Protein 9JJB (pdb70)

Organism: Streptomyces halstedii (NCBI:txid1944)

Secondary structure (DSSP, 8-state):
--EEEEEEEEEBTTBSSHHHHHHHHHHT----B----B---S-SSEE-TTTTT--HHHHHSS-HHHHHHHHHHHHHHHHTT--GGGGTTS-EEEEEE----HHHHHHH---HHHHHT-STHHHHHHHHHHT--S-EEEEE-STTHHHHHHHHHHHHHHHTS-SEEEEEEEE----HHHHHHHHHHT-B-TT----TTBTT---B-B--EEEEEEEEEHHHHHHHTPPPSEEEEEEEEEE--S-SSSSS--HHHHHHHHHHHHHHHT--TTS--EEE------TTHHHHHHHHHIIIIISS-SSPEEEE-GGGTS-B-GGGHHHHHHHHHHHHTTS-EE---SS-SSB-TTS-HHHHTEEE--S-EE-----EEEEEEE-SSSEEEEEEEE-----EEEEESSHHHHHHHHHHHHHHHHSHHHHTS-HHHHHHHHHHSS---SEEEEE--SSHHHHHHHHHHHT----TTT--------------EE----/--EEEEEEEEEBTTBSSHHHHHHHHHTT----B----B---S-SSEE-TTTTT--HHHHHSS-HHHHHHHHHHHHHHHHTT--GGGGTTS-EEEEEE----HHHHHHT---HHHHHS-STHHHHHHHHHHT--S-EEEEE-STTHHHHHHHHHHHHHHHTS-SEEEEEEEE----HHHHHHHHHHT-B-TTS---TTBTT---B-B--EEEEEEEEEHHHHHHHTPPPSEEEEEEEEEE--S-SSSSS--HHHHHHHHHHHHHHHT--TTS--EEE------TTHHHHHHHHHIIIIISS-SSPEEEE-GGGTS-B-GGGHHHHHHHHHHHHTTS-EE---SS-SSB-TTS-HHHHTEEE--S-EE-----EEEEEEE-SSSEEEEEEEE-----EEEEESSHHHHHHHHHHHHHHHHSHHHHTS-HHHHHHHHHHSS---SEEEEE--SSHHHHHHHHHHHT----TTT--------------EE----/-TTTTTTHHHHT-S-GGG--TTS-TGGGT--HHHHHHHHHHHHT--HHHHS-SHHHHHTT-/-TTTTTTHHHHT-S-GGG--TTS-TGGGT--HHHHHHHHHHHHT--HHHHS-SHHHHHTT-

B-factor: mean 67.84, std 32.46, range [21.91, 170.5]

Foldseek 3Di:
DKKFFQFKAWQFAQARGLVSVVVLQQVPAFRQDDDCNAGARVDLQWAQCVVQVHDLVLLQLADSLLRQLLVRVQQRLLQSLHDLQVQAAFAEEEEEEDDDQQSLVVVVCDDSNVVRRDPQVSFVVNCVSSNHPHYGGYAYPKLARQQVSVQVQVVCQVVPSGAKYKTAYFFHDDHCVVVVVVVVVQAAAPVSAQQFQAQSQRHWHETGIMMMTMIHHPVVCVVVVGDGLWMWQFKDKDFQPPDPDQQQHHLVRLLVRLQVRCVSSVHDAPQAQEEEDQRRSHPHVRQSSLVSCLVRRVPPYPAAHEYAYPCRRRIRNMNRRQVVSVSVVSVCLRQQKDGAHPNHDDGHPSHPSVSSSHDYHHHIDGHDHLHKYKGWHARSSTMIMMIIMGHDPAKAKDADDDLLQLLVQLLQQLVVCVDVLVVVDANQQNRLSRLRSPDHYDDMDMDDDDGSVVSSVVSNVSSCPDCNVVGHHHDGGRGGDRDIDRRYDD/DCLLPLLCVLLPHDGSVVDDQPDFQVVSPDDPVSVVVSVVSVVVCVVCVVPRTSVVVVVVD/DKKFFQFKAWQFAQARGLVSVVVLQQVPAFRQDDDCNAGARVDLQWAQQVVQVHDLVLLQLADSLLRQLLVRVQQRLLQSLHDLQVQAAFAEEEEEEDDDQQSLVVVVCPPSNVVRRDPQVSFVVNCVSSNHPHYGGYAYQKLARQQVSVQVQVVCQVVPSGAKYKTAYFFHDDHCVVVVVVVVVQAAAPVSAQQFQAQSQRHWHETGIMMMTMIHHPVVCVVVVGDGLWMWQFKDKDFQPPDPDLQAHHLVRLLVRLQVRCVSSVHDAPQAQEEADQRRSHPRVRLSSLVSCLVRRVPPYPAAHEYAYPCRRRIRNMNRRQVVSVSVVSVCLRQQKDGAHPNHDDGHPSRPSVSSSHDYHHHIDGHDHLHKYKGWHAHSSTMIMMIIMGHDPAKAKDADDDLLQRLVQLLQQLVVCVDVLVVVDANQQNRLSRLRSPDHYDDMDMDDDDGSVVSSVVSNVSSCPDCNVVGHHHDGGRGGDRDIDRRYDD/DCLLPLLCVLLPHDGSVVDDQPDFQVVSPDDPVSVVVSVVSVVVCVVCVVPRTSVVVVVVD

Nearest PDB structures (foldseek):
  8tjo-assembly1_B  TM=9.334E-01  e=4.427E-57  Saccharopolyspora erythraea
  7m7j-assembly1_B  TM=9.308E-01  e=4.427E-57  Saccharopolyspora erythraea
  7m7h-assembly1_B  TM=9.299E-01  e=8.880E-57  Saccharopolyspora erythraea
  8tjn-assembly1_B  TM=8.998E-01  e=1.298E-56  Saccharopolyspora erythraea
  7m7g-assembly1_B  TM=9.126E-01  e=7.266E-54  Saccharopolyspora erythraea

Solvent-accessible surface area: 41679 Å² total; per-residue (Å²): 90,50,0,0,2,0,0,19,4,1,28,4,2,119,2,66,16,50,99,64,0,19,92,10,1,51,112,25,41,50,2,11,53,164,95,141,130,0,2,59,11,133,153,36,14,32,1,15,9,43,19,40,20,16,1,26,137,29,0,26,9,1,6,5,1,1,6,16,0,6,7,0,3,38,17,0,0,7,13,1,15,33,34,10,77,98,14,136,81,46,30,2,0,0,6,0,0,0,42,40,38,9,1,2,9,58,78,88,114,92,38,20,6,25,22,2,14,66,20,6,7,2,0,1,12,0,0,71,53,10,0,0,41,2,3,0,6,0,3,6,0,16,14,0,0,0,0,0,0,0,4,6,0,0,17,1,5,49,82,55,53,4,70,9,0,0,0,0,0,2,5,1,24,43,7,68,48,14,35,174,41,23,59,63,54,62,16,60,11,113,66,3,41,1,13,6,1,1,46,120,3,61,8,30,3,30,0,7,0,3,1,0,0,0,0,2,12,27,160,80,0,112,86,82,66,22,54,22,9,0,6,0,42,0,4,6,5,3,3,10,2,45,8,112,41,22,54,43,34,21,115,142,1,3,13,26,1,6,69,86,0,14,168,126,17,58,14,78,55,74,91,2,12,1,0,4,2,16,0,21,0,42,138,86,17,1,25,34,5,0,35,1,4,7,55,26,4,2,83,61,42,126,72,63,0,10,0,1,1,1,9,1,3,1,0,7,0,27,4,0,3,4,0,3,3,2,0,4,0,4,10,0,9,106,93,114,80,9,2,17,8,42,28,36,85,62,73,14,114,90,4,74,22,141,87,22,36,6,94,9,1,98,85,48,28,102,21,86,135,104,4,3,0,0,1,7,1,23,9,67,10,1,0,1,0,0,0,0,0,8,9,45,134,64,22,2,8,12,11,0,75,44,75,79,1,24,86,51,28,0,24,107,5,0,58,50,1,64,34,104,55,0,142,155,13,52,33,64,31,0,2,60,0,14,9,45,7,25,27,86,34,86,117,85,18,87,10,88,28,92,94,34,106,106,1,15,60,35,0,112,76,62,25,123,139,111,39,81,94,134,64,87,61,49,32,57,11,36,34,7,6,20,60,108,64,123,20,55,36,195,168,50,15,135,96,29,17,5,108,17,11,27,53,142,47,41,79,79,21,70,56,118,34,38,20,109,79,27,10,27,34,67,96,20,13,89,76,4,124,88,90,41,108,95,87,97,64,12,142,97,62,66,25,5,42,79,13,37,157,121,108,88,50,0,0,1,1,1,20,4,1,30,5,2,117,2,66,15,49,100,64,0,19,92,11,0,50,112,26,41,52,2,12,53,162,97,142,131,0,2,60,10,132,152,37,15,32,1,15,9,43,20,40,21,16,1,26,135,28,0,26,12,1,7,4,1,1,6,14,0,6,6,0,3,39,17,0,0,6,13,1,15,34,33,10,78,98,14,138,82,48,28,2,0,0,5,0,0,0,40,39,36,8,1,4,10,59,77,87,115,97,34,15,6,15,12,3,15,63,20,6,6,1,0,1,11,0,0,64,54,11,0,0,41,2,2,0,6,0,2,5,0,18,20,0,0,0,0,0,0,0,4,7,0,0,19,1,5,51,83,55,53,3,71,9,0,0,0,0,0,2,4,1,26,40,7,70,52,13,36,172,43,24,60,61,50,63,15,62,10,111,64,3,39,1,12,6,1,0,47,117,4,61,7,30,4,29,0,7,0,2,0,1,0,0,0,1,12,26,157,79,0,111,85,83,67,20,53,23,9,0,6,0,42,0,4,6,4,4,3,11,3,45,13,108,38,24,57,45,35,20,117,138,0,4,17,25,0,4,70,84,0,14,166,124,17,56,14,80,54,76,91,1,14,1,0,4,2,16,0,22,0,43,139,85,18,1,25,34,6,0,36,1,4,6,55,25,4,2,85,60,42,127,70,62,0,10,0,1,1,2,9,2,2,1,1,6,0,28,4,0,3,5,1,3,3,2,0,3,0,5,9,1,9,107,92,113,82,9,2,20,10,40,28,36,86,62,73,13,114,90,4,75,22,142,87,22,35,6,94,8,2,98,84,49,30,100,21,86,136,104,4,4,0,0,1,7,1,21,6,85,11,1,0,1,0,0,0,0,0,8,9,46,135,67,20,1,7,11,10,0,75,41,74,80,1,24,86,50,29,0,23,105,5,0,59,51,2,66,34,103,55,0,142,156,13,52,34,65,32,0,2,59,0,12,10,43,8,26,27,88,35,87,114,88,18,85,11,88,29,94,95,35,107,107,1,15,59,35,0,113,77,65,24,121,139,112,39,81,95,134,65,87,62,48,32,60,11,35,35,7,6,20,59,108,64,134,21,60,43,207,168,51,13,133,96,28,18,6,104,15,10,29,55,144,46,39,78,78,21,71,57,120,36,41,20,102,81,29,9,23,33,65,92,22,12,89,77,4,121,88,91,42,108,95,85,97,66,12,142,97,62,67,25,6,42,80,14,39,157,122,109

InterPro domains:
  IPR001227 Acyl transferase domain superfamily [G3DSA:3.40.366.10] (563-873)
  IPR001227 Acyl transferase domain superfamily [G3DSA:3.40.366.10] (1563-1871)
  IPR001227 Acyl transferase domain superfamily [G3DSA:3.40.366.10] (3069-3371)
  IPR001227 Acyl transferase domain superfamily [G3DSA:3.40.366.10] (4628-4938)
  IPR001227 Acyl transferase domain superfamily [G3DSA:3.40.366.10] (6189-6496)
  IPR006162 Phosphopantetheine attachment site [PS00012] (975-990)
  IPR006162 Phosphopantetheine attachment site [PS00012] (2472-2487)
  IPR006162 Phosphopantetheine attachment site [PS00012] (5591-5606)
  IPR006162 Phosphopantetheine attachment site [PS00012] (7355-7370)
  IPR009081 Phosphopantetheine binding ACP domain [PF00550] (949-1016)
  IPR009081 Phosphopantetheine binding ACP domain [PF00550] (2447-2513)
  IPR009081 Phosphopantetheine binding ACP domain [PF00550] (3993-4059)
  IPR009081 Phosphopantetheine binding ACP domain [PF00550] (5566-5632)
  IPR009081 Phosphopantetheine binding ACP domain [PF00550] (7330-7396)
  IPR009081 Phosphopantetheine binding ACP domain [PS50075] (945-1020)
  IPR009081 Phosphopantetheine binding ACP domain [PS50075] (2442-2517)
  IPR009081 Phosphopantetheine binding ACP domain [PS50075] (3988-4063)
  IPR009081 Phosphopantetheine binding ACP domain [PS50075] (5561-5636)
  IPR009081 Phosphopantetheine binding ACP domain [PS50075] (7325-7400)
  IPR013968 Polyketide synthase-like, ketoreductase domain [PF08659] (2160-2337)

Radius of gyration: 30.52 Å; Cα contacts (8 Å, |Δi|>4): 2572; chains: 4; bounding box: 77×91×51 Å

Structure (mmCIF, N/CA/C/O backbone):
data_9JJB
#
_entry.id   9JJB
#
_cell.length_a   1.00
_cell.length_b   1.00
_cell.length_c   1.00
_cell.angle_alpha   90.00
_cell.angle_beta   90.00
_cell.angle_gamma   90.00
#
_symmetry.space_group_name_H-M   'P 1'
#
loop_
_entity.id
_entity.type
_entity.pdbx_description
1 polymer 'Polyketide synthase GfsA'
2 polymer 'Polyketide synthase'
3 non-polymer N-[2-(acetylamino)ethyl]-N~3~-[(2R)-2-hydroxy-3,3-dimethyl-4-(phosphonooxy)butanoyl]-beta-alaninamide
#
loop_
_atom_site.group_PDB
_atom_site.id
_atom_site.type_symbol
_atom_site.label_atom_id
_atom_site.label_alt_id
_atom_site.label_comp_id
_atom_site.label_asym_id
_atom_site.label_entity_id
_atom_site.label_seq_id
_atom_site.pdbx_PDB_ins_code
_atom_site.Cartn_x
_atom_site.Cartn_y
_atom_site.Cartn_z
_atom_site.occupancy
_atom_site.B_iso_or_equiv
_atom_site.auth_seq_id
_atom_site.auth_comp_id
_atom_site.auth_asym_id
_atom_site.auth_atom_id
_atom_site.pdbx_PDB_model_num
ATOM 1 N N . GLU A 1 16 ? 157.231 151.431 132.844 1.00 51.35 27 GLU A N 1
ATOM 2 C CA . GLU A 1 16 ? 157.418 152.867 132.683 1.00 51.89 27 GLU A CA 1
ATOM 3 C C . GLU A 1 16 ? 158.275 153.435 133.811 1.00 54.34 27 GLU A C 1
ATOM 4 O O . GLU A 1 16 ? 157.988 153.210 134.986 1.00 53.25 27 GLU A O 1
ATOM 10 N N . PRO A 1 17 ? 159.328 154.165 133.451 1.00 54.72 28 PRO A N 1
ATOM 11 C CA . PRO A 1 17 ? 160.212 154.736 134.473 1.00 49.69 28 PRO A CA 1
ATOM 12 C C . PRO A 1 17 ? 159.502 155.786 135.313 1.00 48.35 28 PRO A C 1
ATOM 13 O O . PRO A 1 17 ? 158.583 156.470 134.854 1.00 48.33 28 PRO A O 1
ATOM 17 N N . ILE A 1 18 ? 159.944 155.908 136.563 1.00 44.88 29 ILE A N 1
ATOM 18 C CA . ILE A 1 18 ? 159.385 156.861 137.515 1.00 40.31 29 ILE A CA 1
ATOM 19 C C . ILE A 1 18 ? 160.488 157.816 137.947 1.00 42.25 29 ILE A C 1
ATOM 20 O O . ILE A 1 18 ? 161.600 157.387 138.267 1.00 50.19 29 ILE A O 1
ATOM 25 N N . ALA A 1 19 ? 160.183 159.110 137.958 1.00 37.04 30 ALA A N 1
ATOM 26 C CA . ALA A 1 19 ? 161.160 160.144 138.274 1.00 32.89 30 ALA A CA 1
ATOM 27 C C . ALA A 1 19 ? 160.974 160.612 139.711 1.00 38.09 30 ALA A C 1
ATOM 28 O O . ALA A 1 19 ? 159.846 160.875 140.141 1.00 40.38 30 ALA A O 1
ATOM 30 N N . VAL A 1 20 ? 162.078 160.712 140.447 1.00 36.78 31 VAL A N 1
ATOM 31 C CA . VAL A 1 20 ? 162.062 161.226 141.812 1.00 36.30 31 VAL A CA 1
ATOM 32 C C . VAL A 1 20 ? 162.504 162.683 141.774 1.00 34.36 31 VAL A C 1
ATOM 33 O O . VAL A 1 20 ? 163.575 163.001 141.246 1.00 37.40 31 VAL A O 1
ATOM 37 N N . ILE A 1 21 ? 161.682 163.569 142.335 1.00 32.75 32 ILE A N 1
ATOM 38 C CA . ILE A 1 21 ? 161.915 165.007 142.264 1.00 37.48 32 ILE A CA 1
ATOM 39 C C . ILE A 1 21 ? 162.239 165.618 143.615 1.00 37.21 32 ILE A C 1
ATOM 40 O O . ILE A 1 21 ? 162.530 166.821 143.681 1.00 49.92 32 ILE A O 1
ATOM 45 N N . GLY A 1 22 ? 162.201 164.843 144.690 1.00 32.36 33 GLY A N 1
ATOM 46 C CA . GLY A 1 22 ? 162.525 165.381 145.998 1.00 33.60 33 GLY A CA 1
ATOM 47 C C . GLY A 1 22 ? 162.405 164.314 147.064 1.00 33.77 33 GLY A C 1
ATOM 48 O O . GLY A 1 22 ? 161.729 163.294 146.886 1.00 42.98 33 GLY A O 1
ATOM 49 N N . LEU A 1 23 ? 163.067 164.578 148.188 1.00 35.07 34 LEU A N 1
ATOM 50 C CA . LEU A 1 23 ? 163.069 163.644 149.303 1.00 33.82 34 LEU A CA 1
ATOM 51 C C . LEU A 1 23 ? 163.331 164.407 150.592 1.00 33.22 34 LEU A C 1
ATOM 52 O O . LEU A 1 23 ? 163.872 165.516 150.583 1.00 34.77 34 LEU A O 1
ATOM 57 N N . SER A 1 24 ? 162.937 163.790 151.703 1.00 34.99 35 SER A N 1
ATOM 58 C CA . SER A 1 24 ? 163.189 164.326 153.031 1.00 34.47 35 SER A CA 1
ATOM 59 C C . SER A 1 24 ? 163.372 163.158 153.989 1.00 34.55 35 SER A C 1
ATOM 60 O O . SER A 1 24 ? 162.821 162.074 153.779 1.00 39.09 35 SER A O 1
ATOM 63 N N . CYS A 1 25 ? 164.154 163.386 155.040 1.00 39.86 36 CYS A N 1
ATOM 64 C CA . CYS A 1 25 ? 164.456 162.322 155.985 1.00 33.84 36 CYS A CA 1
ATOM 65 C C . CYS A 1 25 ? 164.703 162.916 157.362 1.00 35.10 36 CYS A C 1
ATOM 66 O O . CYS A 1 25 ? 165.028 164.097 157.507 1.00 38.17 36 CYS A O 1
ATOM 69 N N . ARG A 1 26 ? 164.541 162.068 158.378 1.00 33.74 37 ARG A N 1
ATOM 70 C CA . ARG A 1 26 ? 164.843 162.433 159.760 1.00 31.05 37 ARG A CA 1
ATOM 71 C C . ARG A 1 26 ? 165.456 161.194 160.403 1.00 31.96 37 ARG A C 1
ATOM 72 O O . ARG A 1 26 ? 164.751 160.215 160.665 1.00 33.17 37 ARG A O 1
ATOM 80 N N . LEU A 1 27 ? 166.760 161.238 160.631 1.00 31.82 38 LEU A N 1
ATOM 81 C CA . LEU A 1 27 ? 167.544 160.118 161.125 1.00 34.34 38 LEU A CA 1
ATOM 82 C C . LEU A 1 27 ? 168.405 160.584 162.287 1.00 36.93 38 LEU A C 1
ATOM 83 O O . LEU A 1 27 ? 168.655 161.785 162.439 1.00 43.06 38 LEU A O 1
ATOM 88 N N . PRO A 1 28 ? 168.850 159.664 163.145 1.00 38.17 39 PRO A N 1
ATOM 89 C CA . PRO A 1 28 ? 169.732 160.057 164.255 1.00 43.64 39 PRO A CA 1
ATOM 90 C C . PRO A 1 28 ? 170.985 160.751 163.745 1.00 43.04 39 PRO A C 1
ATOM 91 O O . PRO A 1 28 ? 171.672 160.255 162.848 1.00 45.13 39 PRO A O 1
ATOM 95 N N . LYS A 1 29 ? 171.273 161.918 164.324 1.00 46.95 40 LYS A N 1
ATOM 96 C CA . LYS A 1 29 ? 172.409 162.760 163.950 1.00 52.94 40 LYS A CA 1
ATOM 97 C C . LYS A 1 29 ? 172.365 163.179 162.482 1.00 54.01 40 LYS A C 1
ATOM 98 O O . LYS A 1 29 ? 173.399 163.531 161.904 1.00 60.96 40 LYS A O 1
ATOM 104 N N . ALA A 1 30 ? 171.183 163.149 161.864 1.00 47.63 41 ALA A N 1
ATOM 105 C CA . ALA A 1 30 ? 171.037 163.545 160.463 1.00 47.49 41 ALA A CA 1
ATOM 106 C C . ALA A 1 30 ? 169.617 164.074 160.276 1.00 50.48 41 ALA A C 1
ATOM 107 O O . ALA A 1 30 ? 168.681 163.292 160.087 1.00 44.82 41 ALA A O 1
ATOM 109 N N . SER A 1 31 ? 169.469 165.396 160.318 1.00 52.39 42 SER A N 1
ATOM 110 C CA . SER A 1 31 ? 168.170 166.036 160.167 1.00 47.26 42 SER A CA 1
ATOM 111 C C . SER A 1 31 ? 167.858 166.416 158.725 1.00 49.74 42 SER A C 1
ATOM 112 O O . SER A 1 31 ? 166.800 167.002 158.470 1.00 56.01 42 SER A O 1
ATOM 115 N N . GLY A 1 32 ? 168.743 166.101 157.783 1.00 49.49 43 GLY A N 1
ATOM 116 C CA . GLY A 1 32 ? 168.523 166.416 156.393 1.00 47.67 43 GLY A CA 1
ATOM 117 C C . GLY A 1 32 ? 169.414 165.602 155.477 1.00 55.99 43 GLY A C 1
ATOM 118 O O . GLY A 1 32 ? 170.336 164.913 155.924 1.00 58.66 43 GLY A O 1
ATOM 119 N N . PRO A 1 33 ? 169.139 165.653 154.169 1.00 58.44 44 PRO A N 1
ATOM 120 C CA . PRO A 1 33 ? 169.993 164.917 153.220 1.00 48.21 44 PRO A CA 1
ATOM 121 C C . PRO A 1 33 ? 171.453 165.330 153.278 1.00 49.84 44 PRO A C 1
ATOM 122 O O . PRO A 1 33 ? 172.340 164.474 153.167 1.00 51.22 44 PRO A O 1
ATOM 126 N N . GLN A 1 34 ? 171.729 166.625 153.453 1.00 51.08 45 GLN A N 1
ATOM 127 C CA . GLN A 1 34 ? 173.112 16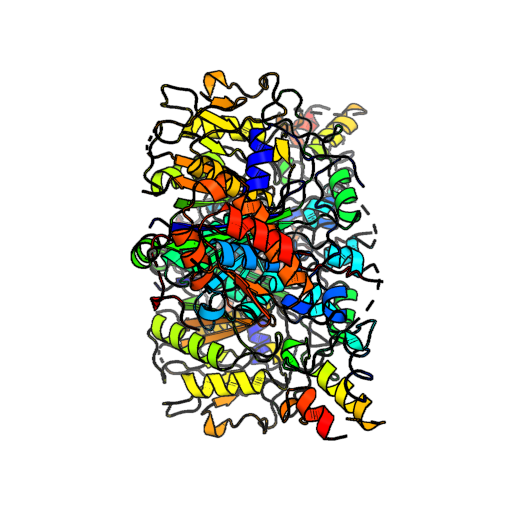7.075 153.574 1.00 50.17 45 GLN A CA 1
ATOM 128 C C . GLN A 1 34 ? 173.763 166.525 154.837 1.00 50.29 45 GLN A C 1
ATOM 129 O O . GLN A 1 34 ? 174.915 166.074 154.803 1.00 54.41 45 GLN A O 1
ATOM 135 N N . GLU A 1 35 ? 173.039 166.549 155.959 1.00 47.61 46 GLU A N 1
ATOM 136 C CA . GLU A 1 35 ? 173.576 165.997 157.198 1.00 51.90 46 GLU A CA 1
ATOM 137 C C . GLU A 1 35 ? 173.797 164.495 157.080 1.00 47.06 46 GLU A C 1
ATOM 138 O O . GLU A 1 35 ? 174.800 163.966 157.575 1.00 43.47 46 GLU A O 1
ATOM 144 N N . LEU A 1 36 ? 172.869 163.789 156.429 1.00 47.15 47 LEU A N 1
ATOM 145 C CA . LEU A 1 36 ? 173.037 162.354 156.228 1.00 44.72 47 LEU A CA 1
ATOM 146 C C . LEU A 1 36 ? 174.255 162.055 155.364 1.00 47.89 47 LEU A C 1
ATOM 147 O O . LEU A 1 36 ? 175.022 161.130 155.659 1.00 52.79 47 LEU A O 1
ATOM 152 N N . TRP A 1 37 ? 174.449 162.824 154.289 1.00 46.02 48 TRP A N 1
ATOM 153 C CA . TRP A 1 37 ? 175.620 162.621 153.443 1.00 44.04 48 TRP A CA 1
ATOM 154 C C . TRP A 1 37 ? 176.908 162.920 154.200 1.00 50.48 48 TRP A C 1
ATOM 155 O O . TRP A 1 37 ? 177.906 162.208 154.040 1.00 56.55 48 TRP A O 1
ATOM 166 N N . GLN A 1 38 ? 176.907 163.971 155.023 1.00 46.78 49 GLN A N 1
ATOM 167 C CA . GLN A 1 38 ? 178.086 164.280 155.827 1.00 42.94 49 GLN A CA 1
ATOM 168 C C . GLN A 1 38 ? 178.392 163.156 156.809 1.00 49.40 49 GLN A C 1
ATOM 169 O O . GLN A 1 38 ? 179.556 162.778 156.990 1.00 58.50 49 GLN A O 1
ATOM 175 N N . LEU A 1 39 ? 177.358 162.607 157.451 1.00 51.84 50 LEU A N 1
ATOM 176 C CA . LEU A 1 39 ? 177.564 161.513 158.395 1.00 49.35 50 LEU A CA 1
ATOM 177 C C . LEU A 1 39 ? 178.082 160.261 157.697 1.00 52.11 50 LEU A C 1
ATOM 178 O O . LEU A 1 39 ? 178.985 159.589 158.209 1.00 59.32 50 LEU A O 1
ATOM 183 N N . LEU A 1 40 ? 177.524 159.929 156.531 1.00 53.34 51 LEU A N 1
ATOM 184 C CA . LEU A 1 40 ? 177.935 158.714 155.833 1.00 50.93 51 LEU A CA 1
ATOM 185 C C . LEU A 1 40 ? 179.345 158.846 155.268 1.00 56.93 51 LEU A C 1
ATOM 186 O O . LEU A 1 40 ? 180.146 157.908 155.347 1.00 63.84 51 LEU A O 1
ATOM 191 N N . ASP A 1 41 ? 179.664 160.004 154.684 1.00 53.01 52 ASP A N 1
ATOM 192 C CA . ASP A 1 41 ? 180.985 160.199 154.095 1.00 53.60 52 ASP A CA 1
ATOM 193 C C . ASP A 1 41 ? 182.077 160.172 155.157 1.00 57.93 52 ASP A C 1
ATOM 194 O O . ASP A 1 41 ? 183.158 159.615 154.931 1.00 61.05 52 ASP A O 1
ATOM 199 N N . ASP A 1 42 ? 181.816 160.769 156.321 1.00 57.09 53 ASP A N 1
ATOM 200 C CA . ASP A 1 42 ? 182.798 160.793 157.398 1.00 59.21 53 ASP A CA 1
ATOM 201 C C . ASP A 1 42 ? 182.994 159.431 158.052 1.00 58.71 53 ASP A C 1
ATOM 202 O O . ASP A 1 42 ? 183.939 159.271 158.832 1.00 61.61 53 ASP A O 1
ATOM 207 N N . GLY A 1 43 ? 182.139 158.458 157.756 1.00 56.49 54 GLY A N 1
ATOM 208 C CA . GLY A 1 43 ? 182.258 157.141 158.358 1.00 56.68 54 GLY A CA 1
ATOM 209 C C . GLY A 1 43 ? 181.998 157.117 159.848 1.00 58.70 54 GLY A C 1
ATOM 210 O O . GLY A 1 43 ? 182.686 156.396 160.582 1.00 57.78 54 GLY A O 1
ATOM 211 N N . ALA A 1 44 ? 181.021 157.887 160.315 1.00 51.08 55 ALA A N 1
ATOM 212 C CA . ALA A 1 44 ? 180.667 157.943 161.724 1.00 54.05 55 ALA A CA 1
ATOM 213 C C . ALA A 1 44 ? 179.421 157.108 161.996 1.00 55.20 55 ALA A C 1
ATOM 214 O O . ALA A 1 44 ? 178.623 156.824 161.099 1.00 57.16 55 ALA A O 1
ATOM 216 N N . SER A 1 45 ? 179.265 156.716 163.258 1.00 55.04 56 SER A N 1
ATOM 217 C CA . SER A 1 45 ? 178.136 155.911 163.703 1.00 54.70 56 SER A CA 1
ATOM 218 C C . SER A 1 45 ? 177.290 156.726 164.670 1.00 54.84 56 SER A C 1
ATOM 219 O O . SER A 1 45 ? 177.819 157.320 165.615 1.00 57.42 56 SER A O 1
ATOM 222 N N . ALA A 1 46 ? 175.982 156.751 164.430 1.00 53.39 57 ALA A N 1
ATOM 223 C CA . ALA A 1 46 ? 175.049 157.490 165.270 1.00 48.74 57 ALA A CA 1
ATOM 224 C C . ALA A 1 46 ? 174.469 156.649 166.399 1.00 60.16 57 ALA A C 1
ATOM 225 O O . ALA A 1 46 ? 173.631 157.149 167.155 1.00 66.67 57 ALA A O 1
ATOM 227 N N . VAL A 1 47 ? 174.890 155.394 166.531 1.00 57.83 58 VAL A N 1
ATOM 228 C CA . VAL A 1 47 ? 174.379 154.514 167.577 1.00 54.48 58 VAL A CA 1
ATOM 229 C C . VAL A 1 47 ? 175.065 154.885 168.888 1.00 59.06 58 VAL A C 1
ATOM 230 O O . VAL A 1 47 ? 176.264 154.654 169.060 1.00 59.74 58 VAL A O 1
ATOM 234 N N . THR A 1 48 ? 174.303 155.467 169.814 1.00 62.24 59 THR A N 1
ATOM 235 C CA . THR A 1 48 ? 174.836 155.852 171.115 1.00 64.55 59 THR A CA 1
ATOM 236 C C . THR A 1 48 ? 174.078 155.148 172.233 1.00 68.02 59 THR A C 1
ATOM 237 O O . THR A 1 48 ? 173.218 154.300 171.971 1.00 65.25 59 THR A O 1
ATOM 241 N N . ARG A 1 49 ? 174.389 155.491 173.480 1.00 72.54 60 ARG A N 1
ATOM 242 C CA . ARG A 1 49 ? 173.707 154.901 174.619 1.00 73.07 60 ARG A CA 1
ATOM 243 C C . ARG A 1 49 ? 172.307 155.490 174.771 1.00 72.19 60 ARG A C 1
ATOM 244 O O . ARG A 1 49 ? 171.968 156.523 174.187 1.00 71.68 60 ARG A O 1
ATOM 252 N N . VAL A 1 50 ? 171.489 154.811 175.570 1.00 67.63 61 VAL A N 1
ATOM 253 C CA . VAL A 1 50 ? 170.115 155.239 175.821 1.00 66.31 61 VAL A CA 1
ATOM 254 C C . VAL A 1 50 ? 170.139 156.495 176.685 1.00 73.07 61 VAL A C 1
ATOM 255 O O . VAL A 1 50 ? 170.739 156.487 177.771 1.00 79.42 61 VAL A O 1
ATOM 259 N N . PRO A 1 51 ? 169.506 157.595 176.251 1.00 69.57 62 PRO A N 1
ATOM 260 C CA . PRO A 1 51 ? 169.476 158.842 177.020 1.00 73.56 62 PRO A CA 1
ATOM 261 C C . PRO A 1 51 ? 168.429 158.822 178.130 1.00 76.90 62 PRO A C 1
ATOM 262 O O . PRO A 1 51 ? 168.364 159.775 178.907 1.00 77.03 62 PRO A O 1
ATOM 266 N N . TRP A 1 74 ? 171.687 151.021 173.916 1.00 64.19 85 TRP A N 1
ATOM 267 C CA . TRP A 1 74 ? 172.397 151.011 172.643 1.00 65.22 85 TRP A CA 1
ATOM 268 C C . TRP A 1 74 ? 171.423 151.110 171.474 1.00 67.45 85 TRP A C 1
ATOM 269 O O . TRP A 1 74 ? 170.604 150.217 171.262 1.00 69.23 85 TRP A O 1
ATOM 280 N N . GLY A 1 75 ? 171.512 152.201 170.725 1.00 64.58 86 GLY A N 1
ATOM 281 C CA . GLY A 1 75 ? 170.659 152.381 169.567 1.00 53.53 86 GLY A CA 1
ATOM 282 C C . GLY A 1 75 ? 170.683 153.816 169.102 1.00 52.95 86 GLY A C 1
ATOM 283 O O . GLY A 1 75 ? 171.267 154.699 169.736 1.00 54.07 86 GLY A O 1
ATOM 284 N N . GLY A 1 76 ? 170.026 154.037 167.963 1.00 51.87 87 GLY A N 1
ATOM 285 C CA . GLY A 1 76 ? 169.899 155.370 167.404 1.00 44.93 87 GLY A CA 1
ATOM 286 C C . GLY A 1 76 ? 168.640 156.045 167.910 1.00 51.14 87 GLY A C 1
ATOM 287 O O . GLY A 1 76 ? 167.573 155.428 167.966 1.00 53.19 87 GLY A O 1
ATOM 288 N N . PHE A 1 77 ? 168.769 157.315 168.277 1.00 54.66 88 PHE A N 1
ATOM 289 C CA . PHE A 1 77 ? 167.671 158.084 168.840 1.00 47.39 88 PHE A CA 1
ATOM 290 C C . PHE A 1 77 ? 167.516 159.404 168.095 1.00 46.96 88 PHE A C 1
ATOM 291 O O . PHE A 1 77 ? 168.461 159.929 167.501 1.00 46.37 88 PHE A O 1
ATOM 299 N N . LEU A 1 78 ? 166.296 159.939 168.139 1.00 51.59 89 LEU A N 1
ATOM 300 C CA . LEU A 1 78 ? 165.927 161.121 167.374 1.00 51.09 89 LEU A CA 1
ATOM 301 C C . LEU A 1 78 ? 165.922 162.405 168.193 1.00 63.00 89 LEU A C 1
ATOM 302 O O . LEU A 1 78 ? 165.024 163.230 167.994 1.00 69.32 89 LEU A O 1
ATOM 307 N N . ASP A 1 79 ? 166.861 162.557 169.135 1.00 60.51 90 ASP A N 1
ATOM 308 C CA . ASP A 1 79 ? 167.123 163.776 169.908 1.00 57.75 90 ASP A CA 1
ATOM 309 C C . ASP A 1 79 ? 165.860 164.575 170.238 1.00 65.64 90 ASP A C 1
ATOM 310 O O . ASP A 1 79 ? 165.688 165.713 169.789 1.00 72.12 90 ASP A O 1
ATOM 315 N N . ARG A 1 80 ? 164.969 163.952 171.019 1.00 66.55 91 ARG A N 1
ATOM 316 C CA . ARG A 1 80 ? 163.704 164.513 171.495 1.00 63.11 91 ARG A CA 1
ATOM 317 C C . ARG A 1 80 ? 162.640 164.452 170.406 1.00 64.41 91 ARG A C 1
ATOM 318 O O . ARG A 1 80 ? 162.805 165.033 169.329 1.00 66.03 91 ARG A O 1
ATOM 326 N N . VAL A 1 81 ? 161.542 163.751 170.686 1.00 67.50 92 VAL A N 1
ATOM 327 C CA . VAL A 1 81 ? 160.458 163.573 169.726 1.00 70.09 92 VAL A CA 1
ATOM 328 C C . VAL A 1 81 ? 159.164 164.105 170.325 1.00 65.59 92 VAL A C 1
ATOM 329 O O . VAL A 1 81 ? 158.076 163.881 169.785 1.00 57.91 92 VAL A O 1
ATOM 333 N N . ASP A 1 82 ? 159.277 164.820 171.443 1.00 60.95 93 ASP A N 1
ATOM 334 C CA . ASP A 1 82 ? 158.130 165.389 172.137 1.00 52.65 93 ASP A CA 1
ATOM 335 C C . ASP A 1 82 ? 157.876 166.840 171.749 1.00 55.00 93 ASP A C 1
ATOM 336 O O . ASP A 1 82 ? 157.064 167.512 172.395 1.00 58.54 93 ASP A O 1
ATOM 341 N N . THR A 1 83 ? 158.546 167.337 170.714 1.00 54.19 94 THR A N 1
ATOM 342 C CA . THR A 1 83 ? 158.416 168.718 170.273 1.00 51.82 94 THR A CA 1
ATOM 343 C C . THR A 1 83 ? 157.720 168.770 168.920 1.00 45.91 94 THR A C 1
ATOM 344 O O . THR A 1 83 ? 157.988 167.946 168.040 1.00 52.63 94 THR A O 1
ATOM 348 N N . PHE A 1 84 ? 156.828 169.746 168.758 1.00 45.57 95 PHE A N 1
ATOM 349 C CA . PHE A 1 84 ? 156.053 169.878 167.534 1.00 45.16 95 PHE A CA 1
ATOM 350 C C . PHE A 1 84 ? 155.657 171.335 167.341 1.00 51.04 95 PHE A C 1
ATOM 351 O O . PHE A 1 84 ? 155.463 172.075 168.309 1.00 56.74 95 PHE A O 1
ATOM 359 N N . ASP A 1 85 ? 155.541 171.737 166.076 1.00 47.11 96 ASP A N 1
ATOM 360 C CA . ASP A 1 85 ? 155.062 173.066 165.703 1.00 46.66 96 ASP A CA 1
ATOM 361 C C . ASP A 1 85 ? 153.570 172.935 165.414 1.00 49.77 96 ASP A C 1
ATOM 362 O O . ASP A 1 85 ? 153.152 172.735 164.273 1.00 50.08 96 ASP A O 1
ATOM 367 N N . ALA A 1 86 ? 152.760 173.045 166.470 1.00 52.91 97 ALA A N 1
ATOM 368 C CA . ALA A 1 86 ? 151.319 172.865 166.323 1.00 48.96 97 ALA A CA 1
ATOM 369 C C . ALA A 1 86 ? 150.681 173.994 165.524 1.00 54.76 97 ALA A C 1
ATOM 370 O O . ALA A 1 86 ? 149.736 173.753 164.763 1.00 55.20 97 ALA A O 1
ATOM 372 N N . GLY A 1 87 ? 151.173 175.224 165.680 1.00 58.90 98 GLY A N 1
ATOM 373 C CA . GLY A 1 87 ? 150.578 176.357 164.994 1.00 56.22 98 GLY A CA 1
ATOM 374 C C . GLY A 1 87 ? 150.796 176.366 163.496 1.00 56.84 98 GLY A C 1
ATOM 375 O O . GLY A 1 87 ? 149.997 176.967 162.770 1.00 57.87 98 GLY A O 1
ATOM 376 N N . PHE A 1 88 ? 151.861 175.719 163.016 1.00 58.25 99 PHE A N 1
ATOM 377 C CA . PHE A 1 88 ? 152.131 175.704 161.582 1.00 54.59 99 PHE A CA 1
ATOM 378 C C . PHE A 1 88 ? 151.061 174.932 160.819 1.00 56.76 99 PHE A C 1
ATOM 379 O O . PHE A 1 88 ? 150.635 175.355 159.738 1.00 55.97 99 PHE A O 1
ATOM 387 N N . PHE A 1 89 ? 150.614 173.802 161.363 1.00 54.07 100 PHE A N 1
ATOM 388 C CA . PHE A 1 89 ? 149.630 172.952 160.709 1.00 53.48 100 PHE A CA 1
ATOM 389 C C . PHE A 1 89 ? 148.209 173.219 161.187 1.00 59.20 100 PHE A C 1
ATOM 390 O O . PHE A 1 89 ? 147.295 172.470 160.828 1.00 57.01 100 PHE A O 1
ATOM 398 N N . GLY A 1 90 ? 148.001 174.267 161.980 1.00 61.41 101 GLY A N 1
ATOM 399 C CA . GLY A 1 90 ? 146.678 174.593 162.473 1.00 61.34 101 GLY A CA 1
ATOM 400 C C . GLY A 1 90 ? 146.099 173.538 163.392 1.00 58.76 101 GLY A C 1
ATOM 401 O O . GLY A 1 90 ? 144.936 173.149 163.249 1.00 65.05 101 GLY A O 1
ATOM 402 N N . ILE A 1 91 ? 146.904 173.068 164.341 1.00 57.29 102 ILE A N 1
ATOM 403 C CA . ILE A 1 91 ? 146.505 172.029 165.281 1.00 55.07 102 ILE A CA 1
ATOM 404 C C . ILE A 1 91 ? 146.517 172.620 166.683 1.00 62.97 102 ILE A C 1
ATOM 405 O O . ILE A 1 91 ? 147.499 173.255 167.086 1.00 68.96 102 ILE A O 1
ATOM 410 N N . SER A 1 92 ? 145.426 172.419 167.417 1.00 65.61 103 SER A N 1
ATOM 411 C CA . SER A 1 92 ? 145.344 172.912 168.781 1.00 65.21 103 SER A CA 1
ATOM 412 C C . SER A 1 92 ? 146.349 172.181 169.671 1.00 65.76 103 SER A C 1
ATOM 413 O O . SER A 1 92 ? 146.630 170.998 169.462 1.00 68.61 103 SER A O 1
ATOM 416 N N . PRO A 1 93 ? 146.919 172.874 170.663 1.00 60.86 104 PRO A N 1
ATOM 417 C CA . PRO A 1 93 ? 147.878 172.205 171.560 1.00 59.52 104 PRO A CA 1
ATOM 418 C C . PRO A 1 93 ? 147.298 170.995 172.273 1.00 59.56 104 PRO A C 1
ATOM 419 O O . PRO A 1 93 ? 148.008 170.002 172.472 1.00 58.97 104 PRO A O 1
ATOM 423 N N . ARG A 1 94 ? 146.023 171.051 172.665 1.00 63.56 105 ARG A N 1
ATOM 424 C CA . ARG A 1 94 ? 145.396 169.896 173.303 1.00 63.26 105 ARG A CA 1
ATOM 425 C C . ARG A 1 94 ? 145.331 168.709 172.350 1.00 58.86 105 ARG A C 1
ATOM 426 O O . ARG A 1 94 ? 145.594 167.568 172.749 1.00 62.10 105 ARG A O 1
ATOM 434 N N . GLU A 1 95 ? 144.975 168.958 171.088 1.00 57.21 106 GLU A N 1
ATOM 435 C CA . GLU A 1 95 ? 144.935 167.882 170.102 1.00 56.55 106 GLU A CA 1
ATOM 436 C C . GLU A 1 95 ? 146.327 167.319 169.841 1.00 56.34 106 GLU A C 1
ATOM 437 O O . GLU A 1 95 ? 146.498 166.099 169.724 1.00 54.90 106 GLU A O 1
ATOM 443 N N . ALA A 1 96 ? 147.335 168.190 169.750 1.00 58.57 107 ALA A N 1
ATOM 444 C CA . ALA A 1 96 ? 148.692 167.727 169.479 1.00 48.04 107 ALA A CA 1
ATOM 445 C C . ALA A 1 96 ? 149.289 166.989 170.671 1.00 48.06 107 ALA A C 1
ATOM 446 O O . ALA A 1 96 ? 150.188 166.159 170.495 1.00 49.89 107 ALA A O 1
ATOM 448 N N . ALA A 1 97 ? 148.813 167.279 171.885 1.00 53.47 108 ALA A N 1
ATOM 449 C CA . ALA A 1 97 ? 149.331 166.598 173.066 1.00 50.54 108 ALA A CA 1
ATOM 450 C C . ALA A 1 97 ? 149.026 165.106 173.040 1.00 47.80 108 ALA A C 1
ATOM 451 O O . ALA A 1 97 ? 149.883 164.293 173.403 1.00 52.09 108 ALA A O 1
ATOM 453 N N . ALA A 1 98 ? 147.821 164.728 172.618 1.00 46.29 109 ALA A N 1
ATOM 454 C CA . ALA A 1 98 ? 147.419 163.330 172.550 1.00 51.47 109 ALA A CA 1
ATOM 455 C C . ALA A 1 98 ? 147.686 162.705 171.186 1.00 52.28 109 ALA A C 1
ATOM 456 O O . ALA A 1 98 ? 147.368 161.528 170.985 1.00 57.76 109 ALA A O 1
ATOM 458 N N . MET A 1 99 ? 148.259 163.457 170.253 1.00 50.02 110 MET A N 1
ATOM 459 C CA . MET A 1 99 ? 148.536 162.952 168.917 1.00 48.11 110 MET A CA 1
ATOM 460 C C . MET A 1 99 ? 149.833 162.152 168.898 1.00 46.78 110 MET A C 1
ATOM 461 O O . MET A 1 99 ? 150.779 162.444 169.634 1.00 48.99 110 MET A O 1
ATOM 466 N N . ASP A 1 100 ? 149.862 161.138 168.044 1.00 43.55 111 ASP A N 1
ATOM 467 C CA . ASP A 1 100 ? 151.063 160.331 167.873 1.00 41.89 111 ASP A CA 1
ATOM 468 C C . ASP A 1 100 ? 152.177 161.187 167.281 1.00 43.05 111 ASP A C 1
ATOM 469 O O . ASP A 1 100 ? 151.970 161.836 166.248 1.00 42.12 111 ASP A O 1
ATOM 474 N N . PRO A 1 101 ? 153.360 161.229 167.901 1.00 41.06 112 PRO A N 1
ATOM 475 C CA . PRO A 1 101 ? 154.478 161.971 167.296 1.00 38.48 112 PRO A CA 1
ATOM 476 C C . PRO A 1 101 ? 154.871 161.459 165.923 1.00 36.92 112 PRO A C 1
ATOM 477 O O . PRO A 1 101 ? 155.480 162.210 165.150 1.00 41.87 112 PRO A O 1
ATOM 481 N N . GLN A 1 102 ? 154.548 160.205 165.595 1.00 38.27 113 GLN A N 1
ATOM 482 C CA . GLN A 1 102 ? 154.820 159.698 164.255 1.00 36.20 113 GLN A CA 1
ATOM 483 C C . GLN A 1 102 ? 154.046 160.481 163.203 1.00 36.20 113 GLN A C 1
ATOM 484 O O . GLN A 1 102 ? 154.579 160.785 162.130 1.00 39.59 113 GLN A O 1
ATOM 490 N N . GLN A 1 103 ? 152.784 160.815 163.490 1.00 35.38 114 GLN A N 1
ATOM 491 C CA . GLN A 1 103 ? 151.995 161.606 162.550 1.00 34.82 114 GLN A CA 1
ATOM 492 C C . GLN A 1 103 ? 152.627 162.971 162.315 1.00 37.74 114 GLN A C 1
ATOM 493 O O . GLN A 1 103 ? 152.721 163.435 161.172 1.00 42.62 114 GLN A O 1
ATOM 499 N N . ARG A 1 104 ? 153.067 163.629 163.390 1.00 37.94 115 ARG A N 1
ATOM 500 C CA . ARG A 1 104 ? 153.709 164.933 163.261 1.00 35.98 115 ARG A CA 1
ATOM 501 C C . ARG A 1 104 ? 155.003 164.829 162.463 1.00 37.14 115 ARG A C 1
ATOM 502 O O . ARG A 1 104 ? 155.292 165.678 161.609 1.00 44.11 115 ARG A O 1
ATOM 510 N N . LEU A 1 105 ? 155.798 163.791 162.734 1.00 37.07 116 LEU A N 1
ATOM 511 C CA . LEU A 1 105 ? 157.049 163.606 162.008 1.00 37.08 116 LEU A CA 1
ATOM 512 C C . LEU A 1 105 ? 156.797 163.379 160.523 1.00 40.86 116 LEU A C 1
ATOM 513 O O . LEU A 1 105 ? 157.498 163.942 159.675 1.00 44.94 116 LEU A O 1
ATOM 518 N N . VAL A 1 106 ? 155.793 162.565 160.188 1.00 37.09 117 VAL A N 1
ATOM 519 C CA . VAL A 1 106 ? 155.482 162.319 158.783 1.00 39.91 117 VAL A CA 1
ATOM 520 C C . VAL A 1 106 ? 154.957 163.582 158.113 1.00 35.64 117 VAL A C 1
ATOM 521 O O . VAL A 1 106 ? 155.277 163.851 156.950 1.00 36.48 117 VAL A O 1
ATOM 525 N N . LEU A 1 107 ? 154.152 164.378 158.822 1.00 32.17 118 LEU A N 1
ATOM 526 C CA . LEU A 1 107 ? 153.667 165.632 158.251 1.00 40.04 118 LEU A CA 1
ATOM 527 C C . LEU A 1 107 ? 154.822 166.583 157.958 1.00 43.14 118 LEU A C 1
ATOM 528 O O . LEU A 1 107 ? 154.887 167.192 156.881 1.00 43.94 118 LEU A O 1
ATOM 533 N N . GLU A 1 108 ? 155.753 166.715 158.908 1.00 46.46 119 GLU A N 1
ATOM 534 C CA . GLU A 1 108 ? 156.913 167.574 158.690 1.00 43.84 119 GLU A CA 1
ATOM 535 C C . GLU A 1 108 ? 157.774 167.059 157.542 1.00 43.77 119 GLU A C 1
ATOM 536 O O . GLU A 1 108 ? 158.273 167.847 156.730 1.00 46.45 119 GLU A O 1
ATOM 542 N N . LEU A 1 109 ? 157.961 165.739 157.462 1.00 40.57 120 LEU A N 1
ATOM 543 C CA . LEU A 1 109 ? 158.753 165.166 156.379 1.00 41.08 120 LEU A CA 1
ATOM 544 C C . LEU A 1 109 ? 158.101 165.414 155.025 1.00 38.06 120 LEU A C 1
ATOM 545 O O . LEU A 1 109 ? 158.787 165.733 154.048 1.00 41.31 120 LEU A O 1
ATOM 550 N N . SER A 1 110 ? 156.776 165.267 154.946 1.00 39.95 121 SER A N 1
ATOM 551 C CA . SER A 1 110 ? 156.075 165.525 153.692 1.00 39.08 121 SER A CA 1
ATOM 552 C C . SER A 1 110 ? 156.182 166.991 153.294 1.00 40.31 121 SER A C 1
ATOM 553 O O . SER A 1 110 ? 156.392 167.308 152.117 1.00 44.81 121 SER A O 1
ATOM 556 N N . TRP A 1 111 ? 156.039 167.901 154.262 1.00 47.97 122 TRP A N 1
ATOM 557 C CA . TRP A 1 111 ? 156.180 169.321 153.954 1.00 44.32 122 TRP A CA 1
ATOM 558 C C . TRP A 1 111 ? 157.589 169.642 153.469 1.00 44.43 122 TRP A C 1
ATOM 559 O O . TRP A 1 111 ? 157.765 170.400 152.507 1.00 41.86 122 TRP A O 1
ATOM 570 N N . GLU A 1 112 ? 158.606 169.068 154.118 1.00 49.05 123 GLU A N 1
ATOM 571 C CA . GLU A 1 112 ? 159.983 169.304 153.697 1.00 43.17 123 GLU A CA 1
ATOM 572 C C . GLU A 1 112 ? 160.241 168.742 152.304 1.00 40.06 123 GLU A C 1
ATOM 573 O O . GLU A 1 112 ? 160.926 169.373 151.490 1.00 46.38 123 GLU A O 1
ATOM 579 N N . ALA A 1 113 ? 159.707 167.553 152.013 1.00 38.40 124 ALA A N 1
ATOM 580 C CA . ALA A 1 113 ? 159.882 166.963 150.690 1.00 35.01 124 ALA A CA 1
ATOM 581 C C . ALA A 1 113 ? 159.199 167.800 149.617 1.00 39.02 124 ALA A C 1
ATOM 582 O O . ALA A 1 113 ? 159.750 167.988 148.526 1.00 44.64 124 ALA A O 1
ATOM 584 N N . LEU A 1 114 ? 157.997 168.306 149.904 1.00 44.18 125 LEU A N 1
ATOM 585 C CA . LEU A 1 114 ? 157.317 169.175 148.950 1.00 38.50 125 LEU A CA 1
ATOM 586 C C . LEU A 1 114 ? 158.077 170.478 148.737 1.00 45.43 125 LEU A C 1
ATOM 587 O O . LEU A 1 114 ? 158.159 170.967 147.605 1.00 47.98 125 LEU A O 1
ATOM 592 N N . GLU A 1 115 ? 158.631 171.055 149.807 1.00 43.20 126 GLU A N 1
ATOM 593 C CA . GLU A 1 115 ? 159.415 172.278 149.665 1.00 38.72 126 GLU A CA 1
ATOM 594 C C . GLU A 1 115 ? 160.676 172.037 148.845 1.00 45.75 126 GLU A C 1
ATOM 595 O O . GLU A 1 115 ? 161.043 172.864 148.002 1.00 55.53 126 GLU A O 1
ATOM 601 N N . GLY A 1 116 ? 161.351 170.910 149.073 1.00 42.15 127 GLY A N 1
ATOM 602 C CA . GLY A 1 116 ? 162.576 170.605 148.355 1.00 41.43 127 GLY A CA 1
ATOM 603 C C . GLY A 1 116 ? 162.374 170.141 146.928 1.00 49.02 127 GLY A C 1
ATOM 604 O O . GLY A 1 116 ? 163.354 170.061 146.179 1.00 58.63 127 GLY A O 1
ATOM 605 N N . ALA A 1 117 ? 161.140 169.835 146.535 1.00 47.34 128 ALA A N 1
ATOM 606 C CA . ALA A 1 117 ? 160.840 169.400 145.178 1.00 44.82 128 ALA A CA 1
ATOM 607 C C . ALA A 1 117 ? 160.477 170.553 144.253 1.00 52.05 128 ALA A C 1
ATOM 608 O O . ALA A 1 117 ? 160.195 170.316 143.073 1.00 55.25 128 ALA A O 1
ATOM 610 N N . GLY A 1 118 ? 160.477 171.787 144.752 1.00 47.62 129 GLY A N 1
ATOM 611 C CA . GLY A 1 118 ? 160.141 172.935 143.937 1.00 48.42 129 GLY A CA 1
ATOM 612 C C . GLY A 1 118 ? 158.666 173.126 143.671 1.00 56.70 129 GLY A C 1
ATOM 613 O O . GLY A 1 118 ? 158.309 173.961 142.832 1.00 64.32 129 GLY A O 1
ATOM 614 N N . LEU A 1 119 ? 157.798 172.386 144.354 1.00 53.11 130 LEU A N 1
ATOM 615 C CA . LEU A 1 119 ? 156.358 172.483 144.160 1.00 51.27 130 LEU A CA 1
ATOM 616 C C . LEU A 1 119 ? 155.724 173.176 145.358 1.00 52.24 130 LEU A C 1
ATOM 617 O O . LEU A 1 119 ? 155.971 172.793 146.507 1.00 44.94 130 LEU A O 1
ATOM 622 N N . VAL A 1 120 ? 154.911 174.193 145.087 1.00 61.40 131 VAL A N 1
ATOM 623 C CA . VAL A 1 120 ? 154.196 174.918 146.134 1.00 55.00 131 VAL A CA 1
ATOM 624 C C . VAL A 1 120 ? 153.044 174.051 146.627 1.00 57.67 131 VAL A C 1
ATOM 625 O O . VAL A 1 120 ? 152.222 173.597 145.817 1.00 58.17 131 VAL A O 1
ATOM 629 N N . PRO A 1 121 ? 152.951 173.783 147.933 1.00 57.15 132 PRO A N 1
ATOM 630 C CA . PRO A 1 121 ? 151.837 172.960 148.433 1.00 55.60 132 PRO A CA 1
ATOM 631 C C . PRO A 1 121 ? 150.468 173.547 148.140 1.00 57.28 132 PRO A C 1
ATOM 632 O O . PRO A 1 121 ? 149.516 172.789 147.909 1.00 58.49 132 PRO A O 1
ATOM 636 N N . ALA A 1 122 ? 150.339 174.877 148.135 1.00 63.72 133 ALA A N 1
ATOM 637 C CA . ALA A 1 122 ? 149.048 175.504 147.876 1.00 58.04 133 ALA A CA 1
ATOM 638 C C . ALA A 1 122 ? 148.526 175.198 146.479 1.00 57.20 133 ALA A C 1
ATOM 639 O O . ALA A 1 122 ? 147.311 175.255 146.257 1.00 58.72 133 ALA A O 1
ATOM 641 N N . THR A 1 123 ? 149.410 174.875 145.535 1.00 60.86 134 THR A N 1
ATOM 642 C CA . THR A 1 123 ? 148.987 174.500 144.193 1.00 59.11 134 THR A CA 1
ATOM 643 C C . THR A 1 123 ? 148.588 173.034 144.087 1.00 59.03 134 THR A C 1
ATOM 644 O O . THR A 1 123 ? 148.108 172.615 143.028 1.00 56.11 134 THR A O 1
ATOM 648 N N . LEU A 1 124 ? 148.773 172.250 145.147 1.00 56.28 135 LEU A N 1
ATOM 649 C CA . LEU A 1 124 ? 148.422 170.837 145.143 1.00 48.72 135 LEU A CA 1
ATOM 650 C C . LEU A 1 124 ? 147.032 170.567 145.703 1.00 48.83 135 LEU A C 1
ATOM 651 O O . LEU A 1 124 ? 146.639 169.401 145.810 1.00 47.87 135 LEU A O 1
ATOM 656 N N . ARG A 1 125 ? 146.285 171.607 146.066 1.00 55.71 136 ARG A N 1
ATOM 657 C CA . ARG A 1 125 ? 144.944 171.415 146.601 1.00 51.47 136 ARG A CA 1
ATOM 658 C C . ARG A 1 125 ? 143.997 170.920 145.515 1.00 51.04 136 ARG A C 1
ATOM 659 O O . ARG A 1 125 ? 144.087 171.333 144.355 1.00 58.54 136 ARG A O 1
ATOM 667 N N . ASP A 1 126 ? 143.082 170.029 145.905 1.00 45.41 137 ASP A N 1
ATOM 668 C CA . ASP A 1 126 ? 142.080 169.464 144.998 1.00 45.14 137 ASP A CA 1
ATOM 669 C C . ASP A 1 126 ? 142.731 168.799 143.786 1.00 47.36 137 ASP A C 1
ATOM 670 O O . ASP A 1 126 ? 142.259 168.928 142.655 1.00 49.99 137 ASP A O 1
ATOM 675 N N . THR A 1 127 ? 143.825 168.083 144.023 1.00 47.54 138 THR A N 1
ATOM 676 C CA . THR A 1 127 ? 144.547 167.373 142.979 1.00 45.19 138 THR A CA 1
ATOM 677 C C . THR A 1 127 ? 144.621 165.890 143.321 1.00 41.89 138 THR A C 1
ATOM 678 O O . THR A 1 127 ? 144.386 165.474 144.458 1.00 42.30 138 THR A O 1
ATOM 682 N N . GLY A 1 128 ? 144.955 165.090 142.312 1.00 43.89 139 GLY A N 1
ATOM 683 C CA . GLY A 1 128 ? 145.066 163.656 142.491 1.00 44.60 139 GLY A CA 1
ATOM 684 C C . GLY A 1 128 ? 146.414 163.229 143.033 1.00 45.20 139 GLY A C 1
ATOM 685 O O . GLY A 1 128 ? 147.166 162.520 142.358 1.00 47.79 139 GLY A O 1
ATOM 686 N N . LEU A 1 129 ? 146.730 163.654 144.253 1.00 43.21 140 LEU A N 1
ATOM 687 C CA . LEU A 1 129 ? 147.993 163.323 144.898 1.00 37.95 140 LEU A CA 1
ATOM 688 C C . LEU A 1 129 ? 147.772 162.201 145.904 1.00 38.02 140 LEU A C 1
ATOM 689 O O . LEU A 1 129 ? 146.928 162.320 146.799 1.00 45.17 140 LEU A O 1
ATOM 694 N N . GLY A 1 130 ? 148.532 161.122 145.758 1.00 32.76 141 GLY A N 1
ATOM 695 C CA . GLY A 1 130 ? 148.411 159.965 146.622 1.00 27.37 141 GLY A CA 1
ATOM 696 C C . GLY A 1 130 ? 149.476 159.940 147.702 1.00 30.70 141 GLY A C 1
ATOM 697 O O . GLY A 1 130 ? 150.592 160.417 147.508 1.00 35.41 141 GLY A O 1
ATOM 698 N N . VAL A 1 131 ? 149.114 159.374 148.851 1.00 28.94 142 VAL A N 1
ATOM 699 C CA . VAL A 1 131 ? 150.010 159.258 149.996 1.00 31.20 142 VAL A CA 1
ATOM 700 C C . VAL A 1 131 ? 150.091 157.789 150.385 1.00 25.91 142 VAL A C 1
ATOM 701 O O . VAL A 1 131 ? 149.057 157.143 150.597 1.00 33.37 142 VAL A O 1
ATOM 705 N N . PHE A 1 132 ? 151.311 157.265 150.480 1.00 24.05 143 PHE A N 1
ATOM 706 C CA . PHE A 1 132 ? 151.550 155.881 150.879 1.00 27.61 143 PHE A CA 1
ATOM 707 C C . PHE A 1 132 ? 152.632 155.875 151.950 1.00 29.39 143 PHE A C 1
ATOM 708 O O . PHE A 1 132 ? 153.806 156.120 151.652 1.00 30.85 143 PHE A O 1
ATOM 716 N N . VAL A 1 133 ? 152.240 155.596 153.190 1.00 28.23 144 VAL A N 1
ATOM 717 C CA . VAL A 1 133 ? 153.150 155.579 154.329 1.00 30.09 144 VAL A CA 1
ATOM 718 C C . VAL A 1 133 ? 153.078 154.206 154.979 1.00 36.18 144 VAL A C 1
ATOM 719 O O . VAL A 1 133 ? 151.984 153.704 155.263 1.00 42.42 144 VAL A O 1
ATOM 723 N N . GLY A 1 134 ? 154.240 153.601 155.212 1.00 30.76 145 GLY A N 1
ATOM 724 C CA . GLY A 1 134 ? 154.300 152.300 155.847 1.00 29.08 145 GLY A CA 1
ATOM 725 C C . GLY A 1 134 ? 154.641 152.376 157.321 1.00 37.18 145 GLY A C 1
ATOM 726 O O . GLY A 1 134 ? 155.789 152.643 157.687 1.00 36.35 145 GLY A O 1
ATOM 727 N N . ALA A 1 135 ? 153.649 152.141 158.177 1.00 45.00 146 ALA A N 1
ATOM 728 C CA . ALA A 1 135 ? 153.829 152.180 159.620 1.00 41.37 146 ALA A CA 1
ATOM 729 C C . ALA A 1 135 ? 153.428 150.840 160.218 1.00 45.34 146 ALA A C 1
ATOM 730 O O . ALA A 1 135 ? 152.405 150.262 159.839 1.00 48.89 146 ALA A O 1
ATOM 732 N N . ALA A 1 136 ? 154.243 150.349 161.155 1.00 42.58 147 ALA A N 1
ATOM 733 C CA . ALA A 1 136 ? 153.991 149.061 161.790 1.00 47.19 147 ALA A CA 1
ATOM 734 C C . ALA A 1 136 ? 154.272 149.107 163.287 1.00 49.41 147 ALA A C 1
ATOM 735 O O . ALA A 1 136 ? 154.685 148.101 163.874 1.00 46.99 147 ALA A O 1
ATOM 737 N N . ARG A 1 137 ? 154.057 150.258 163.921 1.00 55.69 148 ARG A N 1
ATOM 738 C CA . ARG A 1 137 ? 154.363 150.401 165.337 1.00 53.14 148 ARG A CA 1
ATOM 739 C C . ARG A 1 137 ? 153.422 151.428 165.950 1.00 57.50 148 ARG A C 1
ATOM 740 O O . ARG A 1 137 ? 153.146 152.466 165.343 1.00 60.21 148 ARG A O 1
ATOM 748 N N . ASP A 1 138 ? 152.935 151.129 167.153 1.00 53.63 149 ASP A N 1
ATOM 749 C CA . ASP A 1 138 ? 151.980 151.969 167.873 1.00 53.44 149 ASP A CA 1
ATOM 750 C C . ASP A 1 138 ? 152.400 152.125 169.330 1.00 52.41 149 ASP A C 1
ATOM 751 O O . ASP A 1 138 ? 151.609 151.933 170.257 1.00 54.94 149 ASP A O 1
ATOM 756 N N . ASP A 1 139 ? 153.671 152.473 169.550 1.00 56.42 150 ASP A N 1
ATOM 757 C CA . ASP A 1 139 ? 154.179 152.609 170.913 1.00 58.01 150 ASP A CA 1
ATOM 758 C C . ASP A 1 139 ? 153.504 153.755 171.658 1.00 58.30 150 ASP A C 1
ATOM 759 O O . ASP A 1 139 ? 153.340 153.693 172.882 1.00 62.72 150 ASP A O 1
ATOM 764 N N . TYR A 1 140 ? 153.122 154.819 170.946 1.00 57.40 151 TYR A N 1
ATOM 765 C CA . TYR A 1 140 ? 152.429 155.921 171.608 1.00 51.35 151 TYR A CA 1
ATOM 766 C C . TYR A 1 140 ? 151.073 155.480 172.144 1.00 53.25 151 TYR A C 1
ATOM 767 O O . TYR A 1 140 ? 150.683 155.860 173.253 1.00 54.76 151 TYR A O 1
ATOM 776 N N . ALA A 1 141 ? 150.336 154.682 171.367 1.00 54.75 152 ALA A N 1
ATOM 777 C CA . ALA A 1 141 ? 149.080 154.130 171.863 1.00 54.59 152 ALA A CA 1
ATOM 778 C C . ALA A 1 141 ? 149.322 153.212 173.053 1.00 63.65 152 ALA A C 1
ATOM 779 O O . ALA A 1 141 ? 148.534 153.194 174.006 1.00 63.02 152 ALA A O 1
ATOM 781 N N . THR A 1 142 ? 150.414 152.444 173.014 1.00 67.38 153 THR A N 1
ATOM 782 C CA . THR A 1 142 ? 150.772 151.593 174.143 1.00 58.20 153 THR A CA 1
ATOM 783 C C . THR A 1 142 ? 150.998 152.417 175.406 1.00 62.87 153 THR A C 1
ATOM 784 O O . THR A 1 142 ? 150.497 152.069 176.482 1.00 64.94 153 THR A O 1
ATOM 788 N N . LEU A 1 143 ? 151.742 153.519 175.290 1.00 72.21 154 LEU A N 1
ATOM 789 C CA . LEU A 1 143 ? 151.984 154.376 176.447 1.00 69.98 154 LEU A CA 1
ATOM 790 C C . LEU A 1 143 ? 150.691 155.023 176.931 1.00 68.34 154 LEU A C 1
ATOM 791 O O . LEU A 1 143 ? 150.440 155.101 178.139 1.00 67.26 154 LEU A O 1
ATOM 796 N N . TYR A 1 144 ? 149.855 155.487 175.999 1.00 72.66 155 TYR A N 1
ATOM 797 C CA . TYR A 1 144 ? 148.634 156.192 176.377 1.00 75.35 155 TYR A CA 1
ATOM 798 C C . TYR A 1 144 ? 147.645 155.265 177.074 1.00 70.06 155 TYR A C 1
ATOM 799 O O . TYR A 1 144 ? 146.975 155.672 178.031 1.00 67.42 155 TYR A O 1
ATOM 808 N N . ARG A 1 145 ? 147.536 154.020 176.613 1.00 74.62 156 ARG A N 1
ATOM 809 C CA . ARG A 1 145 ? 146.546 153.095 177.151 1.00 77.07 156 ARG A CA 1
ATOM 810 C C . ARG A 1 145 ? 146.873 152.609 178.558 1.00 78.61 156 ARG A C 1
ATOM 811 O O . ARG A 1 145 ? 146.021 151.970 179.185 1.00 76.92 156 ARG A O 1
ATOM 819 N N . ARG A 1 146 ? 148.069 152.886 179.070 1.00 78.75 157 ARG A N 1
ATOM 820 C CA . ARG A 1 146 ? 148.396 152.549 180.452 1.00 76.96 157 ARG A CA 1
ATOM 821 C C . ARG A 1 146 ? 147.817 153.581 181.413 1.00 81.55 157 ARG A C 1
ATOM 822 O O . ARG A 1 146 ? 146.613 153.598 181.668 1.00 87.70 157 ARG A O 1
ATOM 830 N N . ASP A 1 153 ? 139.167 161.579 176.338 1.00 103.52 164 ASP A N 1
ATOM 831 C CA . ASP A 1 153 ? 139.264 162.676 175.336 1.00 104.84 164 ASP A CA 1
ATOM 832 C C . ASP A 1 153 ? 138.507 162.267 174.069 1.00 102.34 164 ASP A C 1
ATOM 833 O O . ASP A 1 153 ? 138.032 161.117 174.004 1.00 101.53 164 ASP A O 1
ATOM 838 N N . HIS A 1 154 ? 138.407 163.175 173.099 1.00 100.43 165 HIS A N 1
ATOM 839 C CA . HIS A 1 154 ? 137.707 162.864 171.826 1.00 99.44 165 HIS A CA 1
ATOM 840 C C . HIS A 1 154 ? 138.735 162.812 170.692 1.00 94.15 165 HIS A C 1
ATOM 841 O O . HIS A 1 154 ? 138.506 162.075 169.713 1.00 93.70 165 HIS A O 1
ATOM 848 N N . HIS A 1 155 ? 139.832 163.562 170.821 1.00 88.19 166 HIS A N 1
ATOM 849 C CA . HIS A 1 155 ? 140.909 163.485 169.799 1.00 80.90 166 HIS A CA 1
ATOM 850 C C . HIS A 1 155 ? 141.876 162.366 170.181 1.00 81.09 166 HIS A C 1
ATOM 851 O O . HIS A 1 155 ? 142.843 162.145 169.436 1.00 78.82 166 HIS A O 1
ATOM 858 N N . ALA A 1 156 ? 141.635 161.698 171.310 1.00 79.31 167 ALA A N 1
ATOM 859 C CA . ALA A 1 156 ? 142.477 160.541 171.694 1.00 73.34 167 ALA A CA 1
ATOM 860 C C . ALA A 1 156 ? 142.323 159.468 170.623 1.00 71.76 167 ALA A C 1
ATOM 861 O O . ALA A 1 156 ? 143.289 159.164 169.904 1.00 73.73 167 ALA A O 1
ATOM 863 N N . MET A 1 157 ? 141.131 158.897 170.535 1.00 75.65 168 MET A N 1
ATOM 864 C CA . MET A 1 157 ? 140.868 157.924 169.480 1.00 78.55 168 MET A CA 1
ATOM 865 C C . MET A 1 157 ? 141.416 158.400 168.140 1.00 68.39 168 MET A C 1
ATOM 866 O O . MET A 1 157 ? 141.997 157.611 167.385 1.00 72.86 168 MET A O 1
ATOM 871 N N . THR A 1 158 ? 141.249 159.687 167.830 1.00 68.50 169 THR A N 1
ATOM 872 C CA . THR A 1 158 ? 141.746 160.221 166.567 1.00 67.63 169 THR A CA 1
ATOM 873 C C . THR A 1 158 ? 143.268 160.246 166.509 1.00 63.89 169 THR A C 1
ATOM 874 O O . THR A 1 158 ? 143.846 159.989 165.447 1.00 60.17 169 THR A O 1
ATOM 878 N N . GLY A 1 159 ? 143.931 160.548 167.625 1.00 61.56 170 GLY A N 1
ATOM 879 C CA . GLY A 1 159 ? 145.378 160.659 167.629 1.00 54.30 170 GLY A CA 1
ATOM 880 C C . GLY A 1 159 ? 146.135 159.355 167.753 1.00 61.93 170 GLY A C 1
ATOM 881 O O . GLY A 1 159 ? 147.367 159.366 167.682 1.00 57.88 170 GLY A O 1
ATOM 882 N N . LEU A 1 160 ? 145.436 158.235 167.934 1.00 61.05 171 LEU A N 1
ATOM 883 C CA . LEU A 1 160 ? 146.076 156.936 168.098 1.00 53.58 171 LEU A CA 1
ATOM 884 C C . LEU A 1 160 ? 145.714 155.953 166.990 1.00 55.63 171 LEU A C 1
ATOM 885 O O . LEU A 1 160 ? 145.842 154.740 167.186 1.00 67.47 171 LEU A O 1
ATOM 890 N N . HIS A 1 161 ? 145.266 156.441 165.837 1.00 52.12 172 HIS A N 1
ATOM 891 C CA . HIS A 1 161 ? 144.907 155.587 164.712 1.00 49.61 172 HIS A CA 1
ATOM 892 C C . HIS A 1 161 ? 146.044 155.573 163.699 1.00 47.37 172 HIS A C 1
ATOM 893 O O . HIS A 1 161 ? 146.574 156.628 163.335 1.00 56.34 172 HIS A O 1
ATOM 900 N N . ARG A 1 162 ? 146.414 154.372 163.247 1.00 44.45 173 ARG A N 1
ATOM 901 C CA . ARG A 1 162 ? 147.548 154.233 162.338 1.00 43.47 173 ARG A CA 1
ATOM 902 C C . ARG A 1 162 ? 147.233 154.758 160.942 1.00 45.27 173 ARG A C 1
ATOM 903 O O . ARG A 1 162 ? 148.129 155.270 160.261 1.00 47.25 173 ARG A O 1
ATOM 911 N N . SER A 1 163 ? 145.982 154.629 160.494 1.00 43.09 174 SER A N 1
ATOM 912 C CA . SER A 1 163 ? 145.633 155.053 159.141 1.00 38.84 174 SER A CA 1
ATOM 913 C C . SER A 1 163 ? 145.793 156.559 158.966 1.00 39.65 174 SER A C 1
ATOM 914 O O . SER A 1 163 ? 146.344 157.020 157.957 1.00 42.24 174 SER A O 1
ATOM 917 N N . LEU A 1 164 ? 145.340 157.341 159.950 1.00 41.69 175 LEU A N 1
ATOM 918 C CA . LEU A 1 164 ? 145.364 158.795 159.825 1.00 38.64 175 LEU A CA 1
ATOM 919 C C . LEU A 1 164 ? 146.771 159.338 159.619 1.00 37.10 175 LEU A C 1
ATOM 920 O O . LEU A 1 164 ? 146.916 160.454 159.107 1.00 38.29 175 LEU A O 1
ATOM 925 N N . ILE A 1 165 ? 147.801 158.570 159.996 1.00 39.38 176 ILE A N 1
ATOM 926 C CA . ILE A 1 165 ? 149.186 158.956 159.728 1.00 38.40 176 ILE A CA 1
ATOM 927 C C . ILE A 1 165 ? 149.339 159.413 158.284 1.00 37.10 176 ILE A C 1
ATOM 928 O O . ILE A 1 165 ? 150.041 160.390 157.992 1.00 33.76 176 ILE A O 1
ATOM 933 N N . ALA A 1 166 ? 148.665 158.730 157.359 1.00 40.27 177 ALA A N 1
ATOM 934 C CA . ALA A 1 166 ? 148.620 159.198 155.980 1.00 32.17 177 ALA A CA 1
ATOM 935 C C . ALA A 1 166 ? 147.431 160.117 155.730 1.00 30.74 177 ALA A C 1
ATOM 936 O O . ALA A 1 166 ? 147.567 161.130 155.033 1.00 30.48 177 ALA A O 1
ATOM 938 N N . ASN A 1 167 ? 146.274 159.797 156.319 1.00 35.62 178 ASN A N 1
ATOM 939 C CA . ASN A 1 167 ? 145.049 160.525 156.000 1.00 30.52 178 ASN A CA 1
ATOM 940 C C . ASN A 1 167 ? 145.160 161.993 156.388 1.00 33.20 178 ASN A C 1
ATOM 941 O O . ASN A 1 167 ? 144.683 162.872 155.660 1.00 35.54 178 ASN A O 1
ATOM 946 N N . ARG A 1 168 ? 145.792 162.276 157.531 1.00 30.07 179 ARG A N 1
ATOM 947 C CA . ARG A 1 168 ? 145.993 163.660 157.947 1.00 29.80 179 ARG A CA 1
ATOM 948 C C . ARG A 1 168 ? 146.709 164.460 156.867 1.00 32.21 179 ARG A C 1
ATOM 949 O O . ARG A 1 168 ? 146.389 165.632 156.638 1.00 33.66 179 ARG A O 1
ATOM 957 N N . ILE A 1 169 ? 147.666 163.834 156.177 1.00 33.70 180 ILE A N 1
ATOM 958 C CA . ILE A 1 169 ? 148.353 164.516 155.083 1.00 27.31 180 ILE A CA 1
ATOM 959 C C . ILE A 1 169 ? 147.354 164.907 154.003 1.00 30.21 180 ILE A C 1
ATOM 960 O O . ILE A 1 169 ? 147.347 166.046 153.520 1.00 32.70 180 ILE A O 1
ATOM 965 N N . SER A 1 170 ? 146.474 163.973 153.630 1.00 29.85 181 SER A N 1
ATOM 966 C CA . SER A 1 170 ? 145.427 164.291 152.667 1.00 24.93 181 SER A CA 1
ATOM 967 C C . SER A 1 170 ? 144.510 165.386 153.190 1.00 34.68 181 SER A C 1
ATOM 968 O O . SER A 1 170 ? 143.916 166.129 152.401 1.00 43.62 181 SER A O 1
ATOM 971 N N . TYR A 1 171 ? 144.380 165.500 154.514 1.00 30.76 182 TYR A N 1
ATOM 972 C CA . TYR A 1 171 ? 143.622 166.608 155.081 1.00 27.52 182 TYR A CA 1
ATOM 973 C C . TYR A 1 171 ? 144.426 167.900 155.037 1.00 28.71 182 TYR A C 1
ATOM 974 O O . TYR A 1 171 ? 143.863 168.983 154.838 1.00 35.38 182 TYR A O 1
ATOM 983 N N . ALA A 1 172 ? 145.746 167.807 155.223 1.00 31.44 183 ALA A N 1
ATOM 984 C CA . ALA A 1 172 ? 146.574 169.008 155.220 1.00 26.92 183 ALA A CA 1
ATOM 985 C C . ALA A 1 172 ? 146.769 169.546 153.808 1.00 33.17 183 ALA A C 1
ATOM 986 O O . ALA A 1 172 ? 146.686 170.759 153.582 1.00 36.95 183 ALA A O 1
ATOM 988 N N . LEU A 1 173 ? 147.028 168.661 152.845 1.00 36.79 184 LEU A N 1
ATOM 989 C CA . LEU A 1 173 ? 147.276 169.077 151.472 1.00 32.76 184 LEU A CA 1
ATOM 990 C C . LEU A 1 173 ? 146.005 169.193 150.641 1.00 39.31 184 LEU A C 1
ATOM 991 O O . LEU A 1 173 ? 146.056 169.756 149.542 1.00 44.92 184 LEU A O 1
ATOM 996 N N . GLY A 1 174 ? 144.879 168.686 151.132 1.00 38.12 185 GLY A N 1
ATOM 997 C CA . GLY A 1 174 ? 143.651 168.701 150.356 1.00 36.45 185 GLY A CA 1
ATOM 998 C C . GLY A 1 174 ? 143.730 167.891 149.080 1.00 43.31 185 GLY A C 1
ATOM 999 O O . GLY A 1 174 ? 143.198 168.316 148.046 1.00 48.56 185 GLY A O 1
ATOM 1000 N N . ALA A 1 175 ? 144.382 166.734 149.126 1.00 32.57 186 ALA A N 1
ATOM 1001 C CA . ALA A 1 175 ? 144.571 165.902 147.949 1.00 35.83 186 ALA A CA 1
ATOM 1002 C C . ALA A 1 175 ? 143.432 164.900 147.805 1.00 37.96 186 ALA A C 1
ATOM 1003 O O . ALA A 1 175 ? 142.884 164.404 148.793 1.00 41.22 186 ALA A O 1
ATOM 1005 N N . HIS A 1 176 ? 143.083 164.604 146.554 1.00 39.93 187 HIS A N 1
ATOM 1006 C CA . HIS A 1 176 ? 142.009 163.674 146.240 1.00 39.48 187 HIS A CA 1
ATOM 1007 C C . HIS A 1 176 ? 142.508 162.277 145.900 1.00 43.13 187 HIS A C 1
ATOM 1008 O O . HIS A 1 176 ? 141.692 161.403 145.587 1.00 44.49 187 HIS A O 1
ATOM 1015 N N . GLY A 1 177 ? 143.814 162.041 145.950 1.00 36.76 188 GLY A N 1
ATOM 1016 C CA . GLY A 1 177 ? 144.362 160.743 145.631 1.00 35.62 188 GLY A CA 1
ATOM 1017 C C . GLY A 1 177 ? 144.197 159.760 146.767 1.00 37.59 188 GLY A C 1
ATOM 1018 O O . GLY A 1 177 ? 143.877 160.115 147.912 1.00 38.17 188 GLY A O 1
ATOM 1019 N N . PRO A 1 178 ? 144.414 158.483 146.456 1.00 35.27 189 PRO A N 1
ATOM 1020 C CA . PRO A 1 178 ? 144.282 157.442 147.484 1.00 33.63 189 PRO A CA 1
ATOM 1021 C C . PRO A 1 178 ? 145.307 157.620 148.595 1.00 38.40 189 PRO A C 1
ATOM 1022 O O . PRO A 1 178 ? 146.439 158.048 148.363 1.00 38.98 189 PRO A O 1
ATOM 1026 N N . SER A 1 179 ? 144.895 157.281 149.816 1.00 34.95 190 SER A N 1
ATOM 1027 C CA . SER A 1 179 ? 145.762 157.363 150.988 1.00 33.50 190 SER A CA 1
ATOM 1028 C C . SER A 1 179 ? 145.546 156.108 151.821 1.00 41.00 190 SER A C 1
ATOM 1029 O O . SER A 1 179 ? 144.448 155.889 152.342 1.00 51.35 190 SER A O 1
ATOM 1032 N N . MET A 1 180 ? 146.588 155.288 151.947 1.00 38.89 191 MET A N 1
ATOM 1033 C CA . MET A 1 180 ? 146.500 154.037 152.684 1.00 40.66 191 MET A CA 1
ATOM 1034 C C . MET A 1 180 ? 147.794 153.806 153.451 1.00 35.66 191 MET A C 1
ATOM 1035 O O . MET A 1 180 ? 148.839 154.381 153.139 1.00 30.74 191 MET A O 1
ATOM 1040 N N . VAL A 1 181 ? 147.706 152.953 154.468 1.00 36.61 192 VAL A N 1
ATOM 1041 C CA . VAL A 1 181 ? 148.847 152.569 155.291 1.00 34.05 192 VAL A CA 1
ATOM 1042 C C . VAL A 1 181 ? 149.069 151.074 155.121 1.00 37.55 192 VAL A C 1
ATOM 1043 O O . VAL A 1 181 ? 148.141 150.279 155.310 1.00 41.04 192 VAL A O 1
ATOM 1047 N N . VAL A 1 182 ? 150.293 150.694 154.767 1.00 33.22 193 VAL A N 1
ATOM 1048 C CA . VAL A 1 182 ? 150.638 149.303 154.504 1.00 37.77 193 VAL A CA 1
ATOM 1049 C C . VAL A 1 182 ? 151.476 148.776 155.661 1.00 40.01 193 VAL A C 1
ATOM 1050 O O . VAL A 1 182 ? 152.219 149.521 156.311 1.00 45.40 193 VAL A O 1
ATOM 1054 N N . ASP A 1 183 ? 151.338 147.475 155.929 1.00 39.33 194 ASP A N 1
ATOM 1055 C CA . ASP A 1 183 ? 152.029 146.814 157.041 1.00 37.33 194 ASP A CA 1
ATOM 1056 C C . ASP A 1 183 ? 152.530 145.459 156.543 1.00 41.18 194 ASP A C 1
ATOM 1057 O O . ASP A 1 183 ? 151.786 144.475 156.532 1.00 42.44 194 ASP A O 1
ATOM 1062 N N . THR A 1 184 ? 153.798 145.418 156.126 1.00 41.91 195 THR A N 1
ATOM 1063 C CA . THR A 1 184 ? 154.445 144.183 155.699 1.00 40.19 195 THR A CA 1
ATOM 1064 C C . THR A 1 184 ? 155.648 143.837 156.571 1.00 40.50 195 THR A C 1
ATOM 1065 O O . THR A 1 184 ? 156.440 142.961 156.210 1.00 45.19 195 THR A O 1
ATOM 1069 N N . GLY A 1 185 ? 155.801 144.506 157.711 1.00 36.54 196 GLY A N 1
ATOM 1070 C CA . GLY A 1 185 ? 156.931 144.262 158.584 1.00 40.45 196 GLY A CA 1
ATOM 1071 C C . GLY A 1 185 ? 158.016 145.311 158.453 1.00 42.64 196 GLY A C 1
ATOM 1072 O O . GLY A 1 185 ? 157.750 146.508 158.595 1.00 50.30 196 GLY A O 1
ATOM 1073 N N . CYS A 1 186 ? 159.244 144.874 158.183 1.00 40.49 197 CYS A N 1
ATOM 1074 C CA . CYS A 1 186 ? 160.372 145.781 158.017 1.00 46.68 197 CYS A CA 1
ATOM 1075 C C . CYS A 1 186 ? 160.505 146.307 156.594 1.00 52.70 197 CYS A C 1
ATOM 1076 O O . CYS A 1 186 ? 161.325 147.199 156.353 1.00 54.26 197 CYS A O 1
ATOM 1079 N N . SER A 1 187 ? 159.723 145.781 155.651 1.00 45.79 198 SER A N 1
ATOM 1080 C CA . SER A 1 187 ? 159.745 146.227 154.265 1.00 40.56 198 SER A CA 1
ATOM 1081 C C . SER A 1 187 ? 158.497 147.020 153.892 1.00 43.10 198 SER A C 1
ATOM 1082 O O . SER A 1 187 ? 158.148 147.094 152.709 1.00 49.13 198 SER A O 1
ATOM 1085 N N . SER A 1 188 ? 157.817 147.608 154.879 1.00 36.30 199 SER A N 1
ATOM 1086 C CA . SER A 1 188 ? 156.585 148.341 154.604 1.00 34.83 199 SER A CA 1
ATOM 1087 C C . SER A 1 188 ? 156.842 149.551 153.715 1.00 38.40 199 SER A C 1
ATOM 1088 O O . SER A 1 188 ? 156.043 149.853 152.821 1.00 40.59 199 SER A O 1
ATOM 1091 N N . SER A 1 189 ? 157.945 150.265 153.953 1.00 35.26 200 SER A N 1
ATOM 1092 C CA . SER A 1 189 ? 158.235 151.462 153.169 1.00 30.24 200 SER A CA 1
ATOM 1093 C C . SER A 1 189 ? 158.479 151.128 151.702 1.00 36.00 200 SER A C 1
ATOM 1094 O O . SER A 1 189 ? 157.982 151.828 150.811 1.00 42.49 200 SER A O 1
ATOM 1097 N N . LEU A 1 190 ? 159.240 150.067 151.427 1.00 28.97 201 LEU A N 1
ATOM 1098 C CA . LEU A 1 190 ? 159.498 149.693 150.040 1.00 26.64 201 LEU A CA 1
ATOM 1099 C C . LEU A 1 190 ? 158.225 149.213 149.353 1.00 33.79 201 LEU A C 1
ATOM 1100 O O . LEU A 1 190 ? 158.009 149.490 148.167 1.00 36.35 201 LEU A O 1
ATOM 1105 N N . VAL A 1 191 ? 157.369 148.495 150.084 1.00 31.19 202 VAL A N 1
ATOM 1106 C CA . VAL A 1 191 ? 156.086 148.077 149.528 1.00 28.99 202 VAL A CA 1
ATOM 1107 C C . VAL A 1 191 ? 155.224 149.292 149.204 1.00 32.48 202 VAL A C 1
ATOM 1108 O O . VAL A 1 191 ? 154.553 149.335 148.166 1.00 37.15 202 VAL A O 1
ATOM 1112 N N . ALA A 1 192 ? 155.228 150.297 150.083 1.00 31.07 203 ALA A N 1
ATOM 1113 C CA . ALA A 1 192 ? 154.478 151.520 149.814 1.00 29.46 203 ALA A CA 1
ATOM 1114 C C . ALA A 1 192 ? 155.030 152.251 148.596 1.00 30.99 203 ALA A C 1
ATOM 1115 O O . ALA A 1 192 ? 154.265 152.795 147.791 1.00 36.94 203 ALA A O 1
ATOM 1117 N N . VAL A 1 193 ? 156.356 152.278 148.448 1.00 34.01 204 VAL A N 1
ATOM 1118 C CA . VAL A 1 193 ? 156.964 152.899 147.272 1.00 29.36 204 VAL A CA 1
ATOM 1119 C C . VAL A 1 193 ? 156.539 152.166 146.005 1.00 31.67 204 VAL A C 1
ATOM 1120 O O . VAL A 1 193 ? 156.205 152.789 144.988 1.00 35.33 204 VAL A O 1
ATOM 1124 N N . HIS A 1 194 ? 156.546 150.831 146.045 1.00 32.16 205 HIS A N 1
ATOM 1125 C CA . HIS A 1 194 ? 156.120 150.048 144.889 1.00 30.57 205 HIS A CA 1
ATOM 1126 C C . HIS A 1 194 ? 154.653 150.298 144.559 1.00 30.60 205 HIS A C 1
ATOM 1127 O O . HIS A 1 194 ? 154.284 150.412 143.384 1.00 33.75 205 HIS A O 1
ATOM 1134 N N . LEU A 1 195 ? 153.801 150.381 145.584 1.00 29.15 206 LEU A N 1
ATOM 1135 C CA . LEU A 1 195 ? 152.386 150.655 145.353 1.00 29.19 206 LEU A CA 1
ATOM 1136 C C . LEU A 1 195 ? 152.184 152.040 144.750 1.00 31.11 206 LEU A C 1
ATOM 1137 O O . LEU A 1 195 ? 151.352 152.218 143.852 1.00 35.18 206 LEU A O 1
ATOM 1142 N N . ALA A 1 196 ? 152.930 153.034 145.236 1.00 27.75 207 ALA A N 1
ATOM 1143 C CA . ALA A 1 196 ? 152.841 154.374 144.665 1.00 27.23 207 ALA A CA 1
ATOM 1144 C C . ALA A 1 196 ? 153.293 154.383 143.210 1.00 26.26 207 ALA A C 1
ATOM 1145 O O . ALA A 1 196 ? 152.675 155.039 142.363 1.00 27.18 207 ALA A O 1
ATOM 1147 N N . CYS A 1 197 ? 154.372 153.660 142.902 1.00 31.32 208 CYS A N 1
ATOM 1148 C CA . CYS A 1 197 ? 154.839 153.578 141.521 1.00 29.74 208 CYS A CA 1
ATOM 1149 C C . CYS A 1 197 ? 153.801 152.911 140.627 1.00 32.43 208 CYS A C 1
ATOM 1150 O O . CYS A 1 197 ? 153.562 153.360 139.499 1.00 36.48 208 CYS A O 1
ATOM 1153 N N . GLU A 1 198 ? 153.174 151.837 141.112 1.00 34.35 209 GLU A N 1
ATOM 1154 C CA . GLU A 1 198 ? 152.139 151.166 140.330 1.00 32.62 209 GLU A CA 1
ATOM 1155 C C . GLU A 1 198 ? 150.933 152.073 140.112 1.00 32.33 209 GLU A C 1
ATOM 1156 O O . GLU A 1 198 ? 150.358 152.098 139.017 1.00 33.44 209 GLU A O 1
ATOM 1162 N N . SER A 1 199 ? 150.531 152.818 141.145 1.00 37.03 210 SER A N 1
ATOM 1163 C CA . SER A 1 199 ? 149.415 153.748 141.000 1.00 33.53 210 SER A CA 1
ATOM 1164 C C . SER A 1 199 ? 149.742 154.847 139.997 1.00 36.51 210 SER A C 1
ATOM 1165 O O . SER A 1 199 ? 148.883 155.251 139.204 1.00 39.35 210 SER A O 1
ATOM 1168 N N . LEU A 1 200 ? 150.977 155.353 140.027 1.00 38.39 211 LEU A N 1
ATOM 1169 C CA . LEU A 1 200 ? 151.390 156.355 139.049 1.00 29.01 211 LEU A CA 1
ATOM 1170 C C . LEU A 1 200 ? 151.385 155.781 137.638 1.00 32.39 211 LEU A C 1
ATOM 1171 O O . LEU A 1 200 ? 150.970 156.454 136.686 1.00 41.01 211 LEU A O 1
ATOM 1176 N N . ARG A 1 201 ? 151.850 154.539 137.483 1.00 36.32 212 ARG A N 1
ATOM 1177 C CA . ARG A 1 201 ? 151.862 153.907 136.168 1.00 36.03 212 ARG A CA 1
ATOM 1178 C C . ARG A 1 201 ? 150.448 153.705 135.639 1.00 39.68 212 ARG A C 1
ATOM 1179 O O . ARG A 1 201 ? 150.185 153.916 134.449 1.00 44.25 212 ARG A O 1
ATOM 1187 N N . ARG A 1 202 ? 149.522 153.298 136.508 1.00 42.43 213 ARG A N 1
ATOM 1188 C CA . ARG A 1 202 ? 148.137 153.092 136.104 1.00 43.15 213 ARG A CA 1
ATOM 1189 C C . ARG A 1 202 ? 147.375 154.395 135.901 1.00 42.67 213 ARG A C 1
ATOM 1190 O O . ARG A 1 202 ? 146.252 154.362 135.385 1.00 48.62 213 ARG A O 1
ATOM 1198 N N . GLY A 1 203 ? 147.951 155.532 136.283 1.00 44.04 214 GLY A N 1
ATOM 1199 C CA . GLY A 1 203 ? 147.310 156.816 136.095 1.00 45.13 214 GLY A CA 1
ATOM 1200 C C . GLY A 1 203 ? 146.363 157.241 137.194 1.00 44.80 214 GLY A C 1
ATOM 1201 O O . GLY A 1 203 ? 145.700 158.275 137.048 1.00 47.73 214 GLY A O 1
ATOM 1202 N N . GLU A 1 204 ? 146.270 156.478 138.285 1.00 43.47 215 GLU A N 1
ATOM 1203 C CA . GLU A 1 204 ? 145.371 156.849 139.373 1.00 40.91 215 GLU A CA 1
ATOM 1204 C C . GLU A 1 204 ? 145.820 158.138 140.053 1.00 42.96 215 GLU A C 1
ATOM 1205 O O . GLU A 1 204 ? 144.987 158.981 140.408 1.00 46.72 215 GLU A O 1
ATOM 1211 N N . SER A 1 205 ? 147.126 158.310 140.242 1.00 41.80 216 SER A N 1
ATOM 1212 C CA . SER A 1 205 ? 147.674 159.470 140.926 1.00 35.91 216 SER A CA 1
ATOM 1213 C C . SER A 1 205 ? 148.645 160.210 140.016 1.00 39.05 216 SER A C 1
ATOM 1214 O O . SER A 1 205 ? 149.339 159.603 139.194 1.00 47.11 216 SER A O 1
ATOM 1217 N N . ASP A 1 206 ? 148.684 161.533 140.169 1.00 41.35 217 ASP A N 1
ATOM 1218 C CA . ASP A 1 206 ? 149.597 162.377 139.407 1.00 42.56 217 ASP A CA 1
ATOM 1219 C C . ASP A 1 206 ? 150.940 162.536 140.113 1.00 43.29 217 ASP A C 1
ATOM 1220 O O . ASP A 1 206 ? 151.995 162.454 139.476 1.00 46.74 217 ASP A O 1
ATOM 1225 N N . ILE A 1 207 ? 150.913 162.782 141.421 1.00 37.52 218 ILE A N 1
ATOM 1226 C CA . ILE A 1 207 ? 152.108 162.879 142.248 1.00 34.45 218 ILE A CA 1
ATOM 1227 C C . ILE A 1 207 ? 151.884 162.031 143.491 1.00 35.03 218 ILE A C 1
ATOM 1228 O O . ILE A 1 207 ? 150.792 162.027 144.068 1.00 42.95 218 ILE A O 1
ATOM 1233 N N . ALA A 1 208 ? 152.920 161.304 143.908 1.00 33.63 219 ALA A N 1
ATOM 1234 C CA . ALA A 1 208 ? 152.804 160.404 145.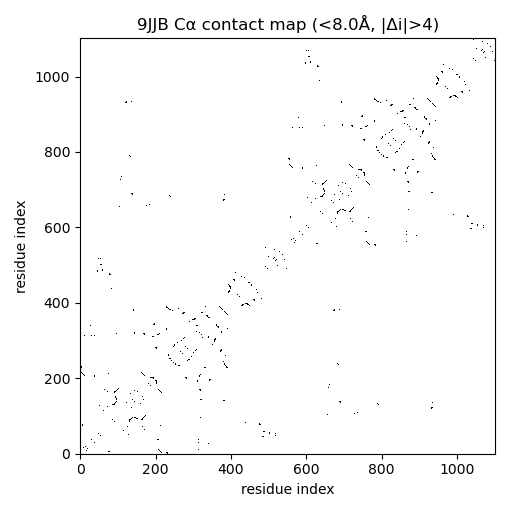045 1.00 34.68 219 ALA A CA 1
ATOM 1235 C C . ALA A 1 208 ? 153.856 160.735 146.092 1.00 38.59 219 ALA A C 1
ATOM 1236 O O . ALA A 1 208 ? 154.952 161.200 145.772 1.00 37.26 219 ALA A O 1
ATOM 1238 N N . LEU A 1 209 ? 153.506 160.496 147.352 1.00 41.58 220 LEU A N 1
ATOM 1239 C CA . LEU A 1 209 ? 154.432 160.607 148.473 1.00 36.44 220 LEU A CA 1
ATOM 1240 C C . LEU A 1 209 ? 154.576 159.227 149.100 1.00 35.12 220 LEU A C 1
ATOM 1241 O O . LEU A 1 209 ? 153.584 158.643 149.551 1.00 37.66 220 LEU A O 1
ATOM 1246 N N . ALA A 1 210 ? 155.802 158.709 149.131 1.00 35.20 221 ALA A N 1
ATOM 1247 C CA . ALA A 1 210 ? 156.038 157.340 149.569 1.00 29.13 221 ALA A CA 1
ATOM 1248 C C . ALA A 1 210 ? 157.178 157.291 150.574 1.00 32.10 221 ALA A C 1
ATOM 1249 O O . ALA A 1 210 ? 158.208 157.939 150.387 1.00 37.46 221 ALA A O 1
ATOM 1251 N N . GLY A 1 211 ? 156.995 156.509 151.634 1.00 28.48 222 GLY A N 1
ATOM 1252 C CA . GLY A 1 211 ? 158.035 156.397 152.645 1.00 29.19 222 GLY A CA 1
ATOM 1253 C C . GLY A 1 211 ? 157.538 155.682 153.882 1.00 27.58 222 GLY A C 1
ATOM 1254 O O . GLY A 1 211 ? 156.573 154.911 153.828 1.00 33.56 222 GLY A O 1
ATOM 1255 N N . GLY A 1 212 ? 158.211 155.949 154.998 1.00 32.13 223 GLY A N 1
ATOM 1256 C CA . GLY A 1 212 ? 157.860 155.291 156.242 1.00 31.75 223 GLY A CA 1
ATOM 1257 C C . GLY A 1 212 ? 158.366 156.057 157.444 1.00 32.03 223 GLY A C 1
ATOM 1258 O O . GLY A 1 212 ? 159.021 157.095 157.323 1.00 35.00 223 GLY A O 1
ATOM 1259 N N . VAL A 1 213 ? 158.045 155.521 158.622 1.00 33.13 224 VAL A N 1
ATOM 1260 C CA . VAL A 1 213 ? 158.437 156.127 159.888 1.00 30.97 224 VAL A CA 1
ATOM 1261 C C . VAL A 1 213 ? 158.420 155.038 160.950 1.00 30.87 224 VAL A C 1
ATOM 1262 O O . VAL A 1 213 ? 157.700 154.043 160.827 1.00 37.70 224 VAL A O 1
ATOM 1266 N N . ASN A 1 214 ? 159.228 155.223 161.993 1.00 30.24 225 ASN A N 1
ATOM 1267 C CA . ASN A 1 214 ? 159.268 154.283 163.111 1.00 32.40 225 ASN A CA 1
ATOM 1268 C C . ASN A 1 214 ? 159.913 154.983 164.294 1.00 35.97 225 ASN A C 1
ATOM 1269 O O . ASN A 1 214 ? 161.064 155.420 164.198 1.00 44.87 225 ASN A O 1
ATOM 1274 N N . LEU A 1 215 ? 159.185 155.087 165.405 1.00 37.58 226 LEU A N 1
ATOM 1275 C CA . LEU A 1 215 ? 159.675 155.765 166.598 1.00 37.70 226 LEU A CA 1
ATOM 1276 C C . LEU A 1 215 ? 159.555 154.837 167.795 1.00 46.04 226 LEU A C 1
ATOM 1277 O O . LEU A 1 215 ? 158.458 154.367 168.113 1.00 53.88 226 LEU A O 1
ATOM 1282 N N . ASN A 1 216 ? 160.679 154.588 168.465 1.00 47.19 227 ASN A N 1
ATOM 1283 C CA . ASN A 1 216 ? 160.726 153.730 169.648 1.00 51.60 227 ASN A CA 1
ATOM 1284 C C . ASN A 1 216 ? 160.506 154.610 170.874 1.00 52.65 227 ASN A C 1
ATOM 1285 O O . ASN A 1 216 ? 161.379 155.394 171.254 1.00 63.67 227 ASN A O 1
ATOM 1290 N N . ILE A 1 217 ? 159.336 154.479 171.491 1.00 53.45 228 ILE A N 1
ATOM 1291 C CA . ILE A 1 217 ? 158.951 155.282 172.644 1.00 53.40 228 ILE A CA 1
ATOM 1292 C C . ILE A 1 217 ? 158.681 154.410 173.865 1.00 57.75 228 ILE A C 1
ATOM 1293 O O . ILE A 1 217 ? 159.253 154.628 174.934 1.00 55.26 228 ILE A O 1
ATOM 1298 N N . ALA A 1 218 ? 157.811 153.414 173.722 1.00 66.77 229 ALA A N 1
ATOM 1299 C CA . ALA A 1 218 ? 157.422 152.562 174.836 1.00 68.98 229 ALA A CA 1
ATOM 1300 C C . ALA A 1 218 ? 158.491 151.513 175.112 1.00 72.30 229 ALA A C 1
ATOM 1301 O O . ALA A 1 218 ? 159.082 150.949 174.187 1.00 76.44 229 ALA A O 1
ATOM 1303 N N . ALA A 1 219 ? 158.735 151.257 176.399 1.00 75.01 230 ALA A N 1
ATOM 1304 C CA . ALA A 1 219 ? 159.704 150.245 176.800 1.00 81.30 230 ALA A CA 1
ATOM 1305 C C . ALA A 1 219 ? 159.177 148.826 176.629 1.00 87.01 230 ALA A C 1
ATOM 1306 O O . ALA A 1 219 ? 159.971 147.879 176.657 1.00 88.55 230 ALA A O 1
ATOM 1308 N N . GLU A 1 220 ? 157.863 148.660 176.464 1.00 83.57 231 GLU A N 1
ATOM 1309 C CA . GLU A 1 220 ? 157.304 147.328 176.254 1.00 84.64 231 GLU A CA 1
ATOM 1310 C C . GLU A 1 220 ? 157.807 146.718 174.952 1.00 93.44 231 GLU A C 1
ATOM 1311 O O . GLU A 1 220 ? 158.080 145.513 174.887 1.00 99.96 231 GLU A O 1
ATOM 1317 N N . SER A 1 221 ? 157.929 147.532 173.901 1.00 89.14 232 SER A N 1
ATOM 1318 C CA . SER A 1 221 ? 158.475 147.036 172.642 1.00 88.33 232 SER A CA 1
ATOM 1319 C C . SER A 1 221 ? 159.919 146.581 172.809 1.00 88.73 232 SER A C 1
ATOM 1320 O O . SER A 1 221 ? 160.317 145.541 172.270 1.00 88.16 232 SER A O 1
ATOM 1323 N N . ALA A 1 222 ? 160.721 147.350 173.551 1.00 88.67 233 ALA A N 1
ATOM 1324 C CA . ALA A 1 222 ? 162.101 146.952 173.808 1.00 88.93 233 ALA A CA 1
ATOM 1325 C C . ALA A 1 222 ? 162.161 145.656 174.606 1.00 91.03 233 ALA A C 1
ATOM 1326 O O . ALA A 1 222 ? 162.992 144.783 174.326 1.00 88.92 233 ALA A O 1
ATOM 1328 N N . ARG A 1 223 ? 161.291 145.516 175.609 1.00 91.50 234 ARG A N 1
ATOM 1329 C CA . ARG A 1 223 ? 161.253 144.285 176.391 1.00 91.41 234 ARG A CA 1
ATOM 1330 C C . ARG A 1 223 ? 160.879 143.093 175.520 1.00 89.72 234 ARG A C 1
ATOM 1331 O O . ARG A 1 223 ? 161.483 142.020 175.631 1.00 87.15 234 ARG A O 1
ATOM 1339 N N . GLU A 1 224 ? 159.889 143.265 174.641 1.00 88.24 235 GLU A N 1
ATOM 1340 C CA . GLU A 1 224 ? 159.486 142.182 173.750 1.00 94.16 235 GLU A CA 1
ATOM 1341 C C . GLU A 1 224 ? 160.608 141.811 172.787 1.00 96.33 235 GLU A C 1
ATOM 1342 O O . GLU A 1 224 ? 160.849 140.625 172.530 1.00 93.89 235 GLU A O 1
ATOM 1348 N N . THR A 1 225 ? 161.301 142.813 172.240 1.00 95.71 236 THR A N 1
ATOM 1349 C CA . THR A 1 225 ? 162.405 142.539 171.325 1.00 90.20 236 THR A CA 1
ATOM 1350 C C . THR A 1 225 ? 163.541 141.808 172.031 1.00 87.97 236 THR A C 1
ATOM 1351 O O . THR A 1 225 ? 164.125 140.871 171.475 1.00 83.11 236 THR A O 1
ATOM 1355 N N . ALA A 1 226 ? 163.872 142.226 173.256 1.00 90.53 237 ALA A N 1
ATOM 1356 C CA . ALA A 1 226 ? 164.909 141.535 174.015 1.00 90.34 237 ALA A CA 1
ATOM 1357 C C . ALA A 1 226 ? 164.488 140.111 174.352 1.00 95.01 237 ALA A C 1
ATOM 1358 O O . ALA A 1 226 ? 165.314 139.190 174.327 1.00 98.00 237 ALA A O 1
ATOM 1360 N N . ALA A 1 227 ? 163.209 139.913 174.677 1.00 92.92 238 ALA A N 1
ATOM 1361 C CA . ALA A 1 227 ? 162.712 138.577 174.981 1.00 92.70 238 ALA A CA 1
ATOM 1362 C C . ALA A 1 227 ? 162.769 137.672 173.757 1.00 93.06 238 ALA A C 1
ATOM 1363 O O . ALA A 1 227 ? 163.060 136.475 173.874 1.00 93.37 238 ALA A O 1
ATOM 1365 N N . PHE A 1 228 ? 162.484 138.221 172.572 1.00 94.09 239 PHE A N 1
ATOM 1366 C CA . PHE A 1 228 ? 162.592 137.438 171.345 1.00 94.69 239 PHE A CA 1
ATOM 1367 C C . PHE A 1 228 ? 164.019 136.974 171.082 1.00 95.54 239 PHE A C 1
ATOM 1368 O O . PHE A 1 228 ? 164.213 135.950 170.417 1.00 90.79 239 PHE A O 1
ATOM 1376 N N . GLY A 1 229 ? 165.016 137.695 171.589 1.00 96.40 240 GLY A N 1
ATOM 1377 C CA . GLY A 1 229 ? 166.400 137.301 171.419 1.00 91.81 240 GLY A CA 1
ATOM 1378 C C . GLY A 1 229 ? 166.962 137.627 170.051 1.00 91.44 240 GLY A C 1
ATOM 1379 O O . GLY A 1 229 ? 167.376 136.729 169.312 1.00 98.44 240 GLY A O 1
ATOM 1380 N N . GLY A 1 230 ? 166.981 138.911 169.703 1.00 80.60 241 GLY A N 1
ATOM 1381 C CA . GLY A 1 230 ? 167.533 139.341 168.435 1.00 71.27 241 GLY A CA 1
ATOM 1382 C C . GLY A 1 230 ? 168.428 140.556 168.564 1.00 64.72 241 GLY A C 1
ATOM 1383 O O . GLY A 1 230 ? 169.054 140.982 167.589 1.00 60.50 241 GLY A O 1
ATOM 1384 N N . LEU A 1 231 ? 168.500 141.122 169.766 1.00 70.78 242 LEU A N 1
ATOM 1385 C CA . LEU A 1 231 ? 169.316 142.304 170.004 1.00 62.94 242 LEU A CA 1
ATOM 1386 C C . LEU A 1 231 ? 170.779 141.910 170.164 1.00 64.68 242 LEU A C 1
ATOM 1387 O O . LEU A 1 231 ? 171.098 140.920 170.831 1.00 65.01 242 LEU A O 1
ATOM 1392 N N . SER A 1 232 ? 171.665 142.684 169.550 1.00 66.53 243 SER A N 1
ATOM 1393 C CA . SER A 1 232 ? 173.094 142.419 169.669 1.00 64.43 243 SER A CA 1
ATOM 1394 C C . SER A 1 232 ? 173.564 142.732 171.086 1.00 69.99 243 SER A C 1
ATOM 1395 O O . SER A 1 232 ? 173.231 143.796 171.621 1.00 72.59 243 SER A O 1
ATOM 1398 N N . PRO A 1 233 ? 174.314 141.833 171.731 1.00 71.91 244 PRO A N 1
ATOM 1399 C CA . PRO A 1 233 ? 174.790 142.120 173.096 1.00 68.72 244 PRO A CA 1
ATOM 1400 C C . PRO A 1 233 ? 175.671 143.353 173.188 1.00 72.60 244 PRO A C 1
ATOM 1401 O O . PRO A 1 233 ? 175.629 144.058 174.205 1.00 76.85 244 PRO A O 1
ATOM 1405 N N . ASP A 1 234 ? 176.475 143.632 172.165 1.00 72.89 245 ASP A N 1
ATOM 1406 C CA . ASP A 1 234 ? 177.319 144.817 172.144 1.00 72.63 245 ASP A CA 1
ATOM 1407 C C . ASP A 1 234 ? 176.649 145.997 171.448 1.00 73.31 245 ASP A C 1
ATOM 1408 O O . ASP A 1 234 ? 177.228 147.087 171.401 1.00 75.97 245 ASP A O 1
ATOM 1413 N N . GLY A 1 235 ? 175.436 145.812 170.929 1.00 69.81 246 GLY A N 1
ATOM 1414 C CA . GLY A 1 235 ? 174.714 146.896 170.293 1.00 68.38 246 GLY A CA 1
ATOM 1415 C C . GLY A 1 235 ? 175.357 147.411 169.022 1.00 68.53 246 GLY A C 1
ATOM 1416 O O . GLY A 1 235 ? 175.465 148.625 168.824 1.00 73.96 246 GLY A O 1
ATOM 1417 N N . GLN A 1 236 ? 175.797 146.499 168.158 1.00 65.34 247 GLN A N 1
ATOM 1418 C CA . GLN A 1 236 ? 176.376 146.864 166.875 1.00 64.45 247 GLN A CA 1
ATOM 1419 C C . GLN A 1 236 ? 175.797 145.971 165.788 1.00 64.44 247 GLN A C 1
ATOM 1420 O O . GLN A 1 236 ? 175.375 144.841 166.050 1.00 69.72 247 GLN A O 1
ATOM 1426 N N . CYS A 1 237 ? 175.776 146.493 164.564 1.00 58.37 248 CYS A N 1
ATOM 1427 C CA . CYS A 1 237 ? 175.268 145.775 163.398 1.00 58.05 248 CYS A CA 1
ATOM 1428 C C . CYS A 1 237 ? 176.460 145.373 162.537 1.00 61.92 248 CYS A C 1
ATOM 1429 O O . CYS A 1 237 ? 176.937 146.159 161.713 1.00 57.98 248 CYS A O 1
ATOM 1432 N N . PHE A 1 238 ? 176.940 144.144 162.733 1.00 66.72 249 PHE A N 1
ATOM 1433 C CA . PHE A 1 238 ? 178.072 143.620 161.971 1.00 59.51 249 PHE A CA 1
ATOM 1434 C C . PHE A 1 238 ? 177.541 142.991 160.686 1.00 58.59 249 PHE A C 1
ATOM 1435 O O . PHE A 1 238 ? 177.319 141.782 160.585 1.00 67.83 249 PHE A O 1
ATOM 1443 N N . THR A 1 239 ? 177.333 143.842 159.685 1.00 54.98 250 THR A N 1
ATOM 1444 C CA . THR A 1 239 ? 176.824 143.385 158.398 1.00 58.88 250 THR A CA 1
ATOM 1445 C C . THR A 1 239 ? 177.919 142.642 157.642 1.00 62.91 250 THR A C 1
ATOM 1446 O O . THR A 1 239 ? 178.993 143.198 157.387 1.00 62.34 250 THR A O 1
ATOM 1450 N N . PHE A 1 240 ? 177.646 141.384 157.292 1.00 62.46 251 PHE A N 1
ATOM 1451 C CA . PHE A 1 240 ? 178.570 140.527 156.550 1.00 60.86 251 PHE A CA 1
ATOM 1452 C C . PHE A 1 240 ? 179.900 140.344 157.275 1.00 64.33 251 PHE A C 1
ATOM 1453 O O . PHE A 1 240 ? 180.938 140.144 156.634 1.00 71.29 251 PHE A O 1
ATOM 1461 N N . ASP A 1 241 ? 179.890 140.406 158.602 1.00 60.28 252 ASP A N 1
ATOM 1462 C CA . ASP A 1 241 ? 181.097 140.296 159.406 1.00 63.16 252 ASP A CA 1
ATOM 1463 C C . ASP A 1 241 ? 181.050 139.039 160.266 1.00 65.38 252 ASP A C 1
ATOM 1464 O O . ASP A 1 241 ? 179.977 138.557 160.640 1.00 65.42 252 ASP A O 1
ATOM 1469 N N . ALA A 1 242 ? 182.235 138.508 160.576 1.00 67.79 253 ALA A N 1
ATOM 1470 C CA . ALA A 1 242 ? 182.342 137.313 161.405 1.00 63.22 253 ALA A CA 1
ATOM 1471 C C . ALA A 1 242 ? 181.911 137.549 162.846 1.00 66.51 253 ALA A C 1
ATOM 1472 O O . ALA A 1 242 ? 181.696 136.574 163.575 1.00 68.96 253 ALA A O 1
ATOM 1474 N N . ARG A 1 243 ? 181.783 138.803 163.273 1.00 67.61 254 ARG A N 1
ATOM 1475 C CA . ARG A 1 243 ? 181.364 139.136 164.627 1.00 63.05 254 ARG A CA 1
ATOM 1476 C C . ARG A 1 243 ? 179.860 139.350 164.742 1.00 65.22 254 ARG A C 1
ATOM 1477 O O . ARG A 1 243 ? 179.392 139.810 165.788 1.00 70.26 254 ARG A O 1
ATOM 1485 N N . ALA A 1 244 ? 179.101 139.036 163.693 1.00 65.55 255 ALA A N 1
ATOM 1486 C CA . ALA A 1 244 ? 177.663 139.274 163.696 1.00 62.52 255 ALA A CA 1
ATOM 1487 C C . ALA A 1 244 ? 176.983 138.465 164.792 1.00 65.69 255 ALA A C 1
ATOM 1488 O O . ALA A 1 244 ? 177.113 137.238 164.845 1.00 67.47 255 ALA A O 1
ATOM 1490 N N . ASN A 1 245 ? 176.252 139.160 165.670 1.00 67.36 256 ASN A N 1
ATOM 1491 C CA . ASN A 1 245 ? 175.534 138.501 166.754 1.00 63.46 256 ASN A CA 1
ATOM 1492 C C . ASN A 1 245 ? 174.152 139.108 166.984 1.00 66.13 256 ASN A C 1
ATOM 1493 O O . ASN A 1 245 ? 173.615 138.999 168.093 1.00 64.73 256 ASN A O 1
ATOM 1498 N N . GLY A 1 246 ? 173.564 139.743 165.970 1.00 68.78 257 GLY A N 1
ATOM 1499 C CA . GLY A 1 246 ? 172.270 140.376 166.079 1.00 63.00 257 GLY A CA 1
ATOM 1500 C C . GLY A 1 246 ? 172.286 141.735 165.417 1.00 57.12 257 GLY A C 1
ATOM 1501 O O . GLY A 1 246 ? 173.140 142.028 164.572 1.00 60.29 257 GLY A O 1
ATOM 1502 N N . PHE A 1 247 ? 171.331 142.575 165.806 1.00 56.31 258 PHE A N 1
ATOM 1503 C CA . PHE A 1 247 ? 171.192 143.916 165.258 1.00 58.42 258 PHE A CA 1
ATOM 1504 C C . PHE A 1 247 ? 170.925 144.906 166.383 1.00 60.76 258 PHE A C 1
ATOM 1505 O O . PHE A 1 247 ? 170.642 144.530 167.524 1.00 63.46 258 PHE A O 1
ATOM 1513 N N . VAL A 1 248 ? 171.019 146.190 166.044 1.00 60.30 259 VAL A N 1
ATOM 1514 C CA . VAL A 1 248 ? 170.700 147.274 166.962 1.00 58.41 259 VAL A CA 1
ATOM 1515 C C . VAL A 1 248 ? 169.507 148.034 166.399 1.00 59.77 259 VAL A C 1
ATOM 1516 O O . VAL A 1 248 ? 169.309 148.102 165.181 1.00 58.83 259 VAL A O 1
ATOM 1520 N N . ARG A 1 249 ? 168.696 148.588 167.294 1.00 56.84 260 ARG A N 1
ATOM 1521 C CA . ARG A 1 249 ? 167.456 149.242 166.903 1.00 51.54 260 ARG A CA 1
ATOM 1522 C C . ARG A 1 249 ? 167.680 150.725 166.641 1.00 49.38 260 ARG A C 1
ATOM 1523 O O . ARG A 1 249 ? 168.432 151.392 167.358 1.00 55.26 260 ARG A O 1
ATOM 1531 N N . GLY A 1 250 ? 167.017 151.236 165.599 1.00 44.16 261 GLY A N 1
ATOM 1532 C CA . GLY A 1 250 ? 167.061 152.644 165.282 1.00 36.73 261 GLY A CA 1
ATOM 1533 C C . GLY A 1 250 ? 165.662 153.187 165.050 1.00 38.67 261 GLY A C 1
ATOM 1534 O O . GLY A 1 250 ? 164.701 152.434 164.871 1.00 46.59 261 GLY A O 1
ATOM 1535 N N . GLU A 1 251 ? 165.565 154.514 165.060 1.00 40.59 262 GLU A N 1
ATOM 1536 C CA . GLU A 1 251 ? 164.295 155.193 164.855 1.00 41.36 262 GLU A CA 1
ATOM 1537 C C . GLU A 1 251 ? 164.506 156.386 163.935 1.00 34.92 262 GLU A C 1
ATOM 1538 O O . GLU A 1 251 ? 165.609 156.925 163.823 1.00 32.86 262 GLU A O 1
ATOM 1544 N N . GLY A 1 252 ? 163.435 156.790 163.279 1.00 30.89 263 GLY A N 1
ATOM 1545 C CA . GLY A 1 252 ? 163.471 157.905 162.355 1.00 32.20 263 GLY A CA 1
ATOM 1546 C C . GLY A 1 252 ? 162.337 157.795 161.349 1.00 35.72 263 GLY A C 1
ATOM 1547 O O . GLY A 1 252 ? 161.277 157.248 161.650 1.00 41.40 263 GLY A O 1
ATOM 1548 N N . GLY A 1 253 ? 162.583 158.344 160.165 1.00 34.74 264 GLY A N 1
ATOM 1549 C CA . GLY A 1 253 ? 161.587 158.302 159.108 1.00 29.70 264 GLY A CA 1
ATOM 1550 C C . GLY A 1 253 ? 162.113 158.928 157.837 1.00 33.21 264 GLY A C 1
ATOM 1551 O O . GLY A 1 253 ? 163.156 159.587 157.824 1.00 38.59 264 GLY A O 1
ATOM 1552 N N . GLY A 1 254 ? 161.360 158.721 156.763 1.00 34.00 265 GLY A N 1
ATOM 1553 C CA . GLY A 1 254 ? 161.733 159.266 155.473 1.00 29.27 265 GLY A CA 1
ATOM 1554 C C . GLY A 1 254 ? 160.560 159.271 154.522 1.00 29.22 265 GLY A C 1
ATOM 1555 O O . GLY A 1 254 ? 159.617 158.484 154.661 1.00 34.78 265 GLY A O 1
ATOM 1556 N N . LEU A 1 255 ? 160.632 160.180 153.550 1.00 30.87 266 LEU A N 1
ATOM 1557 C CA . LEU A 1 255 ? 159.612 160.312 152.521 1.00 30.44 266 LEU A CA 1
ATOM 1558 C C . LEU A 1 255 ? 160.272 160.769 151.228 1.00 34.41 266 LEU A C 1
ATOM 1559 O O . LEU A 1 255 ? 161.294 161.459 151.247 1.00 39.98 266 LEU A O 1
ATOM 1564 N N . VAL A 1 256 ? 159.684 160.365 150.102 1.00 35.78 267 VAL A N 1
ATOM 1565 C CA . VAL A 1 256 ? 160.144 160.759 148.779 1.00 30.11 267 VAL A CA 1
ATOM 1566 C C . VAL A 1 256 ? 158.931 161.103 147.926 1.00 35.11 267 VAL A C 1
ATOM 1567 O O . VAL A 1 256 ? 157.810 160.650 148.178 1.00 36.62 267 VAL A O 1
ATOM 1571 N N . VAL A 1 257 ? 159.177 161.909 146.895 1.00 33.25 268 VAL A N 1
ATOM 1572 C CA . VAL A 1 257 ? 158.153 162.357 145.960 1.00 33.82 268 VAL A CA 1
ATOM 1573 C C . VAL A 1 257 ? 158.362 161.624 144.643 1.00 31.48 268 VAL A C 1
ATOM 1574 O O . VAL A 1 257 ? 159.470 161.625 144.093 1.00 32.83 268 VAL A O 1
ATOM 1578 N N . LEU A 1 258 ? 157.300 161.003 144.138 1.00 31.48 269 LEU A N 1
ATOM 1579 C CA . LEU A 1 258 ? 157.356 160.184 142.938 1.00 33.75 269 LEU A CA 1
ATOM 1580 C C . LEU A 1 258 ? 156.420 160.744 141.877 1.00 31.70 269 LEU A C 1
ATOM 1581 O O . LEU A 1 258 ? 155.269 161.096 142.165 1.00 34.80 269 LEU A O 1
ATOM 1586 N N . LYS A 1 259 ? 156.929 160.824 140.649 1.00 32.00 270 LYS A N 1
ATOM 1587 C CA . LYS A 1 259 ? 156.170 161.299 139.503 1.00 32.99 270 LYS A CA 1
ATOM 1588 C C . LYS A 1 259 ? 156.685 160.583 138.263 1.00 39.71 270 LYS A C 1
ATOM 1589 O O . LYS A 1 259 ? 157.842 160.156 138.216 1.00 47.15 270 LYS A O 1
ATOM 1595 N N . THR A 1 260 ? 155.817 160.447 137.264 1.00 41.89 271 THR A N 1
ATOM 1596 C CA . THR A 1 260 ? 156.212 159.792 136.024 1.00 43.60 271 THR A CA 1
ATOM 1597 C C . THR A 1 260 ? 157.288 160.605 135.310 1.00 43.95 271 THR A C 1
ATOM 1598 O O . THR A 1 260 ? 157.322 161.836 135.385 1.00 47.84 271 THR A O 1
ATOM 1602 N N . LEU A 1 261 ? 158.181 159.893 134.618 1.00 41.47 272 LEU A N 1
ATOM 1603 C CA . LEU A 1 261 ? 159.304 160.550 133.954 1.00 45.67 272 LEU A CA 1
ATOM 1604 C C . LEU A 1 261 ? 158.830 161.506 132.866 1.00 49.50 272 LEU A C 1
ATOM 1605 O O . LEU A 1 261 ? 159.383 162.600 132.708 1.00 55.03 272 LEU A O 1
ATOM 1610 N N . ARG A 1 262 ? 157.814 161.105 132.098 1.00 47.59 273 ARG A N 1
ATOM 1611 C CA . ARG A 1 262 ? 157.314 161.958 131.023 1.00 48.53 273 ARG A CA 1
ATOM 1612 C C . ARG A 1 262 ? 156.749 163.263 131.572 1.00 51.41 273 ARG A C 1
ATOM 1613 O O . ARG A 1 262 ? 157.034 164.347 131.048 1.00 55.79 273 ARG A O 1
ATOM 1621 N N . ARG A 1 263 ? 155.953 163.180 132.640 1.00 49.22 274 ARG A N 1
ATOM 1622 C CA . ARG A 1 263 ? 155.382 164.387 133.230 1.00 47.09 274 ARG A CA 1
ATOM 1623 C C . ARG A 1 263 ? 156.459 165.244 133.884 1.00 53.42 274 ARG A C 1
ATOM 1624 O O . ARG A 1 263 ? 156.393 166.478 133.833 1.00 61.29 274 ARG A O 1
ATOM 1632 N N . ALA A 1 264 ? 157.453 164.610 134.510 1.00 51.46 275 ALA A N 1
ATOM 1633 C CA . ALA A 1 264 ? 158.544 165.365 135.119 1.00 48.27 275 ALA A CA 1
ATOM 1634 C C . ALA A 1 264 ? 159.345 166.121 134.068 1.00 55.11 275 ALA A C 1
ATOM 1635 O O . ALA A 1 264 ? 159.727 167.278 134.281 1.00 63.22 275 ALA A O 1
ATOM 1637 N N . LEU A 1 265 ? 159.614 165.482 132.927 1.00 52.40 276 LEU A N 1
ATOM 1638 C CA . LEU A 1 265 ? 160.319 166.165 131.847 1.00 52.24 276 LEU A CA 1
ATOM 1639 C C . LEU A 1 265 ? 159.460 167.268 131.239 1.00 58.65 276 LEU A C 1
ATOM 1640 O O . LEU A 1 265 ? 159.973 168.333 130.876 1.00 62.52 276 LEU A O 1
ATOM 1645 N N . ALA A 1 266 ? 158.152 167.029 131.116 1.00 58.18 277 ALA A N 1
ATOM 1646 C CA . ALA A 1 266 ? 157.262 168.051 130.576 1.00 59.65 277 ALA A CA 1
ATOM 1647 C C . ALA A 1 266 ? 157.130 169.241 131.518 1.00 57.44 277 ALA A C 1
ATOM 1648 O O . ALA A 1 266 ? 157.016 170.383 131.058 1.00 62.28 277 ALA A O 1
ATOM 1650 N N . ASP A 1 267 ? 157.142 169.000 132.826 1.00 55.55 278 ASP A N 1
ATOM 1651 C CA . ASP A 1 267 ? 157.008 170.059 133.817 1.00 60.52 278 ASP A CA 1
ATOM 1652 C C . ASP A 1 267 ? 158.320 170.778 134.102 1.00 67.04 278 ASP A C 1
ATOM 1653 O O . ASP A 1 267 ? 158.319 171.764 134.846 1.00 72.67 278 ASP A O 1
ATOM 1658 N N . GLY A 1 268 ? 159.431 170.313 133.536 1.00 64.61 279 GLY A N 1
ATOM 1659 C CA . GLY A 1 268 ? 160.707 170.962 133.760 1.00 61.58 279 GLY A CA 1
ATOM 1660 C C . GLY A 1 268 ? 161.333 170.691 135.108 1.00 68.03 279 GLY A C 1
ATOM 1661 O O . GLY A 1 268 ? 162.266 171.396 135.499 1.00 75.21 279 GLY A O 1
ATOM 1662 N N . ASP A 1 269 ? 160.846 169.688 135.832 1.00 67.62 280 ASP A N 1
ATOM 1663 C CA . ASP A 1 269 ? 161.398 169.368 137.138 1.00 68.59 280 ASP A CA 1
ATOM 1664 C C . ASP A 1 269 ? 162.756 168.685 136.998 1.00 66.30 280 ASP A C 1
ATOM 1665 O O . ASP A 1 269 ? 163.066 168.052 135.985 1.00 71.12 280 ASP A O 1
ATOM 1670 N N . LEU A 1 270 ? 163.572 168.823 138.039 1.00 61.75 281 LEU A N 1
ATOM 1671 C CA . LEU A 1 270 ? 164.877 168.179 138.106 1.00 66.42 281 LEU A CA 1
ATOM 1672 C C . LEU A 1 270 ? 164.724 166.804 138.743 1.00 58.19 281 LEU A C 1
ATOM 1673 O O . LEU A 1 270 ? 164.036 166.656 139.759 1.00 56.69 281 LEU A O 1
ATOM 1678 N N . VAL A 1 271 ? 165.357 165.803 138.139 1.00 46.73 282 VAL A N 1
ATOM 1679 C CA . VAL A 1 271 ? 165.173 164.407 138.518 1.00 41.98 282 VAL A CA 1
ATOM 1680 C C . VAL A 1 271 ? 166.338 163.978 139.400 1.00 45.02 282 VAL A C 1
ATOM 1681 O O . VAL A 1 271 ? 167.503 164.058 138.989 1.00 48.07 282 VAL A O 1
ATOM 1685 N N . HIS A 1 272 ? 166.026 163.527 140.617 1.00 41.16 283 HIS A N 1
ATOM 1686 C CA . HIS A 1 272 ? 167.048 162.963 141.491 1.00 38.84 283 HIS A CA 1
ATOM 1687 C C . HIS A 1 272 ? 167.433 161.548 141.078 1.00 37.63 283 HIS A C 1
ATOM 1688 O O . HIS A 1 272 ? 168.607 161.176 141.177 1.00 47.65 283 HIS A O 1
ATOM 1695 N N . GLY A 1 273 ? 166.470 160.756 140.619 1.00 37.05 284 GLY A N 1
ATOM 1696 C CA . GLY A 1 273 ? 166.741 159.391 140.204 1.00 36.57 284 GLY A CA 1
ATOM 1697 C C . GLY A 1 273 ? 165.571 158.843 139.420 1.00 39.09 284 GLY A C 1
ATOM 1698 O O . GLY A 1 273 ? 164.472 159.407 139.420 1.00 45.92 284 GLY A O 1
ATOM 1699 N N . VAL A 1 274 ? 165.821 157.722 138.748 1.00 39.27 285 VAL A N 1
ATOM 1700 C CA . VAL A 1 274 ? 164.837 157.090 137.878 1.00 36.71 285 VAL A CA 1
ATOM 1701 C C . VAL A 1 274 ? 164.649 155.654 138.347 1.00 36.75 285 VAL A C 1
ATOM 1702 O O . VAL A 1 274 ? 165.538 154.815 138.160 1.00 36.08 285 VAL A O 1
ATOM 1706 N N . ILE A 1 275 ? 163.500 155.371 138.956 1.00 38.87 286 ILE A N 1
ATOM 1707 C CA . ILE A 1 275 ? 163.146 154.002 139.309 1.00 39.72 286 ILE A CA 1
ATOM 1708 C C . ILE A 1 275 ? 162.674 153.287 138.051 1.00 44.74 286 ILE A C 1
ATOM 1709 O O . ILE A 1 275 ? 161.764 153.757 137.356 1.00 49.10 286 ILE A O 1
ATOM 1714 N N . LEU A 1 276 ? 163.295 152.147 137.750 1.00 44.97 287 LEU A N 1
ATOM 1715 C CA . LEU A 1 276 ? 162.998 151.421 136.521 1.00 44.16 287 LEU A CA 1
ATOM 1716 C C . LEU A 1 276 ? 161.912 150.369 136.711 1.00 46.85 287 LEU A C 1
ATOM 1717 O O . LEU A 1 276 ? 160.976 150.298 135.907 1.00 54.93 287 LEU A O 1
ATOM 1722 N N . ALA A 1 277 ? 162.012 149.553 137.756 1.00 41.54 288 ALA A N 1
ATOM 1723 C CA . ALA A 1 277 ? 161.027 148.508 137.999 1.00 47.12 288 ALA A CA 1
ATOM 1724 C C . ALA A 1 277 ? 161.043 148.152 139.478 1.00 46.93 288 ALA A C 1
ATOM 1725 O O . ALA A 1 277 ? 161.977 148.485 140.211 1.00 47.83 288 ALA A O 1
ATOM 1727 N N . SER A 1 278 ? 159.987 147.464 139.907 1.00 51.57 289 SER A N 1
ATOM 1728 C CA . SER A 1 278 ? 159.864 147.015 141.285 1.00 41.82 289 SER A CA 1
ATOM 1729 C C . SER A 1 278 ? 159.046 145.734 141.310 1.00 46.44 289 SER A C 1
ATOM 1730 O O . SER A 1 278 ? 158.266 145.454 140.396 1.00 54.41 289 SER A O 1
ATOM 1733 N N . ALA A 1 279 ? 159.231 144.955 142.373 1.00 36.90 290 ALA A N 1
ATOM 1734 C CA . ALA A 1 279 ? 158.521 143.692 142.512 1.00 40.17 290 ALA A CA 1
ATOM 1735 C C . ALA A 1 279 ? 158.412 143.340 143.988 1.00 38.44 290 ALA A C 1
ATOM 1736 O O . ALA A 1 279 ? 159.335 143.585 144.768 1.00 39.85 290 ALA A O 1
ATOM 1738 N N . VAL A 1 280 ? 157.271 142.761 144.356 1.00 32.56 291 VAL A N 1
ATOM 1739 C CA . VAL A 1 280 ? 157.004 142.324 145.721 1.00 27.66 291 VAL A CA 1
ATOM 1740 C C . VAL A 1 280 ? 156.555 140.871 145.674 1.00 37.20 291 VAL A C 1
ATOM 1741 O O . VAL A 1 280 ? 155.654 140.521 144.903 1.00 46.02 291 VAL A O 1
ATOM 1745 N N . ASN A 1 281 ? 157.177 140.030 146.495 1.00 33.30 292 ASN A N 1
ATOM 1746 C CA . ASN A 1 281 ? 156.843 138.612 146.544 1.00 30.04 292 ASN A CA 1
ATOM 1747 C C . ASN A 1 281 ? 156.884 138.148 147.998 1.00 33.93 292 ASN A C 1
ATOM 1748 O O . ASN A 1 281 ? 157.039 138.953 148.922 1.00 38.78 292 ASN A O 1
ATOM 1753 N N . ASN A 1 282 ? 156.740 136.840 148.198 1.00 35.61 293 ASN A N 1
ATOM 1754 C CA . ASN A 1 282 ? 156.757 136.239 149.523 1.00 32.99 293 ASN A CA 1
ATOM 1755 C C . ASN A 1 282 ? 157.670 135.022 149.519 1.00 40.35 293 ASN A C 1
ATOM 1756 O O . ASN A 1 282 ? 157.921 134.409 148.478 1.00 37.48 293 ASN A O 1
ATOM 1761 N N . ASP A 1 283 ? 158.172 134.681 150.708 1.00 43.50 294 ASP A N 1
ATOM 1762 C CA . ASP A 1 283 ? 159.069 133.537 150.838 1.00 39.81 294 ASP A CA 1
ATOM 1763 C C . ASP A 1 283 ? 158.365 132.240 150.457 1.00 45.70 294 ASP A C 1
ATOM 1764 O O . ASP A 1 283 ? 158.939 131.386 149.772 1.00 49.35 294 ASP A O 1
ATOM 1769 N N . GLY A 1 284 ? 157.120 132.075 150.896 1.00 42.97 295 GLY A N 1
ATOM 1770 C CA . GLY A 1 284 ? 156.343 130.907 150.560 1.00 40.74 295 GLY A CA 1
ATOM 1771 C C . GLY A 1 284 ? 156.594 129.742 151.496 1.00 44.37 295 GLY A C 1
ATOM 1772 O O . GLY A 1 284 ? 156.480 129.861 152.720 1.00 44.74 295 GLY A O 1
ATOM 1773 N N . PRO A 1 285 ? 156.945 128.584 150.931 1.00 50.40 296 PRO A N 1
ATOM 1774 C CA . PRO A 1 285 ? 157.164 127.371 151.746 1.00 49.68 296 PRO A CA 1
ATOM 1775 C C . PRO A 1 285 ? 158.578 127.296 152.309 1.00 54.21 296 PRO A C 1
ATOM 1776 O O . PRO A 1 285 ? 159.397 126.442 151.952 1.00 55.14 296 PRO A O 1
ATOM 1780 N N . SER A 1 286 ? 158.884 128.217 153.218 1.00 51.45 297 SER A N 1
ATOM 1781 C CA . SER A 1 286 ? 160.184 128.241 153.866 1.00 59.82 297 SER A CA 1
ATOM 1782 C C . SER A 1 286 ? 160.262 127.167 154.949 1.00 71.06 297 SER A C 1
ATOM 1783 O O . SER A 1 286 ? 159.258 126.574 155.353 1.00 67.55 297 SER A O 1
ATOM 1786 N N . ASP A 1 287 ? 161.488 126.913 155.416 1.00 77.83 298 ASP A N 1
ATOM 1787 C CA . ASP A 1 287 ? 161.683 125.951 156.495 1.00 71.42 298 ASP A CA 1
ATOM 1788 C C . ASP A 1 287 ? 160.998 126.403 157.777 1.00 70.05 298 ASP A C 1
ATOM 1789 O O . ASP A 1 287 ? 160.388 125.587 158.478 1.00 75.01 298 ASP A O 1
ATOM 1794 N N . THR A 1 288 ? 161.085 127.692 158.098 1.00 67.02 299 THR A N 1
ATOM 1795 C CA . THR A 1 288 ? 160.464 128.239 159.294 1.00 60.01 299 THR A CA 1
ATOM 1796 C C . THR A 1 288 ? 159.792 129.552 158.915 1.00 57.31 299 THR A C 1
ATOM 1797 O O . THR A 1 288 ? 160.184 130.217 157.953 1.00 61.78 299 THR A O 1
ATOM 1801 N N . LEU A 1 289 ? 158.755 129.914 159.678 1.00 58.65 300 LEU A N 1
ATOM 1802 C CA . LEU A 1 289 ? 158.041 131.163 159.424 1.00 53.63 300 LEU A CA 1
ATOM 1803 C C . LEU A 1 289 ? 158.970 132.368 159.493 1.00 53.57 300 LEU A C 1
ATOM 1804 O O . LEU A 1 289 ? 158.768 133.351 158.770 1.00 52.44 300 LEU A O 1
ATOM 1809 N N . THR A 1 290 ? 159.994 132.311 160.344 1.00 56.26 301 THR A N 1
ATOM 1810 C CA . THR A 1 290 ? 160.959 133.397 160.453 1.00 56.32 301 THR A CA 1
ATOM 1811 C C . THR A 1 290 ? 162.150 133.219 159.518 1.00 59.63 301 THR A C 1
ATOM 1812 O O . THR A 1 290 ? 162.759 134.212 159.105 1.00 69.92 301 THR A O 1
ATOM 1816 N N . THR A 1 291 ? 162.482 131.983 159.165 1.00 51.40 302 THR A N 1
ATOM 1817 C CA . THR A 1 291 ? 163.652 131.731 158.330 1.00 50.81 302 THR A CA 1
ATOM 1818 C C . THR A 1 291 ? 163.393 132.205 156.903 1.00 57.20 302 THR A C 1
ATOM 1819 O O . THR A 1 291 ? 162.403 131.792 156.287 1.00 62.74 302 THR A O 1
ATOM 1823 N N . PRO A 1 292 ? 164.246 133.063 156.348 1.00 54.26 303 PRO A N 1
ATOM 1824 C CA . PRO A 1 292 ? 164.052 133.509 154.964 1.00 51.92 303 PRO A CA 1
ATOM 1825 C C . PRO A 1 292 ? 164.379 132.407 153.967 1.00 54.79 303 PRO A C 1
ATOM 1826 O O . PRO A 1 292 ? 165.063 131.428 154.274 1.00 62.25 303 PRO A O 1
ATOM 1830 N N . SER A 1 293 ? 163.872 132.585 152.750 1.00 49.56 304 SER A N 1
ATOM 1831 C CA . SER A 1 293 ? 164.072 131.638 151.661 1.00 51.22 304 SER A CA 1
ATOM 1832 C C . SER A 1 293 ? 164.994 132.249 150.616 1.00 57.95 304 SER A C 1
ATOM 1833 O O . SER A 1 293 ? 164.780 133.385 150.181 1.00 55.49 304 SER A O 1
ATOM 1836 N N . ARG A 1 294 ? 166.019 131.491 150.217 1.00 63.79 305 ARG A N 1
ATOM 1837 C CA . ARG A 1 294 ? 166.963 131.987 149.221 1.00 58.02 305 ARG A CA 1
ATOM 1838 C C . ARG A 1 294 ? 166.353 131.982 147.824 1.00 58.54 305 ARG A C 1
ATOM 1839 O O . ARG A 1 294 ? 166.563 132.920 147.045 1.00 64.93 305 ARG A O 1
ATOM 1847 N N . ARG A 1 295 ? 165.594 130.934 147.491 1.00 59.31 306 ARG A N 1
ATOM 1848 C CA . ARG A 1 295 ? 165.028 130.821 146.150 1.00 59.20 306 ARG A CA 1
ATOM 1849 C C . ARG A 1 295 ? 164.040 131.946 145.866 1.00 55.83 306 ARG A C 1
ATOM 1850 O O . ARG A 1 295 ? 163.982 132.457 144.741 1.00 49.79 306 ARG A O 1
ATOM 1858 N N . ALA A 1 296 ? 163.249 132.338 146.868 1.00 54.24 307 ALA A N 1
ATOM 1859 C CA . ALA A 1 296 ? 162.319 133.446 146.681 1.00 49.76 307 ALA A CA 1
ATOM 1860 C C . ALA A 1 296 ? 163.060 134.741 146.375 1.00 53.72 307 ALA A C 1
ATOM 1861 O O . ALA A 1 296 ? 162.665 135.494 145.477 1.00 54.57 307 ALA A O 1
ATOM 1863 N N . GLN A 1 297 ? 164.144 135.012 147.108 1.00 51.33 308 GLN A N 1
ATOM 1864 C CA . GLN A 1 297 ? 164.936 136.209 146.845 1.00 45.22 308 GLN A CA 1
ATOM 1865 C C . GLN A 1 297 ? 165.564 136.162 145.458 1.00 48.75 308 GLN A C 1
ATOM 1866 O O . GLN A 1 297 ? 165.595 137.174 144.748 1.00 46.40 308 GLN A O 1
ATOM 1872 N N . GLU A 1 298 ? 166.076 134.994 145.056 1.00 51.52 309 GLU A N 1
ATOM 1873 C CA . GLU A 1 298 ? 166.671 134.869 143.729 1.00 47.33 309 GLU A CA 1
ATOM 1874 C C . GLU A 1 298 ? 165.640 135.117 142.635 1.00 51.97 309 GLU A C 1
ATOM 1875 O O . GLU A 1 298 ? 165.917 135.828 141.661 1.00 54.07 309 GLU A O 1
ATOM 1881 N N . SER A 1 299 ? 164.444 134.542 142.779 1.00 53.49 310 SER A N 1
ATOM 1882 C CA . SER A 1 299 ? 163.398 134.751 141.782 1.00 50.84 310 SER A CA 1
ATOM 1883 C C . SER A 1 299 ? 162.962 136.210 141.739 1.00 49.09 310 SER A C 1
ATOM 1884 O O . SER A 1 299 ? 162.736 136.765 140.657 1.00 47.41 310 SER A O 1
ATOM 1887 N N . LEU A 1 300 ? 162.834 136.847 142.906 1.00 46.03 311 LEU A N 1
ATOM 1888 C CA . LEU A 1 300 ? 162.458 138.256 142.947 1.00 43.51 311 LEU A CA 1
ATOM 1889 C C . LEU A 1 300 ? 163.502 139.121 142.252 1.00 46.44 311 LEU A C 1
ATOM 1890 O O . LEU A 1 300 ? 163.164 140.013 141.465 1.00 51.60 311 LEU A O 1
ATOM 1895 N N . LEU A 1 301 ? 164.783 138.864 142.528 1.00 45.68 312 LEU A N 1
ATOM 1896 C CA . LEU A 1 301 ? 165.848 139.627 141.886 1.00 45.53 312 LEU A CA 1
ATOM 1897 C C . LEU A 1 301 ? 165.838 139.415 140.378 1.00 45.00 312 LEU A C 1
ATOM 1898 O O . LEU A 1 301 ? 165.957 140.371 139.601 1.00 50.78 312 LEU A O 1
ATOM 1903 N N . THR A 1 302 ? 165.685 138.161 139.943 1.00 43.83 313 THR A N 1
ATOM 1904 C CA . THR A 1 302 ? 165.676 137.867 138.515 1.00 43.82 313 THR A CA 1
ATOM 1905 C C . THR A 1 302 ? 164.520 138.574 137.818 1.00 47.54 313 THR A C 1
ATOM 1906 O O . THR A 1 302 ? 164.704 139.200 136.767 1.00 45.89 313 THR A O 1
ATOM 1910 N N . ARG A 1 303 ? 163.321 138.507 138.403 1.00 53.57 314 ARG A N 1
ATOM 1911 C CA . ARG A 1 303 ? 162.164 139.120 137.760 1.00 47.90 314 ARG A CA 1
ATOM 1912 C C . ARG A 1 303 ? 162.266 140.642 137.759 1.00 49.18 314 ARG A C 1
ATOM 1913 O O . ARG A 1 303 ? 161.912 141.286 136.764 1.00 52.98 314 ARG A O 1
ATOM 1921 N N . VAL A 1 304 ? 162.766 141.240 138.845 1.00 47.32 315 VAL A N 1
ATOM 1922 C CA . VAL A 1 304 ? 162.855 142.697 138.889 1.00 44.56 315 VAL A CA 1
ATOM 1923 C C . VAL A 1 304 ? 163.917 143.201 137.917 1.00 46.44 315 VAL A C 1
ATOM 1924 O O . VAL A 1 304 ? 163.732 144.235 137.262 1.00 53.82 315 VAL A O 1
ATOM 1928 N N . TYR A 1 305 ? 165.033 142.477 137.781 1.00 44.08 316 TYR A N 1
ATOM 1929 C CA . TYR A 1 305 ? 166.060 142.890 136.834 1.00 44.26 316 TYR A CA 1
ATOM 1930 C C . TYR A 1 305 ? 165.679 142.601 135.389 1.00 49.71 316 TYR A C 1
ATOM 1931 O O . TYR A 1 305 ? 166.169 143.287 134.487 1.00 52.36 316 TYR A O 1
ATOM 1940 N N . ARG A 1 306 ? 164.821 141.607 135.146 1.00 54.07 317 ARG A N 1
ATOM 1941 C CA . ARG A 1 306 ? 164.314 141.399 133.795 1.00 52.03 317 ARG A CA 1
ATOM 1942 C C . ARG A 1 306 ? 163.283 142.458 133.422 1.00 51.53 317 ARG A C 1
ATOM 1943 O O . ARG A 1 306 ? 163.249 142.918 132.275 1.00 51.10 317 ARG A O 1
ATOM 1951 N N . ARG A 1 307 ? 162.433 142.852 134.375 1.00 56.74 318 ARG A N 1
ATOM 1952 C CA . ARG A 1 307 ? 161.470 143.916 134.114 1.00 56.29 318 ARG A CA 1
ATOM 1953 C C . ARG A 1 307 ? 162.166 145.257 133.913 1.00 53.00 318 ARG A C 1
ATOM 1954 O O . ARG A 1 307 ? 161.781 146.036 133.033 1.00 54.15 318 ARG A O 1
ATOM 1962 N N . ALA A 1 308 ? 163.192 145.545 134.719 1.00 55.48 319 ALA A N 1
ATOM 1963 C CA . ALA A 1 308 ? 163.914 146.804 134.584 1.00 52.96 319 ALA A CA 1
ATOM 1964 C C . ALA A 1 308 ? 164.731 146.872 133.301 1.00 54.22 319 ALA A C 1
ATOM 1965 O O . ALA A 1 308 ? 165.097 147.972 132.874 1.00 54.12 319 ALA A O 1
ATOM 1967 N N . GLY A 1 309 ? 165.023 145.732 132.680 1.00 53.63 320 GLY A N 1
ATOM 1968 C CA . GLY A 1 309 ? 165.809 145.717 131.466 1.00 51.32 320 GLY A CA 1
ATOM 1969 C C . GLY A 1 309 ? 167.292 145.923 131.660 1.00 56.44 320 GLY A C 1
ATOM 1970 O O . GLY A 1 309 ? 167.994 146.206 130.683 1.00 53.15 320 GLY A O 1
ATOM 1971 N N . VAL A 1 310 ? 167.794 145.792 132.885 1.00 60.97 321 VAL A N 1
ATOM 1972 C CA . VAL A 1 310 ? 169.205 145.994 133.192 1.00 54.76 321 VAL A CA 1
ATOM 1973 C C . VAL A 1 310 ? 169.845 144.628 133.389 1.00 57.78 321 VAL A C 1
ATOM 1974 O O . VAL A 1 310 ? 169.468 143.880 134.300 1.00 61.91 321 VAL A O 1
ATOM 1978 N N . THR A 1 311 ? 170.808 144.306 132.538 1.00 61.85 322 THR A N 1
ATOM 1979 C CA . THR A 1 311 ? 171.559 143.064 132.598 1.00 64.52 322 THR A CA 1
ATOM 1980 C C . THR A 1 311 ? 172.713 143.188 133.582 1.00 62.89 322 THR A C 1
ATOM 1981 O O . THR A 1 311 ? 173.072 144.294 133.999 1.00 70.29 322 THR A O 1
ATOM 1985 N N . PRO A 1 312 ? 173.304 142.056 134.002 1.00 64.65 323 PRO A N 1
ATOM 1986 C CA . PRO A 1 312 ? 174.525 142.117 134.819 1.00 64.83 323 PRO A CA 1
ATOM 1987 C C . PRO A 1 312 ? 175.622 142.966 134.192 1.00 71.01 323 PRO A C 1
ATOM 1988 O O . PRO A 1 312 ? 175.547 143.326 133.012 1.00 78.77 323 PRO A O 1
ATOM 1992 N N . THR A 1 313 ? 176.655 143.279 134.976 1.00 63.69 324 THR A N 1
ATOM 1993 C CA . THR A 1 313 ? 177.765 144.178 134.655 1.00 69.19 324 THR A CA 1
ATOM 1994 C C . THR A 1 313 ? 177.305 145.609 134.402 1.00 69.74 324 THR A C 1
ATOM 1995 O O . THR A 1 313 ? 178.098 146.419 133.908 1.00 77.76 324 THR A O 1
ATOM 1999 N N . GLU A 1 314 ? 176.054 145.950 134.720 1.00 62.84 325 GLU A N 1
ATOM 2000 C CA . GLU A 1 314 ? 175.562 147.313 134.591 1.00 58.36 325 GLU A CA 1
ATOM 2001 C C . GLU A 1 314 ? 175.220 147.964 135.923 1.00 57.40 325 GLU A C 1
ATOM 2002 O O . GLU A 1 314 ? 175.136 149.194 135.985 1.00 63.54 325 GLU A O 1
ATOM 2008 N N . VAL A 1 315 ? 175.024 147.179 136.978 1.00 50.31 326 VAL A N 1
ATOM 2009 C CA . VAL A 1 315 ? 174.721 147.706 138.303 1.00 50.07 326 VAL A CA 1
ATOM 2010 C C . VAL A 1 315 ? 176.023 147.848 139.082 1.00 46.00 326 VAL A C 1
ATOM 2011 O O . VAL A 1 315 ? 176.805 146.895 139.186 1.00 52.68 326 VAL A O 1
ATOM 2015 N N . GLY A 1 316 ? 176.263 149.041 139.620 1.00 37.23 327 GLY A N 1
ATOM 2016 C CA . GLY A 1 316 ? 177.512 149.318 140.301 1.00 41.11 327 GLY A CA 1
ATOM 2017 C C . GLY A 1 316 ? 177.444 149.260 141.813 1.00 41.96 327 GLY A C 1
ATOM 2018 O O . GLY A 1 316 ? 178.475 149.367 142.484 1.00 46.55 327 GLY A O 1
ATOM 2019 N N . TYR A 1 317 ? 176.245 149.093 142.365 1.00 37.01 328 TYR A N 1
ATOM 2020 C CA . TYR A 1 317 ? 176.086 149.032 143.812 1.00 31.55 328 TYR A CA 1
ATOM 2021 C C . TYR A 1 317 ? 174.754 148.377 144.139 1.00 31.40 328 TYR A C 1
ATOM 2022 O O . TYR A 1 317 ? 173.770 148.550 143.415 1.00 36.88 328 TYR A O 1
ATOM 2031 N N . VAL A 1 318 ? 174.736 147.626 145.238 1.00 28.59 329 VAL A N 1
ATOM 2032 C CA . VAL A 1 318 ? 173.526 146.992 145.747 1.00 29.56 329 VAL A CA 1
ATOM 2033 C C . VAL A 1 318 ? 173.419 147.300 147.233 1.00 36.73 329 VAL A C 1
ATOM 2034 O O . VAL A 1 318 ? 174.367 147.062 147.990 1.00 40.79 329 VAL A O 1
ATOM 2038 N N . GLU A 1 319 ? 172.269 147.826 147.648 1.00 35.69 330 GLU A N 1
ATOM 2039 C CA . GLU A 1 319 ? 172.026 148.163 149.047 1.00 31.32 330 GLU A CA 1
ATOM 2040 C C . GLU A 1 319 ? 171.505 146.920 149.758 1.00 36.65 330 GLU A C 1
ATOM 2041 O O . GLU A 1 319 ? 170.366 146.497 149.533 1.00 36.84 330 GLU A O 1
ATOM 2047 N N . LEU A 1 320 ? 172.340 146.332 150.611 1.00 37.17 331 LEU A N 1
ATOM 2048 C CA . LEU A 1 320 ? 171.958 145.128 151.330 1.00 37.86 331 LEU A CA 1
ATOM 2049 C C . LEU A 1 320 ? 170.917 145.441 152.400 1.00 46.71 331 LEU A C 1
ATOM 2050 O O . LEU A 1 320 ? 170.809 146.566 152.895 1.00 43.58 331 LEU A O 1
ATOM 2055 N N . HIS A 1 321 ? 170.136 144.417 152.749 1.00 52.14 332 HIS A N 1
ATOM 2056 C CA . HIS A 1 321 ? 169.244 144.533 153.897 1.00 44.74 332 HIS A CA 1
ATOM 2057 C C . HIS A 1 321 ? 170.047 144.734 155.177 1.00 47.21 332 HIS A C 1
ATOM 2058 O O . HIS A 1 321 ? 169.697 145.566 156.020 1.00 51.80 332 HIS A O 1
ATOM 2065 N N . GLY A 1 322 ? 171.136 143.983 155.330 1.00 47.63 333 GLY A N 1
ATOM 2066 C CA . GLY A 1 322 ? 172.125 144.238 156.361 1.00 55.23 333 GLY A CA 1
ATOM 2067 C C . GLY A 1 322 ? 171.635 144.206 157.794 1.00 58.31 333 GLY A C 1
ATOM 2068 O O . GLY A 1 322 ? 171.922 145.123 158.569 1.00 61.74 333 GLY A O 1
ATOM 2069 N N . THR A 1 323 ? 170.898 143.159 158.165 1.00 58.68 334 THR A N 1
ATOM 2070 C CA . THR A 1 323 ? 170.461 143.024 159.549 1.00 58.94 334 THR A CA 1
ATOM 2071 C C . THR A 1 323 ? 171.566 142.527 160.472 1.00 64.59 334 THR A C 1
ATOM 2072 O O . THR A 1 323 ? 171.392 142.574 161.694 1.00 67.26 334 THR A O 1
ATOM 2076 N N . GLY A 1 324 ? 172.686 142.057 159.929 1.00 58.14 335 GLY A N 1
ATOM 2077 C CA . GLY A 1 324 ? 173.769 141.584 160.767 1.00 59.28 335 GLY A CA 1
ATOM 2078 C C . GLY A 1 324 ? 173.479 140.298 161.503 1.00 68.03 335 GLY A C 1
ATOM 2079 O O . GLY A 1 324 ? 174.068 140.051 162.560 1.00 68.64 335 GLY A O 1
ATOM 2080 N N . THR A 1 325 ? 172.579 139.472 160.982 1.00 69.47 336 THR A N 1
ATOM 2081 C CA . THR A 1 325 ? 172.238 138.207 161.612 1.00 66.06 336 THR A CA 1
ATOM 2082 C C . THR A 1 325 ? 173.104 137.081 161.055 1.00 73.19 336 THR A C 1
ATOM 2083 O O . THR A 1 325 ? 173.716 137.198 159.991 1.00 75.33 336 THR A O 1
ATOM 2087 N N . LYS A 1 326 ? 173.146 135.975 161.798 1.00 68.49 337 LYS A N 1
ATOM 2088 C CA . LYS A 1 326 ? 173.951 134.825 161.410 1.00 66.23 337 LYS A CA 1
ATOM 2089 C C . LYS A 1 326 ? 173.267 133.936 160.379 1.00 67.05 337 LYS A C 1
ATOM 2090 O O . LYS A 1 326 ? 173.903 133.007 159.871 1.00 66.77 337 LYS A O 1
ATOM 2096 N N . VAL A 1 327 ? 172.001 134.192 160.061 1.00 67.11 338 VAL A N 1
ATOM 2097 C CA . VAL A 1 327 ? 171.236 133.376 159.128 1.00 65.95 338 VAL A CA 1
ATOM 2098 C C . VAL A 1 327 ? 170.849 134.165 157.881 1.00 66.16 338 VAL A C 1
ATOM 2099 O O . VAL A 1 327 ? 171.040 133.700 156.757 1.00 67.48 338 VAL A O 1
ATOM 2103 N N . GLY A 1 328 ? 170.295 135.365 158.065 1.00 59.24 339 GLY A N 1
ATOM 2104 C CA . GLY A 1 328 ? 169.827 136.137 156.925 1.00 58.95 339 GLY A CA 1
ATOM 2105 C C . GLY A 1 328 ? 170.948 136.614 156.021 1.00 64.59 339 GLY A C 1
ATOM 2106 O O . GLY A 1 328 ? 170.805 136.625 154.795 1.00 63.85 339 GLY A O 1
ATOM 2107 N N . ASP A 1 329 ? 172.070 137.030 156.611 1.00 62.18 340 ASP A N 1
ATOM 2108 C CA . ASP A 1 329 ? 173.177 137.556 155.813 1.00 56.08 340 ASP A CA 1
ATOM 2109 C C . ASP A 1 329 ? 173.770 136.527 154.857 1.00 54.62 340 ASP A C 1
ATOM 2110 O O . ASP A 1 329 ? 173.978 136.867 153.678 1.00 54.73 340 ASP A O 1
ATOM 2115 N N . PRO A 1 330 ? 174.098 135.294 155.275 1.00 57.40 341 PRO A N 1
ATOM 2116 C CA . PRO A 1 330 ? 174.595 134.318 154.287 1.00 55.43 341 PRO A CA 1
ATOM 2117 C C . PRO A 1 330 ? 173.596 134.014 153.186 1.00 52.67 341 PRO A C 1
ATOM 2118 O O . PRO A 1 330 ? 173.991 133.844 152.027 1.00 55.72 341 PRO A O 1
ATOM 2122 N N . ILE A 1 331 ? 172.304 133.952 153.516 1.00 51.91 342 ILE A N 1
ATOM 2123 C CA . ILE A 1 331 ? 171.286 133.683 152.504 1.00 55.61 342 ILE A CA 1
ATOM 2124 C C . ILE A 1 331 ? 171.230 134.820 151.491 1.00 52.47 342 ILE A C 1
ATOM 2125 O O . ILE A 1 331 ? 171.175 134.592 150.276 1.00 55.87 342 ILE A O 1
ATOM 2130 N N . GLU A 1 332 ? 171.248 136.064 151.979 1.00 45.28 343 GLU A N 1
ATOM 2131 C CA . GLU A 1 332 ? 171.241 137.214 151.082 1.00 41.11 343 GLU A CA 1
ATOM 2132 C C . GLU A 1 332 ? 172.480 137.233 150.199 1.00 43.29 343 GLU A C 1
ATOM 2133 O O . GLU A 1 332 ? 172.391 137.508 148.996 1.00 46.77 343 GLU A O 1
ATOM 2139 N N . ALA A 1 333 ? 173.647 136.947 150.781 1.00 40.59 344 ALA A N 1
ATOM 2140 C CA . ALA A 1 333 ? 174.879 136.937 150.000 1.00 40.18 344 ALA A CA 1
ATOM 2141 C C . ALA A 1 333 ? 174.843 135.858 148.926 1.00 40.66 344 ALA A C 1
ATOM 2142 O O . ALA A 1 333 ? 175.239 136.100 147.779 1.00 44.62 344 ALA A O 1
ATOM 2144 N N . ALA A 1 334 ? 174.368 134.659 149.276 1.00 44.29 345 ALA A N 1
ATOM 2145 C CA . ALA A 1 334 ? 174.281 133.581 148.298 1.00 44.27 345 ALA A CA 1
ATOM 2146 C C . ALA A 1 334 ? 173.312 133.929 147.176 1.00 43.44 345 ALA A C 1
ATOM 2147 O O . ALA A 1 334 ? 173.603 133.687 145.999 1.00 47.13 345 ALA A O 1
ATOM 2149 N N . ALA A 1 335 ? 172.156 134.504 147.519 1.00 43.06 346 ALA A N 1
ATOM 2150 C CA . ALA A 1 335 ? 171.192 134.886 146.492 1.00 43.89 346 ALA A CA 1
ATOM 2151 C C . ALA A 1 335 ? 171.762 135.953 145.566 1.00 49.18 346 ALA A C 1
ATOM 2152 O O . ALA A 1 335 ? 171.621 135.862 144.339 1.00 55.18 346 ALA A O 1
ATOM 2154 N N . LEU A 1 336 ? 172.417 136.969 146.133 1.00 45.63 347 LEU A N 1
ATOM 2155 C CA . LEU A 1 336 ? 172.978 138.037 145.313 1.00 40.26 347 LEU A CA 1
ATOM 2156 C C . LEU A 1 336 ? 174.096 137.520 144.417 1.00 41.92 347 LEU A C 1
ATOM 2157 O O . LEU A 1 336 ? 174.204 137.921 143.252 1.00 46.44 347 LEU A O 1
ATOM 2162 N N . GLY A 1 337 ? 174.943 136.631 144.941 1.00 41.58 348 GLY A N 1
ATOM 2163 C CA . GLY A 1 337 ? 175.977 136.025 144.123 1.00 43.21 348 GLY A CA 1
ATOM 2164 C C . GLY A 1 337 ? 175.444 135.129 143.026 1.00 45.72 348 GLY A C 1
ATOM 2165 O O . GLY A 1 337 ? 176.028 135.084 141.939 1.00 46.65 348 GLY A O 1
ATOM 2166 N N . ALA A 1 338 ? 174.349 134.411 143.288 1.00 49.14 349 ALA A N 1
ATOM 2167 C CA . ALA A 1 338 ? 173.764 133.560 142.258 1.00 42.29 349 ALA A CA 1
ATOM 2168 C C . ALA A 1 338 ? 173.070 134.387 141.183 1.00 44.30 349 ALA A C 1
ATOM 2169 O O . ALA A 1 338 ? 173.061 134.002 140.008 1.00 49.67 349 ALA A O 1
ATOM 2171 N N . VAL A 1 339 ? 172.483 135.522 141.561 1.00 45.46 350 VAL A N 1
ATOM 2172 C CA . VAL A 1 339 ? 171.738 136.339 140.609 1.00 45.91 350 VAL A CA 1
ATOM 2173 C C . VAL A 1 339 ? 172.660 137.348 139.934 1.00 52.35 350 VAL A C 1
ATOM 2174 O O . VAL A 1 339 ? 172.826 137.329 138.709 1.00 54.84 350 VAL A O 1
ATOM 2178 N N . LEU A 1 340 ? 173.264 138.234 140.724 1.00 48.86 351 LEU A N 1
ATOM 2179 C CA . LEU A 1 340 ? 174.079 139.320 140.190 1.00 41.89 351 LEU A CA 1
ATOM 2180 C C . LEU A 1 340 ? 175.574 139.049 140.267 1.00 50.49 351 LEU A C 1
ATOM 2181 O O . LEU A 1 340 ? 176.340 139.619 139.484 1.00 57.01 351 LEU A O 1
ATOM 2186 N N . GLY A 1 341 ? 176.011 138.197 141.196 1.00 55.11 352 GLY A N 1
ATOM 2187 C CA . GLY A 1 341 ? 177.435 137.933 141.329 1.00 50.58 352 GLY A CA 1
ATOM 2188 C C . GLY A 1 341 ? 178.023 137.241 140.114 1.00 61.01 352 GLY A C 1
ATOM 2189 O O . GLY A 1 341 ? 179.141 137.548 139.693 1.00 67.03 352 GLY A O 1
ATOM 2190 N N . THR A 1 342 ? 177.282 136.301 139.535 1.00 63.65 353 THR A N 1
ATOM 2191 C CA . THR A 1 342 ? 177.772 135.568 138.378 1.00 69.22 353 THR A CA 1
ATOM 2192 C C . THR A 1 342 ? 177.799 136.459 137.140 1.00 69.17 353 THR A C 1
ATOM 2193 O O . THR A 1 342 ? 177.064 137.445 137.036 1.00 67.04 353 THR A O 1
ATOM 2197 N N . GLY A 1 343 ? 178.669 136.104 136.200 1.00 72.28 354 GLY A N 1
ATOM 2198 C CA . GLY A 1 343 ? 178.793 136.847 134.957 1.00 75.36 354 GLY A CA 1
ATOM 2199 C C . GLY A 1 343 ? 179.274 138.272 135.118 1.00 79.13 354 GLY A C 1
ATOM 2200 O O . GLY A 1 343 ? 178.771 139.172 134.433 1.00 80.91 354 GLY A O 1
ATOM 2201 N N . ARG A 1 344 ? 180.238 138.503 136.007 1.00 74.47 355 ARG A N 1
ATOM 2202 C CA . ARG A 1 344 ? 180.792 139.829 136.235 1.00 70.18 355 ARG A CA 1
ATOM 2203 C C . ARG A 1 344 ? 182.311 139.748 136.266 1.00 75.00 355 ARG A C 1
ATOM 2204 O O . ARG A 1 344 ? 182.881 138.888 136.944 1.00 78.07 355 ARG A O 1
ATOM 2212 N N . ASP A 1 345 ? 182.962 140.648 135.526 1.00 73.98 356 ASP A N 1
ATOM 2213 C CA . ASP A 1 345 ? 184.420 140.666 135.490 1.00 72.31 356 ASP A CA 1
ATOM 2214 C C . ASP A 1 345 ? 185.018 141.249 136.764 1.00 75.12 356 ASP A C 1
ATOM 2215 O O . ASP A 1 345 ? 186.169 140.945 137.097 1.00 74.17 356 ASP A O 1
ATOM 2220 N N . THR A 1 346 ? 184.266 142.077 137.480 1.00 76.83 357 THR A N 1
ATOM 2221 C CA . THR A 1 346 ? 184.735 142.716 138.697 1.00 72.28 357 THR A CA 1
ATOM 2222 C C . THR A 1 346 ? 183.771 142.427 139.838 1.00 64.62 357 THR A C 1
ATOM 2223 O O . THR A 1 346 ? 182.574 142.230 139.608 1.00 64.05 357 THR A O 1
ATOM 2227 N N . PRO A 1 347 ? 184.268 142.383 141.075 1.00 59.82 358 PRO A N 1
ATOM 2228 C CA . PRO A 1 347 ? 183.375 142.149 142.215 1.00 57.89 358 PRO A CA 1
ATOM 2229 C C . PRO A 1 347 ? 182.346 143.260 142.359 1.00 58.27 358 PRO A C 1
ATOM 2230 O O . PRO A 1 347 ? 182.620 144.433 142.095 1.00 60.37 358 PRO A O 1
ATOM 2234 N N . LEU A 1 348 ? 181.147 142.872 142.784 1.00 51.81 359 LEU A N 1
ATOM 2235 C CA . LEU A 1 348 ? 180.052 143.819 142.968 1.00 45.86 359 LEU A CA 1
ATOM 2236 C C . LEU A 1 348 ? 180.167 144.493 144.330 1.00 43.17 359 LEU A C 1
ATOM 2237 O O . LEU A 1 348 ? 180.267 143.799 145.350 1.00 45.00 359 LEU A O 1
ATOM 2242 N N . PRO A 1 349 ? 180.190 145.824 144.384 1.00 42.48 360 PRO A N 1
ATOM 2243 C CA . PRO A 1 349 ? 180.216 146.505 145.684 1.00 38.57 360 PRO A CA 1
ATOM 2244 C C . PRO A 1 349 ? 178.870 146.409 146.385 1.00 39.28 360 PRO A C 1
ATOM 2245 O O . PRO A 1 349 ? 177.812 146.558 145.768 1.00 40.16 360 PRO A O 1
ATOM 2249 N N . VAL A 1 350 ? 178.921 146.157 147.693 1.00 41.80 361 VAL A N 1
ATOM 2250 C CA . VAL A 1 350 ? 177.730 146.024 148.518 1.00 37.98 361 VAL A CA 1
ATOM 2251 C C . VAL A 1 350 ? 177.926 146.819 149.802 1.00 38.71 361 VAL A C 1
ATOM 2252 O O . VAL A 1 350 ? 179.047 147.156 150.190 1.00 46.86 361 VAL A O 1
ATOM 2256 N N . GLY A 1 351 ? 176.813 147.118 150.459 1.00 35.02 362 GLY A N 1
ATOM 2257 C CA . GLY A 1 351 ? 176.856 147.851 151.712 1.00 34.86 362 GLY A CA 1
ATOM 2258 C C . GLY A 1 351 ? 175.469 147.950 152.307 1.00 33.29 362 GLY A C 1
ATOM 2259 O O . GLY A 1 351 ? 174.462 147.661 151.653 1.00 36.99 362 GLY A O 1
ATOM 2260 N N . SER A 1 352 ? 175.434 148.370 153.570 1.00 29.14 363 SER A N 1
ATOM 2261 C CA . SER A 1 352 ? 174.187 148.520 154.306 1.00 34.75 363 SER A CA 1
ATOM 2262 C C . SER A 1 352 ? 174.246 149.781 155.154 1.00 36.42 363 SER A C 1
ATOM 2263 O O . SER A 1 352 ? 175.291 150.104 155.727 1.00 43.32 363 SER A O 1
ATOM 2266 N N . ILE A 1 353 ? 173.116 150.490 155.230 1.00 36.59 364 ILE A N 1
ATOM 2267 C CA . ILE A 1 353 ? 173.043 151.713 156.029 1.00 37.53 364 ILE A CA 1
ATOM 2268 C C . ILE A 1 353 ? 172.809 151.440 157.506 1.00 39.05 364 ILE A C 1
ATOM 2269 O O . ILE A 1 353 ? 172.958 152.356 158.325 1.00 37.80 364 ILE A O 1
ATOM 2274 N N . LYS A 1 354 ? 172.456 150.206 157.874 1.00 41.89 365 LYS A N 1
ATOM 2275 C CA . LYS A 1 354 ? 172.195 149.893 159.274 1.00 39.84 365 LYS A CA 1
ATOM 2276 C C . LYS A 1 354 ? 173.460 149.910 160.122 1.00 38.77 365 LYS A C 1
ATOM 2277 O O . LYS A 1 354 ? 173.364 149.960 161.352 1.00 41.54 365 LYS A O 1
ATOM 2283 N N . THR A 1 355 ? 174.638 149.866 159.497 1.00 38.21 366 THR A N 1
ATOM 2284 C CA . THR A 1 355 ? 175.884 149.939 160.251 1.00 41.36 366 THR A CA 1
ATOM 2285 C C . THR A 1 355 ? 176.140 151.331 160.814 1.00 43.40 366 THR A C 1
ATOM 2286 O O . THR A 1 355 ? 176.998 151.483 161.689 1.00 48.07 366 THR A O 1
ATOM 2290 N N . ASN A 1 356 ? 175.419 152.345 160.335 1.00 40.02 367 ASN A N 1
ATOM 2291 C CA . ASN A 1 356 ? 175.611 153.723 160.771 1.00 37.26 367 ASN A CA 1
ATOM 2292 C C . ASN A 1 356 ? 174.558 154.177 161.774 1.00 41.40 367 ASN A C 1
ATOM 2293 O O . ASN A 1 356 ? 174.901 154.707 162.835 1.00 45.04 367 ASN A O 1
ATOM 2298 N N . ILE A 1 357 ? 173.277 153.982 161.461 1.00 41.18 368 ILE A N 1
ATOM 2299 C CA . ILE A 1 357 ? 172.201 154.454 162.314 1.00 41.44 368 ILE A CA 1
ATOM 2300 C C . ILE A 1 357 ? 171.472 153.320 163.028 1.00 43.87 368 ILE A C 1
ATOM 2301 O O . ILE A 1 357 ? 170.886 153.553 164.093 1.00 50.29 368 ILE A O 1
ATOM 2306 N N . GLY A 1 358 ? 171.486 152.110 162.486 1.00 39.15 369 GLY A N 1
ATOM 2307 C CA . GLY A 1 358 ? 170.809 150.980 163.090 1.00 39.85 369 GLY A CA 1
ATOM 2308 C C . GLY A 1 358 ? 169.598 150.550 162.280 1.00 46.88 369 GLY A C 1
ATOM 2309 O O . GLY A 1 358 ? 169.304 151.077 161.205 1.00 53.47 369 GLY A O 1
ATOM 2310 N N . HIS A 1 359 ? 168.892 149.564 162.829 1.00 46.58 370 HIS A N 1
ATOM 2311 C CA . HIS A 1 359 ? 167.710 149.013 162.178 1.00 43.04 370 HIS A CA 1
ATOM 2312 C C . HIS A 1 359 ? 166.489 149.848 162.544 1.00 40.42 370 HIS A C 1
ATOM 2313 O O . HIS A 1 359 ? 166.078 149.881 163.709 1.00 43.46 370 HIS A O 1
ATOM 2320 N N . LEU A 1 360 ? 165.911 150.519 161.551 1.00 37.93 371 LEU A N 1
ATOM 2321 C CA . LEU A 1 360 ? 164.717 151.329 161.746 1.00 41.61 371 LEU A CA 1
ATOM 2322 C C . LEU A 1 360 ? 163.432 150.547 161.509 1.00 43.82 371 LEU A C 1
ATOM 2323 O O . LEU A 1 360 ? 162.347 151.135 161.569 1.00 43.01 371 LEU A O 1
ATOM 2328 N N . GLU A 1 361 ? 163.535 149.245 161.237 1.00 47.55 372 GLU A N 1
ATOM 2329 C CA . GLU A 1 361 ? 162.391 148.354 161.022 1.00 45.39 372 GLU A CA 1
ATOM 2330 C C . GLU A 1 361 ? 161.597 148.865 159.825 1.00 51.78 372 GLU A C 1
ATOM 2331 O O . GLU A 1 361 ? 162.190 149.020 158.742 1.00 58.46 372 GLU A O 1
ATOM 2337 N N . GLY A 1 362 ? 160.303 149.164 159.963 1.00 44.81 373 GLY A N 1
ATOM 2338 C CA . GLY A 1 362 ? 159.460 149.456 158.816 1.00 45.29 373 GLY A CA 1
ATOM 2339 C C . GLY A 1 362 ? 159.910 150.643 157.992 1.00 48.74 373 GLY A C 1
ATOM 2340 O O . GLY A 1 362 ? 159.600 150.709 156.798 1.00 46.20 373 GLY A O 1
ATOM 2341 N N . ALA A 1 363 ? 160.633 151.583 158.598 1.00 42.95 374 ALA A N 1
ATOM 2342 C CA . ALA A 1 363 ? 161.156 152.729 157.869 1.00 40.26 374 ALA A CA 1
ATOM 2343 C C . ALA A 1 363 ? 162.521 152.477 157.247 1.00 41.83 374 ALA A C 1
ATOM 2344 O O . ALA A 1 363 ? 162.831 153.083 156.214 1.00 51.09 374 ALA A O 1
ATOM 2346 N N . ALA A 1 364 ? 163.316 151.567 157.819 1.00 41.36 375 ALA A N 1
ATOM 2347 C CA . ALA A 1 364 ? 164.714 151.429 157.415 1.00 43.53 375 ALA A CA 1
ATOM 2348 C C . ALA A 1 364 ? 164.843 151.299 155.904 1.00 43.01 375 ALA A C 1
ATOM 2349 O O . ALA A 1 364 ? 165.716 151.925 155.286 1.00 45.96 375 ALA A O 1
ATOM 2351 N N . GLY A 1 365 ? 163.936 150.536 155.289 1.00 42.14 376 GLY A N 1
ATOM 2352 C CA . GLY A 1 365 ? 164.000 150.328 153.852 1.00 35.05 376 GLY A CA 1
ATOM 2353 C C . GLY A 1 365 ? 164.111 151.622 153.073 1.00 32.69 376 GLY A C 1
ATOM 2354 O O . GLY A 1 365 ? 165.061 151.817 152.308 1.00 44.25 376 GLY A O 1
ATOM 2355 N N . ILE A 1 366 ? 163.174 152.552 153.294 1.00 30.77 377 ILE A N 1
ATOM 2356 C CA . ILE A 1 366 ? 163.198 153.776 152.494 1.00 34.23 377 ILE A CA 1
ATOM 2357 C C . ILE A 1 366 ? 164.479 154.548 152.776 1.00 32.46 377 ILE A C 1
ATOM 2358 O O . ILE A 1 366 ? 165.080 155.135 151.866 1.00 32.19 377 ILE A O 1
ATOM 2363 N N . ALA A 1 367 ? 164.949 154.504 154.028 1.00 27.99 378 ALA A N 1
ATOM 2364 C CA . ALA A 1 367 ? 166.213 155.148 154.365 1.00 26.79 378 ALA A CA 1
ATOM 2365 C C . ALA A 1 367 ? 167.321 154.645 153.453 1.00 32.82 378 ALA A C 1
ATOM 2366 O O . ALA A 1 367 ? 168.057 155.439 152.852 1.00 40.98 378 ALA A O 1
ATOM 2368 N N . GLY A 1 368 ? 167.411 153.322 153.291 1.00 29.05 379 GLY A N 1
ATOM 2369 C CA . GLY A 1 368 ? 168.406 152.773 152.388 1.00 22.81 379 GLY A CA 1
ATOM 2370 C C . GLY A 1 368 ? 168.263 153.330 150.987 1.00 29.57 379 GLY A C 1
ATOM 2371 O O . GLY A 1 368 ? 169.243 153.766 150.375 1.00 37.02 379 GLY A O 1
ATOM 2372 N N . LEU A 1 369 ? 167.024 153.381 150.486 1.00 29.63 380 LEU A N 1
ATOM 2373 C CA . LEU A 1 369 ? 166.795 153.960 149.167 1.00 27.07 380 LEU A CA 1
ATOM 2374 C C . LEU A 1 369 ? 167.296 155.393 149.118 1.00 28.97 380 LEU A C 1
ATOM 2375 O O . LEU A 1 369 ? 167.969 155.791 148.157 1.00 33.22 380 LEU A O 1
ATOM 2380 N N . ILE A 1 370 ? 167.024 156.168 150.172 1.00 26.61 381 ILE A N 1
ATOM 2381 C CA . ILE A 1 370 ? 167.515 157.540 150.228 1.00 23.75 381 ILE A CA 1
ATOM 2382 C C . ILE A 1 370 ? 169.029 157.552 150.085 1.00 28.62 381 ILE A C 1
ATOM 2383 O O . ILE A 1 370 ? 169.592 158.319 149.292 1.00 35.34 381 ILE A O 1
ATOM 2388 N N . LYS A 1 371 ? 169.706 156.657 150.811 1.00 28.03 382 LYS A N 1
ATOM 2389 C CA . LYS A 1 371 ? 171.154 156.546 150.684 1.00 26.63 382 LYS A CA 1
ATOM 2390 C C . LYS A 1 371 ? 171.546 156.300 149.235 1.00 30.85 382 LYS A C 1
ATOM 2391 O O . LYS A 1 371 ? 172.419 156.988 148.689 1.00 35.11 382 LYS A O 1
ATOM 2397 N N . ALA A 1 372 ? 170.862 155.358 148.577 1.00 29.76 383 ALA A N 1
ATOM 2398 C CA . ALA A 1 372 ? 171.145 155.088 147.173 1.00 28.88 383 ALA A CA 1
ATOM 2399 C C . ALA A 1 372 ? 170.974 156.350 146.343 1.00 31.35 383 ALA A C 1
ATOM 2400 O O . ALA A 1 372 ? 171.817 156.669 145.495 1.00 34.82 383 ALA A O 1
ATOM 2402 N N . LEU A 1 373 ? 169.908 157.110 146.614 1.00 33.56 384 LEU A N 1
ATOM 2403 C CA . LEU A 1 373 ? 169.693 158.355 145.887 1.00 29.70 384 LEU A CA 1
ATOM 2404 C C . LEU A 1 373 ? 170.878 159.291 146.064 1.00 32.77 384 LEU A C 1
ATOM 2405 O O . LEU A 1 373 ? 171.350 159.897 145.093 1.00 38.40 384 LEU A O 1
ATOM 2410 N N . LEU A 1 374 ? 171.401 159.389 147.289 1.00 32.04 385 LEU A N 1
ATOM 2411 C CA . LEU A 1 374 ? 172.591 160.200 147.511 1.00 33.88 385 LEU A CA 1
ATOM 2412 C C . LEU A 1 374 ? 173.753 159.679 146.678 1.00 35.37 385 LEU A C 1
ATOM 2413 O O . LEU A 1 374 ? 174.454 160.451 146.012 1.00 39.45 385 LEU A O 1
ATOM 2418 N N . GLN A 1 375 ? 173.939 158.357 146.663 1.00 39.33 386 GLN A N 1
ATOM 2419 C CA . GLN A 1 375 ? 175.003 157.772 145.860 1.00 36.08 386 GLN A CA 1
ATOM 2420 C C . GLN A 1 375 ? 174.758 157.958 144.371 1.00 37.39 386 GLN A C 1
ATOM 2421 O O . GLN A 1 375 ? 175.698 157.827 143.579 1.00 42.97 386 GLN A O 1
ATOM 2427 N N . LEU A 1 376 ? 173.522 158.260 143.973 1.00 43.25 387 LEU A N 1
ATOM 2428 C CA . LEU A 1 376 ? 173.237 158.549 142.576 1.00 41.02 387 LEU A CA 1
ATOM 2429 C C . LEU A 1 376 ? 173.289 160.037 142.260 1.00 44.39 387 LEU A C 1
ATOM 2430 O O . LEU A 1 376 ? 173.092 160.412 141.099 1.00 59.92 387 LEU A O 1
ATOM 2435 N N . ARG A 1 377 ? 173.547 160.889 143.251 1.00 41.01 388 ARG A N 1
ATOM 2436 C CA . ARG A 1 377 ? 173.649 162.325 143.016 1.00 41.57 388 ARG A CA 1
ATOM 2437 C C . ARG A 1 377 ? 175.075 162.844 143.125 1.00 49.01 388 ARG A C 1
ATOM 2438 O O . ARG A 1 377 ? 175.488 163.680 142.316 1.00 53.13 388 ARG A O 1
ATOM 2446 N N . ARG A 1 378 ? 175.839 162.368 144.108 1.00 49.12 389 ARG A N 1
ATOM 2447 C CA . ARG A 1 378 ? 177.226 162.785 144.264 1.00 43.10 389 ARG A CA 1
ATOM 2448 C C . ARG A 1 378 ? 178.195 161.944 143.443 1.00 46.51 389 ARG A C 1
ATOM 2449 O O . ARG A 1 378 ? 179.379 162.291 143.374 1.00 55.78 389 ARG A O 1
ATOM 2457 N N . ARG A 1 379 ? 177.720 160.860 142.825 1.00 44.05 390 ARG A N 1
ATOM 2458 C CA . ARG A 1 379 ? 178.561 159.961 142.032 1.00 46.37 390 ARG A CA 1
ATOM 2459 C C . ARG A 1 379 ? 179.740 159.441 142.851 1.00 49.03 390 ARG A C 1
ATOM 2460 O O . ARG A 1 379 ? 180.865 159.324 142.360 1.00 52.50 390 ARG A O 1
ATOM 2468 N N . ARG A 1 380 ? 179.477 159.124 144.117 1.00 47.79 391 ARG A N 1
ATOM 2469 C CA . ARG A 1 380 ? 180.499 158.629 145.026 1.00 49.96 391 ARG A CA 1
ATOM 2470 C C . ARG A 1 380 ? 179.896 157.561 145.926 1.00 52.44 391 ARG A C 1
ATOM 2471 O O . ARG A 1 380 ? 178.682 157.505 146.134 1.00 53.04 391 ARG A O 1
ATOM 2479 N N . LEU A 1 381 ? 180.766 156.709 146.460 1.00 56.76 392 LEU A N 1
ATOM 2480 C CA . LEU A 1 381 ? 180.374 155.642 147.367 1.00 50.58 392 LEU A CA 1
ATOM 2481 C C . LEU A 1 381 ? 180.907 155.928 148.765 1.00 54.14 392 LEU A C 1
ATOM 2482 O O . LEU A 1 381 ? 182.000 156.475 148.932 1.00 62.87 392 LEU A O 1
ATOM 2487 N N . VAL A 1 382 ? 180.122 155.552 149.770 1.00 55.09 393 VAL A N 1
ATOM 2488 C CA . VAL A 1 382 ? 180.489 155.792 151.164 1.00 50.54 393 VAL A CA 1
ATOM 2489 C C . VAL A 1 382 ? 180.926 154.476 151.800 1.00 47.83 393 VAL A C 1
ATOM 2490 O O . VAL A 1 382 ? 180.460 153.403 151.389 1.00 47.44 393 VAL A O 1
ATOM 2494 N N . PRO A 1 383 ? 181.825 154.505 152.781 1.00 56.78 394 PRO A N 1
ATOM 2495 C CA . PRO A 1 383 ? 182.264 153.259 153.418 1.00 55.22 394 PRO A CA 1
ATOM 2496 C C . PRO A 1 383 ? 181.176 152.654 154.291 1.00 54.54 394 PRO A C 1
ATOM 2497 O O . PRO A 1 383 ? 180.256 153.331 154.757 1.00 58.42 394 PRO A O 1
ATOM 2501 N N . SER A 1 384 ? 181.297 151.348 154.507 1.00 58.43 395 SER A N 1
ATOM 2502 C CA . SER A 1 384 ? 180.411 150.603 155.392 1.00 57.04 395 SER A CA 1
ATOM 2503 C C . SER A 1 384 ? 181.193 150.169 156.624 1.00 59.08 395 SER A C 1
ATOM 2504 O O . SER A 1 384 ? 182.252 149.544 156.503 1.00 56.34 395 SER A O 1
ATOM 2507 N N . LEU A 1 385 ? 180.670 150.500 157.801 1.00 48.08 396 LEU A N 1
ATOM 2508 C CA . LEU A 1 385 ? 181.362 150.224 159.049 1.00 49.96 396 LEU A CA 1
ATOM 2509 C C . LEU A 1 385 ? 181.100 148.789 159.504 1.00 53.66 396 LEU A C 1
ATOM 2510 O O . LEU A 1 385 ? 180.373 148.025 158.863 1.00 53.02 396 LEU A O 1
ATOM 2515 N N . ASN A 1 386 ? 181.712 148.425 160.634 1.00 54.58 397 ASN A N 1
ATOM 2516 C CA . ASN A 1 386 ? 181.532 147.113 161.259 1.00 56.83 397 ASN A CA 1
ATOM 2517 C C . ASN A 1 386 ? 181.907 145.977 160.308 1.00 64.82 397 ASN A C 1
ATOM 2518 O O . ASN A 1 386 ? 181.186 144.985 160.181 1.00 71.62 397 ASN A O 1
ATOM 2523 N N . PHE A 1 387 ? 183.045 146.123 159.632 1.00 66.67 398 PHE A N 1
ATOM 2524 C CA . PHE A 1 387 ? 183.564 145.095 158.738 1.00 66.84 398 PHE A CA 1
ATOM 2525 C C . PHE A 1 387 ? 185.072 145.005 158.913 1.00 70.43 398 PHE A C 1
ATOM 2526 O O . PHE A 1 387 ? 185.800 145.922 158.522 1.00 71.95 398 PHE A O 1
ATOM 2534 N N . SER A 1 388 ? 185.535 143.903 159.500 1.00 66.46 399 SER A N 1
ATOM 2535 C CA . SER A 1 388 ? 186.958 143.652 159.689 1.00 67.31 399 SER A CA 1
ATOM 2536 C C . SER A 1 388 ? 187.436 142.424 158.932 1.00 67.22 399 SER A C 1
ATOM 2537 O O . SER A 1 388 ? 188.431 142.499 158.201 1.00 66.02 399 SER A O 1
ATOM 2540 N N . THR A 1 389 ? 186.753 141.291 159.085 1.00 67.92 400 THR A N 1
ATOM 2541 C CA . THR A 1 389 ? 187.106 140.061 158.397 1.00 69.79 400 THR A CA 1
ATOM 2542 C C . THR A 1 389 ? 185.867 139.467 157.741 1.00 72.16 400 THR A C 1
ATOM 2543 O O . THR A 1 389 ? 184.758 139.596 158.275 1.00 70.83 400 THR A O 1
ATOM 2547 N N . PRO A 1 390 ? 186.017 138.825 156.582 1.00 76.15 401 PRO A N 1
ATOM 2548 C CA . PRO A 1 390 ? 184.854 138.218 155.925 1.00 73.28 401 PRO A CA 1
ATOM 2549 C C . PRO A 1 390 ? 184.258 137.096 156.761 1.00 75.23 401 PRO A C 1
ATOM 2550 O O . PRO A 1 390 ? 184.961 136.380 157.478 1.00 79.09 401 PRO A O 1
ATOM 2554 N N . ASN A 1 391 ? 182.943 136.954 156.662 1.00 71.80 402 ASN A N 1
ATOM 2555 C CA . ASN A 1 391 ? 182.247 135.892 157.378 1.00 72.28 402 ASN A CA 1
ATOM 2556 C C . ASN A 1 391 ? 182.619 134.542 156.775 1.00 73.46 402 ASN A C 1
ATOM 2557 O O . ASN A 1 391 ? 182.523 134.368 155.554 1.00 76.31 402 ASN A O 1
ATOM 2562 N N . PRO A 1 392 ? 183.061 133.572 157.582 1.00 78.93 403 PRO A N 1
ATOM 2563 C CA . PRO A 1 392 ? 183.375 132.246 157.022 1.00 81.47 403 PRO A CA 1
ATOM 2564 C C . PRO A 1 392 ? 182.196 131.588 156.329 1.00 81.23 403 PRO A C 1
ATOM 2565 O O . PRO A 1 392 ? 182.396 130.834 155.369 1.00 82.77 403 PRO A O 1
ATOM 2569 N N . ASP A 1 393 ? 180.970 131.848 156.785 1.00 76.99 404 ASP A N 1
ATOM 2570 C CA . ASP A 1 393 ? 179.785 131.318 156.124 1.00 75.10 404 ASP A CA 1
ATOM 2571 C C . ASP A 1 393 ? 179.463 132.036 154.820 1.00 76.71 404 ASP A C 1
ATOM 2572 O O . ASP A 1 393 ? 178.591 131.572 154.078 1.00 78.01 404 ASP A O 1
ATOM 2577 N N . ILE A 1 394 ? 180.134 133.141 154.527 1.00 76.60 405 ILE A N 1
ATOM 2578 C CA . ILE A 1 394 ? 179.898 133.924 153.322 1.00 69.91 405 ILE A CA 1
ATOM 2579 C C . ILE A 1 394 ? 181.148 133.858 152.453 1.00 67.49 405 ILE A C 1
ATOM 2580 O O . ILE A 1 394 ? 182.133 134.552 152.708 1.00 67.43 405 ILE A O 1
ATOM 2585 N N . PRO A 1 395 ? 181.146 133.025 151.410 1.00 67.94 406 PRO A N 1
ATOM 2586 C CA . PRO A 1 395 ? 182.285 132.970 150.468 1.00 66.32 406 PRO A CA 1
ATOM 2587 C C . PRO A 1 395 ? 182.259 134.124 149.468 1.00 69.49 406 PRO A C 1
ATOM 2588 O O . PRO A 1 395 ? 181.782 134.022 148.338 1.00 68.41 406 PRO A O 1
ATOM 2592 N N . LEU A 1 396 ? 182.790 135.270 149.905 1.00 70.79 407 LEU A N 1
ATOM 2593 C CA . LEU A 1 396 ? 182.753 136.472 149.077 1.00 58.46 407 LEU A CA 1
ATOM 2594 C C . LEU A 1 396 ? 183.538 136.298 147.783 1.00 62.04 407 LEU A C 1
ATOM 2595 O O . LEU A 1 396 ? 183.160 136.864 146.750 1.00 61.61 407 LEU A O 1
ATOM 2600 N N . ASP A 1 397 ? 184.630 135.532 147.817 1.00 69.09 408 ASP A N 1
ATOM 2601 C CA . ASP A 1 397 ? 185.409 135.299 146.605 1.00 73.26 408 ASP A CA 1
ATOM 2602 C C . ASP A 1 397 ? 184.595 134.534 145.568 1.00 70.78 408 ASP A C 1
ATOM 2603 O O . ASP A 1 397 ? 184.619 134.865 144.376 1.00 63.19 408 ASP A O 1
ATOM 2608 N N . ALA A 1 398 ? 183.866 133.504 146.004 1.00 70.99 409 ALA A N 1
ATOM 2609 C CA . ALA A 1 398 ? 183.044 132.735 145.075 1.00 65.01 409 ALA A CA 1
ATOM 2610 C C . ALA A 1 398 ? 181.831 133.534 144.614 1.00 67.75 409 ALA A C 1
ATOM 2611 O O . ALA A 1 398 ? 181.432 133.450 143.447 1.00 67.95 409 ALA A O 1
ATOM 2613 N N . LEU A 1 399 ? 181.232 134.314 145.515 1.00 67.16 410 LEU A N 1
ATOM 2614 C CA . LEU A 1 399 ? 180.040 135.086 145.184 1.00 57.94 410 LEU A CA 1
ATOM 2615 C C . LEU A 1 399 ? 180.343 136.323 144.350 1.00 57.40 410 LEU A C 1
ATOM 2616 O O . LEU A 1 399 ? 179.401 136.977 143.889 1.00 59.92 410 LEU A O 1
ATOM 2621 N N . ASN A 1 400 ? 181.621 136.657 144.150 1.00 57.83 411 ASN A N 1
ATOM 2622 C CA . ASN A 1 400 ? 182.025 137.828 143.369 1.00 54.98 411 ASN A CA 1
ATOM 2623 C C . ASN A 1 400 ? 181.436 139.114 143.946 1.00 51.89 411 ASN A C 1
ATOM 2624 O O . ASN A 1 400 ? 180.973 139.992 143.216 1.00 48.32 411 ASN A O 1
ATOM 2629 N N . LEU A 1 401 ? 181.455 139.224 145.272 1.00 50.65 412 LEU A N 1
ATOM 2630 C CA . LEU A 1 401 ? 180.955 140.394 145.975 1.00 45.83 412 LEU A CA 1
ATOM 2631 C C . LEU A 1 401 ? 182.043 140.949 146.884 1.00 48.30 412 LEU A C 1
ATOM 2632 O O . LEU A 1 401 ? 182.925 140.221 147.349 1.00 56.35 412 LEU A O 1
ATOM 2637 N N . ARG A 1 402 ? 181.973 142.254 147.137 1.00 44.63 413 ARG A N 1
ATOM 2638 C CA . ARG A 1 402 ? 182.932 142.901 148.020 1.00 45.31 413 ARG A CA 1
ATOM 2639 C C . ARG A 1 402 ? 182.233 144.036 148.752 1.00 45.39 413 ARG A C 1
ATOM 2640 O O . ARG A 1 402 ? 181.365 144.710 148.193 1.00 42.98 413 ARG A O 1
ATOM 2648 N N . VAL A 1 403 ? 182.622 144.238 150.005 1.00 47.16 414 VAL A N 1
ATOM 2649 C CA . VAL A 1 403 ? 182.013 145.252 150.856 1.00 47.43 414 VAL A CA 1
ATOM 2650 C C . VAL A 1 403 ? 182.769 146.562 150.685 1.00 51.04 414 VAL A C 1
ATOM 2651 O O . VAL A 1 403 ? 184.000 146.600 150.796 1.00 56.76 414 VAL A O 1
ATOM 2655 N N . GLN A 1 404 ? 182.032 147.636 150.415 1.00 42.13 415 GLN A N 1
ATOM 2656 C CA . GLN A 1 404 ? 182.630 148.954 150.244 1.00 49.59 415 GLN A CA 1
ATOM 2657 C C . GLN A 1 404 ? 183.038 149.505 151.605 1.00 53.91 415 GLN A C 1
ATOM 2658 O O . GLN A 1 404 ? 182.186 149.734 152.470 1.00 53.56 415 GLN A O 1
ATOM 2664 N N . GLN A 1 405 ? 184.343 149.720 151.794 1.00 55.34 416 GLN A N 1
ATOM 2665 C CA . GLN A 1 405 ? 184.870 150.216 153.060 1.00 59.95 416 GLN A CA 1
ATOM 2666 C C . GLN A 1 405 ? 185.729 151.461 152.873 1.00 63.02 416 GLN A C 1
ATOM 2667 O O . GLN A 1 405 ? 186.549 151.778 153.741 1.00 69.48 416 GLN A O 1
ATOM 2673 N N . GLU A 1 406 ? 185.561 152.173 151.760 1.00 61.00 417 GLU A N 1
ATOM 2674 C CA . GLU A 1 406 ? 186.323 153.386 151.506 1.00 60.64 417 GLU A CA 1
ATOM 2675 C C . GLU A 1 406 ? 185.500 154.314 150.625 1.00 60.63 417 GLU A C 1
ATOM 2676 O O . GLU A 1 406 ? 184.567 153.888 149.939 1.00 60.39 417 GLU A O 1
ATOM 2682 N N . SER A 1 407 ? 185.856 155.596 150.656 1.00 65.48 418 SER A N 1
ATOM 2683 C CA . SER A 1 407 ? 185.188 156.612 149.851 1.00 61.91 418 SER A CA 1
ATOM 2684 C C . SER A 1 407 ? 185.925 156.742 148.523 1.00 64.02 418 SER A C 1
ATOM 2685 O O . SER A 1 407 ? 187.057 157.237 148.479 1.00 68.76 418 SER A O 1
ATOM 2688 N N . ALA A 1 408 ? 185.287 156.300 147.445 1.00 59.81 419 ALA A N 1
ATOM 2689 C CA . ALA A 1 408 ? 185.869 156.339 146.114 1.00 68.92 419 ALA A CA 1
ATOM 2690 C C . ALA A 1 408 ? 184.840 156.867 145.128 1.00 65.18 419 ALA A C 1
ATOM 2691 O O . ALA A 1 408 ? 183.634 156.667 145.318 1.00 58.43 419 ALA A O 1
ATOM 2693 N N . PRO A 1 409 ? 185.282 157.549 144.073 1.00 66.89 420 PRO A N 1
ATOM 2694 C CA . PRO A 1 409 ? 184.337 158.025 143.058 1.00 62.26 420 PRO A CA 1
ATOM 2695 C C . PRO A 1 409 ? 183.682 156.871 142.317 1.00 60.66 420 PRO A C 1
ATOM 2696 O O . PRO A 1 409 ? 184.256 155.789 142.166 1.00 62.93 420 PRO A O 1
ATOM 2700 N N . TRP A 1 410 ? 182.461 157.116 141.851 1.00 61.02 421 TRP A N 1
ATOM 2701 C CA . TRP A 1 410 ? 181.680 156.124 141.124 1.00 56.82 421 TRP A CA 1
ATOM 2702 C C . TRP A 1 410 ? 181.782 156.412 139.631 1.00 60.40 421 TRP A C 1
ATOM 2703 O O . TRP A 1 410 ? 181.492 157.530 139.189 1.00 60.04 421 TRP A O 1
ATOM 2714 N N . ALA A 1 411 ? 182.192 155.408 138.862 1.00 63.96 422 ALA A N 1
ATOM 2715 C CA . ALA A 1 411 ? 182.356 155.532 137.423 1.00 67.59 422 ALA A CA 1
ATOM 2716 C C . ALA A 1 411 ? 181.525 154.475 136.711 1.00 76.23 422 ALA A C 1
ATOM 2717 O O . ALA A 1 411 ? 181.252 153.402 137.258 1.00 77.38 422 ALA A O 1
ATOM 2719 N N . THR A 1 412 ? 181.124 154.789 135.483 1.00 76.60 423 THR A N 1
ATOM 2720 C CA . THR A 1 412 ? 180.318 153.876 134.680 1.00 77.01 423 THR A CA 1
ATOM 2721 C C . THR A 1 412 ? 181.126 152.652 134.261 1.00 77.88 423 THR A C 1
ATOM 2722 O O . THR A 1 412 ? 180.562 151.607 133.934 1.00 70.77 423 THR A O 1
ATOM 2726 N N . THR A 1 419 ? 174.889 154.368 132.383 1.00 49.58 430 THR A N 1
ATOM 2727 C CA . THR A 1 419 ? 174.611 155.153 133.580 1.00 54.99 430 THR A CA 1
ATOM 2728 C C . THR A 1 419 ? 174.716 154.292 134.835 1.00 53.62 430 THR A C 1
ATOM 2729 O O . THR A 1 419 ? 174.690 153.063 134.761 1.00 55.80 430 THR A O 1
ATOM 2733 N N . LEU A 1 420 ? 174.840 154.946 135.987 1.00 44.39 431 LEU A N 1
ATOM 2734 C CA . LEU A 1 420 ? 174.944 154.238 137.255 1.00 42.84 431 LEU A CA 1
ATOM 2735 C C . LEU A 1 420 ? 173.598 153.639 137.642 1.00 42.54 431 LEU A C 1
ATOM 2736 O O . LEU A 1 420 ? 172.562 154.307 137.576 1.00 46.01 431 LEU A O 1
ATOM 2741 N N . VAL A 1 421 ? 173.620 152.371 138.046 1.00 37.75 432 VAL A N 1
ATOM 2742 C CA . VAL A 1 421 ? 172.422 151.634 138.429 1.00 34.63 432 VAL A CA 1
ATOM 2743 C C . VAL A 1 421 ? 172.653 151.019 139.802 1.00 35.53 432 VAL A C 1
ATOM 2744 O O . VAL A 1 421 ? 173.716 150.445 140.062 1.00 40.53 432 VAL A O 1
ATOM 2748 N N . ALA A 1 422 ? 171.659 151.139 140.682 1.00 34.06 433 ALA A N 1
ATOM 2749 C CA . ALA A 1 422 ? 171.758 150.617 142.035 1.00 29.57 433 ALA A CA 1
ATOM 2750 C C . ALA A 1 422 ? 170.466 149.900 142.396 1.00 31.73 433 ALA A C 1
ATOM 2751 O O . ALA A 1 422 ? 169.409 150.135 141.802 1.00 38.14 433 ALA A O 1
ATOM 2753 N N . GLY A 1 423 ? 170.567 149.014 143.373 1.00 26.37 434 GLY A N 1
ATOM 2754 C CA . GLY A 1 423 ? 169.417 148.256 143.838 1.00 24.42 434 GLY A CA 1
ATOM 2755 C C . GLY A 1 423 ? 169.304 148.292 145.345 1.00 28.55 434 GLY A C 1
ATOM 2756 O O . GLY A 1 423 ? 170.301 148.189 146.058 1.00 36.04 434 GLY A O 1
ATOM 2757 N N . VAL A 1 424 ? 168.071 148.440 145.823 1.00 29.58 435 VAL A N 1
ATOM 2758 C CA . VAL A 1 424 ? 167.765 148.490 147.248 1.00 25.77 435 VAL A CA 1
ATOM 2759 C C . VAL A 1 424 ? 166.815 147.347 147.572 1.00 30.83 435 VAL A C 1
ATOM 2760 O O . VAL A 1 424 ? 165.766 147.206 146.933 1.00 32.51 435 VAL A O 1
ATOM 2764 N N . SER A 1 425 ? 167.178 146.540 148.565 1.00 36.47 436 SER A N 1
ATOM 2765 C CA . SER A 1 425 ? 166.399 145.377 148.963 1.00 33.70 436 SER A CA 1
ATOM 2766 C C . SER A 1 425 ? 165.920 145.531 150.400 1.00 34.55 436 SER A C 1
ATOM 2767 O O . SER A 1 425 ? 166.661 146.009 151.265 1.00 41.93 436 SER A O 1
ATOM 2770 N N . SER A 1 426 ? 164.677 145.122 150.648 1.00 32.12 437 SER A N 1
ATOM 2771 C CA . SER A 1 426 ? 164.114 145.140 151.994 1.00 33.68 437 SER A CA 1
ATOM 2772 C C . SER A 1 426 ? 163.343 143.848 152.209 1.00 33.81 437 SER A C 1
ATOM 2773 O O . SER A 1 426 ? 162.398 143.558 151.469 1.00 40.14 437 SER A O 1
ATOM 2776 N N . PHE A 1 427 ? 163.744 143.080 153.219 1.00 36.93 438 PHE A N 1
ATOM 2777 C CA . PHE A 1 427 ? 163.133 141.795 153.525 1.00 36.64 438 PHE A CA 1
ATOM 2778 C C . PHE A 1 427 ? 162.427 141.877 154.869 1.00 39.48 438 PHE A C 1
ATOM 2779 O O . PHE A 1 427 ? 163.031 142.280 155.869 1.00 43.18 438 PHE A O 1
ATOM 2787 N N . GLY A 1 428 ? 161.153 141.496 154.889 1.00 42.29 439 GLY A N 1
ATOM 2788 C CA . GLY A 1 428 ? 160.393 141.470 156.119 1.00 39.10 439 GLY A CA 1
ATOM 2789 C C . GLY A 1 428 ? 160.535 140.146 156.849 1.00 40.58 439 GLY A C 1
ATOM 2790 O O . GLY A 1 428 ? 160.808 139.109 156.249 1.00 43.93 439 GLY A O 1
ATOM 2791 N N . MET A 1 429 ? 160.348 140.198 158.169 1.00 41.72 440 MET A N 1
ATOM 2792 C CA . MET A 1 429 ? 160.440 138.986 158.975 1.00 46.09 440 MET A CA 1
ATOM 2793 C C . MET A 1 429 ? 159.314 138.011 158.654 1.00 44.74 440 MET A C 1
ATOM 2794 O O . MET A 1 429 ? 159.517 136.793 158.708 1.00 48.23 440 MET A O 1
ATOM 2799 N N . GLY A 1 430 ? 158.129 138.524 158.316 1.00 47.33 441 GLY A N 1
ATOM 2800 C CA . GLY A 1 430 ? 157.033 137.650 157.936 1.00 41.26 441 GLY A CA 1
ATOM 2801 C C . GLY A 1 430 ? 157.309 136.856 156.676 1.00 36.27 441 GLY A C 1
ATOM 2802 O O . GLY A 1 430 ? 156.880 135.704 156.559 1.00 44.65 441 GLY A O 1
ATOM 2803 N N . GLY A 1 431 ? 158.022 137.450 155.722 1.00 36.07 442 GLY A N 1
ATOM 2804 C CA . GLY A 1 431 ? 158.356 136.761 154.491 1.00 33.07 442 GLY A CA 1
ATOM 2805 C C . GLY A 1 431 ? 158.228 137.627 153.255 1.00 37.39 442 GLY A C 1
ATOM 2806 O O . GLY A 1 431 ? 158.498 137.169 152.141 1.00 41.18 442 GLY A O 1
ATOM 2807 N N . THR A 1 432 ? 157.821 138.880 153.437 1.00 37.35 443 THR A N 1
ATOM 2808 C CA . THR A 1 432 ? 157.646 139.806 152.326 1.00 36.62 443 THR A CA 1
ATOM 2809 C C . THR A 1 432 ? 158.989 140.417 151.945 1.00 39.70 443 THR A C 1
ATOM 2810 O O . THR A 1 432 ? 159.711 140.933 152.805 1.00 40.87 443 THR A O 1
ATOM 2814 N N . ASN A 1 433 ? 159.317 140.356 150.657 1.00 34.80 444 ASN A N 1
ATOM 2815 C CA . ASN A 1 433 ? 160.570 140.878 150.131 1.00 31.36 444 ASN A CA 1
ATOM 2816 C C . ASN A 1 433 ? 160.285 141.855 148.999 1.00 32.64 444 ASN A C 1
ATOM 2817 O O . ASN A 1 433 ? 159.410 141.611 148.162 1.00 33.74 444 ASN A O 1
ATOM 2822 N N . CYS A 1 434 ? 161.025 142.963 148.977 1.00 32.62 445 CYS A N 1
ATOM 2823 C CA . CYS A 1 434 ? 160.878 143.977 147.944 1.00 26.92 445 CYS A CA 1
ATOM 2824 C C . CYS A 1 434 ? 162.249 144.414 147.451 1.00 32.70 445 CYS A C 1
ATOM 2825 O O . CYS A 1 434 ? 163.209 144.470 148.226 1.00 36.20 445 CYS A O 1
ATOM 2828 N N . HIS A 1 435 ? 162.334 144.720 146.158 1.00 33.54 446 HIS A N 1
ATOM 2829 C CA . HIS A 1 435 ? 163.562 145.206 145.546 1.00 31.44 446 HIS A CA 1
ATOM 2830 C C . HIS A 1 435 ? 163.232 146.328 144.574 1.00 37.24 446 HIS A C 1
ATOM 2831 O O . HIS A 1 435 ? 162.283 146.225 143.792 1.00 41.78 446 HIS A O 1
ATOM 2838 N N . VAL A 1 436 ? 164.022 147.397 144.630 1.00 38.03 447 VAL A N 1
ATOM 2839 C CA . VAL A 1 436 ? 163.838 148.572 143.786 1.00 33.36 447 VAL A CA 1
ATOM 2840 C C . VAL A 1 436 ? 165.137 148.839 143.040 1.00 34.17 447 VAL A C 1
ATOM 2841 O O . VAL A 1 436 ? 166.207 148.914 143.655 1.00 34.18 447 VAL A O 1
ATOM 2845 N N . VAL A 1 437 ? 165.040 148.989 141.722 1.00 36.83 448 VAL A N 1
ATOM 2846 C CA . VAL A 1 437 ? 166.182 149.306 140.873 1.00 39.05 448 VAL A CA 1
ATOM 2847 C C . VAL A 1 437 ? 166.061 150.763 140.451 1.00 37.51 448 VAL A C 1
ATOM 2848 O O . VAL A 1 437 ? 165.046 151.167 139.867 1.00 38.22 448 VAL A O 1
ATOM 2852 N N . VAL A 1 438 ? 167.087 151.558 140.751 1.00 31.16 449 VAL A N 1
ATOM 2853 C CA . VAL A 1 438 ? 167.073 152.991 140.480 1.00 32.34 449 VAL A CA 1
ATOM 2854 C C . VAL A 1 438 ? 168.378 153.377 139.795 1.00 33.07 449 VAL A C 1
ATOM 2855 O O . VAL A 1 438 ? 169.460 152.958 140.220 1.00 31.10 449 VAL A O 1
ATOM 2859 N N . SER A 1 439 ? 168.273 154.163 138.730 1.00 34.54 450 SER A N 1
ATOM 2860 C CA . SER A 1 439 ? 169.419 154.655 137.983 1.00 38.27 450 SER A CA 1
ATOM 2861 C C . SER A 1 439 ? 169.505 156.171 138.102 1.00 39.15 450 SER A C 1
ATOM 2862 O O . SER A 1 439 ? 168.588 156.838 138.591 1.00 41.05 450 SER A O 1
ATOM 2865 N N . ALA A 1 440 ? 170.632 156.713 137.647 1.00 37.45 451 ALA A N 1
ATOM 2866 C CA . ALA A 1 440 ? 170.838 158.151 137.669 1.00 43.81 451 ALA A CA 1
ATOM 2867 C C . ALA A 1 440 ? 169.951 158.837 136.634 1.00 54.69 451 ALA A C 1
ATOM 2868 O O . ALA A 1 440 ? 169.474 158.222 135.676 1.00 54.98 451 ALA A O 1
ATOM 2870 N N . ALA A 1 441 ? 169.728 160.131 136.844 1.00 58.49 452 ALA A N 1
ATOM 2871 C CA . ALA A 1 441 ? 168.897 160.898 135.931 1.00 55.55 452 ALA A CA 1
ATOM 2872 C C . ALA A 1 441 ? 169.564 160.991 134.560 1.00 66.79 452 ALA A C 1
ATOM 2873 O O . ALA A 1 441 ? 170.788 161.128 134.471 1.00 62.90 452 ALA A O 1
ATOM 2875 N N . PRO A 1 442 ? 168.786 160.921 133.469 1.00 69.99 453 PRO A N 1
ATOM 2876 C CA . PRO A 1 442 ? 169.331 161.005 132.110 1.00 65.49 453 PRO A CA 1
ATOM 2877 C C . PRO A 1 442 ? 169.717 162.429 131.721 1.00 70.04 453 PRO A C 1
ATOM 2878 O O . PRO A 1 442 ? 170.770 162.616 131.111 1.00 70.78 453 PRO A O 1
ATOM 2882 N N . LEU A 1 465 ? 169.384 192.518 142.984 1.00 105.55 476 LEU A N 1
ATOM 2883 C CA . LEU A 1 465 ? 168.972 191.139 143.220 1.00 101.35 476 LEU A CA 1
ATOM 2884 C C . LEU A 1 465 ? 168.384 190.974 144.618 1.00 100.34 476 LEU A C 1
ATOM 2885 O O . LEU A 1 465 ? 169.055 190.480 145.524 1.00 100.54 476 LEU A O 1
ATOM 2890 N N . PRO A 1 466 ? 167.130 191.387 144.794 1.00 98.42 477 PRO A N 1
ATOM 2891 C CA . PRO A 1 466 ? 166.495 191.270 146.111 1.00 94.95 477 PRO A CA 1
ATOM 2892 C C . PRO A 1 466 ? 166.120 189.832 146.429 1.00 91.96 477 PRO A C 1
ATOM 2893 O O . PRO A 1 466 ? 165.682 189.072 145.562 1.00 87.84 477 PRO A O 1
ATOM 2897 N N . TRP A 1 467 ? 166.299 189.462 147.694 1.00 91.23 478 TRP A N 1
ATOM 2898 C CA . TRP A 1 467 ? 165.955 188.136 148.191 1.00 84.74 478 TRP A CA 1
ATOM 2899 C C . TRP A 1 467 ? 164.806 188.270 149.180 1.00 84.41 478 TRP A C 1
ATOM 2900 O O . TRP A 1 467 ? 164.882 189.069 150.120 1.00 83.79 478 TRP A O 1
ATOM 2911 N N . VAL A 1 468 ? 163.746 187.495 148.968 1.00 80.75 479 VAL A N 1
ATOM 2912 C CA . VAL A 1 468 ? 162.540 187.564 149.784 1.00 76.38 479 VAL A CA 1
ATOM 2913 C C . VAL A 1 468 ? 162.388 186.263 150.559 1.00 72.85 479 VAL A C 1
ATOM 2914 O O . VAL A 1 468 ? 162.601 185.171 150.018 1.00 75.94 479 VAL A O 1
ATOM 2918 N N . VAL A 1 469 ? 162.046 186.385 151.843 1.00 66.27 480 VAL A N 1
ATOM 2919 C CA . VAL A 1 469 ? 161.771 185.243 152.702 1.00 72.84 480 VAL A CA 1
ATOM 2920 C C . VAL A 1 469 ? 160.447 185.489 153.411 1.00 74.03 480 VAL A C 1
ATOM 2921 O O . VAL A 1 469 ? 160.008 186.628 153.585 1.00 75.76 480 VAL A O 1
ATOM 2925 N N . SER A 1 470 ? 159.805 184.396 153.816 1.00 72.75 481 SER A N 1
ATOM 2926 C CA . SER A 1 470 ? 158.493 184.484 154.439 1.00 69.94 481 SER A CA 1
ATOM 2927 C C . SER A 1 470 ? 158.402 183.482 155.580 1.00 69.92 481 SER A C 1
ATOM 2928 O O . SER A 1 470 ? 159.037 182.425 155.560 1.00 69.16 481 SER A O 1
ATOM 2931 N N . ALA A 1 471 ? 157.594 183.833 156.577 1.00 70.79 482 ALA A N 1
ATOM 2932 C CA . ALA A 1 471 ? 157.377 182.978 157.736 1.00 69.76 482 ALA A CA 1
ATOM 2933 C C . ALA A 1 471 ? 156.091 183.406 158.429 1.00 69.37 482 ALA A C 1
ATOM 2934 O O . ALA A 1 471 ? 155.539 184.474 158.156 1.00 74.14 482 ALA A O 1
ATOM 2936 N N . ARG A 1 472 ? 155.623 182.550 159.335 1.00 68.33 483 ARG A N 1
ATOM 2937 C CA . ARG A 1 472 ? 154.397 182.787 160.084 1.00 71.55 483 ARG A CA 1
ATOM 2938 C C . ARG A 1 472 ? 154.639 183.441 161.439 1.00 75.17 483 ARG A C 1
ATOM 2939 O O . ARG A 1 472 ? 153.677 183.681 162.175 1.00 80.96 483 ARG A O 1
ATOM 2947 N N . SER A 1 473 ? 155.892 183.733 161.786 1.00 74.18 484 SER A N 1
ATOM 2948 C CA . SER A 1 473 ? 156.218 184.322 163.078 1.00 76.04 484 SER A CA 1
ATOM 2949 C C . SER A 1 473 ? 157.524 185.086 162.940 1.00 81.76 484 SER A C 1
ATOM 2950 O O . SER A 1 473 ? 158.392 184.679 162.160 1.00 80.62 484 SER A O 1
ATOM 2953 N N . PRO A 1 474 ? 157.691 186.199 163.665 1.00 82.05 485 PRO A N 1
ATOM 2954 C CA . PRO A 1 474 ? 158.970 186.929 163.584 1.00 80.06 485 PRO A CA 1
ATOM 2955 C C . PRO A 1 474 ? 160.166 186.089 163.996 1.00 80.73 485 PRO A C 1
ATOM 2956 O O . PRO A 1 474 ? 161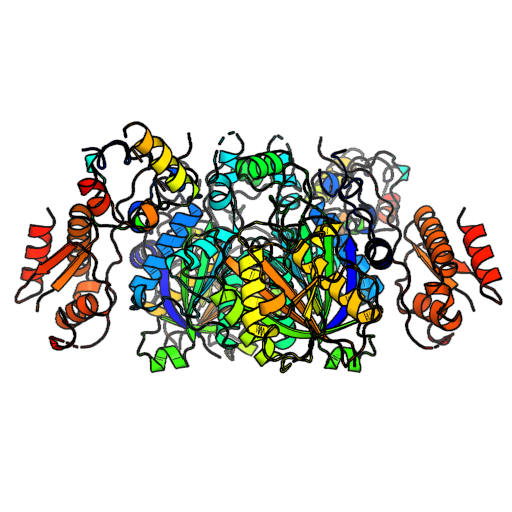.232 186.190 163.376 1.00 81.93 485 PRO A O 1
ATOM 2960 N N . GLN A 1 475 ? 160.016 185.253 165.027 1.00 76.28 486 GLN A N 1
ATOM 2961 C CA . GLN A 1 475 ? 161.090 184.336 165.392 1.00 77.56 486 GLN A CA 1
ATOM 2962 C C . GLN A 1 475 ? 161.341 183.325 164.282 1.00 79.38 486 GLN A C 1
ATOM 2963 O O . GLN A 1 475 ? 162.494 182.997 163.975 1.00 82.70 486 GLN A O 1
ATOM 2969 N N . ALA A 1 476 ? 160.268 182.824 163.665 1.00 76.02 487 ALA A N 1
ATOM 2970 C CA . ALA A 1 476 ? 160.420 181.934 162.520 1.00 74.48 487 ALA A CA 1
ATOM 2971 C C . ALA A 1 476 ? 161.101 182.647 161.359 1.00 74.65 487 ALA A C 1
ATOM 2972 O O . ALA A 1 476 ? 161.919 182.051 160.651 1.00 76.49 487 ALA A O 1
ATOM 2974 N N . LEU A 1 477 ? 160.772 183.924 161.146 1.00 73.50 488 LEU A N 1
ATOM 2975 C CA . LEU A 1 477 ? 161.424 184.691 160.088 1.00 72.93 488 LEU A CA 1
ATOM 2976 C C . LEU A 1 477 ? 162.917 184.843 160.354 1.00 76.56 488 LEU A C 1
ATOM 2977 O O . LEU A 1 477 ? 163.738 184.692 159.441 1.00 79.82 488 LEU A O 1
ATOM 2982 N N . ARG A 1 478 ? 163.287 185.142 161.602 1.00 80.34 489 ARG A N 1
ATOM 2983 C CA . ARG A 1 478 ? 164.701 185.254 161.947 1.00 80.73 489 ARG A CA 1
ATOM 2984 C C . ARG A 1 478 ? 165.420 183.922 161.771 1.00 76.55 489 ARG A C 1
ATOM 2985 O O . ARG A 1 478 ? 166.551 183.880 161.269 1.00 80.88 489 ARG A O 1
ATOM 2993 N N . ASP A 1 479 ? 164.781 182.823 162.180 1.00 70.89 490 ASP A N 1
ATOM 2994 C CA . ASP A 1 479 ? 165.387 181.507 162.007 1.00 73.17 490 ASP A CA 1
ATOM 2995 C C . ASP A 1 479 ? 165.571 181.172 160.531 1.00 71.78 490 ASP A C 1
ATOM 2996 O O . ASP A 1 479 ? 166.606 180.623 160.136 1.00 75.65 490 ASP A O 1
ATOM 3001 N N . GLN A 1 480 ? 164.574 181.493 159.703 1.00 68.37 491 GLN A N 1
ATOM 3002 C CA . GLN A 1 480 ? 164.689 181.250 158.269 1.00 67.92 491 GLN A CA 1
ATOM 3003 C C . GLN A 1 480 ? 165.809 182.080 157.656 1.00 69.63 491 GLN A C 1
ATOM 3004 O O . GLN A 1 480 ? 166.567 181.584 156.816 1.00 68.50 491 GLN A O 1
ATOM 3010 N N . ALA A 1 481 ? 165.924 183.348 158.060 1.00 75.45 492 ALA A N 1
ATOM 3011 C CA . ALA A 1 481 ? 167.005 184.187 157.550 1.00 70.75 492 ALA A CA 1
ATOM 3012 C C . ALA A 1 481 ? 168.367 183.640 157.957 1.00 73.61 492 ALA A C 1
ATOM 3013 O O . ALA A 1 481 ? 169.300 183.603 157.144 1.00 75.23 492 ALA A O 1
ATOM 3015 N N . GLY A 1 482 ? 168.499 183.205 159.212 1.00 75.99 493 GLY A N 1
ATOM 3016 C CA . GLY A 1 482 ? 169.758 182.628 159.655 1.00 73.59 493 GLY A CA 1
ATOM 3017 C C . GLY A 1 482 ? 170.111 181.353 158.913 1.00 72.85 493 GLY A C 1
ATOM 3018 O O . GLY A 1 482 ? 171.266 181.145 158.531 1.00 77.51 493 GLY A O 1
ATOM 3019 N N . ARG A 1 483 ? 169.121 180.483 158.698 1.00 70.25 494 ARG A N 1
ATOM 3020 C CA . ARG A 1 483 ? 169.369 179.251 157.955 1.00 70.64 494 ARG A CA 1
ATOM 3021 C C . ARG A 1 483 ? 169.740 179.543 156.506 1.00 74.61 494 ARG A C 1
ATOM 3022 O O . ARG A 1 483 ? 170.612 178.875 155.939 1.00 77.49 494 ARG A O 1
ATOM 3030 N N . LEU A 1 484 ? 169.087 180.531 155.889 1.00 72.08 495 LEU A N 1
ATOM 3031 C CA . LEU A 1 484 ? 169.438 180.911 154.525 1.00 71.41 495 LEU A CA 1
ATOM 3032 C C . LEU A 1 484 ? 170.863 181.446 154.454 1.00 79.75 495 LEU A C 1
ATOM 3033 O O . LEU A 1 484 ? 171.612 181.115 153.528 1.00 86.68 495 LEU A O 1
ATOM 3038 N N . ALA A 1 485 ? 171.255 182.274 155.425 1.00 79.60 496 ALA A N 1
ATOM 3039 C CA . ALA A 1 485 ? 172.625 182.780 155.455 1.00 80.87 496 ALA A CA 1
ATOM 3040 C C . ALA A 1 485 ? 173.628 181.647 155.638 1.00 82.28 496 ALA A C 1
ATOM 3041 O O . ALA A 1 485 ? 174.679 181.625 154.986 1.00 84.92 496 ALA A O 1
ATOM 3043 N N . ALA A 1 486 ? 173.320 180.697 156.525 1.00 82.47 497 ALA A N 1
ATOM 3044 C CA . ALA A 1 486 ? 174.214 179.562 156.738 1.00 81.60 497 ALA A CA 1
ATOM 3045 C C . ALA A 1 486 ? 174.343 178.715 155.478 1.00 85.04 497 ALA A C 1
ATOM 3046 O O . ALA A 1 486 ? 175.443 178.269 155.131 1.00 87.67 497 ALA A O 1
ATOM 3048 N N . TRP A 1 487 ? 173.228 178.476 154.783 1.00 84.54 498 TRP A N 1
ATOM 3049 C CA . TRP A 1 487 ? 173.275 177.708 153.543 1.00 84.33 498 TRP A CA 1
ATOM 3050 C C . TRP A 1 487 ? 174.058 178.446 152.466 1.00 87.45 498 TRP A C 1
ATOM 3051 O O . TRP A 1 487 ? 174.781 177.823 151.679 1.00 90.69 498 TRP A O 1
ATOM 3062 N N . ALA A 1 488 ? 173.920 179.774 152.407 1.00 87.31 499 ALA A N 1
ATOM 3063 C CA . ALA A 1 488 ? 174.712 180.558 151.466 1.00 89.51 499 ALA A CA 1
ATOM 3064 C C . ALA A 1 488 ? 176.198 180.470 151.782 1.00 96.63 499 ALA A C 1
ATOM 3065 O O . ALA A 1 488 ? 177.024 180.392 150.865 1.00 101.73 499 ALA A O 1
ATOM 3067 N N . ASP A 1 489 ? 176.559 180.485 153.068 1.00 93.84 500 ASP A N 1
ATOM 3068 C CA . ASP A 1 489 ? 177.955 180.311 153.452 1.00 93.71 500 ASP A CA 1
ATOM 3069 C C . ASP A 1 489 ? 178.476 178.918 153.124 1.00 95.79 500 ASP A C 1
ATOM 3070 O O . ASP A 1 489 ? 179.691 178.742 152.983 1.00 97.53 500 ASP A O 1
ATOM 3075 N N . SER A 1 490 ? 177.591 177.932 153.003 1.00 97.35 501 SER A N 1
ATOM 3076 C CA . SER A 1 490 ? 178.011 176.583 152.664 1.00 99.17 501 SER A CA 1
ATOM 3077 C C . SER A 1 490 ? 178.488 176.523 151.213 1.00 100.91 501 SER A C 1
ATOM 3078 O O . SER A 1 490 ? 178.045 177.312 150.373 1.00 101.30 501 SER A O 1
ATOM 3081 N N . PRO A 1 491 ? 179.405 175.603 150.894 1.00 101.42 502 PRO A N 1
ATOM 3082 C CA . PRO A 1 491 ? 179.860 175.489 149.496 1.00 103.00 502 PRO A CA 1
ATOM 3083 C C . PRO A 1 491 ? 178.743 175.144 148.526 1.00 107.03 502 PRO A C 1
ATOM 3084 O O . PRO A 1 491 ? 178.783 175.572 147.365 1.00 108.72 502 PRO A O 1
ATOM 3088 N N . ALA A 1 492 ? 177.745 174.375 148.969 1.00 104.49 503 ALA A N 1
ATOM 3089 C CA . ALA A 1 492 ? 176.606 174.076 148.107 1.00 100.77 503 ALA A CA 1
ATOM 3090 C C . ALA A 1 492 ? 175.867 175.350 147.717 1.00 97.22 503 ALA A C 1
ATOM 3091 O O . ALA A 1 492 ? 175.476 175.520 146.556 1.00 96.71 503 ALA A O 1
ATOM 3093 N N . GLY A 1 493 ? 175.662 176.255 148.676 1.00 94.78 504 GLY A N 1
ATOM 3094 C CA . GLY A 1 493 ? 175.103 177.554 148.347 1.00 96.49 504 GLY A CA 1
ATOM 3095 C C . GLY A 1 493 ? 176.030 178.395 147.493 1.00 104.50 504 GLY A C 1
ATOM 3096 O O . GLY A 1 493 ? 175.572 179.154 146.634 1.00 111.20 504 GLY A O 1
ATOM 3097 N N . ARG A 1 494 ? 177.342 178.278 147.717 1.00 104.37 505 ARG A N 1
ATOM 3098 C CA . ARG A 1 494 ? 178.313 179.014 146.917 1.00 107.74 505 ARG A CA 1
ATOM 3099 C C . ARG A 1 494 ? 178.298 178.592 145.454 1.00 105.81 505 ARG A C 1
ATOM 3100 O O . ARG A 1 494 ? 178.561 179.424 144.580 1.00 103.87 505 ARG A O 1
ATOM 3108 N N . GLU A 1 495 ? 177.998 177.325 145.170 1.00 105.05 506 GLU A N 1
ATOM 3109 C CA . GLU A 1 495 ? 177.917 176.852 143.794 1.00 107.70 506 GLU A CA 1
ATOM 3110 C C . GLU A 1 495 ? 176.702 177.390 143.047 1.00 107.38 506 GLU A C 1
ATOM 3111 O O . GLU A 1 495 ? 176.619 177.212 141.827 1.00 107.80 506 GLU A O 1
ATOM 3117 N N . ALA A 1 496 ? 175.768 178.038 143.738 1.00 105.14 507 ALA A N 1
ATOM 3118 C CA . ALA A 1 496 ? 174.559 178.568 143.124 1.00 96.80 507 ALA A CA 1
ATOM 3119 C C . ALA A 1 496 ? 174.689 180.074 142.942 1.00 98.18 507 ALA A C 1
ATOM 3120 O O . ALA A 1 496 ? 175.079 180.786 143.873 1.00 100.00 507 ALA A O 1
ATOM 3122 N N . SER A 1 497 ? 174.366 180.552 141.742 1.00 95.92 508 SER A N 1
ATOM 3123 C CA . SER A 1 497 ? 174.446 181.974 141.457 1.00 92.36 508 SER A CA 1
ATOM 3124 C C . SER A 1 497 ? 173.353 182.733 142.210 1.00 92.94 508 SER A C 1
ATOM 3125 O O . SER A 1 497 ? 172.286 182.181 142.494 1.00 91.60 508 SER A O 1
ATOM 3128 N N . PRO A 1 498 ? 173.603 183.999 142.558 1.00 94.27 509 PRO A N 1
ATOM 3129 C CA . PRO A 1 498 ? 172.575 184.777 143.272 1.00 91.25 509 PRO A CA 1
ATOM 3130 C C . PRO A 1 498 ? 171.272 184.918 142.505 1.00 89.18 509 PRO A C 1
ATOM 3131 O O . PRO A 1 498 ? 170.200 184.932 143.125 1.00 89.17 509 PRO A O 1
ATOM 3135 N N . VAL A 1 499 ? 171.329 185.029 141.176 1.00 89.35 510 VAL A N 1
ATOM 3136 C CA . VAL A 1 499 ? 170.108 185.185 140.387 1.00 92.52 510 VAL A CA 1
ATOM 3137 C C . VAL A 1 499 ? 169.240 183.938 140.500 1.00 93.34 510 VAL A C 1
ATOM 3138 O O . VAL A 1 499 ? 168.020 184.022 140.690 1.00 94.70 510 VAL A O 1
ATOM 3142 N N . ASP A 1 500 ? 169.859 182.761 140.380 1.00 89.00 511 ASP A N 1
ATOM 3143 C CA . ASP A 1 500 ? 169.112 181.514 140.510 1.00 87.37 511 ASP A CA 1
ATOM 3144 C C . ASP A 1 500 ? 168.532 181.361 141.910 1.00 88.41 511 ASP A C 1
ATOM 3145 O O . ASP A 1 500 ? 167.394 180.908 142.072 1.00 91.20 511 ASP A O 1
ATOM 3150 N N . ILE A 1 501 ? 169.304 181.734 142.934 1.00 87.35 512 ILE A N 1
ATOM 3151 C CA . ILE A 1 501 ? 168.823 181.637 144.310 1.00 84.86 512 ILE A CA 1
ATOM 3152 C C . ILE A 1 501 ? 167.611 182.539 144.510 1.00 83.67 512 ILE A C 1
ATOM 3153 O O . ILE A 1 501 ? 166.601 182.135 145.101 1.00 90.07 512 ILE A O 1
ATOM 3158 N N . GLY A 1 502 ? 167.691 183.775 144.012 1.00 78.65 513 GLY A N 1
ATOM 3159 C CA . GLY A 1 502 ? 166.568 184.689 144.139 1.00 80.45 513 GLY A CA 1
ATOM 3160 C C . GLY A 1 502 ? 165.339 184.215 143.388 1.00 82.00 513 GLY A C 1
ATOM 3161 O O . GLY A 1 502 ? 164.217 184.308 143.893 1.00 83.04 513 GLY A O 1
ATOM 3162 N N . TRP A 1 503 ? 165.532 183.701 142.170 1.00 84.25 514 TRP A N 1
ATOM 3163 C CA . TRP A 1 503 ? 164.403 183.191 141.398 1.00 85.20 514 TRP A CA 1
ATOM 3164 C C . TRP A 1 503 ? 163.752 182.001 142.093 1.00 81.28 514 TRP A C 1
ATOM 3165 O O . TRP A 1 503 ? 162.521 181.895 142.134 1.00 77.99 514 TRP A O 1
ATOM 3176 N N . SER A 1 504 ? 164.563 181.094 142.643 1.00 83.57 515 SER A N 1
ATOM 3177 C CA . SER A 1 504 ? 164.015 179.945 143.356 1.00 78.60 515 SER A CA 1
ATOM 3178 C C . SER A 1 504 ? 163.263 180.378 144.609 1.00 75.25 515 SER A C 1
ATOM 3179 O O . SER A 1 504 ? 162.200 179.830 144.920 1.00 75.71 515 SER A O 1
ATOM 3182 N N . LEU A 1 505 ? 163.802 181.355 145.343 1.00 74.64 516 LEU A N 1
ATOM 3183 C CA . LEU A 1 505 ? 163.107 181.855 146.525 1.00 71.35 516 LEU A CA 1
ATOM 3184 C C . LEU A 1 505 ? 161.782 182.509 146.151 1.00 72.61 516 LEU A C 1
ATOM 3185 O O . LEU A 1 505 ? 160.776 182.336 146.849 1.00 73.02 516 LEU A O 1
ATOM 3190 N N . ALA A 1 506 ? 161.764 183.269 145.055 1.00 80.40 517 ALA A N 1
ATOM 3191 C CA . ALA A 1 506 ? 160.548 183.971 144.658 1.00 79.10 517 ALA A CA 1
ATOM 3192 C C . ALA A 1 506 ? 159.488 183.005 144.140 1.00 77.86 517 ALA A C 1
ATOM 3193 O O . ALA A 1 506 ? 158.296 183.168 144.423 1.00 77.27 517 ALA A O 1
ATOM 3195 N N . THR A 1 507 ? 159.901 181.992 143.379 1.00 77.92 518 THR A N 1
ATOM 3196 C CA . THR A 1 507 ? 158.967 181.113 142.682 1.00 69.44 518 THR A CA 1
ATOM 3197 C C . THR A 1 507 ? 158.680 179.819 143.435 1.00 68.01 518 THR A C 1
ATOM 3198 O O . THR A 1 507 ? 157.514 179.482 143.660 1.00 73.05 518 THR A O 1
ATOM 3202 N N . SER A 1 508 ? 159.718 179.083 143.830 1.00 68.92 519 SER A N 1
ATOM 3203 C CA . SER A 1 508 ? 159.535 177.752 144.397 1.00 65.74 519 SER A CA 1
ATOM 3204 C C . SER A 1 508 ? 159.200 177.766 145.883 1.00 64.18 519 SER A C 1
ATOM 3205 O O . SER A 1 508 ? 158.976 176.695 146.457 1.00 56.88 519 SER A O 1
ATOM 3208 N N . ARG A 1 509 ? 159.157 178.933 146.520 1.00 64.20 520 ARG A N 1
ATOM 3209 C CA . ARG A 1 509 ? 158.847 179.039 147.938 1.00 56.06 520 ARG A CA 1
ATOM 3210 C C . ARG A 1 509 ? 157.522 179.763 148.128 1.00 61.16 520 ARG A C 1
ATOM 3211 O O . ARG A 1 509 ? 157.280 180.809 147.516 1.00 69.45 520 ARG A O 1
ATOM 3219 N N . THR A 1 510 ? 156.668 179.199 148.978 1.00 65.47 521 THR A N 1
ATOM 3220 C CA . THR A 1 510 ? 155.363 179.783 149.251 1.00 65.59 521 THR A CA 1
ATOM 3221 C C . THR A 1 510 ? 155.509 181.068 150.057 1.00 68.18 521 THR A C 1
ATOM 3222 O O . THR A 1 510 ? 156.423 181.208 150.873 1.00 64.91 521 THR A O 1
ATOM 3226 N N . HIS A 1 511 ? 154.597 182.008 149.819 1.00 75.46 522 HIS A N 1
ATOM 3227 C CA . HIS A 1 511 ? 154.607 183.297 150.503 1.00 73.38 522 HIS A CA 1
ATOM 3228 C C . HIS A 1 511 ? 153.712 183.206 151.734 1.00 72.86 522 HIS A C 1
ATOM 3229 O O . HIS A 1 511 ? 152.501 182.991 151.618 1.00 78.39 522 HIS A O 1
ATOM 3236 N N . PHE A 1 512 ? 154.310 183.369 152.911 1.00 66.38 523 PHE A N 1
ATOM 3237 C CA . PHE A 1 512 ? 153.580 183.298 154.169 1.00 74.59 523 PHE A CA 1
ATOM 3238 C C . PHE A 1 512 ? 153.096 184.694 154.561 1.00 79.19 523 PHE A C 1
ATOM 3239 O O . PHE A 1 512 ? 153.139 185.640 153.770 1.00 82.63 523 PHE A O 1
ATOM 3247 N N . GLU A 1 513 ? 152.623 184.833 155.801 1.00 73.60 524 GLU A N 1
ATOM 3248 C CA . GLU A 1 513 ? 152.092 186.112 156.261 1.00 75.52 524 GLU A CA 1
ATOM 3249 C C . GLU A 1 513 ? 153.201 187.149 156.406 1.00 77.91 524 GLU A C 1
ATOM 3250 O O . GLU A 1 513 ? 153.186 188.193 155.743 1.00 80.58 524 GLU A O 1
ATOM 3256 N N . TYR A 1 514 ? 154.175 186.876 157.270 1.00 76.60 525 TYR A N 1
ATOM 3257 C CA . TYR A 1 514 ? 155.255 187.821 157.521 1.00 76.07 525 TYR A CA 1
ATOM 3258 C C . TYR A 1 514 ? 156.327 187.688 156.447 1.00 75.43 525 TYR A C 1
ATOM 3259 O O . TYR A 1 514 ? 156.758 186.577 156.121 1.00 77.11 525 TYR A O 1
ATOM 3268 N N . ARG A 1 515 ? 156.761 188.825 155.906 1.00 74.42 526 ARG A N 1
ATOM 3269 C CA . ARG A 1 515 ? 157.658 188.869 154.762 1.00 76.59 526 ARG A CA 1
ATOM 3270 C C . ARG A 1 515 ? 158.850 189.766 155.066 1.00 78.28 526 ARG A C 1
ATOM 3271 O O . ARG A 1 515 ? 158.716 190.804 155.720 1.00 81.31 526 ARG A O 1
ATOM 3279 N N . ALA A 1 516 ? 160.022 189.354 154.583 1.00 72.08 527 ALA A N 1
ATOM 3280 C CA . ALA A 1 516 ? 161.239 190.148 154.726 1.00 70.00 527 ALA A CA 1
ATOM 3281 C C . ALA A 1 516 ? 161.974 190.151 153.395 1.00 80.87 527 ALA A C 1
ATOM 3282 O O . ALA A 1 516 ? 162.303 189.085 152.867 1.00 84.74 527 ALA A O 1
ATOM 3284 N N . VAL A 1 517 ? 162.236 191.342 152.862 1.00 84.20 528 VAL A N 1
ATOM 3285 C CA . VAL A 1 517 ? 162.890 191.510 151.570 1.00 84.88 528 VAL A CA 1
ATOM 3286 C C . VAL A 1 517 ? 164.205 192.247 151.785 1.00 87.69 528 VAL A C 1
ATOM 3287 O O . VAL A 1 517 ? 164.243 193.274 152.474 1.00 89.11 528 VAL A O 1
ATOM 3291 N N . VAL A 1 518 ? 165.282 191.715 151.208 1.00 87.78 529 VAL A N 1
ATOM 3292 C CA . VAL A 1 518 ? 166.609 192.302 151.324 1.00 95.67 529 VAL A CA 1
ATOM 3293 C C . VAL A 1 518 ? 167.126 192.626 149.928 1.00 98.19 529 VAL A C 1
ATOM 3294 O O . VAL A 1 518 ? 166.674 192.072 148.922 1.00 96.71 529 VAL A O 1
ATOM 3298 N N . SER A 1 519 ? 168.088 193.545 149.879 1.00 102.12 530 SER A N 1
ATOM 3299 C CA . SER A 1 519 ? 168.700 193.969 148.630 1.00 104.21 530 SER A CA 1
ATOM 3300 C C . SER A 1 519 ? 170.206 194.071 148.817 1.00 110.35 530 SER A C 1
ATOM 3301 O O . SER A 1 519 ? 170.695 194.288 149.928 1.00 111.66 530 SER A O 1
ATOM 3304 N N . GLY A 1 520 ? 170.933 193.913 147.720 1.00 112.85 531 GLY A N 1
ATOM 3305 C CA . GLY A 1 520 ? 172.377 193.989 147.780 1.00 115.48 531 GLY A CA 1
ATOM 3306 C C . GLY A 1 520 ? 172.988 193.893 146.401 1.00 120.15 531 GLY A C 1
ATOM 3307 O O . GLY A 1 520 ? 172.286 193.803 145.392 1.00 117.89 531 GLY A O 1
ATOM 3308 N N . SER A 1 521 ? 174.318 193.913 146.374 1.00 123.96 532 SER A N 1
ATOM 3309 C CA . SER A 1 521 ? 175.086 193.837 145.136 1.00 127.48 532 SER A CA 1
ATOM 3310 C C . SER A 1 521 ? 175.753 192.489 144.921 1.00 126.30 532 SER A C 1
ATOM 3311 O O . SER A 1 521 ? 175.739 191.972 143.802 1.00 125.04 532 SER A O 1
ATOM 3314 N N . ASP A 1 522 ? 176.338 191.904 145.965 1.00 125.18 533 ASP A N 1
ATOM 3315 C CA . ASP A 1 522 ? 176.997 190.610 145.845 1.00 126.41 533 ASP A CA 1
ATOM 3316 C C . ASP A 1 522 ? 176.530 189.661 146.941 1.00 122.11 533 ASP A C 1
ATOM 3317 O O . ASP A 1 522 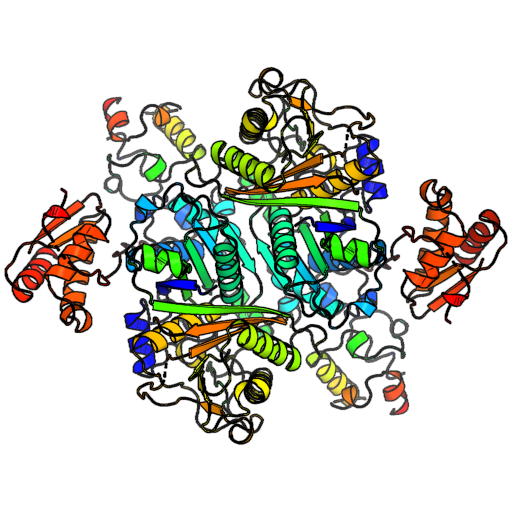? 175.632 189.998 147.720 1.00 121.64 533 ASP A O 1
ATOM 3322 N N . ARG A 1 523 ? 177.132 188.472 147.005 1.00 117.65 534 ARG A N 1
ATOM 3323 C CA . ARG A 1 523 ? 176.754 187.502 148.028 1.00 113.69 534 ARG A CA 1
ATOM 3324 C C . ARG A 1 523 ? 177.074 188.014 149.427 1.00 112.62 534 ARG A C 1
ATOM 3325 O O . ARG A 1 523 ? 176.291 187.815 150.363 1.00 111.97 534 ARG A O 1
ATOM 3333 N N . ASP A 1 524 ? 178.227 188.670 149.588 1.00 111.03 535 ASP A N 1
ATOM 3334 C CA . ASP A 1 524 ? 178.657 189.104 150.914 1.00 110.09 535 ASP A CA 1
ATOM 3335 C C . ASP A 1 524 ? 177.683 190.108 151.519 1.00 109.54 535 ASP A C 1
ATOM 3336 O O . ASP A 1 524 ? 177.339 190.009 152.702 1.00 105.21 535 ASP A O 1
ATOM 3341 N N . GLU A 1 525 ? 177.225 191.079 150.725 1.00 112.12 536 GLU A N 1
ATOM 3342 C CA . GLU A 1 525 ? 176.313 192.093 151.250 1.00 110.03 536 GLU A CA 1
ATOM 3343 C C . GLU A 1 525 ? 174.979 191.483 151.662 1.00 107.17 536 GLU A C 1
ATOM 3344 O O . GLU A 1 525 ? 174.454 191.791 152.740 1.00 106.03 536 GLU A O 1
ATOM 3350 N N . LEU A 1 526 ? 174.418 190.612 150.818 1.00 107.21 537 LEU A N 1
ATOM 3351 C CA . LEU A 1 526 ? 173.150 189.971 151.150 1.00 104.73 537 LEU A CA 1
ATOM 3352 C C . LEU A 1 526 ? 173.281 189.100 152.393 1.00 99.79 537 LEU A C 1
ATOM 3353 O O . LEU A 1 526 ? 172.402 189.110 153.262 1.00 98.71 537 LEU A O 1
ATOM 3358 N N . VAL A 1 527 ? 174.377 188.344 152.497 1.00 98.50 538 VAL A N 1
ATOM 3359 C CA . VAL A 1 527 ? 174.582 187.479 153.656 1.00 96.27 538 VAL A CA 1
ATOM 3360 C C . VAL A 1 527 ? 174.745 188.310 154.925 1.00 96.53 538 VAL A C 1
ATOM 3361 O O . VAL A 1 527 ? 174.195 187.972 155.983 1.00 94.91 538 VAL A O 1
ATOM 3365 N N . ALA A 1 528 ? 175.504 189.407 154.842 1.00 99.39 539 ALA A N 1
ATOM 3366 C CA . ALA A 1 528 ? 175.681 190.277 155.999 1.00 96.86 539 ALA A CA 1
ATOM 3367 C C . ALA A 1 528 ? 174.357 190.885 156.438 1.00 97.22 539 ALA A C 1
ATOM 3368 O O . ALA A 1 528 ? 174.064 190.948 157.637 1.00 95.21 539 ALA A O 1
ATOM 3370 N N . SER A 1 529 ? 173.538 191.333 155.482 1.00 101.01 540 SER A N 1
ATOM 3371 C CA . SER A 1 529 ? 172.231 191.882 155.832 1.00 100.47 540 SER A CA 1
ATOM 3372 C C . SER A 1 529 ? 171.340 190.820 156.466 1.00 97.42 540 SER A C 1
ATOM 3373 O O . SER A 1 529 ? 170.632 191.096 157.443 1.00 95.01 540 SER A O 1
ATOM 3376 N N . LEU A 1 530 ? 171.362 189.600 155.922 1.00 93.76 541 LEU A N 1
ATOM 3377 C CA . LEU A 1 530 ? 170.543 188.526 156.473 1.00 89.28 541 LEU A CA 1
ATOM 3378 C C . LEU A 1 530 ? 170.951 188.199 157.905 1.00 90.76 541 LEU A C 1
ATOM 3379 O O . LEU A 1 530 ? 170.091 188.000 158.771 1.00 86.25 541 LEU A O 1
ATOM 3384 N N . ARG A 1 531 ? 172.259 188.139 158.176 1.00 96.26 542 ARG A N 1
ATOM 3385 C CA . ARG A 1 531 ? 172.699 187.953 159.557 1.00 95.19 542 ARG A CA 1
ATOM 3386 C C . ARG A 1 531 ? 172.311 189.132 160.440 1.00 97.53 542 ARG A C 1
ATOM 3387 O O . ARG A 1 531 ? 171.935 188.934 161.601 1.00 95.32 542 ARG A O 1
ATOM 3395 N N . ALA A 1 532 ? 172.399 190.358 159.916 1.00 98.51 543 ALA A N 1
ATOM 3396 C CA . ALA A 1 532 ? 172.055 191.532 160.711 1.00 100.15 543 ALA A CA 1
ATOM 3397 C C . ALA A 1 532 ? 170.588 191.517 161.122 1.00 100.56 543 ALA A C 1
ATOM 3398 O O . ALA A 1 532 ? 170.256 191.849 162.266 1.00 95.74 543 ALA A O 1
ATOM 3400 N N . LEU A 1 533 ? 169.696 191.136 160.209 1.00 98.82 544 LEU A N 1
ATOM 3401 C CA . LEU A 1 533 ? 168.276 191.077 160.534 1.00 96.30 544 LEU A CA 1
ATOM 3402 C C . LEU A 1 533 ? 167.869 189.762 161.186 1.00 98.49 544 LEU A C 1
ATOM 3403 O O . LEU A 1 533 ? 166.702 189.615 161.567 1.00 98.88 544 LEU A O 1
ATOM 3408 N N . ALA A 1 534 ? 168.790 188.808 161.325 1.00 97.12 545 ALA A N 1
ATOM 3409 C CA . ALA A 1 534 ? 168.480 187.535 161.962 1.00 93.38 545 ALA A CA 1
ATOM 3410 C C . ALA A 1 534 ? 168.377 187.635 163.478 1.00 97.80 545 ALA A C 1
ATOM 3411 O O . ALA A 1 534 ? 167.923 186.678 164.114 1.00 96.44 545 ALA A O 1
ATOM 3413 N N . SER A 1 535 ? 168.786 188.754 164.067 1.00 102.88 546 SER A N 1
ATOM 3414 C CA . SER A 1 535 ? 168.721 188.926 165.513 1.00 102.61 546 SER A CA 1
ATOM 3415 C C . SER A 1 535 ? 168.033 190.238 165.877 1.00 102.56 546 SER A C 1
ATOM 3416 O O . SER A 1 535 ? 167.716 191.047 165.005 1.00 100.70 546 SER A O 1
ATOM 3419 N N . VAL A 1 568 ? 153.036 190.658 145.358 1.00 117.75 897 VAL A N 1
ATOM 3420 C CA . VAL A 1 568 ? 154.057 191.135 144.434 1.00 121.78 897 VAL A CA 1
ATOM 3421 C C . VAL A 1 568 ? 154.479 190.012 143.494 1.00 125.26 897 VAL A C 1
ATOM 3422 O O . VAL A 1 568 ? 154.803 188.910 143.934 1.00 122.16 897 VAL A O 1
ATOM 3426 N N . ASP A 1 569 ? 154.472 190.300 142.194 1.00 124.46 898 ASP A N 1
ATOM 3427 C CA . ASP A 1 569 ? 154.833 189.325 141.165 1.00 124.80 898 ASP A CA 1
ATOM 3428 C C . ASP A 1 569 ? 156.322 189.481 140.871 1.00 126.57 898 ASP A C 1
ATOM 3429 O O . ASP A 1 569 ? 156.734 190.324 140.074 1.00 127.75 898 ASP A O 1
ATOM 3434 N N . TRP A 1 570 ? 157.136 188.654 141.528 1.00 123.06 899 TRP A N 1
ATOM 3435 C CA . TRP A 1 570 ? 158.577 188.675 141.318 1.00 120.04 899 TRP A CA 1
ATOM 3436 C C . TRP A 1 570 ? 159.015 187.857 140.110 1.00 123.28 899 TRP A C 1
ATOM 3437 O O . TRP A 1 570 ? 160.193 187.912 139.742 1.00 122.50 899 TRP A O 1
ATOM 3448 N N . THR A 1 571 ? 158.104 187.098 139.494 1.00 127.22 900 THR A N 1
ATOM 3449 C CA . THR A 1 571 ? 158.472 186.291 138.335 1.00 128.74 900 THR A CA 1
ATOM 3450 C C . THR A 1 571 ? 158.914 187.166 137.168 1.00 131.25 900 THR A C 1
ATOM 3451 O O . THR A 1 571 ? 159.886 186.845 136.474 1.00 126.82 900 THR A O 1
ATOM 3455 N N . ALA A 1 572 ? 158.211 188.277 136.935 1.00 130.89 901 ALA A N 1
ATOM 3456 C CA . ALA A 1 572 ? 158.580 189.169 135.841 1.00 129.40 901 ALA A CA 1
ATOM 3457 C C . ALA A 1 572 ? 159.901 189.878 136.110 1.00 126.97 901 ALA A C 1
ATOM 3458 O O . ALA A 1 572 ? 160.604 190.252 135.165 1.00 123.98 901 ALA A O 1
ATOM 3460 N N . TYR A 1 573 ? 160.249 190.079 137.384 1.00 125.56 902 TYR A N 1
ATOM 3461 C CA . TYR A 1 573 ? 161.508 190.741 137.712 1.00 124.61 902 T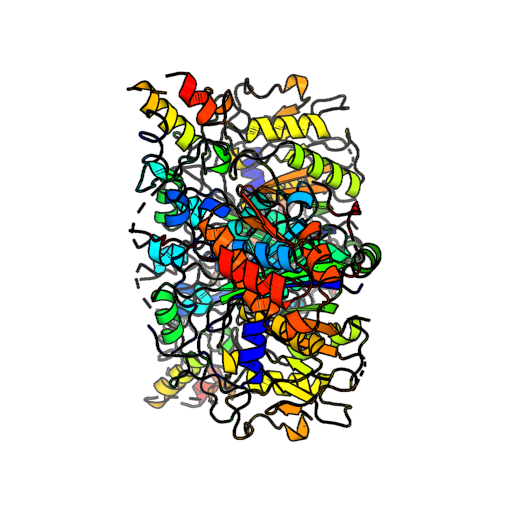YR A CA 1
ATOM 3462 C C . TYR A 1 573 ? 162.703 189.912 137.259 1.00 123.86 902 TYR A C 1
ATOM 3463 O O . TYR A 1 573 ? 163.675 190.453 136.718 1.00 123.03 902 TYR A O 1
ATOM 3472 N N . PHE A 1 574 ? 162.651 188.601 137.471 1.00 123.80 903 PHE A N 1
ATOM 3473 C CA . PHE A 1 574 ? 163.744 187.718 137.078 1.00 124.46 903 PHE A CA 1
ATOM 3474 C C . PHE A 1 574 ? 163.500 187.131 135.692 1.00 126.23 903 PHE A C 1
ATOM 3475 O O . PHE A 1 574 ? 164.165 187.501 134.725 1.00 124.80 903 PHE A O 1
ATOM 3483 N N . ALA A 1 579 ? 165.800 181.548 134.421 1.00 88.77 908 ALA A N 1
ATOM 3484 C CA . ALA A 1 579 ? 166.832 180.954 135.262 1.00 95.00 908 ALA A CA 1
ATOM 3485 C C . ALA A 1 579 ? 166.528 179.487 135.545 1.00 94.88 908 ALA A C 1
ATOM 3486 O O . ALA A 1 579 ? 165.497 178.964 135.122 1.00 94.52 908 ALA A O 1
ATOM 3488 N N . ALA A 1 580 ? 167.433 178.828 136.260 1.00 91.72 909 ALA A N 1
ATOM 3489 C CA . ALA A 1 580 ? 167.286 177.425 136.612 1.00 88.55 909 ALA A CA 1
ATOM 3490 C C . ALA A 1 580 ? 166.944 177.280 138.090 1.00 91.69 909 ALA A C 1
ATOM 3491 O O . ALA A 1 580 ? 167.495 177.976 138.947 1.00 91.27 909 ALA A O 1
ATOM 3493 N N . ARG A 1 581 ? 166.023 176.364 138.380 1.00 90.28 910 ARG A N 1
ATOM 3494 C CA . ARG A 1 581 ? 165.599 176.117 139.750 1.00 87.44 910 ARG A CA 1
ATOM 3495 C C . ARG A 1 581 ? 166.706 175.414 140.525 1.00 84.98 910 ARG A C 1
ATOM 3496 O O . ARG A 1 581 ? 167.328 174.472 140.021 1.00 84.68 910 ARG A O 1
ATOM 3504 N N . VAL A 1 582 ? 166.951 175.873 141.750 1.00 82.81 911 VAL A N 1
ATOM 3505 C CA . VAL A 1 582 ? 167.971 175.298 142.617 1.00 79.60 911 VAL A CA 1
ATOM 3506 C C . VAL A 1 582 ? 167.351 175.002 143.975 1.00 76.51 911 VAL A C 1
ATOM 3507 O O . VAL A 1 582 ? 166.352 175.610 144.371 1.00 77.73 911 VAL A O 1
ATOM 3511 N N . GLU A 1 583 ? 167.953 174.054 144.687 1.00 74.45 912 GLU A N 1
ATOM 3512 C CA . GLU A 1 583 ? 167.454 173.667 145.998 1.00 73.85 912 GLU A CA 1
ATOM 3513 C C . GLU A 1 583 ? 167.718 174.763 147.025 1.00 74.29 912 GLU A C 1
ATOM 3514 O O . GLU A 1 583 ? 168.712 175.490 146.954 1.00 73.11 912 GLU A O 1
ATOM 3520 N N . LEU A 1 584 ? 166.811 174.876 147.985 1.00 69.06 913 LEU A N 1
ATOM 3521 C CA . LEU A 1 584 ? 166.887 175.845 149.065 1.00 61.49 913 LEU A CA 1
ATOM 3522 C C . LEU A 1 584 ? 166.615 175.148 150.387 1.00 65.05 913 LEU A C 1
ATOM 3523 O O . LEU A 1 584 ? 165.961 174.100 150.422 1.00 71.58 913 LEU A O 1
ATOM 3528 N N . PRO A 1 585 ? 167.115 175.697 151.496 1.00 62.53 914 PRO A N 1
ATOM 3529 C CA . PRO A 1 585 ? 166.815 175.106 152.805 1.00 65.17 914 PRO A CA 1
ATOM 3530 C C . PRO A 1 585 ? 165.323 175.147 153.104 1.00 62.62 914 PRO A C 1
ATOM 3531 O O . PRO A 1 585 ? 164.605 176.057 152.683 1.00 60.13 914 PRO A O 1
ATOM 3535 N N . THR A 1 586 ? 164.862 174.142 153.844 1.00 61.80 915 THR A N 1
ATOM 3536 C CA . THR A 1 586 ? 163.446 173.992 154.136 1.00 60.84 915 THR A CA 1
ATOM 3537 C C . THR A 1 586 ? 163.012 174.976 155.222 1.00 58.45 915 THR A C 1
ATOM 3538 O O . THR A 1 586 ? 163.784 175.819 155.688 1.00 61.11 915 THR A O 1
ATOM 3542 N N . TYR A 1 587 ? 161.750 174.864 155.627 1.00 55.16 916 TYR A N 1
ATOM 3543 C CA . TYR A 1 587 ? 161.191 175.757 156.632 1.00 50.99 916 TYR A CA 1
ATOM 3544 C C . TYR A 1 587 ? 161.805 175.488 158.002 1.00 60.09 916 TYR A C 1
ATOM 3545 O O . TYR A 1 587 ? 162.212 174.367 158.320 1.00 62.85 916 TYR A O 1
ATOM 3554 N N . ALA A 1 588 ? 161.869 176.539 158.817 1.00 59.94 917 ALA A N 1
ATOM 3555 C CA . ALA A 1 588 ? 162.393 176.457 160.177 1.00 53.53 917 ALA A CA 1
ATOM 3556 C C . ALA A 1 588 ? 161.217 176.326 161.138 1.00 54.53 917 ALA A C 1
ATOM 3557 O O . ALA A 1 588 ? 160.497 177.298 161.386 1.00 60.27 917 ALA A O 1
ATOM 3559 N N . PHE A 1 589 ? 161.030 175.127 161.681 1.00 55.39 918 PHE A N 1
ATOM 3560 C CA . PHE A 1 589 ? 159.904 174.862 162.564 1.00 52.36 918 PHE A CA 1
ATOM 3561 C C . PHE A 1 589 ? 160.196 175.349 163.977 1.00 54.43 918 PHE A C 1
ATOM 3562 O O . PHE A 1 589 ? 161.288 175.136 164.512 1.00 58.66 918 PHE A O 1
ATOM 3570 N N . GLN A 1 590 ? 159.208 176.007 164.580 1.00 50.78 919 GLN A N 1
ATOM 3571 C CA . GLN A 1 590 ? 159.272 176.427 165.978 1.00 48.74 919 GLN A CA 1
ATOM 3572 C C . GLN A 1 590 ? 158.553 175.362 166.799 1.00 54.60 919 GLN A C 1
ATOM 3573 O O . GLN A 1 590 ? 157.325 175.369 166.909 1.00 58.59 919 GLN A O 1
ATOM 3579 N N . ARG A 1 591 ? 159.325 174.450 167.380 1.00 51.14 920 ARG A N 1
ATOM 3580 C CA . ARG A 1 591 ? 158.789 173.269 168.042 1.00 46.82 920 ARG A CA 1
ATOM 3581 C C . ARG A 1 591 ? 158.581 173.541 169.526 1.00 48.04 920 ARG A C 1
ATOM 3582 O O . ARG A 1 591 ? 159.460 174.102 170.190 1.00 51.42 920 ARG A O 1
ATOM 3590 N N . SER A 1 592 ? 157.419 173.143 170.037 1.00 52.12 921 SER A N 1
ATOM 3591 C CA . SER A 1 592 ? 157.089 173.259 171.449 1.00 52.72 921 SER A CA 1
ATOM 3592 C C . SER A 1 592 ? 156.773 171.880 172.012 1.00 54.22 921 SER A C 1
ATOM 3593 O O . SER A 1 592 ? 156.291 170.996 171.297 1.00 58.36 921 SER A O 1
ATOM 3596 N N . ARG A 1 593 ? 157.054 171.703 173.301 1.00 53.30 922 ARG A N 1
ATOM 3597 C CA . ARG A 1 593 ? 156.860 170.409 173.942 1.00 49.90 922 ARG A CA 1
ATOM 3598 C C . ARG A 1 593 ? 155.381 170.039 173.973 1.00 55.08 922 ARG A C 1
ATOM 3599 O O . ARG A 1 593 ? 154.531 170.856 174.339 1.00 56.73 922 ARG A O 1
ATOM 3607 N N . HIS A 1 594 ? 155.079 168.800 173.587 1.00 55.39 923 HIS A N 1
ATOM 3608 C CA . HIS A 1 594 ? 153.717 168.279 173.603 1.00 51.28 923 HIS A CA 1
ATOM 3609 C C . HIS A 1 594 ? 153.769 166.815 174.010 1.00 50.08 923 HIS A C 1
ATOM 3610 O O . HIS A 1 594 ? 154.296 165.983 173.265 1.00 55.15 923 HIS A O 1
ATOM 3617 N N . TRP A 1 595 ? 153.225 166.503 175.184 1.00 50.25 924 TRP A N 1
ATOM 3618 C CA . TRP A 1 595 ? 153.251 165.140 175.694 1.00 56.90 924 TRP A CA 1
ATOM 3619 C C . TRP A 1 595 ? 152.031 164.906 176.572 1.00 62.79 924 TRP A C 1
ATOM 3620 O O . TRP A 1 595 ? 151.415 165.845 177.082 1.00 63.79 924 TRP A O 1
ATOM 3631 N N . LEU A 1 596 ? 151.690 163.632 176.741 1.00 61.73 925 LEU A N 1
ATOM 3632 C CA . LEU A 1 596 ? 150.565 163.246 177.577 1.00 63.00 925 LEU A CA 1
ATOM 3633 C C . LEU A 1 596 ? 150.933 163.340 179.053 1.00 70.05 925 LEU A C 1
ATOM 3634 O O . LEU A 1 596 ? 152.095 163.188 179.438 1.00 72.72 925 LEU A O 1
ATOM 3639 N N . GLU A 1 597 ? 149.924 163.599 179.880 1.00 69.99 926 GLU A N 1
ATOM 3640 C CA . GLU A 1 597 ? 150.117 163.703 181.323 1.00 70.67 926 GLU A CA 1
ATOM 3641 C C . GLU A 1 597 ? 148.805 163.479 182.068 1.00 70.98 926 GLU A C 1
ATOM 3642 O O . GLU A 1 597 ? 148.171 164.430 182.526 1.00 71.30 926 GLU A O 1
ATOM 3648 N N . GLU B 2 18 ? 138.816 192.227 175.075 1.00 149.36 949 GLU C N 1
ATOM 3649 C CA . GLU B 2 18 ? 139.579 191.345 175.950 1.00 154.36 949 GLU C CA 1
ATOM 3650 C C . GLU B 2 18 ? 138.862 190.011 176.133 1.00 153.62 949 GLU C C 1
ATOM 3651 O O . GLU B 2 18 ? 139.381 189.098 176.775 1.00 150.54 949 GLU C O 1
ATOM 3657 N N . THR B 2 19 ? 137.664 189.906 175.561 1.00 154.97 950 THR C N 1
ATOM 3658 C CA . THR B 2 19 ? 136.871 188.686 175.652 1.00 153.23 950 THR C CA 1
ATOM 3659 C C . THR B 2 19 ? 137.275 187.636 174.626 1.00 149.43 950 THR C C 1
ATOM 3660 O O . THR B 2 19 ? 136.746 186.520 174.667 1.00 143.46 950 THR C O 1
ATOM 3664 N N . VAL B 2 20 ? 138.189 187.959 173.715 1.00 151.18 951 VAL C N 1
ATOM 3665 C CA . VAL B 2 20 ? 138.663 187.021 172.711 1.00 150.39 951 VAL C CA 1
ATOM 3666 C C . VAL B 2 20 ? 140.069 186.525 173.024 1.00 149.52 951 VAL C C 1
ATOM 3667 O O . VAL B 2 20 ? 140.365 185.341 172.844 1.00 148.60 951 VAL C O 1
ATOM 3671 N N . ARG B 2 21 ? 140.951 187.414 173.486 1.00 148.59 952 ARG C N 1
ATOM 3672 C CA . ARG B 2 21 ? 142.269 186.979 173.939 1.00 147.04 952 ARG C CA 1
ATOM 3673 C C . ARG B 2 21 ? 142.143 186.036 175.128 1.00 146.73 952 ARG C C 1
ATOM 3674 O O . ARG B 2 21 ? 142.832 185.013 175.204 1.00 145.30 952 ARG C O 1
ATOM 3682 N N . GLN B 2 22 ? 141.262 186.367 176.066 1.00 146.66 953 GLN C N 1
ATOM 3683 C CA . GLN B 2 22 ? 140.906 185.475 177.155 1.00 146.92 953 GLN C CA 1
ATOM 3684 C C . GLN B 2 22 ? 139.635 184.707 176.796 1.00 146.30 953 GLN C C 1
ATOM 3685 O O . GLN B 2 22 ? 138.952 185.013 175.815 1.00 145.89 953 GLN C O 1
ATOM 3691 N N . LEU B 2 23 ? 139.351 183.665 177.583 1.00 143.45 954 LEU C N 1
ATOM 3692 C CA . LEU B 2 23 ? 138.137 182.858 177.468 1.00 139.32 954 LEU C CA 1
ATOM 3693 C C . LEU B 2 23 ? 138.170 181.987 176.214 1.00 138.63 954 LEU C C 1
ATOM 3694 O O . LEU B 2 23 ? 137.288 181.146 176.011 1.00 137.70 954 LEU C O 1
ATOM 3699 N N . THR B 2 24 ? 139.192 182.165 175.379 1.00 141.25 955 THR C N 1
ATOM 3700 C CA . THR B 2 24 ? 139.385 181.354 174.184 1.00 139.61 955 THR C CA 1
ATOM 3701 C C . THR B 2 24 ? 140.740 180.669 174.128 1.00 132.86 955 THR C C 1
ATOM 3702 O O . THR B 2 24 ? 140.825 179.546 173.624 1.00 127.82 955 THR C O 1
ATOM 3706 N N . ALA B 2 25 ? 141.800 181.312 174.624 1.00 134.73 956 ALA C N 1
ATOM 3707 C CA . ALA B 2 25 ? 143.104 180.660 174.678 1.00 129.75 956 ALA C CA 1
ATOM 3708 C C . ALA B 2 25 ? 143.083 179.469 175.627 1.00 121.04 956 ALA C C 1
ATOM 3709 O O . ALA B 2 25 ? 143.708 178.437 175.355 1.00 118.31 956 ALA C O 1
ATOM 3711 N N . HIS B 2 26 ? 142.373 179.598 176.751 1.00 120.49 957 HIS C N 1
ATOM 3712 C CA . HIS B 2 26 ? 142.242 178.479 177.679 1.00 120.10 957 HIS C CA 1
ATOM 3713 C C . HIS B 2 26 ? 141.515 177.309 177.028 1.00 120.05 957 HIS C C 1
ATOM 3714 O O . HIS B 2 26 ? 141.862 176.145 177.262 1.00 119.63 957 HIS C O 1
ATOM 3721 N N . VAL B 2 27 ? 140.496 177.598 176.215 1.00 120.67 958 VAL C N 1
ATOM 3722 C CA . VAL B 2 27 ? 139.797 176.541 175.490 1.00 117.47 958 VAL C CA 1
ATOM 3723 C C . VAL B 2 27 ? 140.749 175.838 174.530 1.00 115.02 958 VAL C C 1
ATOM 3724 O O . VAL B 2 27 ? 140.770 174.603 174.443 1.00 116.34 958 VAL C O 1
ATOM 3728 N N . LEU B 2 28 ? 141.559 176.610 173.802 1.00 114.40 959 LEU C N 1
ATOM 3729 C CA . LEU B 2 28 ? 142.555 176.022 172.914 1.00 106.42 959 LEU C CA 1
ATOM 3730 C C . LEU B 2 28 ? 143.671 175.321 173.677 1.00 98.44 959 LEU C C 1
ATOM 3731 O O . LEU B 2 28 ? 144.367 174.481 173.098 1.00 84.83 959 LEU C O 1
ATOM 3736 N N . GLY B 2 29 ? 143.853 175.640 174.955 1.00 107.13 960 GLY C N 1
ATOM 3737 C CA . GLY B 2 29 ? 144.887 175.028 175.760 1.00 106.03 960 GLY C CA 1
ATOM 3738 C C . GLY B 2 29 ? 146.186 175.795 175.851 1.00 107.68 960 GLY C C 1
ATOM 3739 O O . GLY B 2 29 ? 147.153 175.270 176.415 1.00 105.04 960 GLY C O 1
ATOM 3740 N N . LEU B 2 30 ? 146.244 177.013 175.319 1.00 113.97 961 LEU C N 1
ATOM 3741 C CA . LEU B 2 30 ? 147.461 177.803 175.386 1.00 118.11 961 LEU C CA 1
ATOM 3742 C C . LEU B 2 30 ? 147.680 178.324 176.806 1.00 120.66 961 LEU C C 1
ATOM 3743 O O . LEU B 2 30 ? 146.758 178.405 177.623 1.00 119.39 961 LEU C O 1
ATOM 3748 N N . THR B 2 31 ? 148.931 178.682 177.096 1.00 122.34 962 THR C N 1
ATOM 3749 C CA . THR B 2 31 ? 149.302 179.160 178.422 1.00 127.10 962 THR C CA 1
ATOM 3750 C C . THR B 2 31 ? 149.094 180.662 178.577 1.00 132.08 962 THR C C 1
ATOM 3751 O O . THR B 2 31 ? 148.583 181.112 179.609 1.00 128.52 962 THR C O 1
ATOM 3755 N N . ALA B 2 32 ? 149.467 181.446 177.570 1.00 136.58 963 ALA C N 1
ATOM 3756 C CA . ALA B 2 32 ? 149.361 182.896 177.617 1.00 139.91 963 ALA C CA 1
ATOM 3757 C C . ALA B 2 32 ? 148.309 183.371 176.626 1.00 140.33 963 ALA C C 1
ATOM 3758 O O . ALA B 2 32 ? 148.224 182.864 175.503 1.00 139.57 963 ALA C O 1
ATOM 3760 N N . ALA B 2 33 ? 147.505 184.349 177.052 1.00 139.90 964 ALA C N 1
ATOM 3761 C CA . ALA B 2 33 ? 146.459 184.901 176.200 1.00 141.93 964 ALA C CA 1
ATOM 3762 C C . ALA B 2 33 ? 147.008 185.716 175.037 1.00 144.53 964 ALA C C 1
ATOM 3763 O O . ALA B 2 33 ? 146.254 186.012 174.104 1.00 145.26 964 ALA C O 1
ATOM 3765 N N . ALA B 2 34 ? 148.290 186.085 175.067 1.00 146.63 965 ALA C N 1
ATOM 3766 C CA . ALA B 2 34 ? 148.876 186.873 173.991 1.00 147.05 965 ALA C CA 1
ATOM 3767 C C . ALA B 2 34 ? 149.335 186.022 172.815 1.00 146.34 965 ALA C C 1
ATOM 3768 O O . ALA B 2 34 ? 149.809 186.579 171.819 1.00 142.89 965 ALA C O 1
ATOM 3770 N N . ASP B 2 35 ? 149.209 184.700 172.901 1.00 146.33 966 ASP C N 1
ATOM 3771 C CA . ASP B 2 35 ? 149.645 183.804 171.839 1.00 145.69 966 ASP C CA 1
ATOM 3772 C C . ASP B 2 35 ? 148.597 183.610 170.751 1.00 144.10 966 ASP C C 1
ATOM 3773 O O . ASP B 2 35 ? 148.861 182.895 169.779 1.00 140.79 966 ASP C O 1
ATOM 3778 N N . VAL B 2 36 ? 147.423 184.221 170.886 1.00 143.52 967 VAL C N 1
ATOM 3779 C CA . VAL B 2 36 ? 146.366 184.114 169.888 1.00 141.27 967 VAL C CA 1
ATOM 3780 C C . VAL B 2 36 ? 146.422 185.332 168.978 1.00 143.64 967 VAL C C 1
ATOM 3781 O O . VAL B 2 36 ? 146.755 186.445 169.405 1.00 144.07 967 VAL C O 1
ATOM 3785 N N . GLU B 2 37 ? 146.107 185.118 167.703 1.00 142.71 968 GLU C N 1
ATOM 3786 C CA . GLU B 2 37 ? 146.110 186.173 166.699 1.00 143.01 968 GLU C CA 1
ATOM 3787 C C . GLU B 2 37 ? 144.739 186.246 166.043 1.00 147.31 968 GLU C C 1
ATOM 3788 O O . GLU B 2 37 ? 144.201 185.224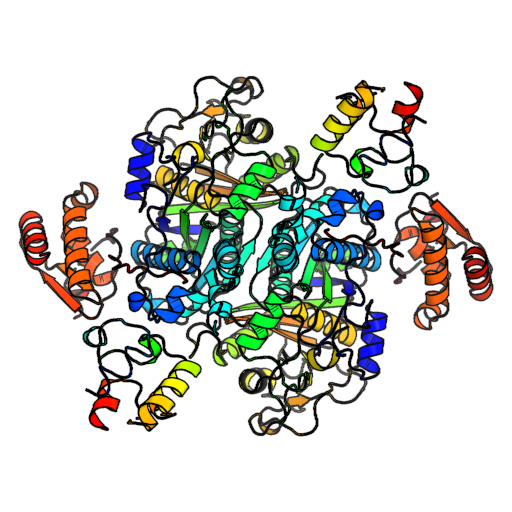 165.605 1.00 143.94 968 GLU C O 1
ATOM 3794 N N . MET B 2 38 ? 144.178 187.451 165.981 1.00 148.57 969 MET C N 1
ATOM 3795 C CA . MET B 2 38 ? 142.886 187.674 165.332 1.00 148.28 969 MET C CA 1
ATOM 3796 C C . MET B 2 38 ? 143.048 187.890 163.830 1.00 150.08 969 MET C C 1
ATOM 3797 O O . MET B 2 38 ? 142.573 188.874 163.264 1.00 152.09 969 MET C O 1
ATOM 3802 N N . THR B 2 39 ? 143.730 186.952 163.170 1.00 149.83 970 THR C N 1
ATOM 3803 C CA . THR B 2 39 ? 143.946 187.019 161.732 1.00 148.93 970 THR C CA 1
ATOM 3804 C C . THR B 2 39 ? 143.653 185.711 161.011 1.00 142.00 970 THR C C 1
ATOM 3805 O O . THR B 2 39 ? 143.378 185.744 159.806 1.00 140.09 970 THR C O 1
ATOM 3809 N N . ARG B 2 40 ? 143.694 184.575 161.698 1.00 137.92 971 ARG C N 1
ATOM 3810 C CA . ARG B 2 40 ? 143.415 183.280 161.097 1.00 134.47 971 ARG C CA 1
ATOM 3811 C C . ARG B 2 40 ? 141.993 182.844 161.426 1.00 132.61 971 ARG C C 1
ATOM 3812 O O . ARG B 2 40 ? 141.410 183.265 162.428 1.00 134.39 971 ARG C O 1
ATOM 3820 N N . SER B 2 41 ? 141.438 181.994 160.566 1.00 129.07 972 SER C N 1
ATOM 3821 C CA . SER B 2 41 ? 140.086 181.500 160.770 1.00 128.53 972 SER C CA 1
ATOM 3822 C C . SER B 2 41 ? 140.041 180.545 161.962 1.00 125.51 972 SER C C 1
ATOM 3823 O O . SER B 2 41 ? 141.067 180.060 162.449 1.00 121.60 972 SER C O 1
ATOM 3826 N N . PHE B 2 42 ? 138.821 180.284 162.439 1.00 123.54 973 PHE C N 1
ATOM 3827 C CA . PHE B 2 42 ? 138.648 179.373 163.566 1.00 116.21 973 PHE C CA 1
ATOM 3828 C C . PHE B 2 42 ? 139.119 177.967 163.215 1.00 109.69 973 PHE C C 1
ATOM 3829 O O . PHE B 2 42 ? 139.758 177.297 164.034 1.00 108.59 973 PHE C O 1
ATOM 3837 N N . LYS B 2 43 ? 138.812 177.505 162.000 1.00 111.23 974 LYS C N 1
ATOM 3838 C CA . LYS B 2 43 ? 139.291 176.197 161.565 1.00 107.30 974 LYS C CA 1
ATOM 3839 C C . LYS B 2 43 ? 140.813 176.167 161.492 1.00 109.06 974 LYS C C 1
ATOM 3840 O O . LYS B 2 43 ? 141.440 175.159 161.839 1.00 108.71 974 LYS C O 1
ATOM 3846 N N . ASP B 2 44 ? 141.425 177.266 161.044 1.00 110.51 975 ASP C N 1
ATOM 3847 C CA . ASP B 2 44 ? 142.879 177.355 160.988 1.00 109.59 975 ASP C CA 1
ATOM 3848 C C . ASP B 2 44 ? 143.526 177.346 162.366 1.00 105.86 975 ASP C C 1
ATOM 3849 O O . ASP B 2 44 ? 144.735 177.110 162.460 1.00 101.95 975 ASP C O 1
ATOM 3854 N N . LEU B 2 45 ? 142.765 177.603 163.427 1.00 106.23 976 LEU C N 1
ATOM 3855 C CA . LEU B 2 45 ? 143.277 177.538 164.789 1.00 101.15 976 LEU C CA 1
ATOM 3856 C C . LEU B 2 45 ? 143.070 176.175 165.436 1.00 96.64 976 LEU C C 1
ATOM 3857 O O . LEU B 2 45 ? 143.504 175.974 166.575 1.00 92.57 976 LEU C O 1
ATOM 3862 N N . GLY B 2 46 ? 142.422 175.241 164.744 1.00 91.27 977 GLY C N 1
ATOM 3863 C CA . GLY B 2 46 ? 142.179 173.923 165.296 1.00 88.46 977 GLY C CA 1
ATOM 3864 C C . GLY B 2 46 ? 140.863 173.822 166.040 1.00 98.45 977 GLY C C 1
ATOM 3865 O O . GLY B 2 46 ? 140.825 173.366 167.186 1.00 101.07 977 GLY C O 1
ATOM 3866 N N . PHE B 2 47 ? 139.778 174.245 165.398 1.00 103.17 978 PHE C N 1
ATOM 3867 C CA . PHE B 2 47 ? 138.448 174.231 165.992 1.00 104.14 978 PHE C CA 1
ATOM 3868 C C . PHE B 2 47 ? 137.558 173.259 165.231 1.00 104.83 978 PHE C C 1
ATOM 3869 O O . PHE B 2 47 ? 137.444 173.346 164.003 1.00 104.72 978 PHE C O 1
ATOM 3877 N N . ASP B 2 48 ? 136.930 172.339 165.958 1.00 108.82 979 ASP C N 1
ATOM 3878 C CA . ASP B 2 48 ? 135.952 171.421 165.398 1.00 113.29 979 ASP C CA 1
ATOM 3879 C C . ASP B 2 48 ? 134.575 171.727 165.988 1.00 118.81 979 ASP C C 1
ATOM 3880 O O . ASP B 2 48 ? 134.387 172.719 166.702 1.00 120.51 979 ASP C O 1
ATOM 3885 N N . SER B 2 49 ? 133.601 170.868 165.674 1.00 116.07 980 SER C N 1
ATOM 3886 C CA . SER B 2 49 ? 132.230 171.104 166.118 1.00 120.84 980 SER C CA 1
ATOM 3887 C C . SER B 2 49 ? 132.124 171.098 167.639 1.00 122.72 980 SER C C 1
ATOM 3888 O O . SER B 2 49 ? 131.444 171.949 168.224 1.00 128.61 980 SER C O 1
ATOM 3891 N N . LEU B 2 50 ? 132.788 170.144 168.298 1.00 119.22 981 LEU C N 1
ATOM 3892 C CA . LEU B 2 50 ? 132.731 170.076 169.755 1.00 121.74 981 LEU C CA 1
ATOM 3893 C C . LEU B 2 50 ? 133.361 171.309 170.391 1.00 126.30 981 LEU C C 1
ATOM 3894 O O . LEU B 2 50 ? 132.798 171.892 171.327 1.00 128.98 981 LEU C O 1
ATOM 3899 N N . MET B 2 51 ? 134.527 171.726 169.893 1.00 123.52 982 MET C N 1
ATOM 3900 C CA . MET B 2 51 ? 135.160 172.935 170.406 1.00 120.56 982 MET C CA 1
ATOM 3901 C C . MET B 2 51 ? 134.334 174.177 170.111 1.00 124.56 982 MET C C 1
ATOM 3902 O O . MET B 2 51 ? 134.286 175.088 170.941 1.00 128.40 982 MET C O 1
ATOM 3907 N N . SER B 2 52 ? 133.688 174.238 168.944 1.00 123.44 983 SER C N 1
ATOM 3908 C CA . SER B 2 52 ? 132.817 175.370 168.643 1.00 127.83 983 SER C CA 1
ATOM 3909 C C . SER B 2 52 ? 131.646 175.437 169.615 1.00 131.90 983 SER C C 1
ATOM 3910 O O . SER B 2 52 ? 131.294 176.519 170.104 1.00 136.35 983 SER C O 1
ATOM 3913 N N . VAL B 2 53 ? 131.033 174.289 169.912 1.00 128.61 984 VAL C N 1
ATOM 3914 C CA . VAL B 2 53 ? 129.920 174.256 170.859 1.00 129.56 984 VAL C CA 1
ATOM 3915 C C . VAL B 2 53 ? 130.392 174.680 172.245 1.00 131.43 984 VAL C C 1
ATOM 3916 O O . VAL B 2 53 ? 129.723 175.456 172.940 1.00 132.25 984 VAL C O 1
ATOM 3920 N N . GLU B 2 54 ? 131.556 174.177 172.666 1.00 132.20 985 GLU C N 1
ATOM 3921 C CA . GLU B 2 54 ? 132.092 174.545 173.973 1.00 134.77 985 GLU C CA 1
ATOM 3922 C C . GLU B 2 54 ? 132.397 176.037 174.047 1.00 135.20 985 GLU C C 1
ATOM 3923 O O . GLU B 2 54 ? 132.115 176.687 175.061 1.00 138.52 985 GLU C O 1
ATOM 3929 N N . LEU B 2 55 ? 132.973 176.597 172.980 1.00 131.97 986 LEU C N 1
ATOM 3930 C CA . LEU B 2 55 ? 133.276 178.023 172.956 1.00 136.01 986 LEU C CA 1
ATOM 3931 C C . LEU B 2 55 ? 132.004 178.858 173.011 1.00 139.20 986 LEU C C 1
ATOM 3932 O O . LEU B 2 55 ? 131.950 179.869 173.720 1.00 139.83 986 LEU C O 1
ATOM 3937 N N . ARG B 2 56 ? 130.972 178.455 172.265 1.00 139.81 987 ARG C N 1
ATOM 3938 C CA . ARG B 2 56 ? 129.705 179.180 172.316 1.00 140.85 987 ARG C CA 1
ATOM 3939 C C . ARG B 2 56 ? 129.094 179.121 173.710 1.00 139.62 987 ARG C C 1
ATOM 3940 O O . ARG B 2 56 ? 128.604 180.134 174.225 1.00 137.87 987 ARG C O 1
ATOM 3948 N N . ASP B 2 57 ? 129.121 177.943 174.339 1.00 139.84 988 ASP C N 1
ATOM 3949 C CA . ASP B 2 57 ? 128.565 177.809 175.682 1.00 140.27 988 ASP C CA 1
ATOM 3950 C C . ASP B 2 57 ? 129.331 178.661 176.686 1.00 141.26 988 ASP C C 1
ATOM 3951 O O . ASP B 2 57 ? 128.729 179.294 177.562 1.00 141.09 988 ASP C O 1
ATOM 3956 N N . ARG B 2 58 ? 130.662 178.687 176.579 1.00 140.90 989 ARG C N 1
ATOM 3957 C CA . ARG B 2 58 ? 131.463 179.478 177.507 1.00 141.85 989 ARG C CA 1
ATOM 3958 C C . ARG B 2 58 ? 131.255 180.972 177.288 1.00 141.45 989 ARG C C 1
ATOM 3959 O O . ARG B 2 58 ? 131.189 181.743 178.254 1.00 140.63 989 ARG C O 1
ATOM 3967 N N . LEU B 2 59 ? 131.146 181.402 176.028 1.00 141.08 990 LEU C N 1
ATOM 3968 C CA . LEU B 2 59 ? 130.956 182.820 175.741 1.00 139.44 990 LEU C CA 1
ATOM 3969 C C . LEU B 2 59 ? 129.547 183.281 176.088 1.00 139.59 990 LEU C C 1
ATOM 3970 O O . LEU B 2 59 ? 129.332 184.472 176.343 1.00 139.35 990 LEU C O 1
ATOM 3975 N N . CYS B 2 60 ? 128.576 182.363 176.097 1.00 138.71 991 CYS C N 1
ATOM 3976 C CA . CYS B 2 60 ? 127.212 182.737 176.455 1.00 139.93 991 CYS C CA 1
ATOM 3977 C C . CYS B 2 60 ? 127.122 183.225 177.895 1.00 140.31 991 CYS C C 1
ATOM 3978 O O . CYS B 2 60 ? 126.290 184.085 178.207 1.00 139.65 991 CYS C O 1
ATOM 3981 N N . ALA B 2 61 ? 127.965 182.694 178.783 1.00 140.19 992 ALA C N 1
ATOM 3982 C CA . ALA B 2 61 ? 127.957 183.131 180.174 1.00 138.65 992 ALA C CA 1
ATOM 3983 C C . ALA B 2 61 ? 128.528 184.532 180.347 1.00 135.76 992 ALA C C 1
ATOM 3984 O O . ALA B 2 61 ? 128.265 185.172 181.371 1.00 137.32 992 ALA C O 1
ATOM 3986 N N . ALA B 2 62 ? 129.297 185.021 179.379 1.00 133.34 993 ALA C N 1
ATOM 3987 C CA . ALA B 2 62 ? 129.884 186.353 179.466 1.00 133.79 993 ALA C CA 1
ATOM 3988 C C . ALA B 2 62 ? 129.884 187.040 178.104 1.00 132.38 993 ALA C C 1
ATOM 3989 O O . ALA B 2 62 ? 129.905 188.267 178.017 1.00 126.76 993 ALA C O 1
ATOM 3991 N N . THR B 2 70 ? 125.403 178.538 165.713 1.00 152.52 1001 THR C N 1
ATOM 3992 C CA . THR B 2 70 ? 126.226 178.587 164.511 1.00 154.45 1001 THR C CA 1
ATOM 3993 C C . THR B 2 70 ? 126.794 179.986 164.295 1.00 151.95 1001 THR C C 1
ATOM 3994 O O . THR B 2 70 ? 127.076 180.383 163.164 1.00 151.69 1001 THR C O 1
ATOM 3998 N N . LEU B 2 71 ? 126.957 180.733 165.390 1.00 150.96 1002 LEU C N 1
ATOM 3999 C CA . LEU B 2 71 ? 127.499 182.083 165.288 1.00 151.85 1002 LEU C CA 1
ATOM 4000 C C . LEU B 2 71 ? 128.963 182.074 164.865 1.00 148.50 1002 LEU C C 1
ATOM 4001 O O . LEU B 2 71 ? 129.429 183.030 164.235 1.00 146.26 1002 LEU C O 1
ATOM 4006 N N . LEU B 2 72 ? 129.701 181.014 165.203 1.00 146.76 1003 LEU C N 1
ATOM 4007 C CA . LEU B 2 72 ? 131.099 180.926 164.790 1.00 144.89 1003 LEU C CA 1
ATOM 4008 C C . LEU B 2 72 ? 131.221 180.761 163.280 1.00 147.45 1003 LEU C C 1
ATOM 4009 O O . LEU B 2 72 ? 132.131 181.324 162.661 1.00 149.05 1003 LEU C O 1
ATOM 4014 N N . TYR B 2 73 ? 130.320 179.987 162.671 1.00 147.28 1004 TYR C N 1
ATOM 4015 C CA . TYR B 2 73 ? 130.358 179.814 161.223 1.00 151.00 1004 TYR C CA 1
ATOM 4016 C C . TYR B 2 73 ? 129.957 181.088 160.491 1.00 152.60 1004 TYR C C 1
ATOM 4017 O O . TYR B 2 73 ? 130.450 181.347 159.387 1.00 150.70 1004 TYR C O 1
ATOM 4026 N N . ASP B 2 74 ? 129.065 181.888 161.080 1.00 154.38 1005 ASP C N 1
ATOM 4027 C CA . ASP B 2 74 ? 128.684 183.154 160.460 1.00 152.90 1005 ASP C CA 1
ATOM 4028 C C . ASP B 2 74 ? 129.870 184.108 160.384 1.00 151.93 1005 ASP C C 1
ATOM 4029 O O . ASP B 2 74 ? 130.071 184.782 159.367 1.00 151.55 1005 ASP C O 1
ATOM 4034 N N . HIS B 2 75 ? 130.665 184.178 161.451 1.00 149.82 1006 HIS C N 1
ATOM 4035 C CA . HIS B 2 75 ? 131.858 185.021 161.505 1.00 148.16 1006 HIS C CA 1
ATOM 4036 C C . HIS B 2 75 ? 133.034 184.141 161.905 1.00 144.89 1006 HIS C C 1
ATOM 4037 O O . HIS B 2 75 ? 133.331 183.984 163.098 1.00 141.20 1006 HIS C O 1
ATOM 4044 N N . PRO B 2 76 ? 133.729 183.549 160.933 1.00 147.10 1007 PRO C N 1
ATOM 4045 C CA . PRO B 2 76 ? 134.804 182.600 161.243 1.00 143.58 1007 PRO C CA 1
ATOM 4046 C C . PRO B 2 76 ? 136.112 183.236 161.687 1.00 140.59 1007 PRO C C 1
ATOM 4047 O O . PRO B 2 76 ? 137.123 182.532 161.757 1.00 136.75 1007 PRO C O 1
ATOM 4051 N N . SER B 2 77 ? 136.129 184.533 161.991 1.00 144.41 1008 SER C N 1
ATOM 4052 C CA . SER B 2 77 ? 137.348 185.189 162.425 1.00 143.78 1008 SER C CA 1
ATOM 4053 C C . SER B 2 77 ? 137.184 185.743 163.835 1.00 145.32 1008 SER C C 1
ATOM 4054 O O . SER B 2 77 ? 136.145 186.334 164.151 1.00 147.71 1008 SER C O 1
ATOM 4057 N N . PRO B 2 78 ? 138.181 185.558 164.704 1.00 144.84 1009 PRO C N 1
ATOM 4058 C CA . PRO B 2 78 ? 138.085 186.128 166.058 1.00 146.93 1009 PRO C CA 1
ATOM 4059 C C . PRO B 2 78 ? 137.957 187.641 166.069 1.00 150.81 1009 PRO C C 1
ATOM 4060 O O . PRO B 2 78 ? 137.303 188.191 166.964 1.00 150.62 1009 PRO C O 1
ATOM 4064 N N . ALA B 2 79 ? 138.569 188.331 165.103 1.00 152.74 1010 ALA C N 1
ATOM 4065 C CA . ALA B 2 79 ? 138.467 189.786 165.052 1.00 152.62 1010 ALA C CA 1
ATOM 4066 C C . ALA B 2 79 ? 137.029 190.233 164.826 1.00 152.69 1010 ALA C C 1
ATOM 4067 O O . ALA B 2 79 ? 136.572 191.209 165.433 1.00 154.65 1010 ALA C O 1
ATOM 4069 N N . GLU B 2 80 ? 136.302 189.537 163.948 1.00 150.73 1011 GLU C N 1
ATOM 4070 C CA . GLU B 2 80 ? 134.906 189.885 163.701 1.00 152.30 1011 GLU C CA 1
ATOM 4071 C C . GLU B 2 80 ? 134.055 189.681 164.948 1.00 153.65 1011 GLU C C 1
ATOM 4072 O O . GLU B 2 80 ? 133.186 190.506 165.256 1.00 156.44 1011 GLU C O 1
ATOM 4078 N N . THR B 2 81 ? 134.287 188.587 165.677 1.00 152.68 1012 THR C N 1
ATOM 4079 C CA . THR B 2 81 ? 133.553 188.342 166.913 1.00 153.37 1012 THR C CA 1
ATOM 4080 C C . THR B 2 81 ? 133.944 189.315 168.018 1.00 154.44 1012 THR C C 1
ATOM 4081 O O . THR B 2 81 ? 133.138 189.565 168.921 1.00 153.98 1012 THR C O 1
ATOM 4085 N N . ALA B 2 82 ? 135.158 189.870 167.964 1.00 155.16 1013 ALA C N 1
ATOM 4086 C CA . ALA B 2 82 ? 135.598 190.802 168.998 1.00 156.97 1013 ALA C CA 1
ATOM 4087 C C . ALA B 2 82 ? 134.736 192.058 169.020 1.00 158.49 1013 ALA C C 1
ATOM 4088 O O . ALA B 2 82 ? 134.389 192.563 170.095 1.00 159.39 1013 ALA C O 1
ATOM 4090 N N . GLU B 2 83 ? 134.381 192.578 167.844 1.00 157.03 1014 GLU C N 1
ATOM 4091 C CA . GLU B 2 83 ? 133.590 193.801 167.765 1.00 159.48 1014 GLU C CA 1
ATOM 4092 C C . GLU B 2 83 ? 132.157 193.616 168.244 1.00 159.87 1014 GLU C C 1
ATOM 4093 O O . GLU B 2 83 ? 131.467 194.616 168.471 1.00 158.97 1014 GLU C O 1
ATOM 4099 N N . PHE B 2 84 ? 131.693 192.376 168.405 1.00 158.55 1015 PHE C N 1
ATOM 4100 C CA . PHE B 2 84 ? 130.330 192.124 168.854 1.00 156.90 1015 PHE C CA 1
ATOM 4101 C C . PHE B 2 84 ? 130.156 192.291 170.358 1.00 157.09 1015 PHE C C 1
ATOM 4102 O O . PHE B 2 84 ? 129.016 192.382 170.825 1.00 156.73 1015 PHE C O 1
ATOM 4110 N N . VAL B 2 85 ? 131.244 192.333 171.121 1.00 157.76 1016 VAL C N 1
ATOM 4111 C CA . VAL B 2 85 ? 131.159 192.492 172.567 1.00 158.27 1016 VAL C CA 1
ATOM 4112 C C . VAL B 2 85 ? 132.045 193.645 173.023 1.00 158.30 1016 VAL C C 1
ATOM 4113 O O . VAL B 2 85 ? 133.025 193.987 172.361 1.00 156.60 1016 VAL C O 1
ATOM 4117 N N . GLU C 1 16 ? 139.716 145.508 132.837 1.00 50.20 27 GLU B N 1
ATOM 4118 C CA . GLU C 1 16 ? 139.529 144.071 132.676 1.00 51.03 27 GLU B CA 1
ATOM 4119 C C . GLU C 1 16 ? 138.672 143.504 133.803 1.00 53.87 27 GLU B C 1
ATOM 4120 O O . GLU C 1 16 ? 138.957 143.730 134.979 1.00 53.71 27 GLU B O 1
ATOM 4126 N N . PRO C 1 17 ? 137.620 142.771 133.443 1.00 53.33 28 PRO B N 1
ATOM 4127 C CA . PRO C 1 17 ? 136.737 142.198 134.464 1.00 48.70 28 PRO B CA 1
ATOM 4128 C C . PRO C 1 17 ? 137.449 141.149 135.304 1.00 47.71 28 PRO B C 1
ATOM 4129 O O . PRO C 1 17 ? 138.368 140.467 134.845 1.00 48.08 28 PRO B O 1
ATOM 4133 N N . ILE C 1 18 ? 137.007 141.026 136.554 1.00 44.93 29 ILE B N 1
ATOM 4134 C CA . ILE C 1 18 ? 137.566 140.073 137.505 1.00 40.42 29 ILE B CA 1
ATOM 4135 C C . ILE C 1 18 ? 136.462 139.118 137.938 1.00 42.59 29 ILE B C 1
ATOM 4136 O O . ILE C 1 18 ? 135.351 139.548 138.260 1.00 50.91 29 ILE B O 1
ATOM 4141 N N . ALA C 1 19 ? 136.767 137.824 137.947 1.00 37.64 30 ALA B N 1
ATOM 4142 C CA . ALA C 1 19 ? 135.789 136.791 138.263 1.00 32.73 30 ALA B CA 1
ATOM 4143 C C . ALA C 1 19 ? 135.974 136.321 139.699 1.00 38.15 30 ALA B C 1
ATOM 4144 O O . ALA C 1 19 ? 137.102 136.054 140.128 1.00 40.15 30 ALA B O 1
ATOM 4146 N N . VAL C 1 20 ? 134.871 136.222 140.435 1.00 37.37 31 VAL B N 1
ATOM 4147 C CA . VAL C 1 20 ? 134.886 135.707 141.800 1.00 37.00 31 VAL B CA 1
ATOM 4148 C C . VAL C 1 20 ? 134.446 134.250 141.760 1.00 35.79 31 VAL B C 1
ATOM 4149 O O . VAL C 1 20 ? 133.377 133.930 141.230 1.00 37.95 31 VAL B O 1
ATOM 4153 N N . ILE C 1 21 ? 135.269 133.365 142.321 1.00 34.15 32 ILE B N 1
ATOM 4154 C CA . ILE C 1 21 ? 135.038 131.927 142.249 1.00 38.40 32 ILE B CA 1
ATOM 4155 C C . ILE C 1 21 ? 134.712 131.315 143.600 1.00 37.56 32 ILE B C 1
ATOM 4156 O O . ILE C 1 21 ? 134.422 130.111 143.665 1.00 50.01 32 ILE B O 1
ATOM 4161 N N . GLY C 1 22 ? 134.747 132.090 144.675 1.00 32.44 33 GLY B N 1
ATOM 4162 C CA . GLY C 1 22 ? 134.420 131.552 145.982 1.00 33.14 33 GLY B CA 1
ATOM 4163 C C . GLY C 1 22 ? 134.543 132.618 147.049 1.00 33.26 33 GLY B C 1
ATOM 4164 O O . GLY C 1 22 ? 135.220 133.637 146.871 1.00 43.12 33 GLY B O 1
ATOM 4165 N N . LEU C 1 23 ? 133.882 132.354 148.173 1.00 34.43 34 LEU B N 1
ATOM 4166 C CA . LEU C 1 23 ? 133.884 133.288 149.289 1.00 33.39 34 LEU B CA 1
ATOM 4167 C C . LEU C 1 23 ? 133.623 132.525 150.578 1.00 32.85 34 LEU B C 1
ATOM 4168 O O . LEU C 1 23 ? 133.095 131.410 150.569 1.00 33.99 34 LEU B O 1
ATOM 4173 N N . SER C 1 24 ? 134.003 133.149 151.690 1.00 34.36 35 SER B N 1
ATOM 4174 C CA . SER C 1 24 ? 133.751 132.614 153.018 1.00 34.01 35 SER B CA 1
ATOM 4175 C C . SER C 1 24 ? 133.565 133.782 153.974 1.00 34.20 35 SER B C 1
ATOM 4176 O O . SER C 1 24 ? 134.114 134.867 153.764 1.00 38.98 35 SER B O 1
ATOM 4179 N N . CYS C 1 25 ? 132.783 133.554 155.026 1.00 39.53 36 CYS B N 1
ATOM 4180 C CA . CYS C 1 25 ? 132.481 134.617 155.971 1.00 33.61 36 CYS B CA 1
ATOM 4181 C C . CYS C 1 25 ? 132.235 134.023 157.349 1.00 35.09 36 CYS B C 1
ATOM 4182 O O . CYS C 1 25 ? 131.910 132.841 157.493 1.00 37.93 36 CYS B O 1
ATOM 4185 N N . ARG C 1 26 ? 132.397 134.869 158.365 1.00 34.09 37 ARG B N 1
ATOM 4186 C CA . ARG C 1 26 ? 132.095 134.504 159.746 1.00 31.48 37 ARG B CA 1
ATOM 4187 C C . ARG C 1 26 ? 131.480 135.743 160.389 1.00 33.15 37 ARG B C 1
ATOM 4188 O O . ARG C 1 26 ? 132.186 136.722 160.651 1.00 34.09 37 ARG B O 1
ATOM 4196 N N . LEU C 1 27 ? 130.176 135.698 160.617 1.00 32.77 38 LEU B N 1
ATOM 4197 C CA . LEU C 1 27 ? 129.392 136.817 161.110 1.00 34.95 38 LEU B CA 1
ATOM 4198 C C . LEU C 1 27 ? 128.530 136.352 162.271 1.00 37.53 38 LEU B C 1
ATOM 4199 O O . LEU C 1 27 ? 128.280 135.151 162.424 1.00 43.98 38 LEU B O 1
ATOM 4204 N N . PRO C 1 28 ? 128.084 137.272 163.128 1.00 38.86 39 PRO B N 1
ATOM 4205 C CA . PRO C 1 28 ? 127.200 136.880 164.238 1.00 43.23 39 PRO B CA 1
ATOM 4206 C C . PRO C 1 28 ? 125.948 136.184 163.726 1.00 42.47 39 PRO B C 1
ATOM 4207 O O . PRO C 1 28 ? 125.262 136.680 162.828 1.00 45.19 39 PRO B O 1
ATOM 4211 N N . LYS C 1 29 ? 125.661 135.018 164.306 1.00 47.01 40 LYS B N 1
ATOM 4212 C CA . LYS C 1 29 ? 124.526 134.175 163.930 1.00 52.71 40 LYS B CA 1
ATOM 4213 C C . LYS C 1 29 ? 124.570 133.756 162.463 1.00 54.16 40 LYS B C 1
ATOM 4214 O O . LYS C 1 29 ? 123.538 133.404 161.884 1.00 60.65 40 LYS B O 1
ATOM 4220 N N . ALA C 1 30 ? 125.753 133.786 161.845 1.00 47.80 41 ALA B N 1
ATOM 4221 C CA . ALA C 1 30 ? 125.900 133.390 160.445 1.00 47.92 41 ALA B CA 1
ATOM 4222 C C . ALA C 1 30 ? 127.320 132.861 160.259 1.00 50.65 41 ALA B C 1
ATOM 4223 O O . ALA C 1 30 ? 128.256 133.644 160.071 1.00 44.78 41 ALA B O 1
ATOM 4225 N N . SER C 1 31 ? 127.469 131.540 160.301 1.00 52.75 42 SER B N 1
ATOM 4226 C CA . SER C 1 31 ? 128.768 130.900 160.150 1.00 46.46 42 SER B CA 1
ATOM 4227 C C . SER C 1 31 ? 129.081 130.519 158.709 1.00 49.13 42 SER B C 1
ATOM 4228 O O . SER C 1 31 ? 130.139 129.934 158.454 1.00 56.02 42 SER B O 1
ATOM 4231 N N . GLY C 1 32 ? 128.197 130.835 157.767 1.00 48.90 43 GLY B N 1
ATOM 4232 C CA . GLY C 1 32 ? 128.418 130.519 156.376 1.00 46.26 43 GLY B CA 1
ATOM 4233 C C . GLY C 1 32 ? 127.527 131.332 155.460 1.00 55.10 43 GLY B C 1
ATOM 4234 O O . GLY C 1 32 ? 126.604 132.021 155.906 1.00 57.86 43 GLY B O 1
ATOM 4235 N N . PRO C 1 33 ? 127.802 131.281 154.152 1.00 57.76 44 PRO B N 1
ATOM 4236 C CA . PRO C 1 33 ? 126.949 132.017 153.202 1.00 47.73 44 PRO B CA 1
ATOM 4237 C C . PRO C 1 33 ? 125.489 131.604 153.259 1.00 49.01 44 PRO B C 1
ATOM 4238 O O . PRO C 1 33 ? 124.602 132.460 153.148 1.00 50.26 44 PRO B O 1
ATOM 4242 N N . GLN C 1 34 ? 125.213 130.309 153.434 1.00 50.64 45 GLN B N 1
ATOM 4243 C CA . GLN C 1 34 ? 123.830 129.858 153.554 1.00 50.00 45 GLN B CA 1
ATOM 4244 C C . GLN C 1 34 ? 123.178 130.408 154.816 1.00 50.61 45 GLN B C 1
ATOM 4245 O O . GLN C 1 34 ? 122.027 130.859 154.781 1.00 55.29 45 GLN B O 1
ATOM 4251 N N . GLU C 1 35 ? 123.901 130.384 155.939 1.00 47.15 46 GLU B N 1
ATOM 4252 C CA . GLU C 1 35 ? 123.363 130.936 157.178 1.00 51.95 46 GLU B CA 1
ATOM 4253 C C . GLU C 1 35 ? 123.142 132.438 157.060 1.00 47.80 46 GLU B C 1
ATOM 4254 O O . GLU C 1 35 ? 122.139 132.967 157.555 1.00 43.83 46 GLU B O 1
ATOM 4260 N N . LEU C 1 36 ? 124.070 133.144 156.409 1.00 47.45 47 LEU B N 1
ATOM 4261 C CA . LEU C 1 36 ? 123.902 134.579 156.208 1.00 45.41 47 LEU B CA 1
ATOM 4262 C C . LEU C 1 36 ? 122.684 134.878 155.343 1.00 48.39 47 LEU B C 1
ATOM 4263 O O . LEU C 1 36 ? 121.916 135.802 155.637 1.00 53.28 47 LEU B O 1
ATOM 4268 N N . TRP C 1 37 ? 122.490 134.107 154.269 1.00 46.67 48 TRP B N 1
ATOM 4269 C CA . TRP C 1 37 ? 121.321 134.311 153.421 1.00 44.41 48 TRP B CA 1
ATOM 4270 C C . TRP C 1 37 ? 120.032 134.014 154.177 1.00 50.39 48 TRP B C 1
ATOM 4271 O O . TRP C 1 37 ? 119.033 134.724 154.017 1.00 56.49 48 TRP B O 1
ATOM 4282 N N . GLN C 1 38 ? 120.034 132.963 155.000 1.00 47.05 49 GLN B N 1
ATOM 4283 C CA . GLN C 1 38 ? 118.856 132.652 155.804 1.00 42.70 49 GLN B CA 1
ATOM 4284 C C . GLN C 1 38 ? 118.548 133.777 156.785 1.00 48.79 49 GLN B C 1
ATOM 4285 O O . GLN C 1 38 ? 117.383 134.153 156.966 1.00 56.92 49 GLN B O 1
ATOM 4291 N N . LEU C 1 39 ? 119.581 134.326 157.428 1.00 51.67 50 LEU B N 1
ATOM 4292 C CA . LEU C 1 39 ? 119.374 135.420 158.372 1.00 49.09 50 LEU B CA 1
ATOM 4293 C C . LEU C 1 39 ? 118.855 136.671 157.674 1.00 51.62 50 LEU B C 1
ATOM 4294 O O . LEU C 1 39 ? 117.952 137.343 158.185 1.00 59.46 50 LEU B O 1
ATOM 4299 N N . LEU C 1 40 ? 119.415 137.003 156.508 1.00 52.69 51 LEU B N 1
ATOM 4300 C CA . LEU C 1 40 ? 119.004 138.219 155.810 1.00 49.95 51 LEU B CA 1
ATOM 4301 C C . LEU C 1 40 ? 117.594 138.086 155.243 1.00 56.69 51 LEU B C 1
ATOM 4302 O O . LEU C 1 40 ? 116.793 139.025 155.323 1.00 63.97 51 LEU B O 1
ATOM 4307 N N . ASP C 1 41 ? 117.276 136.928 154.659 1.00 52.45 52 ASP B N 1
ATOM 4308 C CA . ASP C 1 41 ? 115.954 136.734 154.069 1.00 52.78 52 ASP B CA 1
ATOM 4309 C C . ASP C 1 41 ? 114.862 136.760 155.131 1.00 56.77 52 ASP B C 1
ATOM 4310 O O . ASP C 1 41 ? 113.781 137.317 154.904 1.00 59.05 52 ASP B O 1
ATOM 4315 N N . ASP C 1 42 ? 115.122 136.163 156.295 1.00 56.23 53 ASP B N 1
ATOM 4316 C CA . ASP C 1 42 ? 114.140 136.139 157.371 1.00 57.71 53 ASP B CA 1
ATOM 4317 C C . ASP C 1 42 ? 113.943 137.500 158.025 1.00 56.87 53 ASP B C 1
ATOM 4318 O O . ASP C 1 42 ? 112.997 137.659 158.805 1.00 60.06 53 ASP B O 1
ATOM 4323 N N . GLY C 1 43 ? 114.797 138.473 157.730 1.00 55.31 54 GLY B N 1
ATOM 4324 C CA . GLY C 1 43 ? 114.678 139.790 158.332 1.00 55.84 54 GLY B CA 1
ATOM 4325 C C . GLY C 1 43 ? 114.937 139.815 159.823 1.00 58.58 54 GLY B C 1
ATOM 4326 O O . GLY C 1 43 ? 114.248 140.535 160.556 1.00 58.15 54 GLY B O 1
ATOM 4327 N N . ALA C 1 44 ? 115.914 139.045 160.289 1.00 52.10 55 ALA B N 1
ATOM 4328 C CA . ALA C 1 44 ? 116.267 138.989 161.699 1.00 54.71 55 ALA B CA 1
ATOM 4329 C C . ALA C 1 44 ? 117.512 139.825 161.972 1.00 54.85 55 ALA B C 1
ATOM 4330 O O . ALA C 1 44 ? 118.310 140.109 161.075 1.00 56.06 55 ALA B O 1
ATOM 4332 N N . SER C 1 45 ? 117.668 140.216 163.234 1.00 54.65 56 SER B N 1
ATOM 4333 C CA . SER C 1 45 ? 118.796 141.022 163.679 1.00 54.55 56 SER B CA 1
ATOM 4334 C C . SER C 1 45 ? 119.642 140.208 164.646 1.00 54.50 56 SER B C 1
ATOM 4335 O O . SER C 1 45 ? 119.114 139.613 165.591 1.00 57.54 56 SER B O 1
ATOM 4338 N N . ALA C 1 46 ? 120.951 140.183 164.407 1.00 53.26 57 ALA B N 1
ATOM 4339 C CA . ALA C 1 46 ? 121.883 139.445 165.246 1.00 49.34 57 ALA B CA 1
ATOM 4340 C C . ALA C 1 46 ? 122.462 140.286 166.375 1.00 60.20 57 ALA B C 1
ATOM 4341 O O . ALA C 1 46 ? 123.302 139.787 167.132 1.00 66.49 57 ALA B O 1
ATOM 4343 N N . VAL C 1 47 ? 122.041 141.541 166.509 1.00 58.18 58 VAL B N 1
ATOM 4344 C CA . VAL C 1 47 ? 122.551 142.420 167.555 1.00 54.36 58 VAL B CA 1
ATOM 4345 C C . VAL C 1 47 ? 121.863 142.049 168.865 1.00 58.44 58 VAL B C 1
ATOM 4346 O O . VAL C 1 47 ? 120.664 142.280 169.037 1.00 59.40 58 VAL B O 1
ATOM 4350 N N . THR C 1 48 ? 122.624 141.466 169.792 1.00 61.52 59 THR B N 1
ATOM 4351 C CA . THR C 1 48 ? 122.090 141.083 171.093 1.00 64.05 59 THR B CA 1
ATOM 4352 C C . THR C 1 48 ? 122.848 141.787 172.211 1.00 67.19 59 THR B C 1
ATOM 4353 O O . THR C 1 48 ? 123.708 142.634 171.949 1.00 64.53 59 THR B O 1
ATOM 4357 N N . ARG C 1 49 ? 122.535 141.445 173.458 1.00 71.71 60 ARG B N 1
ATOM 4358 C CA . ARG C 1 49 ? 123.217 142.035 174.597 1.00 72.38 60 ARG B CA 1
ATOM 4359 C C . ARG C 1 49 ? 124.617 141.447 174.750 1.00 71.94 60 ARG B C 1
ATOM 4360 O O . ARG C 1 49 ? 124.956 140.413 174.167 1.00 72.26 60 ARG B O 1
ATOM 4368 N N . VAL C 1 50 ? 125.434 142.126 175.549 1.00 67.07 61 VAL B N 1
ATOM 4369 C CA . VAL C 1 50 ? 126.808 141.698 175.802 1.00 66.03 61 VAL B CA 1
ATOM 4370 C C . VAL C 1 50 ? 126.783 140.443 176.667 1.00 73.30 61 VAL B C 1
ATOM 4371 O O . VAL C 1 50 ? 126.183 140.451 177.751 1.00 79.92 61 VAL B O 1
ATOM 4375 N N . PRO C 1 51 ? 127.417 139.343 176.233 1.00 69.89 62 PRO B N 1
ATOM 4376 C CA . PRO C 1 51 ? 127.447 138.095 177.002 1.00 73.99 62 PRO B CA 1
ATOM 4377 C C . PRO C 1 51 ? 128.492 138.117 178.113 1.00 77.55 62 PRO B C 1
ATOM 4378 O O . PRO C 1 51 ? 128.558 137.163 178.889 1.00 77.93 62 PRO B O 1
ATOM 4382 N N . TRP C 1 74 ? 125.236 145.914 173.894 1.00 63.06 85 TRP B N 1
ATOM 4383 C CA . TRP C 1 74 ? 124.527 145.925 172.621 1.00 64.52 85 TRP B CA 1
ATOM 4384 C C . TRP C 1 74 ? 125.501 145.828 171.452 1.00 66.80 85 TRP B C 1
ATOM 4385 O O . TRP C 1 74 ? 126.318 146.724 171.239 1.00 68.70 85 TRP B O 1
ATOM 4396 N N . GLY C 1 75 ? 125.416 144.735 170.705 1.00 64.60 86 GLY B N 1
ATOM 4397 C CA . GLY C 1 75 ? 126.270 144.557 169.547 1.00 53.40 86 GLY B CA 1
ATOM 4398 C C . GLY C 1 75 ? 126.249 143.121 169.083 1.00 53.24 86 GLY B C 1
ATOM 4399 O O . GLY C 1 75 ? 125.665 142.237 169.717 1.00 54.87 86 GLY B O 1
ATOM 4400 N N . GLY C 1 76 ? 126.907 142.900 167.945 1.00 51.63 87 GLY B N 1
ATOM 4401 C CA . GLY C 1 76 ? 127.036 141.568 167.386 1.00 45.01 87 GLY B CA 1
ATOM 4402 C C . GLY C 1 76 ? 128.294 140.893 167.893 1.00 50.59 87 GLY B C 1
ATOM 4403 O O . GLY C 1 76 ? 129.361 141.510 167.951 1.00 52.58 87 GLY B O 1
ATOM 4404 N N . PHE C 1 77 ? 128.165 139.622 168.259 1.00 54.06 88 PHE B N 1
ATOM 4405 C CA . PHE C 1 77 ? 129.263 138.853 168.823 1.00 46.84 88 PHE B CA 1
ATOM 4406 C C . PHE C 1 77 ? 129.417 137.533 168.078 1.00 47.27 88 PHE B C 1
ATOM 4407 O O . PHE C 1 77 ? 128.472 137.009 167.483 1.00 47.05 88 PHE B O 1
ATOM 4415 N N . LEU C 1 78 ? 130.636 136.997 168.123 1.00 51.07 89 LEU B N 1
ATOM 4416 C CA . LEU C 1 78 ? 131.005 135.815 167.356 1.00 50.35 89 LEU B CA 1
ATOM 4417 C C . LEU C 1 78 ? 131.006 134.530 168.174 1.00 62.24 89 LEU B C 1
ATOM 4418 O O . LEU C 1 78 ? 131.901 133.702 167.974 1.00 68.85 89 LEU B O 1
ATOM 4423 N N . ASP C 1 79 ? 130.065 134.377 169.114 1.00 59.67 90 ASP B N 1
ATOM 4424 C CA . ASP C 1 79 ? 129.802 133.158 169.886 1.00 58.08 90 ASP B CA 1
ATOM 4425 C C . ASP C 1 79 ? 131.066 132.361 170.218 1.00 65.74 90 ASP B C 1
ATOM 4426 O O . ASP C 1 79 ? 131.244 131.226 169.764 1.00 72.49 90 ASP B O 1
ATOM 4431 N N . ARG C 1 80 ? 131.953 132.984 171.003 1.00 66.54 91 ARG B N 1
ATOM 4432 C CA . ARG C 1 80 ? 133.216 132.423 171.482 1.00 62.94 91 ARG B CA 1
ATOM 4433 C C . ARG C 1 80 ? 134.281 132.483 170.394 1.00 64.04 91 ARG B C 1
ATOM 4434 O O . ARG C 1 80 ? 134.116 131.903 169.316 1.00 65.84 91 ARG B O 1
ATOM 4442 N N . VAL C 1 81 ? 135.380 133.183 170.676 1.00 66.64 92 VAL B N 1
ATOM 4443 C CA . VAL C 1 81 ? 136.462 133.368 169.715 1.00 69.10 92 VAL B CA 1
ATOM 4444 C C . VAL C 1 81 ? 137.755 132.827 170.307 1.00 64.50 92 VAL B C 1
ATOM 4445 O O . VAL C 1 81 ? 138.841 133.037 169.755 1.00 57.02 92 VAL B O 1
ATOM 4449 N N . ASP C 1 82 ? 137.645 132.121 171.430 1.00 60.44 93 ASP B N 1
ATOM 4450 C CA . ASP C 1 82 ? 138.794 131.554 172.122 1.00 51.63 93 ASP B CA 1
ATOM 4451 C C . ASP C 1 82 ? 139.049 130.102 171.739 1.00 54.07 93 ASP B C 1
ATOM 4452 O O . ASP C 1 82 ? 139.861 129.432 172.385 1.00 57.47 93 ASP B O 1
ATOM 4457 N N . THR C 1 83 ? 138.378 129.602 170.705 1.00 54.06 94 THR B N 1
ATOM 4458 C CA . THR C 1 83 ? 138.509 128.221 170.267 1.00 51.26 94 THR B CA 1
ATOM 4459 C C . THR C 1 83 ? 139.205 128.167 168.913 1.00 45.63 94 THR B C 1
ATOM 4460 O O . THR C 1 83 ? 138.935 128.990 168.032 1.00 52.14 94 THR B O 1
ATOM 4464 N N . PHE C 1 84 ? 140.099 127.193 168.753 1.00 45.52 95 PHE B N 1
ATOM 4465 C CA . PHE C 1 84 ? 140.876 127.062 167.530 1.00 45.42 95 PHE B CA 1
ATOM 4466 C C . PHE C 1 84 ? 141.274 125.606 167.337 1.00 51.11 95 PHE B C 1
ATOM 4467 O O . PHE C 1 84 ? 141.468 124.866 168.305 1.00 56.88 95 PHE B O 1
ATOM 4475 N N . ASP C 1 85 ? 141.391 125.204 166.072 1.00 47.17 96 ASP B N 1
ATOM 4476 C CA . ASP C 1 85 ? 141.873 123.875 165.699 1.00 46.59 96 ASP B CA 1
ATOM 4477 C C . ASP C 1 85 ? 143.365 124.008 165.410 1.00 49.93 96 ASP B C 1
ATOM 4478 O O . ASP C 1 85 ? 143.782 124.208 164.268 1.00 49.49 96 ASP B O 1
ATOM 4483 N N . ALA C 1 86 ? 144.176 123.899 166.465 1.00 53.73 97 ALA B N 1
ATOM 4484 C CA . ALA C 1 86 ? 145.616 124.078 166.317 1.00 49.50 97 ALA B CA 1
ATOM 4485 C C . ALA C 1 86 ? 146.253 122.947 165.520 1.00 55.07 97 ALA B C 1
ATOM 4486 O O . ALA C 1 86 ? 147.200 123.185 164.760 1.00 55.55 97 ALA B O 1
ATOM 4488 N N . GLY C 1 87 ? 145.757 121.718 165.677 1.00 57.96 98 GLY B N 1
ATOM 4489 C CA . GLY C 1 87 ? 146.352 120.583 164.994 1.00 55.06 98 GLY B CA 1
ATOM 4490 C C . GLY C 1 87 ? 146.136 120.571 163.495 1.00 56.69 98 GLY B C 1
ATOM 4491 O O . GLY C 1 87 ? 146.932 119.962 162.772 1.00 58.12 98 GLY B O 1
ATOM 4492 N N . PHE C 1 88 ? 145.077 121.225 163.012 1.00 58.16 99 PHE B N 1
ATOM 4493 C CA . PHE C 1 88 ? 144.808 121.236 161.577 1.00 54.16 99 PHE B CA 1
ATOM 4494 C C . PHE C 1 88 ? 145.881 122.001 160.812 1.00 56.47 99 PHE B C 1
ATOM 4495 O O . PHE C 1 88 ? 146.292 121.582 159.723 1.00 55.57 99 PHE B O 1
ATOM 4503 N N . PHE C 1 89 ? 146.346 123.121 161.361 1.00 54.16 100 PHE B N 1
ATOM 4504 C CA . PHE C 1 89 ? 147.337 123.963 160.707 1.00 52.94 100 PHE B CA 1
ATOM 4505 C C . PHE C 1 89 ? 148.757 123.683 161.183 1.00 59.89 100 PHE B C 1
ATOM 4506 O O . PHE C 1 89 ? 149.677 124.423 160.822 1.00 58.28 100 PHE B O 1
ATOM 4514 N N . GLY C 1 90 ? 148.956 122.633 161.976 1.00 62.46 101 GLY B N 1
ATOM 4515 C CA . GLY C 1 90 ? 150.277 122.296 162.468 1.00 62.61 101 GLY B CA 1
ATOM 4516 C C . GLY C 1 90 ? 150.861 123.343 163.394 1.00 59.40 101 GLY B C 1
ATOM 4517 O O . GLY C 1 90 ? 152.030 123.716 163.263 1.00 65.05 101 GLY B O 1
ATOM 4518 N N . ILE C 1 91 ? 150.053 123.823 164.335 1.00 58.05 102 ILE B N 1
ATOM 4519 C CA . ILE C 1 91 ? 150.456 124.857 165.279 1.00 55.87 102 ILE B CA 1
ATOM 4520 C C . ILE C 1 91 ? 150.423 124.265 166.680 1.00 63.61 102 ILE B C 1
ATOM 4521 O O . ILE C 1 91 ? 149.429 123.645 167.074 1.00 69.22 102 ILE B O 1
ATOM 4526 N N . SER C 1 92 ? 151.511 124.450 167.424 1.00 65.43 103 SER B N 1
ATOM 4527 C CA . SER C 1 92 ? 151.574 123.955 168.788 1.00 65.39 103 SER B CA 1
ATOM 4528 C C . SER C 1 92 ? 150.575 124.702 169.671 1.00 65.69 103 SER B C 1
ATOM 4529 O O . SER C 1 92 ? 150.302 125.885 169.449 1.00 68.56 103 SER B O 1
ATOM 4532 N N . PRO C 1 93 ? 150.001 124.025 170.671 1.00 61.88 104 PRO B N 1
ATOM 4533 C CA . PRO C 1 93 ? 149.048 124.712 171.561 1.00 59.38 104 PRO B CA 1
ATOM 4534 C C . PRO C 1 93 ? 149.639 125.921 172.265 1.00 58.83 104 PRO B C 1
ATOM 4535 O O . PRO C 1 93 ? 148.938 126.921 172.460 1.00 57.55 104 PRO B O 1
ATOM 4539 N N . ARG C 1 94 ? 150.916 125.858 172.655 1.00 63.21 105 ARG B N 1
ATOM 4540 C CA . ARG C 1 94 ? 151.550 127.007 173.293 1.00 62.61 105 ARG B CA 1
ATOM 4541 C C . ARG C 1 94 ? 151.619 128.197 172.344 1.00 57.16 105 ARG B C 1
ATOM 4542 O O . ARG C 1 94 ? 151.362 129.338 172.746 1.00 59.96 105 ARG B O 1
ATOM 4550 N N . GLU C 1 95 ? 151.973 127.952 171.080 1.00 56.78 106 GLU B N 1
ATOM 4551 C CA . GLU C 1 95 ? 152.017 129.031 170.099 1.00 55.48 106 GLU B CA 1
ATOM 4552 C C . GLU C 1 95 ? 150.628 129.604 169.842 1.00 55.32 106 GLU B C 1
ATOM 4553 O O . GLU C 1 95 ? 150.464 130.825 169.732 1.00 54.37 106 GLU B O 1
ATOM 4559 N N . ALA C 1 96 ? 149.615 128.738 169.748 1.00 57.67 107 ALA B N 1
ATOM 4560 C CA . ALA C 1 96 ? 148.261 129.210 169.480 1.00 46.61 107 ALA B CA 1
ATOM 4561 C C . ALA C 1 96 ? 147.667 129.943 170.676 1.00 46.84 107 ALA B C 1
ATOM 4562 O O . ALA C 1 96 ? 146.763 130.769 170.506 1.00 48.40 107 ALA B O 1
ATOM 4564 N N . ALA C 1 97 ? 148.150 129.652 171.887 1.00 52.91 108 ALA B N 1
ATOM 4565 C CA . ALA C 1 97 ? 147.629 130.324 173.073 1.00 49.96 108 ALA B CA 1
ATOM 4566 C C . ALA C 1 97 ? 147.914 131.820 173.050 1.00 47.09 108 ALA B C 1
ATOM 4567 O O . ALA C 1 97 ? 147.045 132.620 173.414 1.00 52.14 108 ALA B O 1
ATOM 4569 N N . ALA C 1 98 ? 149.113 132.216 172.629 1.00 44.95 109 ALA B N 1
ATOM 4570 C CA . ALA C 1 98 ? 149.493 133.619 172.558 1.00 50.85 109 ALA B CA 1
ATOM 4571 C C . ALA C 1 98 ? 149.223 134.236 171.191 1.00 52.05 109 ALA B C 1
ATOM 4572 O O . ALA C 1 98 ? 149.515 135.419 170.990 1.00 57.48 109 ALA B O 1
ATOM 4574 N N . MET C 1 99 ? 148.676 133.468 170.255 1.00 49.98 110 MET B N 1
ATOM 4575 C CA . MET C 1 99 ? 148.397 133.963 168.916 1.00 48.07 110 MET B CA 1
ATOM 4576 C C . MET C 1 99 ? 147.105 134.769 168.896 1.00 46.40 110 MET B C 1
ATOM 4577 O O . MET C 1 99 ? 146.160 134.489 169.638 1.00 48.53 110 MET B O 1
ATOM 4582 N N . ASP C 1 100 ? 147.077 135.778 168.035 1.00 43.07 111 ASP B N 1
ATOM 4583 C CA . ASP C 1 100 ? 145.880 136.591 167.865 1.00 40.89 111 ASP B CA 1
ATOM 4584 C C . ASP C 1 100 ? 144.761 135.740 167.274 1.00 42.62 111 ASP B C 1
ATOM 4585 O O . ASP C 1 100 ? 144.965 135.090 166.242 1.00 41.73 111 ASP B O 1
ATOM 4590 N N . PRO C 1 101 ? 143.579 135.705 167.895 1.00 40.97 112 PRO B N 1
ATOM 4591 C CA . PRO C 1 101 ? 142.457 134.967 167.290 1.00 37.67 112 PRO B CA 1
ATOM 4592 C C . PRO C 1 101 ? 142.066 135.479 165.916 1.00 36.60 112 PRO B C 1
ATOM 4593 O O . PRO C 1 101 ? 141.457 134.728 165.143 1.00 40.76 112 PRO B O 1
ATOM 4597 N N . GLN C 1 102 ? 142.390 136.733 165.589 1.00 38.98 113 GLN B N 1
ATOM 4598 C CA . GLN C 1 102 ? 142.118 137.241 164.249 1.00 36.50 113 GLN B CA 1
ATOM 4599 C C . GLN C 1 102 ? 142.892 136.457 163.196 1.00 36.06 113 GLN B C 1
ATOM 4600 O O . GLN C 1 102 ? 142.358 136.154 162.123 1.00 39.36 113 GLN B O 1
ATOM 4606 N N . GLN C 1 103 ? 144.154 136.124 163.482 1.00 34.38 114 GLN B N 1
ATOM 4607 C CA . GLN C 1 103 ? 144.943 135.333 162.542 1.00 33.40 114 GLN B CA 1
ATOM 4608 C C . GLN C 1 103 ? 144.311 133.967 162.308 1.00 36.74 114 GLN B C 1
ATOM 4609 O O . GLN C 1 103 ? 144.217 133.503 161.164 1.00 41.56 114 GLN B O 1
ATOM 4615 N N . ARG C 1 104 ? 143.871 133.310 163.382 1.00 36.89 115 ARG B N 1
ATOM 4616 C CA . ARG C 1 104 ? 143.228 132.006 163.254 1.00 35.33 115 ARG B CA 1
ATOM 4617 C C . ARG C 1 104 ? 141.934 132.110 162.456 1.00 36.43 115 ARG B C 1
ATOM 4618 O O . ARG C 1 104 ? 141.645 131.262 161.602 1.00 43.49 115 ARG B O 1
ATOM 4626 N N . LEU C 1 105 ? 141.139 133.149 162.726 1.00 36.34 116 LEU B N 1
ATOM 4627 C CA . LEU C 1 105 ? 139.888 133.334 162.000 1.00 36.28 116 LEU B CA 1
ATOM 4628 C C . LEU C 1 105 ? 140.141 133.560 160.515 1.00 39.62 116 LEU B C 1
ATOM 4629 O O . LEU C 1 105 ? 139.439 132.997 159.668 1.00 44.40 116 LEU B O 1
ATOM 4634 N N . VAL C 1 106 ? 141.145 134.374 160.180 1.00 35.80 117 VAL B N 1
ATOM 4635 C CA . VAL C 1 106 ? 141.455 134.621 158.775 1.00 38.61 117 VAL B CA 1
ATOM 4636 C C . VAL C 1 106 ? 141.980 133.357 158.106 1.00 35.35 117 VAL B C 1
ATOM 4637 O O . VAL C 1 106 ? 141.660 133.088 156.943 1.00 35.92 117 VAL B O 1
ATOM 4641 N N . LEU C 1 107 ? 142.785 132.561 158.815 1.00 31.89 118 LEU B N 1
ATOM 4642 C CA . LEU C 1 107 ? 143.271 131.308 158.244 1.00 40.03 118 LEU B CA 1
ATOM 4643 C C . LEU C 1 107 ? 142.116 130.356 157.951 1.00 42.37 118 LEU B C 1
ATOM 4644 O O . LEU C 1 107 ? 142.052 129.746 156.874 1.00 42.56 118 LEU B O 1
ATOM 4649 N N . GLU C 1 108 ? 141.185 130.225 158.900 1.00 45.11 119 GLU B N 1
ATOM 4650 C CA . GLU C 1 108 ? 140.025 129.365 158.682 1.00 42.65 119 GLU B CA 1
ATOM 4651 C C . GLU C 1 108 ? 139.165 129.880 157.534 1.00 42.67 119 GLU B C 1
ATOM 4652 O O . GLU C 1 108 ? 138.666 129.092 156.721 1.00 45.63 119 GLU B O 1
ATOM 4658 N N . LEU C 1 109 ? 138.977 131.200 157.454 1.00 39.57 120 LEU B N 1
ATOM 4659 C CA . LEU C 1 109 ? 138.185 131.773 156.371 1.00 39.95 120 LEU B CA 1
ATOM 4660 C C . LEU C 1 109 ? 138.837 131.524 155.017 1.00 37.28 120 LEU B C 1
ATOM 4661 O O . LEU C 1 109 ? 138.151 131.204 154.040 1.00 40.33 120 LEU B O 1
ATOM 4666 N N . SER C 1 110 ? 140.162 131.672 154.937 1.00 39.41 121 SER B N 1
ATOM 4667 C CA . SER C 1 110 ? 140.863 131.413 153.684 1.00 38.92 121 SER B CA 1
ATOM 4668 C C . SER C 1 110 ? 140.758 129.946 153.288 1.00 39.08 121 SER B C 1
ATOM 4669 O O . SER C 1 110 ? 140.549 129.630 152.110 1.00 42.88 121 SER B O 1
ATOM 4672 N N . TRP C 1 111 ? 140.902 129.036 154.256 1.00 47.30 122 TRP B N 1
ATOM 4673 C CA . TRP C 1 111 ? 140.762 127.616 153.947 1.00 43.83 122 TRP B CA 1
ATOM 4674 C C . TRP C 1 111 ? 139.353 127.295 153.461 1.00 43.75 122 TRP B C 1
ATOM 4675 O O . TRP C 1 111 ? 139.177 126.536 152.499 1.00 41.81 122 TRP B O 1
ATOM 4686 N N . GLU C 1 112 ? 138.336 127.868 154.110 1.00 47.76 123 GLU B N 1
ATOM 4687 C CA . GLU C 1 112 ? 136.959 127.632 153.688 1.00 41.94 123 GLU B CA 1
ATOM 4688 C C . GLU C 1 112 ? 136.701 128.193 152.295 1.00 39.22 123 GLU B C 1
ATOM 4689 O O . GLU C 1 112 ? 136.017 127.562 151.480 1.00 45.27 123 GLU B O 1
ATOM 4695 N N . ALA C 1 113 ? 137.234 129.383 152.005 1.00 38.59 124 ALA B N 1
ATOM 4696 C CA . ALA C 1 113 ? 137.060 129.973 150.682 1.00 35.20 124 ALA B CA 1
ATOM 4697 C C . ALA C 1 113 ? 137.744 129.136 149.608 1.00 39.43 124 ALA B C 1
ATOM 4698 O O . ALA C 1 113 ? 137.193 128.948 148.517 1.00 44.62 124 ALA B O 1
ATOM 4700 N N . LEU C 1 114 ? 138.946 128.631 149.896 1.00 43.96 125 LEU B N 1
ATOM 4701 C CA . LEU C 1 114 ? 139.627 127.762 148.942 1.00 37.67 125 LEU B CA 1
ATOM 4702 C C . LEU C 1 114 ? 138.867 126.459 148.729 1.00 44.95 125 LEU B C 1
ATOM 4703 O O . LEU C 1 114 ? 138.786 125.970 147.596 1.00 47.22 125 LEU B O 1
ATOM 4708 N N . GLU C 1 115 ? 138.314 125.882 149.799 1.00 42.48 126 GLU B N 1
ATOM 4709 C CA . GLU C 1 115 ? 137.531 124.658 149.656 1.00 37.68 126 GLU B CA 1
ATOM 4710 C C . GLU C 1 115 ? 136.269 124.899 148.835 1.00 45.72 126 GLU B C 1
ATOM 4711 O O . GLU C 1 115 ? 135.903 124.071 147.993 1.00 55.89 126 GLU B O 1
ATOM 4717 N N . GLY C 1 116 ? 135.594 126.026 149.063 1.00 42.96 127 GLY B N 1
ATOM 4718 C CA . GLY C 1 116 ? 134.370 126.330 148.344 1.00 41.85 127 GLY B CA 1
ATOM 4719 C C . GLY C 1 116 ? 134.573 126.794 146.917 1.00 48.91 127 GLY B C 1
ATOM 4720 O O . GLY C 1 116 ? 133.594 126.873 146.167 1.00 58.86 127 GLY B O 1
ATOM 4721 N N . ALA C 1 117 ? 135.808 127.100 146.525 1.00 46.59 128 ALA B N 1
ATOM 4722 C CA . ALA C 1 117 ? 136.108 127.534 145.168 1.00 44.28 128 ALA B CA 1
ATOM 4723 C C . ALA C 1 117 ? 136.472 126.380 144.243 1.00 51.56 128 ALA B C 1
ATOM 4724 O O . ALA C 1 117 ? 136.755 126.617 143.064 1.00 54.35 128 ALA B O 1
ATOM 4726 N N . GLY C 1 118 ? 136.471 125.147 144.743 1.00 46.91 129 GLY B N 1
ATOM 4727 C CA . GLY C 1 118 ? 136.808 123.999 143.929 1.00 47.15 129 GLY B CA 1
ATOM 4728 C C . GLY C 1 118 ? 138.283 123.807 143.665 1.00 55.81 129 GLY B C 1
ATOM 4729 O O . GLY C 1 118 ? 138.641 122.972 142.826 1.00 63.84 129 GLY B O 1
ATOM 4730 N N . LEU C 1 119 ? 139.150 124.547 144.349 1.00 52.25 130 LEU B N 1
ATOM 4731 C CA . LEU C 1 119 ? 140.590 124.451 144.156 1.00 50.18 130 LEU B CA 1
ATOM 4732 C C . LEU C 1 119 ? 141.225 123.759 145.354 1.00 51.66 130 LEU B C 1
ATOM 4733 O O . LEU C 1 119 ? 140.977 124.141 146.502 1.00 44.53 130 LEU B O 1
ATOM 4738 N N . VAL C 1 120 ? 142.039 122.744 145.083 1.00 60.94 131 VAL B N 1
ATOM 4739 C CA . VAL C 1 120 ? 142.755 122.019 146.130 1.00 55.45 131 VAL B CA 1
ATOM 4740 C C . VAL C 1 120 ? 143.906 122.887 146.623 1.00 58.09 131 VAL B C 1
ATOM 4741 O O . VAL C 1 120 ? 144.728 123.342 145.813 1.00 58.80 131 VAL B O 1
ATOM 4745 N N . PRO C 1 121 ? 143.999 123.156 147.928 1.00 56.96 132 PRO B N 1
ATOM 4746 C CA . PRO C 1 121 ? 145.112 123.981 148.428 1.00 55.77 132 PRO B CA 1
ATOM 4747 C C . PRO C 1 121 ? 146.482 123.394 148.136 1.00 58.01 132 PRO B C 1
ATOM 4748 O O . PRO C 1 121 ? 147.433 124.153 147.905 1.00 59.29 132 PRO B O 1
ATOM 4752 N N . ALA C 1 122 ? 146.611 122.065 148.133 1.00 63.71 133 ALA B N 1
ATOM 4753 C CA . ALA C 1 122 ? 147.903 121.438 147.875 1.00 57.97 133 ALA B CA 1
ATOM 4754 C C . ALA C 1 122 ? 148.426 121.743 146.478 1.00 57.39 133 ALA B C 1
ATOM 4755 O O . ALA C 1 122 ? 149.641 121.687 146.257 1.00 59.48 133 ALA B O 1
ATOM 4757 N N . THR C 1 123 ? 147.542 122.065 145.533 1.00 60.49 134 THR B N 1
ATOM 4758 C CA . THR C 1 123 ? 147.966 122.439 144.191 1.00 59.31 134 THR B CA 1
ATOM 4759 C C . THR C 1 123 ? 148.364 123.905 144.084 1.00 59.16 134 THR B C 1
ATOM 4760 O O . THR C 1 123 ? 148.845 124.322 143.025 1.00 55.49 134 THR B O 1
ATOM 4764 N N . LEU C 1 124 ? 148.179 124.690 145.144 1.00 56.55 135 LEU B N 1
ATOM 4765 C CA . LEU C 1 124 ? 148.528 126.103 145.141 1.00 49.13 135 LEU B CA 1
ATOM 4766 C C . LEU C 1 124 ? 149.917 126.373 145.703 1.00 49.81 135 LEU B C 1
ATOM 4767 O O . LEU C 1 124 ? 150.310 127.539 145.812 1.00 48.50 135 LEU B O 1
ATOM 4772 N N . ARG C 1 125 ? 150.664 125.334 146.066 1.00 56.77 136 ARG B N 1
ATOM 4773 C CA . ARG C 1 125 ? 152.004 125.525 146.602 1.00 52.37 136 ARG B CA 1
ATOM 4774 C C . ARG C 1 125 ? 152.952 126.021 145.517 1.00 51.55 136 ARG B C 1
ATOM 4775 O O . ARG C 1 125 ? 152.864 125.608 144.357 1.00 58.74 136 ARG B O 1
ATOM 4783 N N . ASP C 1 126 ? 153.865 126.913 145.909 1.00 46.45 137 ASP B N 1
ATOM 4784 C CA . ASP C 1 126 ? 154.869 127.479 145.003 1.00 45.88 137 ASP B CA 1
ATOM 4785 C C . ASP C 1 126 ? 154.219 128.142 143.790 1.00 48.75 137 ASP B C 1
ATOM 4786 O O . ASP C 1 126 ? 154.693 128.013 142.660 1.00 52.33 137 ASP B O 1
ATOM 4791 N N . THR C 1 127 ? 153.124 128.858 144.026 1.00 48.95 138 THR B N 1
ATOM 4792 C CA . THR C 1 127 ? 152.403 129.567 142.981 1.00 45.75 138 THR B CA 1
ATOM 4793 C C . THR C 1 127 ? 152.328 131.050 143.321 1.00 41.49 138 THR B C 1
ATOM 4794 O O . THR C 1 127 ? 152.562 131.467 144.459 1.00 41.71 138 THR B O 1
ATOM 4798 N N . GLY C 1 128 ? 151.995 131.850 142.312 1.00 43.89 139 GLY B N 1
ATOM 4799 C CA . GLY C 1 128 ? 151.882 133.283 142.490 1.00 45.09 139 GLY B CA 1
ATOM 4800 C C . GLY C 1 128 ? 150.535 133.710 143.033 1.00 45.50 139 GLY B C 1
ATOM 4801 O O . GLY C 1 128 ? 149.782 134.419 142.357 1.00 48.82 139 GLY B O 1
ATOM 4802 N N . LEU C 1 129 ? 150.219 133.285 144.252 1.00 42.96 140 LEU B N 1
ATOM 4803 C CA . LEU C 1 129 ? 148.956 133.616 144.898 1.00 38.24 140 LEU B CA 1
ATOM 4804 C C . LEU C 1 129 ? 149.176 134.738 145.904 1.00 38.47 140 LEU B C 1
ATOM 4805 O O . LEU C 1 129 ? 150.020 134.620 146.798 1.00 45.70 140 LEU B O 1
ATOM 4810 N N . GLY C 1 130 ? 148.416 135.818 145.757 1.00 33.15 141 GLY B N 1
ATOM 4811 C CA . GLY C 1 130 ? 148.536 136.974 146.620 1.00 27.89 141 GLY B CA 1
ATOM 4812 C C . GLY C 1 130 ? 147.469 136.999 147.699 1.00 30.21 141 GLY B C 1
ATOM 4813 O O . GLY C 1 130 ? 146.354 136.523 147.504 1.00 34.60 141 GLY B O 1
ATOM 4814 N N . VAL C 1 131 ? 147.830 137.565 148.849 1.00 28.59 142 VAL B N 1
ATOM 4815 C CA . VAL C 1 131 ? 146.932 137.681 149.992 1.00 31.06 142 VAL B CA 1
ATOM 4816 C C . VAL C 1 131 ? 146.852 139.150 150.382 1.00 25.82 142 VAL B C 1
ATOM 4817 O O . VAL C 1 131 ? 147.884 139.797 150.594 1.00 33.00 142 VAL B O 1
ATOM 4821 N N . PHE C 1 132 ? 145.631 139.674 150.475 1.00 23.97 143 PHE B N 1
ATOM 4822 C CA . PHE C 1 132 ? 145.391 141.058 150.873 1.00 27.73 143 PHE B CA 1
ATOM 4823 C C . PHE C 1 132 ? 144.308 141.064 151.943 1.00 29.37 143 PHE B C 1
ATOM 4824 O O . PHE C 1 132 ? 143.135 140.819 151.645 1.00 30.38 143 PHE B O 1
ATOM 4832 N N . VAL C 1 133 ? 144.700 141.343 153.184 1.00 27.76 144 VAL B N 1
ATOM 4833 C CA . VAL C 1 133 ? 143.789 141.359 154.322 1.00 29.98 144 VAL B CA 1
ATOM 4834 C C . VAL C 1 133 ? 143.859 142.733 154.973 1.00 36.04 144 VAL B C 1
ATOM 4835 O O . VAL C 1 133 ? 144.952 143.235 155.258 1.00 42.16 144 VAL B O 1
ATOM 4839 N N . GLY C 1 134 ? 142.696 143.336 155.206 1.00 30.48 145 GLY B N 1
ATOM 4840 C CA . GLY C 1 134 ? 142.636 144.637 155.841 1.00 28.92 145 GLY B CA 1
ATOM 4841 C C . GLY C 1 134 ? 142.295 144.561 157.314 1.00 36.18 145 GLY B C 1
ATOM 4842 O O . GLY C 1 134 ? 141.148 144.288 157.681 1.00 35.18 145 GLY B O 1
ATOM 4843 N N . ALA C 1 135 ? 143.286 144.801 158.170 1.00 44.46 146 ALA B N 1
ATOM 4844 C CA . ALA C 1 135 ? 143.107 144.763 159.614 1.00 41.55 146 ALA B CA 1
ATOM 4845 C C . ALA C 1 135 ? 143.497 146.107 160.209 1.00 44.88 146 ALA B C 1
ATOM 4846 O O . ALA C 1 135 ? 144.515 146.692 159.828 1.00 48.22 146 ALA B O 1
ATOM 4848 N N . ALA C 1 136 ? 142.678 146.594 161.144 1.00 41.72 147 ALA B N 1
ATOM 4849 C CA . ALA C 1 136 ? 142.917 147.885 161.775 1.00 46.31 147 ALA B CA 1
ATOM 4850 C C . ALA C 1 136 ? 142.641 147.839 163.274 1.00 48.48 147 ALA B C 1
ATOM 4851 O O . ALA C 1 136 ? 142.216 148.841 163.860 1.00 45.70 147 ALA B O 1
ATOM 4853 N N . ARG C 1 137 ? 142.877 146.693 163.910 1.00 54.56 148 ARG B N 1
ATOM 4854 C CA . ARG C 1 137 ? 142.571 146.546 165.325 1.00 52.72 148 ARG B CA 1
ATOM 4855 C C . ARG C 1 137 ? 143.508 145.514 165.936 1.00 56.61 148 ARG B C 1
ATOM 4856 O O . ARG C 1 137 ? 143.785 144.480 165.323 1.00 60.32 148 ARG B O 1
ATOM 4864 N N . ASP C 1 138 ? 143.993 145.806 167.141 1.00 52.52 149 ASP B N 1
ATOM 4865 C CA . ASP C 1 138 ? 144.945 144.963 167.861 1.00 53.41 149 ASP B CA 1
ATOM 4866 C C . ASP C 1 138 ? 144.521 144.801 169.317 1.00 52.84 149 ASP B C 1
ATOM 4867 O O . ASP C 1 138 ? 145.311 144.983 170.245 1.00 54.72 149 ASP B O 1
ATOM 4872 N N . ASP C 1 139 ? 143.247 144.461 169.530 1.00 57.65 150 ASP B N 1
ATOM 4873 C CA . ASP C 1 139 ? 142.731 144.331 170.891 1.00 58.26 150 ASP B CA 1
ATOM 4874 C C . ASP C 1 139 ? 143.399 143.187 171.643 1.00 57.79 150 ASP B C 1
ATOM 4875 O O . ASP C 1 139 ? 143.547 143.248 172.869 1.00 62.50 150 ASP B O 1
ATOM 4880 N N . TYR C 1 140 ? 143.791 142.124 170.935 1.00 56.94 151 TYR B N 1
ATOM 4881 C CA . TYR C 1 140 ? 144.481 141.025 171.604 1.00 50.98 151 TYR B CA 1
ATOM 4882 C C . TYR C 1 140 ? 145.827 141.472 172.159 1.00 52.89 151 TYR B C 1
ATOM 4883 O O . TYR C 1 140 ? 146.201 141.096 173.276 1.00 53.49 151 TYR B O 1
ATOM 4892 N N . ALA C 1 141 ? 146.576 142.269 171.392 1.00 55.33 152 ALA B N 1
ATOM 4893 C CA . ALA C 1 141 ? 147.829 142.813 171.905 1.00 54.13 152 ALA B CA 1
ATOM 4894 C C . ALA C 1 141 ? 147.577 143.760 173.071 1.00 63.74 152 ALA B C 1
ATOM 4895 O O . ALA C 1 141 ? 148.347 143.789 174.038 1.00 62.61 152 ALA B O 1
ATOM 4897 N N . THR C 1 142 ? 146.499 144.543 172.991 1.00 67.66 153 THR B N 1
ATOM 4898 C CA . THR C 1 142 ? 146.117 145.409 174.102 1.00 58.04 153 THR B CA 1
ATOM 4899 C C . THR C 1 142 ? 145.877 144.601 175.373 1.00 61.71 153 THR B C 1
ATOM 4900 O O . THR C 1 142 ? 146.359 144.966 176.453 1.00 64.72 153 THR B O 1
ATOM 4904 N N . LEU C 1 143 ? 145.146 143.490 175.263 1.00 71.43 154 LEU B N 1
ATOM 4905 C CA . LEU C 1 143 ? 144.884 142.657 176.432 1.00 70.24 154 LEU B CA 1
ATOM 4906 C C . LEU C 1 143 ? 146.166 142.010 176.945 1.00 66.63 154 LEU B C 1
ATOM 4907 O O . LEU C 1 143 ? 146.408 141.968 178.157 1.00 65.04 154 LEU B O 1
ATOM 4912 N N . TYR C 1 144 ? 146.998 141.498 176.035 1.00 71.22 155 TYR B N 1
ATOM 4913 C CA . TYR C 1 144 ? 148.180 140.747 176.444 1.00 73.58 155 TYR B CA 1
ATOM 4914 C C . TYR C 1 144 ? 149.206 141.657 177.111 1.00 68.94 155 TYR B C 1
ATOM 4915 O O . TYR C 1 144 ? 149.862 141.253 178.079 1.00 66.22 155 TYR B O 1
ATOM 4924 N N . ARG C 1 145 ? 149.355 142.889 176.619 1.00 73.77 156 ARG B N 1
ATOM 4925 C CA . ARG C 1 145 ? 150.356 143.806 177.156 1.00 76.61 156 ARG B CA 1
ATOM 4926 C C . ARG C 1 145 ? 150.032 144.309 178.559 1.00 77.52 156 ARG B C 1
ATOM 4927 O O . ARG C 1 145 ? 150.900 144.923 179.189 1.00 77.18 156 ARG B O 1
ATOM 4935 N N . ARG C 1 146 ? 148.822 144.081 179.065 1.00 77.65 157 ARG B N 1
ATOM 4936 C CA . ARG C 1 146 ? 148.505 144.436 180.447 1.00 76.22 157 ARG B CA 1
ATOM 4937 C C . ARG C 1 146 ? 149.073 143.409 181.421 1.00 81.24 157 ARG B C 1
ATOM 4938 O O . ARG C 1 146 ? 150.280 143.363 181.661 1.00 87.90 157 ARG B O 1
ATOM 4946 N N . ASP C 1 153 ? 157.923 135.341 176.142 1.00 104.20 164 ASP B N 1
ATOM 4947 C CA . ASP C 1 153 ? 157.909 134.243 175.136 1.00 104.35 164 ASP B CA 1
ATOM 4948 C C . ASP C 1 153 ? 158.534 134.739 173.830 1.00 102.31 164 ASP B C 1
ATOM 4949 O O . ASP C 1 153 ? 158.872 135.936 173.749 1.00 101.07 164 ASP B O 1
ATOM 4954 N N . HIS C 1 154 ? 158.678 133.853 172.846 1.00 100.50 165 HIS B N 1
ATOM 4955 C CA . HIS C 1 154 ? 159.219 134.255 171.522 1.00 99.82 165 HIS B CA 1
ATOM 4956 C C . HIS C 1 154 ? 158.078 134.235 170.504 1.00 93.95 165 HIS B C 1
ATOM 4957 O O . HIS C 1 154 ? 158.291 134.649 169.347 1.00 93.01 165 HIS B O 1
ATOM 4964 N N . HIS C 1 155 ? 156.904 133.759 170.925 1.00 88.06 166 HIS B N 1
ATOM 4965 C CA . HIS C 1 155 ? 155.721 133.707 170.031 1.00 80.55 166 HIS B CA 1
ATOM 4966 C C . HIS C 1 155 ? 154.943 135.009 170.169 1.00 79.50 166 HIS B C 1
ATOM 4967 O O . HIS C 1 155 ? 154.146 135.328 169.272 1.00 76.85 166 HIS B O 1
ATOM 4974 N N . ALA C 1 156 ? 155.163 135.736 171.265 1.00 78.26 167 ALA B N 1
ATOM 4975 C CA . ALA C 1 156 ? 154.506 137.052 171.438 1.00 70.73 167 ALA B CA 1
ATOM 4976 C C . ALA C 1 156 ? 154.788 137.912 170.209 1.00 72.25 167 ALA B C 1
ATOM 4977 O O . ALA C 1 156 ? 153.883 138.611 169.742 1.00 72.68 167 ALA B O 1
ATOM 4979 N N . MET C 1 157 ? 156.012 137.849 169.697 1.00 75.33 168 MET B N 1
ATOM 4980 C CA . MET C 1 157 ? 156.386 138.610 168.484 1.00 75.57 168 MET B CA 1
ATOM 4981 C C . MET C 1 157 ? 155.520 138.189 167.295 1.00 65.54 168 MET B C 1
ATOM 4982 O O . MET C 1 157 ? 154.805 139.048 166.754 1.00 69.90 168 MET B O 1
ATOM 4987 N N . THR C 1 158 ? 155.597 136.925 166.892 1.00 66.95 169 THR B N 1
ATOM 4988 C CA . THR C 1 158 ? 154.870 136.458 165.693 1.00 65.21 169 THR B CA 1
ATOM 4989 C C . THR C 1 158 ? 153.374 136.429 165.945 1.00 62.35 169 THR B C 1
ATOM 4990 O O . THR C 1 158 ? 152.623 136.413 164.956 1.00 58.33 169 THR B O 1
ATOM 4994 N N . GLY C 1 159 ? 152.941 136.423 167.205 1.00 61.06 170 GLY B N 1
ATOM 4995 C CA . GLY C 1 159 ? 151.507 136.309 167.517 1.00 54.35 170 GLY B CA 1
ATOM 4996 C C . GLY C 1 159 ? 150.822 137.657 167.631 1.00 61.10 170 GLY B C 1
ATOM 4997 O O . GLY C 1 159 ? 149.591 137.692 167.457 1.00 57.83 170 GLY B O 1
ATOM 4998 N N . LEU C 1 160 ? 151.571 138.726 167.932 1.00 59.46 171 LEU B N 1
ATOM 4999 C CA . LEU C 1 160 ? 150.955 140.035 168.113 1.00 51.46 171 LEU B CA 1
ATOM 5000 C C . LEU C 1 160 ? 151.291 141.013 166.993 1.00 55.06 171 LEU B C 1
ATOM 5001 O O . LEU C 1 160 ? 151.183 142.229 167.197 1.00 67.07 171 LEU B O 1
ATOM 5006 N N . HIS C 1 161 ? 151.693 140.526 165.823 1.00 51.24 172 HIS B N 1
ATOM 5007 C CA . HIS C 1 161 ? 152.034 141.384 164.695 1.00 48.28 172 HIS B CA 1
ATOM 5008 C C . HIS C 1 161 ? 150.893 141.386 163.686 1.00 45.92 172 HIS B C 1
ATOM 5009 O O . HIS C 1 161 ? 150.370 140.325 163.328 1.00 55.01 172 HIS B O 1
ATOM 5016 N N . ARG C 1 162 ? 150.513 142.583 163.232 1.00 44.25 173 ARG B N 1
ATOM 5017 C CA . ARG C 1 162 ? 149.378 142.712 162.322 1.00 43.04 173 ARG B CA 1
ATOM 5018 C C . ARG C 1 162 ? 149.697 142.184 160.928 1.00 44.93 173 ARG B C 1
ATOM 5019 O O . ARG C 1 162 ? 148.806 141.661 160.250 1.00 47.37 173 ARG B O 1
ATOM 5027 N N . SER C 1 163 ? 150.947 142.323 160.478 1.00 42.89 174 SER B N 1
ATOM 5028 C CA . SER C 1 163 ? 151.300 141.894 159.127 1.00 38.74 174 SER B CA 1
ATOM 5029 C C . SER C 1 163 ? 151.140 140.387 158.958 1.00 39.32 174 SER B C 1
ATOM 5030 O O . SER C 1 163 ? 150.590 139.922 157.950 1.00 42.67 174 SER B O 1
ATOM 5033 N N . LEU C 1 164 ? 151.590 139.609 159.947 1.00 40.81 175 LEU B N 1
ATOM 5034 C CA . LEU C 1 164 ? 151.569 138.155 159.826 1.00 38.55 175 LEU B CA 1
ATOM 5035 C C . LEU C 1 164 ? 150.164 137.609 159.617 1.00 36.94 175 LEU B C 1
ATOM 5036 O O . LEU C 1 164 ? 150.022 136.492 159.105 1.00 37.70 175 LEU B O 1
ATOM 5041 N N . ILE C 1 165 ? 149.132 138.376 159.989 1.00 39.34 176 ILE B N 1
ATOM 5042 C CA . ILE C 1 165 ? 147.748 137.985 159.721 1.00 38.53 176 ILE B CA 1
ATOM 5043 C C . ILE C 1 165 ? 147.597 137.526 158.277 1.00 37.74 176 ILE B C 1
ATOM 5044 O O . ILE C 1 165 ? 146.897 136.547 157.986 1.00 33.78 176 ILE B O 1
ATOM 5049 N N . ALA C 1 166 ? 148.270 138.210 157.352 1.00 40.57 177 ALA B N 1
ATOM 5050 C CA . ALA C 1 166 ? 148.316 137.740 155.974 1.00 32.06 177 ALA B CA 1
ATOM 5051 C C . ALA C 1 166 ? 149.507 136.823 155.725 1.00 31.25 177 ALA B C 1
ATOM 5052 O O . ALA C 1 166 ? 149.372 135.809 155.027 1.00 31.25 177 ALA B O 1
ATOM 5054 N N . ASN C 1 167 ? 150.662 137.144 156.315 1.00 35.99 178 ASN B N 1
ATOM 5055 C CA . ASN C 1 167 ? 151.888 136.418 155.997 1.00 30.82 178 ASN B CA 1
ATOM 5056 C C . ASN C 1 167 ? 151.780 134.950 156.386 1.00 33.56 178 ASN B C 1
ATOM 5057 O O . ASN C 1 167 ? 152.257 134.071 155.658 1.00 36.16 178 ASN B O 1
ATOM 5062 N N . ARG C 1 168 ? 151.149 134.667 157.530 1.00 30.16 179 ARG B N 1
ATOM 5063 C CA . ARG C 1 168 ? 150.946 133.284 157.946 1.00 29.59 179 ARG B CA 1
ATOM 5064 C C . ARG C 1 168 ? 150.232 132.484 156.865 1.00 31.94 179 ARG B C 1
ATOM 5065 O O . ARG C 1 168 ? 150.554 131.311 156.635 1.00 33.43 179 ARG B O 1
ATOM 5073 N N . ILE C 1 169 ? 149.273 133.108 156.175 1.00 33.30 180 ILE B N 1
ATOM 5074 C CA . ILE C 1 169 ? 148.588 132.426 155.081 1.00 26.77 180 ILE B CA 1
ATOM 5075 C C . ILE C 1 169 ? 149.588 132.036 154.001 1.00 30.61 180 ILE B C 1
ATOM 5076 O O . ILE C 1 169 ? 149.597 130.897 153.518 1.00 33.61 180 ILE B O 1
ATOM 5081 N N . SER C 1 170 ? 150.465 132.972 153.626 1.00 30.37 181 SER B N 1
ATOM 5082 C CA . SER C 1 170 ? 151.513 132.655 152.663 1.00 25.25 181 SER B CA 1
ATOM 5083 C C . SER C 1 170 ? 152.432 131.563 153.189 1.00 34.92 181 SER B C 1
ATOM 5084 O O . SER C 1 170 ? 153.028 130.819 152.402 1.00 43.73 181 SER B O 1
ATOM 5087 N N . TYR C 1 171 ? 152.561 131.452 154.513 1.00 31.47 182 TYR B N 1
ATOM 5088 C CA . TYR C 1 171 ? 153.322 130.349 155.087 1.00 27.76 182 TYR B CA 1
ATOM 5089 C C . TYR C 1 171 ? 152.521 129.054 155.044 1.00 29.17 182 TYR B C 1
ATOM 5090 O O . TYR C 1 171 ? 153.088 127.972 154.848 1.00 35.77 182 TYR B O 1
ATOM 5099 N N . ALA C 1 172 ? 151.201 129.143 155.226 1.00 31.86 183 ALA B N 1
ATOM 5100 C CA . ALA C 1 172 ? 150.375 127.939 155.223 1.00 27.43 183 ALA B CA 1
ATOM 5101 C C . ALA C 1 172 ? 150.183 127.400 153.811 1.00 33.44 183 ALA B C 1
ATOM 5102 O O . ALA C 1 172 ? 150.270 126.187 153.586 1.00 36.97 183 ALA B O 1
ATOM 5104 N N . LEU C 1 173 ? 149.922 128.283 152.848 1.00 36.75 184 LEU B N 1
ATOM 5105 C CA . LEU C 1 173 ? 149.673 127.864 151.475 1.00 33.21 184 LEU B CA 1
ATOM 5106 C C . LEU C 1 173 ? 150.944 127.748 150.644 1.00 40.48 184 LEU B C 1
ATOM 5107 O O . LEU C 1 173 ? 150.893 127.184 149.545 1.00 46.49 184 LEU B O 1
ATOM 5112 N N . GLY C 1 174 ? 152.070 128.254 151.134 1.00 39.53 185 GLY B N 1
ATOM 5113 C CA . GLY C 1 174 ? 153.298 128.238 150.358 1.00 38.02 185 GLY B CA 1
ATOM 5114 C C . GLY C 1 174 ? 153.219 129.048 149.082 1.00 44.89 185 GLY B C 1
ATOM 5115 O O . GLY C 1 174 ? 153.751 128.623 148.048 1.00 50.65 185 GLY B O 1
ATOM 5116 N N . ALA C 1 175 ? 152.567 130.205 149.128 1.00 33.20 186 ALA B N 1
ATOM 5117 C CA . ALA C 1 175 ? 152.379 131.037 147.951 1.00 35.93 186 ALA B CA 1
ATOM 5118 C C . ALA C 1 175 ? 153.519 132.039 147.809 1.00 38.13 186 ALA B C 1
ATOM 5119 O O . ALA C 1 175 ? 154.066 132.534 148.798 1.00 42.52 186 ALA B O 1
ATOM 5121 N N . HIS C 1 176 ? 153.870 132.335 146.559 1.00 40.55 187 HIS B N 1
ATOM 5122 C CA . HIS C 1 176 ? 154.945 133.265 146.246 1.00 39.34 187 HIS B CA 1
ATOM 5123 C C . HIS C 1 176 ? 154.446 134.663 145.907 1.00 42.49 187 HIS B C 1
ATOM 5124 O O . HIS C 1 176 ? 155.262 135.536 145.595 1.00 44.66 187 HIS B O 1
ATOM 5131 N N . GLY C 1 177 ? 153.140 134.899 145.959 1.00 36.49 188 GLY B N 1
ATOM 5132 C CA . GLY C 1 177 ? 152.592 136.197 145.639 1.00 35.44 188 GLY B CA 1
ATOM 5133 C C . GLY C 1 177 ? 152.759 137.180 146.775 1.00 37.92 188 GLY B C 1
ATOM 5134 O O . GLY C 1 177 ? 153.082 136.826 147.919 1.00 38.99 188 GLY B O 1
ATOM 5135 N N . PRO C 1 178 ? 152.541 138.458 146.464 1.00 35.71 189 PRO B N 1
ATOM 5136 C CA . PRO C 1 178 ? 152.671 139.498 147.492 1.00 33.90 189 PRO B CA 1
ATOM 5137 C C . PRO C 1 178 ? 151.644 139.320 148.602 1.00 37.91 189 PRO B C 1
ATOM 5138 O O . PRO C 1 178 ? 150.513 138.890 148.366 1.00 38.65 189 PRO B O 1
ATOM 5142 N N . SER C 1 179 ? 152.053 139.660 149.823 1.00 34.25 190 SER B N 1
ATOM 5143 C CA . SER C 1 179 ? 151.182 139.579 150.993 1.00 33.08 190 SER B CA 1
ATOM 5144 C C . SER C 1 179 ? 151.396 140.835 151.825 1.00 40.08 190 SER B C 1
ATOM 5145 O O . SER C 1 179 ? 152.493 141.054 152.349 1.00 50.30 190 SER B O 1
ATOM 5148 N N . MET C 1 180 ? 150.355 141.656 151.947 1.00 38.53 191 MET B N 1
ATOM 5149 C CA . MET C 1 180 ? 150.441 142.907 152.684 1.00 40.41 191 MET B CA 1
ATOM 5150 C C . MET C 1 180 ? 149.146 143.138 153.448 1.00 35.88 191 MET B C 1
ATOM 5151 O O . MET C 1 180 ? 148.101 142.563 153.133 1.00 30.51 191 MET B O 1
ATOM 5156 N N . VAL C 1 181 ? 149.231 143.990 154.467 1.00 37.09 192 VAL B N 1
ATOM 5157 C CA . VAL C 1 181 ? 148.089 144.374 155.287 1.00 34.09 192 VAL B CA 1
ATOM 5158 C C . VAL C 1 181 ? 147.869 145.870 155.118 1.00 37.88 192 VAL B C 1
ATOM 5159 O O . VAL C 1 181 ? 148.798 146.664 155.311 1.00 41.15 192 VAL B O 1
ATOM 5163 N N . VAL C 1 182 ? 146.647 146.251 154.761 1.00 33.33 193 VAL B N 1
ATOM 5164 C CA . VAL C 1 182 ? 146.304 147.643 154.500 1.00 37.41 193 VAL B CA 1
ATOM 5165 C C . VAL C 1 182 ? 145.460 148.167 155.655 1.00 40.32 193 VAL B C 1
ATOM 5166 O O . VAL C 1 182 ? 144.719 147.418 156.303 1.00 46.41 193 VAL B O 1
ATOM 5170 N N . ASP C 1 183 ? 145.592 149.468 155.924 1.00 38.98 194 ASP B N 1
ATOM 5171 C CA . ASP C 1 183 ? 144.898 150.123 157.038 1.00 36.99 194 ASP B CA 1
ATOM 5172 C C . ASP C 1 183 ? 144.392 151.478 156.542 1.00 41.24 194 ASP B C 1
ATOM 5173 O O . ASP C 1 183 ? 145.131 152.466 156.538 1.00 42.70 194 ASP B O 1
ATOM 5178 N N . THR C 1 184 ? 143.125 151.513 156.121 1.00 41.97 195 THR B N 1
ATOM 5179 C CA . THR C 1 184 ? 142.473 152.747 155.694 1.00 40.08 195 THR B CA 1
ATOM 5180 C C . THR C 1 184 ? 141.263 153.081 156.560 1.00 40.05 195 THR B C 1
ATOM 5181 O O . THR C 1 184 ? 140.451 153.932 156.183 1.00 45.73 195 THR B O 1
ATOM 5185 N N . GLY C 1 185 ? 141.125 152.431 157.713 1.00 35.84 196 GLY B N 1
ATOM 5186 C CA . GLY C 1 185 ? 139.986 152.662 158.580 1.00 40.05 196 GLY B CA 1
ATOM 5187 C C . GLY C 1 185 ? 138.911 151.606 158.436 1.00 42.60 196 GLY B C 1
ATOM 5188 O O . GLY C 1 185 ? 139.187 150.409 158.567 1.00 50.42 196 GLY B O 1
ATOM 5189 N N . CYS C 1 186 ? 137.680 152.033 158.165 1.00 39.73 197 CYS B N 1
ATOM 5190 C CA . CYS C 1 186 ? 136.561 151.118 157.989 1.00 46.18 197 CYS B CA 1
ATOM 5191 C C . CYS C 1 186 ? 136.439 150.596 156.564 1.00 51.90 197 CYS B C 1
ATOM 5192 O O . CYS C 1 186 ? 135.637 149.689 156.319 1.00 53.49 197 CYS B O 1
ATOM 5195 N N . SER C 1 187 ? 137.209 151.143 155.624 1.00 45.12 198 SER B N 1
ATOM 5196 C CA . SER C 1 187 ? 137.196 150.703 154.237 1.00 40.72 198 SER B CA 1
ATOM 5197 C C . SER C 1 187 ? 138.450 149.918 153.868 1.00 42.16 198 SER B C 1
ATOM 5198 O O . SER C 1 187 ? 138.806 149.848 152.687 1.00 48.23 198 SER B O 1
ATOM 5201 N N . SER C 1 188 ? 139.127 149.331 154.859 1.00 35.62 199 SER B N 1
ATOM 5202 C CA . SER C 1 188 ? 140.358 148.596 154.587 1.00 34.66 199 SER B CA 1
ATOM 5203 C C . SER C 1 188 ? 140.099 147.384 153.700 1.00 38.64 199 SER B C 1
ATOM 5204 O O . SER C 1 188 ? 140.900 147.077 152.810 1.00 40.78 199 SER B O 1
ATOM 5207 N N . SER C 1 189 ? 138.992 146.676 153.935 1.00 35.26 200 SER B N 1
ATOM 5208 C CA . SER C 1 189 ? 138.698 145.480 153.152 1.00 29.92 200 SER B CA 1
ATOM 5209 C C . SER C 1 189 ? 138.459 145.813 151.684 1.00 35.60 200 SER B C 1
ATOM 5210 O O . SER C 1 189 ? 138.956 145.112 150.795 1.00 42.56 200 SER B O 1
ATOM 5213 N N . LEU C 1 190 ? 137.701 146.876 151.406 1.00 28.37 201 LEU B N 1
ATOM 5214 C CA . LEU C 1 190 ? 137.449 147.249 150.018 1.00 26.16 201 LEU B CA 1
ATOM 5215 C C . LEU C 1 190 ? 138.724 147.728 149.335 1.00 33.34 201 LEU B C 1
ATOM 5216 O O . LEU C 1 190 ? 138.942 147.454 148.149 1.00 36.30 201 LEU B O 1
ATOM 5221 N N . VAL C 1 191 ? 139.579 148.444 150.068 1.00 30.31 202 VAL B N 1
ATOM 5222 C CA . VAL C 1 191 ? 140.864 148.860 149.515 1.00 28.31 202 VAL B CA 1
ATOM 5223 C C . VAL C 1 191 ? 141.724 147.644 149.193 1.00 31.69 202 VAL B C 1
ATOM 5224 O O . VAL C 1 191 ? 142.397 147.599 148.156 1.00 36.67 202 VAL B O 1
ATOM 5228 N N . ALA C 1 192 ? 141.716 146.638 150.071 1.00 30.31 203 ALA B N 1
ATOM 5229 C CA . ALA C 1 192 ? 142.464 145.413 149.804 1.00 28.92 203 ALA B CA 1
ATOM 5230 C C . ALA C 1 192 ? 141.912 144.684 148.584 1.00 30.64 203 ALA B C 1
ATOM 5231 O O . ALA C 1 192 ? 142.677 144.139 147.779 1.00 36.83 203 ALA B O 1
ATOM 5233 N N . VAL C 1 193 ? 140.586 144.660 148.434 1.00 33.50 204 VAL B N 1
ATOM 5234 C CA . VAL C 1 193 ? 139.979 144.040 147.257 1.00 28.94 204 VAL B CA 1
ATOM 5235 C C . VAL C 1 193 ? 140.406 144.772 145.991 1.00 30.88 204 VAL B C 1
ATOM 5236 O O . VAL C 1 193 ? 140.741 144.148 144.975 1.00 35.35 204 VAL B O 1
ATOM 5240 N N . HIS C 1 194 ? 140.401 146.106 146.032 1.00 31.11 205 HIS B N 1
ATOM 5241 C CA . HIS C 1 194 ? 140.828 146.889 144.876 1.00 29.99 205 HIS B CA 1
ATOM 5242 C C . HIS C 1 194 ? 142.295 146.639 144.547 1.00 30.32 205 HIS B C 1
ATOM 5243 O O . HIS C 1 194 ? 142.666 146.526 143.373 1.00 33.23 205 HIS B O 1
ATOM 5250 N N . LEU C 1 195 ? 143.146 146.556 145.573 1.00 28.71 206 LEU B N 1
ATOM 5251 C CA . LEU C 1 195 ? 144.561 146.281 145.344 1.00 28.90 206 LEU B CA 1
ATOM 5252 C C . LEU C 1 195 ? 144.764 144.896 144.741 1.00 30.81 206 LEU B C 1
ATOM 5253 O O . LEU C 1 195 ? 145.596 144.718 143.844 1.00 34.82 206 LEU B O 1
ATOM 5258 N N . ALA C 1 196 ? 144.016 143.902 145.226 1.00 27.57 207 ALA B N 1
ATOM 5259 C CA . ALA C 1 196 ? 144.106 142.562 144.655 1.00 26.85 207 ALA B CA 1
ATOM 5260 C C . ALA C 1 196 ? 143.655 142.553 143.201 1.00 25.88 207 ALA B C 1
ATOM 5261 O O . ALA C 1 196 ? 144.274 141.897 142.354 1.00 27.31 207 ALA B O 1
ATOM 5263 N N . CYS C 1 197 ? 142.576 143.276 142.892 1.00 30.92 208 CYS B N 1
ATOM 5264 C CA . CYS C 1 197 ? 142.110 143.359 141.511 1.00 29.02 208 CYS B CA 1
ATOM 5265 C C . CYS C 1 197 ? 143.148 144.025 140.617 1.00 32.67 208 CYS B C 1
ATOM 5266 O O . CYS C 1 197 ? 143.388 143.577 139.490 1.00 37.40 208 CYS B O 1
ATOM 5269 N N . GLU C 1 198 ? 143.775 145.100 141.102 1.00 34.25 209 GLU B N 1
ATOM 5270 C CA . GLU C 1 198 ? 144.811 145.770 140.321 1.00 32.87 209 GLU B CA 1
ATOM 5271 C C . GLU C 1 198 ? 146.017 144.864 140.104 1.00 32.53 209 GLU B C 1
ATOM 5272 O O . GLU C 1 198 ? 146.593 144.839 139.009 1.00 33.55 209 GLU B O 1
ATOM 5278 N N . SER C 1 199 ? 146.418 144.118 141.137 1.00 36.91 210 SER B N 1
ATOM 5279 C CA . SER C 1 199 ? 147.534 143.188 140.993 1.00 33.51 210 SER B CA 1
ATOM 5280 C C . SER C 1 199 ? 147.208 142.089 139.990 1.00 36.64 210 SER B C 1
ATOM 5281 O O . SER C 1 199 ? 148.067 141.686 139.197 1.00 39.48 210 SER B O 1
ATOM 5284 N N . LEU C 1 200 ? 145.973 141.583 140.019 1.00 38.14 211 LEU B N 1
ATOM 5285 C CA . LEU C 1 200 ? 145.561 140.582 139.040 1.00 29.68 211 LEU B CA 1
ATOM 5286 C C . LEU C 1 200 ? 145.567 141.156 137.629 1.00 32.66 211 LEU B C 1
ATOM 5287 O O . LEU C 1 200 ? 145.982 140.483 136.678 1.00 40.20 211 LEU B O 1
ATOM 5292 N N . ARG C 1 201 ? 145.101 142.397 137.475 1.00 36.37 212 ARG B N 1
ATOM 5293 C CA . ARG C 1 201 ? 145.089 143.030 136.160 1.00 36.49 212 ARG B CA 1
ATOM 5294 C C . ARG C 1 201 ? 146.504 143.232 135.632 1.00 40.18 212 ARG B C 1
ATOM 5295 O O . ARG C 1 201 ? 146.767 143.022 134.442 1.00 44.85 212 ARG B O 1
ATOM 5303 N N . ARG C 1 202 ? 147.430 143.639 136.501 1.00 42.67 213 ARG B N 1
ATOM 5304 C CA . ARG C 1 202 ? 148.815 143.846 136.098 1.00 42.99 213 ARG B CA 1
ATOM 5305 C C . ARG C 1 202 ? 149.577 142.542 135.896 1.00 42.69 213 ARG B C 1
ATOM 5306 O O . ARG C 1 202 ? 150.700 142.576 135.381 1.00 49.58 213 ARG B O 1
ATOM 5314 N N . GLY C 1 203 ? 149.001 141.406 136.278 1.00 43.51 214 GLY B N 1
ATOM 5315 C CA . GLY C 1 203 ? 149.642 140.122 136.092 1.00 44.56 214 GLY B CA 1
ATOM 5316 C C . GLY C 1 203 ? 150.588 139.697 137.191 1.00 44.21 214 GLY B C 1
ATOM 5317 O O . GLY C 1 203 ? 151.251 138.663 137.046 1.00 47.26 214 GLY B O 1
ATOM 5318 N N . GLU C 1 204 ? 150.680 140.461 138.282 1.00 43.30 215 GLU B N 1
ATOM 5319 C CA . GLU C 1 204 ? 151.578 140.090 139.371 1.00 41.09 215 GLU B CA 1
ATOM 5320 C C . GLU C 1 204 ? 151.130 138.802 140.050 1.00 42.79 215 GLU B C 1
ATOM 5321 O O . GLU C 1 204 ? 151.962 137.959 140.405 1.00 46.10 215 GLU B O 1
ATOM 5327 N N . SER C 1 205 ? 149.824 138.630 140.239 1.00 42.18 216 SER B N 1
ATOM 5328 C CA . SER C 1 205 ? 149.275 137.470 140.924 1.00 36.61 216 SER B CA 1
ATOM 5329 C C . SER C 1 205 ? 148.305 136.729 140.013 1.00 39.94 216 SER B C 1
ATOM 5330 O O . SER C 1 205 ? 147.610 137.336 139.192 1.00 47.69 216 SER B O 1
ATOM 5333 N N . ASP C 1 206 ? 148.267 135.406 140.167 1.00 42.68 217 ASP B N 1
ATOM 5334 C CA . ASP C 1 206 ? 147.354 134.561 139.406 1.00 44.11 217 ASP B CA 1
ATOM 5335 C C . ASP C 1 206 ? 146.012 134.401 140.114 1.00 44.98 217 ASP B C 1
ATOM 5336 O O . ASP C 1 206 ? 144.956 134.480 139.478 1.00 47.79 217 ASP B O 1
ATOM 5341 N N . ILE C 1 207 ? 146.042 134.159 141.423 1.00 39.89 218 ILE B N 1
ATOM 5342 C CA . ILE C 1 207 ? 144.848 134.057 142.251 1.00 35.45 218 ILE B CA 1
ATOM 5343 C C . ILE C 1 207 ? 145.068 134.908 143.492 1.00 35.32 218 ILE B C 1
ATOM 5344 O O . ILE C 1 207 ? 146.159 134.915 144.071 1.00 43.58 218 ILE B O 1
ATOM 5349 N N . ALA C 1 208 ? 144.029 135.633 143.906 1.00 33.63 219 ALA B N 1
ATOM 5350 C CA . ALA C 1 208 ? 144.141 136.536 145.040 1.00 34.27 219 ALA B CA 1
ATOM 5351 C C . ALA C 1 208 ? 143.089 136.205 146.088 1.00 37.92 219 ALA B C 1
ATOM 5352 O O . ALA C 1 208 ? 141.994 135.739 145.767 1.00 36.24 219 ALA B O 1
ATOM 5354 N N . LEU C 1 209 ? 143.438 136.446 147.348 1.00 41.36 220 LEU B N 1
ATOM 5355 C CA . LEU C 1 209 ? 142.511 136.333 148.468 1.00 36.22 220 LEU B CA 1
ATOM 5356 C C . LEU C 1 209 ? 142.365 137.712 149.096 1.00 34.07 220 LEU B C 1
ATOM 5357 O O . LEU C 1 209 ? 143.353 138.292 149.559 1.00 37.36 220 LEU B O 1
ATOM 5362 N N . ALA C 1 210 ? 141.140 138.233 149.114 1.00 34.49 221 ALA B N 1
ATOM 5363 C CA . ALA C 1 210 ? 140.902 139.602 149.555 1.00 29.57 221 ALA B CA 1
ATOM 5364 C C . ALA C 1 210 ? 139.765 139.647 150.562 1.00 32.19 221 ALA B C 1
ATOM 5365 O O . ALA C 1 210 ? 138.735 138.998 150.376 1.00 36.81 221 ALA B O 1
ATOM 5367 N N . GLY C 1 211 ? 139.947 140.429 151.622 1.00 28.85 222 GLY B N 1
ATOM 5368 C CA . GLY C 1 211 ? 138.907 140.539 152.634 1.00 29.03 222 GLY B CA 1
ATOM 5369 C C . GLY C 1 211 ? 139.404 141.254 153.872 1.00 27.92 222 GLY B C 1
ATOM 5370 O O . GLY C 1 211 ? 140.369 142.024 153.818 1.00 33.79 222 GLY B O 1
ATOM 5371 N N . GLY C 1 212 ? 138.730 140.987 154.987 1.00 31.93 223 GLY B N 1
ATOM 5372 C CA . GLY C 1 212 ? 139.079 141.645 156.231 1.00 31.40 223 GLY B CA 1
ATOM 5373 C C . GLY C 1 212 ? 138.572 140.880 157.433 1.00 31.77 223 GLY B C 1
ATOM 5374 O O . GLY C 1 212 ? 137.917 139.842 157.312 1.00 34.68 223 GLY B O 1
ATOM 5375 N N . VAL C 1 213 ? 138.892 141.417 158.611 1.00 33.04 224 VAL B N 1
ATOM 5376 C CA . VAL C 1 213 ? 138.498 140.812 159.877 1.00 30.80 224 VAL B CA 1
ATOM 5377 C C . VAL C 1 213 ? 138.515 141.901 160.939 1.00 30.98 224 VAL B C 1
ATOM 5378 O O . VAL C 1 213 ? 139.234 142.896 160.815 1.00 37.67 224 VAL B O 1
ATOM 5382 N N . ASN C 1 214 ? 137.706 141.717 161.981 1.00 30.65 225 ASN B N 1
ATOM 5383 C CA . ASN C 1 214 ? 137.666 142.657 163.099 1.00 32.30 225 ASN B CA 1
ATOM 5384 C C . ASN C 1 214 ? 137.020 141.957 164.283 1.00 36.09 225 ASN B C 1
ATOM 5385 O O . ASN C 1 214 ? 135.870 141.519 164.185 1.00 44.66 225 ASN B O 1
ATOM 5390 N N . LEU C 1 215 ? 137.747 141.853 165.394 1.00 37.83 226 LEU B N 1
ATOM 5391 C CA . LEU C 1 215 ? 137.256 141.176 166.587 1.00 37.78 226 LEU B CA 1
ATOM 5392 C C . LEU C 1 215 ? 137.374 142.105 167.784 1.00 45.84 226 LEU B C 1
ATOM 5393 O O . LEU C 1 215 ? 138.469 142.579 168.100 1.00 54.37 226 LEU B O 1
ATOM 5398 N N . ASN C 1 216 ? 136.249 142.351 168.453 1.00 47.07 227 ASN B N 1
ATOM 5399 C CA . ASN C 1 216 ? 136.201 143.206 169.638 1.00 51.45 227 ASN B CA 1
ATOM 5400 C C . ASN C 1 216 ? 136.418 142.324 170.862 1.00 52.52 227 ASN B C 1
ATOM 5401 O O . ASN C 1 216 ? 135.543 141.540 171.240 1.00 63.23 227 ASN B O 1
ATOM 5406 N N . ILE C 1 217 ? 137.587 142.454 171.482 1.00 52.99 228 ILE B N 1
ATOM 5407 C CA . ILE C 1 217 ? 137.969 141.647 172.633 1.00 52.62 228 ILE B CA 1
ATOM 5408 C C . ILE C 1 217 ? 138.236 142.515 173.858 1.00 57.10 228 ILE B C 1
ATOM 5409 O O . ILE C 1 217 ? 137.663 142.292 174.925 1.00 54.11 228 ILE B O 1
ATOM 5414 N N . ALA C 1 218 ? 139.105 143.513 173.721 1.00 66.16 229 ALA B N 1
ATOM 5415 C CA . ALA C 1 218 ? 139.490 144.362 174.838 1.00 67.83 229 ALA B CA 1
ATOM 5416 C C . ALA C 1 218 ? 138.421 145.411 175.111 1.00 72.04 229 ALA B C 1
ATOM 5417 O O . ALA C 1 218 ? 137.851 145.993 174.184 1.00 76.09 229 ALA B O 1
ATOM 5419 N N . ALA C 1 219 ? 138.154 145.648 176.397 1.00 74.26 230 ALA B N 1
ATOM 5420 C CA . ALA C 1 219 ? 137.186 146.662 176.795 1.00 80.15 230 ALA B CA 1
ATOM 5421 C C . ALA C 1 219 ? 137.723 148.078 176.644 1.00 86.65 230 ALA B C 1
ATOM 5422 O O . ALA C 1 219 ? 136.937 149.032 176.682 1.00 89.55 230 ALA B O 1
ATOM 5424 N N . GLU C 1 220 ? 139.039 148.236 176.482 1.00 82.50 231 GLU B N 1
ATOM 5425 C CA . GLU C 1 220 ? 139.606 149.565 176.274 1.00 83.86 231 GLU B CA 1
ATOM 5426 C C . GLU C 1 220 ? 139.103 150.179 174.974 1.00 93.01 231 GLU B C 1
ATOM 5427 O O . GLU C 1 220 ? 138.833 151.384 174.912 1.00 100.58 231 GLU B O 1
ATOM 5433 N N . SER C 1 221 ? 138.976 149.366 173.922 1.00 88.33 232 SER B N 1
ATOM 5434 C CA . SER C 1 221 ? 138.432 149.867 172.664 1.00 87.51 232 SER B CA 1
ATOM 5435 C C . SER C 1 221 ? 136.988 150.325 172.832 1.00 88.53 232 SER B C 1
ATOM 5436 O O . SER C 1 221 ? 136.591 151.363 172.288 1.00 88.36 232 SER B O 1
ATOM 5439 N N . ALA C 1 222 ? 136.187 149.562 173.581 1.00 89.22 233 ALA B N 1
ATOM 5440 C CA . ALA C 1 222 ? 134.807 149.964 173.836 1.00 89.33 233 ALA B CA 1
ATOM 5441 C C . ALA C 1 222 ? 134.748 151.264 174.627 1.00 90.89 233 ALA B C 1
ATOM 5442 O O . ALA C 1 222 ? 133.933 152.146 174.327 1.00 89.21 233 ALA B O 1
ATOM 5444 N N . ARG C 1 223 ? 135.603 151.399 175.644 1.00 91.76 234 ARG B N 1
ATOM 5445 C CA . ARG C 1 223 ? 135.644 152.635 176.420 1.00 93.50 234 ARG B CA 1
ATOM 5446 C C . ARG C 1 223 ? 136.039 153.819 175.547 1.00 90.29 234 ARG B C 1
ATOM 5447 O O . ARG C 1 223 ? 135.457 154.904 175.658 1.00 86.89 234 ARG B O 1
ATOM 5455 N N . GLU C 1 224 ? 137.029 153.628 174.674 1.00 88.55 235 GLU B N 1
ATOM 5456 C CA . GLU C 1 224 ? 137.465 154.700 173.786 1.00 93.98 235 GLU B CA 1
ATOM 5457 C C . GLU C 1 224 ? 136.360 155.096 172.813 1.00 96.68 235 GLU B C 1
ATOM 5458 O O . GLU C 1 224 ? 136.135 156.288 172.565 1.00 94.79 235 GLU B O 1
ATOM 5464 N N . THR C 1 225 ? 135.656 154.107 172.254 1.00 95.99 236 THR B N 1
ATOM 5465 C CA . THR C 1 225 ? 134.555 154.402 171.342 1.00 90.34 236 THR B CA 1
ATOM 5466 C C . THR C 1 225 ? 133.430 155.142 172.055 1.00 88.05 236 THR B C 1
ATOM 5467 O O . THR C 1 225 ? 132.840 156.075 171.497 1.00 82.53 236 THR B O 1
ATOM 5471 N N . ALA C 1 226 ? 133.113 154.736 173.287 1.00 90.67 237 ALA B N 1
ATOM 5472 C CA . ALA C 1 226 ? 132.090 155.436 174.057 1.00 90.56 237 ALA B CA 1
ATOM 5473 C C . ALA C 1 226 ? 132.518 156.863 174.374 1.00 94.76 237 ALA B C 1
ATOM 5474 O O . ALA C 1 226 ? 131.696 157.787 174.342 1.00 97.20 237 ALA B O 1
ATOM 5476 N N . ALA C 1 227 ? 133.801 157.060 174.689 1.00 92.62 238 ALA B N 1
ATOM 5477 C CA . ALA C 1 227 ? 134.304 158.403 174.955 1.00 93.05 238 ALA B CA 1
ATOM 5478 C C . ALA C 1 227 ? 134.222 159.279 173.711 1.00 93.11 238 ALA B C 1
ATOM 5479 O O . ALA C 1 227 ? 133.922 160.475 173.804 1.00 91.84 238 ALA B O 1
ATOM 5481 N N . PHE C 1 228 ? 134.496 158.703 172.537 1.00 94.26 239 PHE B N 1
ATOM 5482 C CA . PHE C 1 228 ? 134.379 159.459 171.295 1.00 95.50 239 PHE B CA 1
ATOM 5483 C C . PHE C 1 228 ? 132.953 159.928 171.037 1.00 96.52 239 PHE B C 1
ATOM 5484 O O . PHE C 1 228 ? 132.760 160.952 170.372 1.00 91.15 239 PHE B O 1
ATOM 5492 N N . GLY C 1 229 ? 131.955 159.212 171.548 1.00 97.34 240 GLY B N 1
ATOM 5493 C CA . GLY C 1 229 ? 130.573 159.616 171.391 1.00 92.86 240 GLY B CA 1
ATOM 5494 C C . GLY C 1 229 ? 129.991 159.293 170.030 1.00 91.52 240 GLY B C 1
ATOM 5495 O O . GLY C 1 229 ? 129.578 160.194 169.294 1.00 97.11 240 GLY B O 1
ATOM 5496 N N . GLY C 1 230 ? 129.953 158.008 169.685 1.00 80.92 241 GLY B N 1
ATOM 5497 C CA . GLY C 1 230 ? 129.381 157.582 168.423 1.00 70.10 241 GLY B CA 1
ATOM 5498 C C . GLY C 1 230 ? 128.483 156.369 168.559 1.00 63.86 241 GLY B C 1
ATOM 5499 O O . GLY C 1 230 ? 127.856 155.940 167.587 1.00 60.61 241 GLY B O 1
ATOM 5500 N N . LEU C 1 231 ? 128.410 155.811 169.765 1.00 69.42 242 LEU B N 1
ATOM 5501 C CA . LEU C 1 231 ? 127.598 154.627 170.008 1.00 63.27 242 LEU B CA 1
ATOM 5502 C C . LEU C 1 231 ? 126.131 155.012 170.149 1.00 65.02 242 LEU B C 1
ATOM 5503 O O . LEU C 1 231 ? 125.798 155.987 170.832 1.00 65.64 242 LEU B O 1
ATOM 5508 N N . SER C 1 232 ? 125.259 154.250 169.498 1.00 66.77 243 SER B N 1
ATOM 5509 C CA . SER C 1 232 ? 123.829 154.504 169.597 1.00 64.42 243 SER B CA 1
ATOM 5510 C C . SER C 1 232 ? 123.346 154.206 171.013 1.00 70.17 243 SER B C 1
ATOM 5511 O O . SER C 1 232 ? 123.708 153.169 171.579 1.00 73.01 243 SER B O 1
ATOM 5514 N N . PRO C 1 233 ? 122.547 155.088 171.620 1.00 72.01 244 PRO B N 1
ATOM 5515 C CA . PRO C 1 233 ? 122.056 154.815 172.982 1.00 68.86 244 PRO B CA 1
ATOM 5516 C C . PRO C 1 233 ? 121.248 153.535 173.091 1.00 73.44 244 PRO B C 1
ATOM 5517 O O . PRO C 1 233 ? 121.327 152.850 174.119 1.00 77.73 244 PRO B O 1
ATOM 5521 N N . ASP C 1 234 ? 120.468 153.191 172.068 1.00 73.63 245 ASP B N 1
ATOM 5522 C CA . ASP C 1 234 ? 119.655 151.983 172.074 1.00 73.40 245 ASP B CA 1
ATOM 5523 C C . ASP C 1 234 ? 120.330 150.815 171.364 1.00 73.32 245 ASP B C 1
ATOM 5524 O O . ASP C 1 234 ? 119.730 149.741 171.252 1.00 74.91 245 ASP B O 1
ATOM 5529 N N . GLY C 1 235 ? 121.560 150.997 170.890 1.00 68.77 246 GLY B N 1
ATOM 5530 C CA . GLY C 1 235 ? 122.293 149.931 170.235 1.00 69.25 246 GLY B CA 1
ATOM 5531 C C . GLY C 1 235 ? 121.663 149.445 168.947 1.00 69.39 246 GLY B C 1
ATOM 5532 O O . GLY C 1 235 ? 121.566 148.236 168.715 1.00 74.19 246 GLY B O 1
ATOM 5533 N N . GLN C 1 236 ? 121.229 150.376 168.100 1.00 65.69 247 GLN B N 1
ATOM 5534 C CA . GLN C 1 236 ? 120.619 150.038 166.823 1.00 64.83 247 GLN B CA 1
ATOM 5535 C C . GLN C 1 236 ? 121.183 150.943 165.738 1.00 63.97 247 GLN B C 1
ATOM 5536 O O . GLN C 1 236 ? 121.610 152.069 166.007 1.00 68.90 247 GLN B O 1
ATOM 5542 N N . CYS C 1 237 ? 121.178 150.438 164.508 1.00 58.50 248 CYS B N 1
ATOM 5543 C CA . CYS C 1 237 ? 121.679 151.166 163.344 1.00 57.33 248 CYS B CA 1
ATOM 5544 C C . CYS C 1 237 ? 120.484 151.565 162.484 1.00 60.75 248 CYS B C 1
ATOM 5545 O O . CYS C 1 237 ? 120.013 150.780 161.656 1.00 57.49 248 CYS B O 1
ATOM 5548 N N . PHE C 1 238 ? 119.996 152.790 162.684 1.00 65.70 249 PHE B N 1
ATOM 5549 C CA . PHE C 1 238 ? 118.859 153.310 161.924 1.00 58.40 249 PHE B CA 1
ATOM 5550 C C . PHE C 1 238 ? 119.382 153.941 160.637 1.00 57.90 249 PHE B C 1
ATOM 5551 O O . PHE C 1 238 ? 119.570 155.155 160.526 1.00 67.27 249 PHE B O 1
ATOM 5559 N N . THR C 1 239 ? 119.622 153.087 159.645 1.00 54.24 250 THR B N 1
ATOM 5560 C CA . THR C 1 239 ? 120.124 153.548 158.356 1.00 58.06 250 THR B CA 1
ATOM 5561 C C . THR C 1 239 ? 119.024 154.291 157.607 1.00 62.35 250 THR B C 1
ATOM 5562 O O . THR C 1 239 ? 117.951 153.733 157.353 1.00 61.74 250 THR B O 1
ATOM 5566 N N . PHE C 1 240 ? 119.292 155.551 157.260 1.00 62.03 251 PHE B N 1
ATOM 5567 C CA . PHE C 1 240 ? 118.366 156.407 156.520 1.00 60.56 251 PHE B CA 1
ATOM 5568 C C . PHE C 1 240 ? 117.035 156.585 157.245 1.00 64.02 251 PHE B C 1
ATOM 5569 O O . PHE C 1 240 ? 115.998 156.783 156.605 1.00 71.15 251 PHE B O 1
ATOM 5577 N N . ASP C 1 241 ? 117.045 156.520 158.572 1.00 59.57 252 ASP B N 1
ATOM 5578 C CA . ASP C 1 241 ? 115.839 156.633 159.376 1.00 62.36 252 ASP B CA 1
ATOM 5579 C C . ASP C 1 241 ? 115.889 157.888 160.240 1.00 65.09 252 ASP B C 1
ATOM 5580 O O . ASP C 1 241 ? 116.963 158.364 160.616 1.00 66.46 252 ASP B O 1
ATOM 5585 N N . ALA C 1 242 ? 114.706 158.423 160.549 1.00 67.37 253 ALA B N 1
ATOM 5586 C CA . ALA C 1 242 ? 114.604 159.617 161.380 1.00 61.93 253 ALA B CA 1
ATOM 5587 C C . ALA C 1 242 ? 115.034 159.378 162.821 1.00 64.55 253 ALA B C 1
ATOM 5588 O O . ALA C 1 242 ? 115.264 160.350 163.548 1.00 68.64 253 ALA B O 1
ATOM 5590 N N . ARG C 1 243 ? 115.146 158.123 163.248 1.00 65.60 254 ARG B N 1
ATOM 5591 C CA . ARG C 1 243 ? 115.569 157.785 164.600 1.00 61.82 254 ARG B CA 1
ATOM 5592 C C . ARG C 1 243 ? 117.074 157.574 164.710 1.00 64.62 254 ARG B C 1
ATOM 5593 O O . ARG C 1 243 ? 117.547 157.113 165.754 1.00 70.67 254 ARG B O 1
ATOM 5601 N N . ALA C 1 244 ? 117.828 157.892 163.659 1.00 65.08 255 ALA B N 1
ATOM 5602 C CA . ALA C 1 244 ? 119.268 157.662 163.657 1.00 61.68 255 ALA B CA 1
ATOM 5603 C C . ALA C 1 244 ? 119.947 158.473 164.753 1.00 65.56 255 ALA B C 1
ATOM 5604 O O . ALA C 1 244 ? 119.818 159.700 164.803 1.00 67.34 255 ALA B O 1
ATOM 5606 N N . ASN C 1 245 ? 120.674 157.778 165.635 1.00 66.65 256 ASN B N 1
ATOM 5607 C CA . ASN C 1 245 ? 121.386 158.439 166.722 1.00 63.46 256 ASN B CA 1
ATOM 5608 C C . ASN C 1 245 ? 122.765 157.830 166.962 1.00 66.81 256 ASN B C 1
ATOM 5609 O O . ASN C 1 245 ? 123.295 157.940 168.074 1.00 66.42 256 ASN B O 1
ATOM 5614 N N . GLY C 1 246 ? 123.359 157.193 165.952 1.00 68.45 257 GLY B N 1
ATOM 5615 C CA . GLY C 1 246 ? 124.652 156.560 166.069 1.00 61.65 257 GLY B CA 1
ATOM 5616 C C . GLY C 1 246 ? 124.640 155.203 165.403 1.00 55.79 257 GLY B C 1
ATOM 5617 O O . GLY C 1 246 ? 123.790 154.912 164.553 1.00 58.97 257 GLY B O 1
ATOM 5618 N N . PHE C 1 247 ? 125.595 154.362 165.793 1.00 55.47 258 PHE B N 1
ATOM 5619 C CA . PHE C 1 247 ? 125.737 153.024 165.242 1.00 58.09 258 PHE B CA 1
ATOM 5620 C C . PHE C 1 247 ? 126.004 152.031 166.365 1.00 60.09 258 PHE B C 1
ATOM 5621 O O . PHE C 1 247 ? 126.286 152.405 167.506 1.00 63.02 258 PHE B O 1
ATOM 5629 N N . VAL C 1 248 ? 125.912 150.748 166.022 1.00 59.24 259 VAL B N 1
ATOM 5630 C CA . VAL C 1 248 ? 126.227 149.661 166.938 1.00 57.65 259 VAL B CA 1
ATOM 5631 C C . VAL C 1 248 ? 127.421 148.902 166.377 1.00 59.27 259 VAL B C 1
ATOM 5632 O O . VAL C 1 248 ? 127.623 148.834 165.160 1.00 58.01 259 VAL B O 1
ATOM 5636 N N . ARG C 1 249 ? 128.231 148.348 167.274 1.00 56.23 260 ARG B N 1
ATOM 5637 C CA . ARG C 1 249 ? 129.472 147.695 166.886 1.00 50.76 260 ARG B CA 1
ATOM 5638 C C . ARG C 1 249 ? 129.250 146.211 166.625 1.00 48.63 260 ARG B C 1
ATOM 5639 O O . ARG C 1 249 ? 128.499 145.544 167.342 1.00 55.19 260 ARG B O 1
ATOM 5647 N N . GLY C 1 250 ? 129.914 145.701 165.584 1.00 43.62 261 GLY B N 1
ATOM 5648 C CA . GLY C 1 250 ? 129.871 144.292 165.266 1.00 36.35 261 GLY B CA 1
ATOM 5649 C C . GLY C 1 250 ? 131.271 143.751 165.035 1.00 37.81 261 GLY B C 1
ATOM 5650 O O . GLY C 1 250 ? 132.232 144.504 164.856 1.00 45.92 261 GLY B O 1
ATOM 5651 N N . GLU C 1 251 ? 131.368 142.423 165.044 1.00 39.54 262 GLU B N 1
ATOM 5652 C CA . GLU C 1 251 ? 132.638 141.744 164.840 1.00 40.75 262 GLU B CA 1
ATOM 5653 C C . GLU C 1 251 ? 132.429 140.551 163.920 1.00 34.52 262 GLU B C 1
ATOM 5654 O O . GLU C 1 251 ? 131.325 140.011 163.808 1.00 32.48 262 GLU B O 1
ATOM 5660 N N . GLY C 1 252 ? 133.500 140.147 163.264 1.00 31.16 263 GLY B N 1
ATOM 5661 C CA . GLY C 1 252 ? 133.465 139.033 162.340 1.00 31.76 263 GLY B CA 1
ATOM 5662 C C . GLY C 1 252 ? 134.599 139.143 161.334 1.00 35.98 263 GLY B C 1
ATOM 5663 O O . GLY C 1 252 ? 135.658 139.691 161.635 1.00 41.53 263 GLY B O 1
ATOM 5664 N N . GLY C 1 253 ? 134.353 138.594 160.151 1.00 35.65 264 GLY B N 1
ATOM 5665 C CA . GLY C 1 253 ? 135.349 138.636 159.094 1.00 29.97 264 GLY B CA 1
ATOM 5666 C C . GLY C 1 253 ? 134.824 138.010 157.823 1.00 33.42 264 GLY B C 1
ATOM 5667 O O . GLY C 1 253 ? 133.781 137.350 157.809 1.00 38.31 264 GLY B O 1
ATOM 5668 N N . GLY C 1 254 ? 135.578 138.217 156.749 1.00 33.78 265 GLY B N 1
ATOM 5669 C CA . GLY C 1 254 ? 135.205 137.672 155.459 1.00 28.99 265 GLY B CA 1
ATOM 5670 C C . GLY C 1 254 ? 136.379 137.666 154.508 1.00 28.65 265 GLY B C 1
ATOM 5671 O O . GLY C 1 254 ? 137.323 138.453 154.647 1.00 34.25 265 GLY B O 1
ATOM 5672 N N . LEU C 1 255 ? 136.307 136.757 153.536 1.00 29.87 266 LEU B N 1
ATOM 5673 C CA . LEU C 1 255 ? 137.329 136.624 152.509 1.00 29.74 266 LEU B CA 1
ATOM 5674 C C . LEU C 1 255 ? 136.670 136.168 151.215 1.00 33.39 266 LEU B C 1
ATOM 5675 O O . LEU C 1 255 ? 135.647 135.478 151.233 1.00 38.90 266 LEU B O 1
ATOM 5680 N N . VAL C 1 256 ? 137.260 136.571 150.089 1.00 35.49 267 VAL B N 1
ATOM 5681 C CA . VAL C 1 256 ? 136.802 136.175 148.765 1.00 29.60 267 VAL B CA 1
ATOM 5682 C C . VAL C 1 256 ? 138.016 135.832 147.914 1.00 34.46 267 VAL B C 1
ATOM 5683 O O . VAL C 1 256 ? 139.136 136.287 148.166 1.00 35.56 267 VAL B O 1
ATOM 5687 N N . VAL C 1 257 ? 137.771 135.024 146.883 1.00 32.80 268 VAL B N 1
ATOM 5688 C CA . VAL C 1 257 ? 138.797 134.578 145.949 1.00 32.93 268 VAL B CA 1
ATOM 5689 C C . VAL C 1 257 ? 138.588 135.310 144.631 1.00 30.87 268 VAL B C 1
ATOM 5690 O O . VAL C 1 257 ? 137.479 135.311 144.083 1.00 32.85 268 VAL B O 1
ATOM 5694 N N . LEU C 1 258 ? 139.650 135.929 144.125 1.00 30.81 269 LEU B N 1
ATOM 5695 C CA . LEU C 1 258 ? 139.594 136.745 142.923 1.00 33.42 269 LEU B CA 1
ATOM 5696 C C . LEU C 1 258 ? 140.534 136.186 141.864 1.00 31.67 269 LEU B C 1
ATOM 5697 O O . LEU C 1 258 ? 141.685 135.838 142.156 1.00 34.98 269 LEU B O 1
ATOM 5702 N N . LYS C 1 259 ? 140.028 136.103 140.636 1.00 32.52 270 LYS B N 1
ATOM 5703 C CA . LYS C 1 259 ? 140.794 135.639 139.490 1.00 33.43 270 LYS B CA 1
ATOM 5704 C C . LYS C 1 259 ? 140.272 136.350 138.251 1.00 39.60 270 LYS B C 1
ATOM 5705 O O . LYS C 1 259 ? 139.112 136.769 138.205 1.00 47.18 270 LYS B O 1
ATOM 5711 N N . THR C 1 260 ? 141.138 136.493 137.250 1.00 41.95 271 THR B N 1
ATOM 5712 C CA . THR C 1 260 ? 140.738 137.147 136.012 1.00 43.64 271 THR B CA 1
ATOM 5713 C C . THR C 1 260 ? 139.664 136.332 135.299 1.00 43.97 271 THR B C 1
ATOM 5714 O O . THR C 1 260 ? 139.631 135.101 135.374 1.00 47.67 271 THR B O 1
ATOM 5718 N N . LEU C 1 261 ? 138.769 137.042 134.606 1.00 41.62 272 LEU B N 1
ATOM 5719 C CA . LEU C 1 261 ? 137.647 136.384 133.943 1.00 45.60 272 LEU B CA 1
ATOM 5720 C C . LEU C 1 261 ? 138.122 135.429 132.854 1.00 49.16 272 LEU B C 1
ATOM 5721 O O . LEU C 1 261 ? 137.570 134.334 132.696 1.00 54.56 272 LEU B O 1
ATOM 5726 N N . ARG C 1 262 ? 139.138 135.830 132.086 1.00 47.18 273 ARG B N 1
ATOM 5727 C CA . ARG C 1 262 ? 139.638 134.978 131.011 1.00 47.72 273 ARG B CA 1
ATOM 5728 C C . ARG C 1 262 ? 140.203 133.673 131.561 1.00 51.51 273 ARG B C 1
ATOM 5729 O O . ARG C 1 262 ? 139.920 132.589 131.037 1.00 56.82 273 ARG B O 1
ATOM 5737 N N . ARG C 1 263 ? 140.999 133.758 132.630 1.00 48.85 274 ARG B N 1
ATOM 5738 C CA . ARG C 1 263 ? 141.566 132.551 133.224 1.00 48.45 274 ARG B CA 1
ATOM 5739 C C . ARG C 1 263 ? 140.486 131.693 133.871 1.00 54.07 274 ARG B C 1
ATOM 5740 O O . ARG C 1 263 ? 140.548 130.460 133.811 1.00 61.88 274 ARG B O 1
ATOM 5748 N N . ALA C 1 264 ? 139.494 132.327 134.501 1.00 51.81 275 ALA B N 1
ATOM 5749 C CA . ALA C 1 264 ? 138.401 131.573 135.107 1.00 47.99 275 ALA B CA 1
ATOM 5750 C C . ALA C 1 264 ? 137.604 130.814 134.053 1.00 55.15 275 ALA B C 1
ATOM 5751 O O . ALA C 1 264 ? 137.225 129.656 134.265 1.00 63.79 275 ALA B O 1
ATOM 5753 N N . LEU C 1 265 ? 137.336 131.452 132.912 1.00 52.89 276 LEU B N 1
ATOM 5754 C CA . LEU C 1 265 ? 136.635 130.767 131.830 1.00 53.33 276 LEU B CA 1
ATOM 5755 C C . LEU C 1 265 ? 137.496 129.666 131.225 1.00 60.02 276 LEU B C 1
ATOM 5756 O O . LEU C 1 265 ? 136.985 128.600 130.862 1.00 63.91 276 LEU B O 1
ATOM 5761 N N . ALA C 1 266 ? 138.805 129.906 131.104 1.00 58.74 277 ALA B N 1
ATOM 5762 C CA . ALA C 1 266 ? 139.696 128.885 130.565 1.00 60.60 277 ALA B CA 1
ATOM 5763 C C . ALA C 1 266 ? 139.829 127.696 131.508 1.00 58.49 277 ALA B C 1
ATOM 5764 O O . ALA C 1 266 ? 139.944 126.553 131.049 1.00 62.73 277 ALA B O 1
ATOM 5766 N N . ASP C 1 267 ? 139.815 127.938 132.817 1.00 56.13 278 ASP B N 1
ATOM 5767 C CA . ASP C 1 267 ? 139.950 126.879 133.808 1.00 61.67 278 ASP B CA 1
ATOM 5768 C C . ASP C 1 267 ? 138.638 126.159 134.093 1.00 67.60 278 ASP B C 1
ATOM 5769 O O . ASP C 1 267 ? 138.638 125.174 134.837 1.00 73.55 278 ASP B O 1
ATOM 5774 N N . GLY C 1 268 ? 137.526 126.623 133.525 1.00 65.53 279 GLY B N 1
ATOM 5775 C CA . GLY C 1 268 ? 136.251 125.973 133.749 1.00 63.94 279 GLY B CA 1
ATOM 5776 C C . GLY C 1 268 ? 135.624 126.244 135.096 1.00 69.21 279 GLY B C 1
ATOM 5777 O O . GLY C 1 268 ? 134.691 125.539 135.487 1.00 74.92 279 GLY B O 1
ATOM 5778 N N . ASP C 1 269 ? 136.110 127.247 135.821 1.00 68.18 280 ASP B N 1
ATOM 5779 C CA . ASP C 1 269 ? 135.557 127.567 137.127 1.00 68.44 280 ASP B CA 1
ATOM 5780 C C . ASP C 1 269 ? 134.198 128.249 136.985 1.00 65.67 280 ASP B C 1
ATOM 5781 O O . ASP C 1 269 ? 133.889 128.883 135.972 1.00 70.93 280 ASP B O 1
ATOM 5786 N N . LEU C 1 270 ? 133.382 128.111 138.026 1.00 60.95 281 LEU B N 1
ATOM 5787 C CA . LEU C 1 270 ? 132.077 128.754 138.092 1.00 65.40 281 LEU B CA 1
ATOM 5788 C C . LEU C 1 270 ? 132.229 130.130 138.729 1.00 57.89 281 LEU B C 1
ATOM 5789 O O . LEU C 1 270 ? 132.916 130.278 139.745 1.00 56.49 281 LEU B O 1
ATOM 5794 N N . VAL C 1 271 ? 131.596 131.130 138.125 1.00 47.18 282 VAL B N 1
ATOM 5795 C CA . VAL C 1 271 ? 131.779 132.526 138.503 1.00 42.98 282 VAL B CA 1
ATOM 5796 C C . VAL C 1 271 ? 130.614 132.955 139.385 1.00 46.02 282 VAL B C 1
ATOM 5797 O O . VAL C 1 271 ? 129.450 132.874 138.975 1.00 49.15 282 VAL B O 1
ATOM 5801 N N . HIS C 1 272 ? 130.926 133.406 140.602 1.00 42.03 283 HIS B N 1
ATOM 5802 C CA . HIS C 1 272 ? 129.904 133.970 141.476 1.00 39.57 283 HIS B CA 1
ATOM 5803 C C . HIS C 1 272 ? 129.519 135.385 141.064 1.00 38.46 283 HIS B C 1
ATOM 5804 O O . HIS C 1 272 ? 128.344 135.758 141.163 1.00 47.77 283 HIS B O 1
ATOM 5811 N N . GLY C 1 273 ? 130.482 136.177 140.604 1.00 37.61 284 GLY B N 1
ATOM 5812 C CA . GLY C 1 273 ? 130.211 137.542 140.189 1.00 37.05 284 GLY B CA 1
ATOM 5813 C C . GLY C 1 273 ? 131.380 138.091 139.406 1.00 40.07 284 GLY B C 1
ATOM 5814 O O . GLY C 1 273 ? 132.479 137.527 139.404 1.00 46.60 284 GLY B O 1
ATOM 5815 N N . VAL C 1 274 ? 131.129 139.212 138.733 1.00 39.83 285 VAL B N 1
ATOM 5816 C CA . VAL C 1 274 ? 132.113 139.844 137.862 1.00 37.07 285 VAL B CA 1
ATOM 5817 C C . VAL C 1 274 ? 132.300 141.281 138.330 1.00 37.48 285 VAL B C 1
ATOM 5818 O O . VAL C 1 274 ? 131.412 142.119 138.141 1.00 36.54 285 VAL B O 1
ATOM 5822 N N . ILE C 1 275 ? 133.449 141.564 138.939 1.00 39.81 286 ILE B N 1
ATOM 5823 C CA . ILE C 1 275 ? 133.804 142.933 139.292 1.00 39.94 286 ILE B CA 1
ATOM 5824 C C . ILE C 1 275 ? 134.275 143.648 138.033 1.00 44.41 286 ILE B C 1
ATOM 5825 O O . ILE C 1 275 ? 135.185 143.177 137.338 1.00 48.75 286 ILE B O 1
ATOM 5830 N N . LEU C 1 276 ? 133.654 144.788 137.731 1.00 44.37 287 LEU B N 1
ATOM 5831 C CA . LEU C 1 276 ? 133.952 145.514 136.503 1.00 44.02 287 LEU B CA 1
ATOM 5832 C C . LEU C 1 276 ? 135.037 146.566 136.692 1.00 47.32 287 LEU B C 1
ATOM 5833 O O . LEU C 1 276 ? 135.972 146.638 135.888 1.00 54.15 287 LEU B O 1
ATOM 5838 N N . ALA C 1 277 ? 134.937 147.382 137.738 1.00 41.94 288 ALA B N 1
ATOM 5839 C CA . ALA C 1 277 ? 135.921 148.428 137.981 1.00 46.65 288 ALA B CA 1
ATOM 5840 C C . ALA C 1 277 ? 135.907 148.783 139.460 1.00 47.20 288 ALA B C 1
ATOM 5841 O O . ALA C 1 277 ? 134.976 148.446 140.195 1.00 47.92 288 ALA B O 1
ATOM 5843 N N . SER C 1 278 ? 136.963 149.472 139.887 1.00 51.85 289 SER B N 1
ATOM 5844 C CA . SER C 1 278 ? 137.088 149.920 141.265 1.00 41.16 289 SER B CA 1
ATOM 5845 C C . SER C 1 278 ? 137.903 151.204 141.289 1.00 45.85 289 SER B C 1
ATOM 5846 O O . SER C 1 278 ? 138.681 151.486 140.374 1.00 54.13 289 SER B O 1
ATOM 5849 N N . ALA C 1 279 ? 137.717 151.982 142.352 1.00 37.13 290 ALA B N 1
ATOM 5850 C CA . ALA C 1 279 ? 138.423 153.247 142.490 1.00 39.58 290 ALA B CA 1
ATOM 5851 C C . ALA C 1 279 ? 138.534 153.602 143.965 1.00 37.36 290 ALA B C 1
ATOM 5852 O O . ALA C 1 279 ? 137.613 153.355 144.747 1.00 39.16 290 ALA B O 1
ATOM 5854 N N . VAL C 1 280 ? 139.675 154.183 144.330 1.00 32.48 291 VAL B N 1
ATOM 5855 C CA . VAL C 1 280 ? 139.943 154.625 145.693 1.00 27.75 291 VAL B CA 1
ATOM 5856 C C . VAL C 1 280 ? 140.393 156.078 145.641 1.00 36.59 291 VAL B C 1
ATOM 5857 O O . VAL C 1 280 ? 141.295 156.424 144.870 1.00 44.40 291 VAL B O 1
ATOM 5861 N N . ASN C 1 281 ? 139.771 156.922 146.459 1.00 32.64 292 ASN B N 1
ATOM 5862 C CA . ASN C 1 281 ? 140.104 158.340 146.503 1.00 30.18 292 ASN B CA 1
ATOM 5863 C C . ASN C 1 281 ? 140.062 158.809 147.955 1.00 34.39 292 ASN B C 1
ATOM 5864 O O . ASN C 1 281 ? 139.898 158.008 148.881 1.00 38.14 292 ASN B O 1
ATOM 5869 N N . ASN C 1 282 ? 140.217 160.116 148.153 1.00 35.80 293 ASN B N 1
ATOM 5870 C CA . ASN C 1 282 ? 140.197 160.720 149.476 1.00 32.38 293 ASN B CA 1
ATOM 5871 C C . ASN C 1 282 ? 139.270 161.927 149.473 1.00 39.65 293 ASN B C 1
ATOM 5872 O O . ASN C 1 282 ? 139.009 162.536 148.432 1.00 36.89 293 ASN B O 1
ATOM 5877 N N . ASP C 1 283 ? 138.767 162.262 150.664 1.00 42.82 294 ASP B N 1
ATOM 5878 C CA . ASP C 1 283 ? 137.869 163.405 150.797 1.00 39.63 294 ASP B CA 1
ATOM 5879 C C . ASP C 1 283 ? 138.573 164.704 150.422 1.00 44.95 294 ASP B C 1
ATOM 5880 O O . ASP C 1 283 ? 138.000 165.561 149.740 1.00 49.42 294 ASP B O 1
ATOM 5885 N N . GLY C 1 284 ? 139.818 164.867 150.862 1.00 41.75 295 GLY B N 1
ATOM 5886 C CA . GLY C 1 284 ? 140.596 166.035 150.530 1.00 39.58 295 GLY B CA 1
ATOM 5887 C C . GLY C 1 284 ? 140.344 167.199 151.467 1.00 43.72 295 GLY B C 1
ATOM 5888 O O . GLY C 1 284 ? 140.453 167.079 152.691 1.00 43.65 295 GLY B O 1
ATOM 5889 N N . PRO C 1 285 ? 139.998 168.359 150.902 1.00 49.60 296 PRO B N 1
ATOM 5890 C CA . PRO C 1 285 ? 139.780 169.573 151.716 1.00 48.76 296 PRO B CA 1
ATOM 5891 C C . PRO C 1 285 ? 138.362 169.653 152.269 1.00 53.90 296 PRO B C 1
ATOM 5892 O O . PRO C 1 285 ? 137.548 170.508 151.904 1.00 55.59 296 PRO B O 1
ATOM 5896 N N . SER C 1 286 ? 138.048 168.736 153.179 1.00 50.89 297 SER B N 1
ATOM 5897 C CA . SER C 1 286 ? 136.745 168.722 153.821 1.00 59.42 297 SER B CA 1
ATOM 5898 C C . SER C 1 286 ? 136.666 169.810 154.890 1.00 71.19 297 SER B C 1
ATOM 5899 O O . SER C 1 286 ? 137.666 170.422 155.273 1.00 66.67 297 SER B O 1
ATOM 5902 N N . ASP C 1 287 ? 135.443 170.053 155.370 1.00 79.57 298 ASP B N 1
ATOM 5903 C CA . ASP C 1 287 ? 135.252 171.020 156.445 1.00 73.02 298 ASP B CA 1
ATOM 5904 C C . ASP C 1 287 ? 135.960 170.584 157.719 1.00 69.47 298 ASP B C 1
ATOM 5905 O O . ASP C 1 287 ? 136.549 171.415 158.420 1.00 75.91 298 ASP B O 1
ATOM 5910 N N . THR C 1 288 ? 135.914 169.292 158.033 1.00 65.06 299 THR B N 1
ATOM 5911 C CA . THR C 1 288 ? 136.557 168.753 159.221 1.00 57.68 299 THR B CA 1
ATOM 5912 C C . THR C 1 288 ? 137.244 167.451 158.829 1.00 55.22 299 THR B C 1
ATOM 5913 O O . THR C 1 288 ? 136.857 166.790 157.862 1.00 59.86 299 THR B O 1
ATOM 5917 N N . LEU C 1 289 ? 138.290 167.096 159.583 1.00 56.84 300 LEU B N 1
ATOM 5918 C CA . LEU C 1 289 ? 138.971 165.825 159.359 1.00 52.55 300 LEU B CA 1
ATOM 5919 C C . LEU C 1 289 ? 138.014 164.646 159.496 1.00 50.80 300 LEU B C 1
ATOM 5920 O O . LEU C 1 289 ? 138.217 163.602 158.865 1.00 49.83 300 LEU B O 1
ATOM 5925 N N . THR C 1 290 ? 136.964 164.798 160.301 1.00 55.08 301 THR B N 1
ATOM 5926 C CA . THR C 1 290 ? 135.963 163.757 160.493 1.00 53.96 301 THR B CA 1
ATOM 5927 C C . THR C 1 290 ? 134.784 163.875 159.537 1.00 56.96 301 THR B C 1
ATOM 5928 O O . THR C 1 290 ? 134.212 162.852 159.146 1.00 68.27 301 THR B O 1
ATOM 5932 N N . THR C 1 291 ? 134.420 165.089 159.144 1.00 49.84 302 THR B N 1
ATOM 5933 C CA . THR C 1 291 ? 133.250 165.285 158.295 1.00 48.48 302 THR B CA 1
ATOM 5934 C C . THR C 1 291 ? 133.536 164.793 156.879 1.00 55.76 302 THR B C 1
ATOM 5935 O O . THR C 1 291 ? 134.520 165.222 156.265 1.00 62.34 302 THR B O 1
ATOM 5939 N N . PRO C 1 292 ? 132.715 163.898 156.334 1.00 53.55 303 PRO B N 1
ATOM 5940 C CA . PRO C 1 292 ? 132.923 163.446 154.955 1.00 51.58 303 PRO B CA 1
ATOM 5941 C C . PRO C 1 292 ? 132.567 164.531 153.949 1.00 54.07 303 PRO B C 1
ATOM 5942 O O . PRO C 1 292 ? 131.848 165.488 154.246 1.00 59.97 303 PRO B O 1
ATOM 5946 N N . SER C 1 293 ? 133.088 164.365 152.737 1.00 49.70 304 SER B N 1
ATOM 5947 C CA . SER C 1 293 ? 132.875 165.306 151.645 1.00 51.44 304 SER B CA 1
ATOM 5948 C C . SER C 1 293 ? 131.953 164.684 150.604 1.00 57.82 304 SER B C 1
ATOM 5949 O O . SER C 1 293 ? 132.174 163.547 150.173 1.00 55.34 304 SER B O 1
ATOM 5952 N N . ARG C 1 294 ? 130.924 165.434 150.203 1.00 62.70 305 ARG B N 1
ATOM 5953 C CA . ARG C 1 294 ? 129.983 164.941 149.204 1.00 57.52 305 ARG B CA 1
ATOM 5954 C C . ARG C 1 294 ? 130.587 164.954 147.804 1.00 58.52 305 ARG B C 1
ATOM 5955 O O . ARG C 1 294 ? 130.378 164.015 147.027 1.00 64.76 305 ARG B O 1
ATOM 5963 N N . ARG C 1 295 ? 131.337 166.007 147.469 1.00 58.62 306 ARG B N 1
ATOM 5964 C CA . ARG C 1 295 ? 131.906 166.122 146.130 1.00 57.92 306 ARG B CA 1
ATOM 5965 C C . ARG C 1 295 ? 132.894 164.997 145.846 1.00 55.32 306 ARG B C 1
ATOM 5966 O O . ARG C 1 295 ? 132.953 164.485 144.722 1.00 49.15 306 ARG B O 1
ATOM 5974 N N . ALA C 1 296 ? 133.685 164.606 146.849 1.00 54.00 307 ALA B N 1
ATOM 5975 C CA . ALA C 1 296 ? 134.618 163.500 146.661 1.00 49.68 307 ALA B CA 1
ATOM 5976 C C . ALA C 1 296 ? 133.880 162.203 146.355 1.00 53.89 307 ALA B C 1
ATOM 5977 O O . ALA C 1 296 ? 134.277 161.451 145.457 1.00 54.62 307 ALA B O 1
ATOM 5979 N N . GLN C 1 297 ? 132.796 161.930 147.087 1.00 50.77 308 GLN B N 1
ATOM 5980 C CA . GLN C 1 297 ? 132.007 160.731 146.824 1.00 44.78 308 GLN B CA 1
ATOM 5981 C C . GLN C 1 297 ? 131.380 160.776 145.437 1.00 48.41 308 GLN B C 1
ATOM 5982 O O . GLN C 1 297 ? 131.352 159.763 144.727 1.00 46.16 308 GLN B O 1
ATOM 5988 N N . GLU C 1 298 ? 130.866 161.943 145.035 1.00 50.72 309 GLU B N 1
ATOM 5989 C CA . GLU C 1 298 ? 130.272 162.066 143.707 1.00 46.17 309 GLU B CA 1
ATOM 5990 C C . GLU C 1 298 ? 131.304 161.823 142.613 1.00 50.50 309 GLU B C 1
ATOM 5991 O O . GLU C 1 298 ? 131.029 161.113 141.638 1.00 52.83 309 GLU B O 1
ATOM 5997 N N . SER C 1 299 ? 132.499 162.401 142.759 1.00 52.04 310 SER B N 1
ATOM 5998 C CA . SER C 1 299 ? 133.546 162.195 141.763 1.00 50.21 310 SER B CA 1
ATOM 5999 C C . SER C 1 299 ? 133.985 160.738 141.718 1.00 48.44 310 SER B C 1
ATOM 6000 O O . SER C 1 299 ? 134.215 160.184 140.635 1.00 47.03 310 SER B O 1
ATOM 6003 N N . LEU C 1 300 ? 134.111 160.099 142.885 1.00 45.46 311 LEU B N 1
ATOM 6004 C CA . LEU C 1 300 ? 134.493 158.691 142.924 1.00 43.19 311 LEU B CA 1
ATOM 6005 C C . LEU C 1 300 ? 133.450 157.823 142.231 1.00 45.34 311 LEU B C 1
ATOM 6006 O O . LEU C 1 300 ? 133.790 156.930 141.445 1.00 50.15 311 LEU B O 1
ATOM 6011 N N . LEU C 1 301 ? 132.169 158.078 142.505 1.00 45.03 312 LEU B N 1
ATOM 6012 C CA . LEU C 1 301 ? 131.106 157.316 141.857 1.00 45.50 312 LEU B CA 1
ATOM 6013 C C . LEU C 1 301 ? 131.120 157.532 140.349 1.00 44.68 312 LEU B C 1
ATOM 6014 O O . LEU C 1 301 ? 131.005 156.578 139.571 1.00 50.25 312 LEU B O 1
ATOM 6019 N N . THR C 1 302 ? 131.273 158.787 139.918 1.00 43.26 313 THR B N 1
ATOM 6020 C CA . THR C 1 302 ? 131.284 159.082 138.490 1.00 43.29 313 THR B CA 1
ATOM 6021 C C . THR C 1 302 ? 132.438 158.372 137.794 1.00 46.56 313 THR B C 1
ATOM 6022 O O . THR C 1 302 ? 132.252 157.740 136.747 1.00 45.02 313 THR B O 1
ATOM 6026 N N . ARG C 1 303 ? 133.637 158.438 138.379 1.00 51.70 314 ARG B N 1
ATOM 6027 C CA . ARG C 1 303 ? 134.793 157.820 137.739 1.00 47.07 314 ARG B CA 1
ATOM 6028 C C . ARG C 1 303 ? 134.684 156.299 137.739 1.00 48.75 314 ARG B C 1
ATOM 6029 O O . ARG C 1 303 ? 135.039 155.652 136.746 1.00 52.64 314 ARG B O 1
ATOM 6037 N N . VAL C 1 304 ? 134.175 155.703 138.823 1.00 46.72 315 VAL B N 1
ATOM 6038 C CA . VAL C 1 304 ? 134.091 154.247 138.873 1.00 43.70 315 VAL B CA 1
ATOM 6039 C C . VAL C 1 304 ? 133.032 153.734 137.901 1.00 46.19 315 VAL B C 1
ATOM 6040 O O . VAL C 1 304 ? 133.228 152.705 137.242 1.00 54.08 315 VAL B O 1
ATOM 6044 N N . TYR C 1 305 ? 131.907 154.444 137.770 1.00 43.58 316 TYR B N 1
ATOM 6045 C CA . TYR C 1 305 ? 130.887 154.022 136.817 1.00 43.62 316 TYR B CA 1
ATOM 6046 C C . TYR C 1 305 ? 131.263 154.332 135.375 1.00 49.50 316 TYR B C 1
ATOM 6047 O O . TYR C 1 305 ? 130.762 153.662 134.465 1.00 51.80 316 TYR B O 1
ATOM 6056 N N . ARG C 1 306 ? 132.124 155.324 135.139 1.00 53.68 317 ARG B N 1
ATOM 6057 C CA . ARG C 1 306 ? 132.630 155.537 133.788 1.00 52.17 317 ARG B CA 1
ATOM 6058 C C . ARG C 1 306 ? 133.660 154.479 133.411 1.00 51.56 317 ARG B C 1
ATOM 6059 O O . ARG C 1 306 ? 133.691 154.021 132.263 1.00 50.74 317 ARG B O 1
ATOM 6067 N N . ARG C 1 307 ? 134.511 154.083 134.362 1.00 56.57 318 ARG B N 1
ATOM 6068 C CA . ARG C 1 307 ? 135.475 153.020 134.099 1.00 56.33 318 ARG B CA 1
ATOM 6069 C C . ARG C 1 307 ? 134.779 151.680 133.894 1.00 52.96 318 ARG B C 1
ATOM 6070 O O . ARG C 1 307 ? 135.164 150.903 133.012 1.00 55.36 318 ARG B O 1
ATOM 6078 N N . ALA C 1 308 ? 133.754 151.389 134.699 1.00 54.91 319 ALA B N 1
ATOM 6079 C CA . ALA C 1 308 ? 133.033 150.129 134.562 1.00 52.52 319 ALA B CA 1
ATOM 6080 C C . ALA C 1 308 ? 132.217 150.061 133.279 1.00 54.63 319 ALA B C 1
ATOM 6081 O O . ALA C 1 308 ? 131.851 148.961 132.851 1.00 53.69 319 ALA B O 1
ATOM 6083 N N . GLY C 1 309 ? 131.925 151.201 132.659 1.00 54.69 320 GLY B N 1
ATOM 6084 C CA . GLY C 1 309 ? 131.139 151.217 131.444 1.00 51.67 320 GLY B CA 1
ATOM 6085 C C . GLY C 1 309 ? 129.655 151.010 131.639 1.00 55.81 320 GLY B C 1
ATOM 6086 O O . GLY C 1 309 ? 128.953 150.727 130.661 1.00 51.62 320 GLY B O 1
ATOM 6087 N N . VAL C 1 310 ? 129.154 151.140 132.864 1.00 60.66 321 VAL B N 1
ATOM 6088 C CA . VAL C 1 310 ? 127.743 150.938 133.171 1.00 54.85 321 VAL B CA 1
ATOM 6089 C C . VAL C 1 310 ? 127.102 152.304 133.368 1.00 58.95 321 VAL B C 1
ATOM 6090 O O . VAL C 1 310 ? 127.479 153.052 134.279 1.00 63.16 321 VAL B O 1
ATOM 6094 N N . THR C 1 311 ? 126.140 152.626 132.516 1.00 63.21 322 THR B N 1
ATOM 6095 C CA . THR C 1 311 ? 125.388 153.867 132.576 1.00 65.58 322 THR B CA 1
ATOM 6096 C C . THR C 1 311 ? 124.233 153.743 133.559 1.00 64.23 322 THR B C 1
ATOM 6097 O O . THR C 1 311 ? 123.875 152.637 133.976 1.00 70.98 322 THR B O 1
ATOM 6101 N N . PRO C 1 312 ? 123.642 154.875 133.978 1.00 65.91 323 PRO B N 1
ATOM 6102 C CA . PRO C 1 312 ? 122.420 154.814 134.795 1.00 65.97 323 PRO B CA 1
ATOM 6103 C C . PRO C 1 312 ? 121.324 153.964 134.167 1.00 72.45 323 PRO B C 1
ATOM 6104 O O . PRO C 1 312 ? 121.400 153.605 132.987 1.00 79.63 323 PRO B O 1
ATOM 6108 N N . THR C 1 313 ? 120.291 153.651 134.951 1.00 65.43 324 THR B N 1
ATOM 6109 C CA . THR C 1 313 ? 119.182 152.752 134.629 1.00 70.58 324 THR B CA 1
ATOM 6110 C C . THR C 1 313 ? 119.643 151.321 134.377 1.00 70.96 324 THR B C 1
ATOM 6111 O O . THR C 1 313 ? 118.851 150.509 133.882 1.00 78.32 324 THR B O 1
ATOM 6115 N N . GLU C 1 314 ? 120.894 150.981 134.695 1.00 64.67 325 GLU B N 1
ATOM 6116 C CA . GLU C 1 314 ? 121.387 149.618 134.568 1.00 59.55 325 GLU B CA 1
ATOM 6117 C C . GLU C 1 314 ? 121.728 148.968 135.900 1.00 58.16 325 GLU B C 1
ATOM 6118 O O . GLU C 1 314 ? 121.813 147.737 135.963 1.00 63.63 325 GLU B O 1
ATOM 6124 N N . VAL C 1 315 ? 121.923 149.753 136.955 1.00 50.90 326 VAL B N 1
ATOM 6125 C CA . VAL C 1 315 ? 122.225 149.226 138.280 1.00 49.96 326 VAL B CA 1
ATOM 6126 C C . VAL C 1 315 ? 120.923 149.084 139.058 1.00 46.43 326 VAL B C 1
ATOM 6127 O O . VAL C 1 315 ? 120.140 150.036 139.162 1.00 53.23 326 VAL B O 1
ATOM 6131 N N . GLY C 1 316 ? 120.684 147.891 139.597 1.00 37.78 327 GLY B N 1
ATOM 6132 C CA . GLY C 1 316 ? 119.434 147.613 140.277 1.00 41.50 327 GLY B CA 1
ATOM 6133 C C . GLY C 1 316 ? 119.502 147.671 141.789 1.00 42.22 327 GLY B C 1
ATOM 6134 O O . GLY C 1 316 ? 118.471 147.565 142.460 1.00 46.81 327 GLY B O 1
ATOM 6135 N N . TYR C 1 317 ? 120.701 147.839 142.342 1.00 37.20 328 TYR B N 1
ATOM 6136 C CA . TYR C 1 317 ? 120.859 147.900 143.789 1.00 31.43 328 TYR B CA 1
ATOM 6137 C C . TYR C 1 317 ? 122.191 148.554 144.116 1.00 31.05 328 TYR B C 1
ATOM 6138 O O . TYR C 1 317 ? 123.175 148.381 143.393 1.00 36.05 328 TYR B O 1
ATOM 6147 N N . VAL C 1 318 ? 122.209 149.305 145.215 1.00 28.56 329 VAL B N 1
ATOM 6148 C CA . VAL C 1 318 ? 123.419 149.939 145.725 1.00 29.52 329 VAL B CA 1
ATOM 6149 C C . VAL C 1 318 ? 123.525 149.631 147.212 1.00 36.12 329 VAL B C 1
ATOM 6150 O O . VAL C 1 318 ? 122.577 149.869 147.968 1.00 40.62 329 VAL B O 1
ATOM 6154 N N . GLU C 1 319 ? 124.674 149.104 147.628 1.00 34.95 330 GLU B N 1
ATOM 6155 C CA . GLU C 1 319 ? 124.916 148.768 149.027 1.00 31.15 330 GLU B CA 1
ATOM 6156 C C . GLU C 1 319 ? 125.439 150.011 149.738 1.00 36.73 330 GLU B C 1
ATOM 6157 O O . GLU C 1 319 ? 126.578 150.433 149.513 1.00 37.72 330 GLU B O 1
ATOM 6163 N N . LEU C 1 320 ? 124.604 150.599 150.590 1.00 36.74 331 LEU B N 1
ATOM 6164 C CA . LEU C 1 320 ? 124.985 151.805 151.307 1.00 37.89 331 LEU B CA 1
ATOM 6165 C C . LEU C 1 320 ? 126.027 151.494 152.377 1.00 47.61 331 LEU B C 1
ATOM 6166 O O . LEU C 1 320 ? 126.138 150.369 152.873 1.00 44.65 331 LEU B O 1
ATOM 6171 N N . HIS C 1 321 ? 126.806 152.520 152.726 1.00 52.94 332 HIS B N 1
ATOM 6172 C CA . HIS C 1 321 ? 127.697 152.406 153.875 1.00 44.71 332 HIS B CA 1
ATOM 6173 C C . HIS C 1 321 ? 126.893 152.203 155.154 1.00 46.83 332 HIS B C 1
ATOM 6174 O O . HIS C 1 321 ? 127.246 151.372 155.998 1.00 50.94 332 HIS B O 1
ATOM 6181 N N . GLY C 1 322 ? 125.801 152.950 155.305 1.00 48.29 333 GLY B N 1
ATOM 6182 C CA . GLY C 1 322 ? 124.809 152.694 156.333 1.00 55.34 333 GLY B CA 1
ATOM 6183 C C . GLY C 1 322 ? 125.296 152.725 157.767 1.00 57.92 333 GLY B C 1
ATOM 6184 O O . GLY C 1 322 ? 125.008 151.806 158.541 1.00 61.14 333 GLY B O 1
ATOM 6185 N N . THR C 1 323 ? 126.033 153.771 158.142 1.00 58.68 334 THR B N 1
ATOM 6186 C CA . THR C 1 323 ? 126.469 153.905 159.526 1.00 59.10 334 THR B CA 1
ATOM 6187 C C . THR C 1 323 ? 125.364 154.402 160.448 1.00 64.08 334 THR B C 1
ATOM 6188 O O . THR C 1 323 ? 125.538 154.356 161.670 1.00 66.89 334 THR B O 1
ATOM 6192 N N . GLY C 1 324 ? 124.244 154.872 159.905 1.00 57.07 335 GLY B N 1
ATOM 6193 C CA . GLY C 1 324 ? 123.160 155.344 160.742 1.00 58.78 335 GLY B CA 1
ATOM 6194 C C . GLY C 1 324 ? 123.448 156.631 161.478 1.00 67.11 335 GLY B C 1
ATOM 6195 O O . GLY C 1 324 ? 122.855 156.879 162.533 1.00 67.80 335 GLY B O 1
ATOM 6196 N N . THR C 1 325 ? 124.349 157.457 160.958 1.00 69.31 336 THR B N 1
ATOM 6197 C CA . THR C 1 325 ? 124.688 158.723 161.588 1.00 66.12 336 THR B CA 1
ATOM 6198 C C . THR C 1 325 ? 123.822 159.847 161.028 1.00 73.53 336 THR B C 1
ATOM 6199 O O . THR C 1 325 ? 123.212 159.728 159.963 1.00 75.66 336 THR B O 1
ATOM 6203 N N . LYS C 1 326 ? 123.777 160.954 161.769 1.00 68.36 337 LYS B N 1
ATOM 6204 C CA . LYS C 1 326 ? 122.972 162.103 161.378 1.00 66.56 337 LYS B CA 1
ATOM 6205 C C . LYS C 1 326 ? 123.656 162.987 160.343 1.00 67.32 337 LYS B C 1
ATOM 6206 O O . LYS C 1 326 ? 123.012 163.898 159.812 1.00 67.67 337 LYS B O 1
ATOM 6212 N N . VAL C 1 327 ? 124.929 162.747 160.045 1.00 67.80 338 VAL B N 1
ATOM 6213 C CA . VAL C 1 327 ? 125.694 163.562 159.110 1.00 67.35 338 VAL B CA 1
ATOM 6214 C C . VAL C 1 327 ? 126.075 162.771 157.863 1.00 67.06 338 VAL B C 1
ATOM 6215 O O . VAL C 1 327 ? 125.886 163.238 156.739 1.00 68.34 338 VAL B O 1
ATOM 6219 N N . GLY C 1 328 ? 126.624 161.568 158.045 1.00 60.40 339 GLY B N 1
ATOM 6220 C CA . GLY C 1 328 ? 127.088 160.795 156.904 1.00 59.77 339 GLY B CA 1
ATOM 6221 C C . GLY C 1 328 ? 125.965 160.324 156.000 1.00 65.40 339 GLY B C 1
ATOM 6222 O O . GLY C 1 328 ? 126.109 160.311 154.774 1.00 64.23 339 GLY B O 1
ATOM 6223 N N . ASP C 1 329 ? 124.841 159.912 156.589 1.00 63.14 340 ASP B N 1
ATOM 6224 C CA . ASP C 1 329 ? 123.732 159.390 155.791 1.00 56.58 340 ASP B CA 1
ATOM 6225 C C . ASP C 1 329 ? 123.143 160.421 154.834 1.00 55.16 340 ASP B C 1
ATOM 6226 O O . ASP C 1 329 ? 122.932 160.081 153.656 1.00 54.39 340 ASP B O 1
ATOM 6231 N N . PRO C 1 330 ? 122.823 161.657 155.250 1.00 57.95 341 PRO B N 1
ATOM 6232 C CA . PRO C 1 330 ? 122.331 162.634 154.262 1.00 55.84 341 PRO B CA 1
ATOM 6233 C C . PRO C 1 330 ? 123.332 162.931 153.160 1.00 52.41 341 PRO B C 1
ATOM 6234 O O . PRO C 1 330 ? 122.937 163.102 152.000 1.00 55.39 341 PRO B O 1
ATOM 6238 N N . ILE C 1 331 ? 124.624 162.985 153.490 1.00 51.27 342 ILE B N 1
ATOM 6239 C CA . ILE C 1 331 ? 125.644 163.244 152.477 1.00 55.06 342 ILE B CA 1
ATOM 6240 C C . ILE C 1 331 ? 125.691 162.104 151.467 1.00 52.70 342 ILE B C 1
ATOM 6241 O O . ILE C 1 331 ? 125.749 162.330 150.251 1.00 56.86 342 ILE B O 1
ATOM 6246 N N . GLU C 1 332 ? 125.662 160.862 151.957 1.00 45.33 343 GLU B N 1
ATOM 6247 C CA . GLU C 1 332 ? 125.659 159.709 151.063 1.00 41.64 343 GLU B CA 1
ATOM 6248 C C . GLU C 1 332 ? 124.421 159.702 150.178 1.00 42.93 343 GLU B C 1
ATOM 6249 O O . GLU C 1 332 ? 124.511 159.429 148.974 1.00 46.48 343 GLU B O 1
ATOM 6255 N N . ALA C 1 333 ? 123.256 159.999 150.758 1.00 40.16 344 ALA B N 1
ATOM 6256 C CA . ALA C 1 333 ? 122.026 160.017 149.974 1.00 39.50 344 ALA B CA 1
ATOM 6257 C C . ALA C 1 333 ? 122.071 161.094 148.899 1.00 40.22 344 ALA B C 1
ATOM 6258 O O . ALA C 1 333 ? 121.677 160.852 147.752 1.00 44.19 344 ALA B O 1
ATOM 6260 N N . ALA C 1 334 ? 122.553 162.290 149.249 1.00 43.80 345 ALA B N 1
ATOM 6261 C CA . ALA C 1 334 ? 122.647 163.367 148.270 1.00 44.10 345 ALA B CA 1
ATOM 6262 C C . ALA C 1 334 ? 123.615 163.013 147.150 1.00 43.28 345 ALA B C 1
ATOM 6263 O O . ALA C 1 334 ? 123.326 163.254 145.972 1.00 46.77 345 ALA B O 1
ATOM 6265 N N . ALA C 1 335 ? 124.769 162.434 147.496 1.00 42.68 346 ALA B N 1
ATOM 6266 C CA . ALA C 1 335 ? 125.734 162.049 146.471 1.00 43.89 346 ALA B CA 1
ATOM 6267 C C . ALA C 1 335 ? 125.163 160.982 145.545 1.00 48.77 346 ALA B C 1
ATOM 6268 O O . ALA C 1 335 ? 125.310 161.069 144.319 1.00 54.87 346 ALA B O 1
ATOM 6270 N N . LEU C 1 336 ? 124.498 159.972 146.112 1.00 45.07 347 LEU B N 1
ATOM 6271 C CA . LEU C 1 336 ? 123.942 158.902 145.292 1.00 39.11 347 LEU B CA 1
ATOM 6272 C C . LEU C 1 336 ? 122.821 159.415 144.397 1.00 41.03 347 LEU B C 1
ATOM 6273 O O . LEU C 1 336 ? 122.707 159.004 143.236 1.00 45.55 347 LEU B O 1
ATOM 6278 N N . GLY C 1 337 ? 121.979 160.311 144.917 1.00 40.63 348 GLY B N 1
ATOM 6279 C CA . GLY C 1 337 ? 120.948 160.918 144.096 1.00 42.44 348 GLY B CA 1
ATOM 6280 C C . GLY C 1 337 ? 121.484 161.810 142.998 1.00 45.33 348 GLY B C 1
ATOM 6281 O O . GLY C 1 337 ? 120.904 161.852 141.908 1.00 46.64 348 GLY B O 1
ATOM 6282 N N . ALA C 1 338 ? 122.579 162.528 143.261 1.00 48.24 349 ALA B N 1
ATOM 6283 C CA . ALA C 1 338 ? 123.166 163.376 142.231 1.00 41.48 349 ALA B CA 1
ATOM 6284 C C . ALA C 1 338 ? 123.864 162.547 141.160 1.00 44.09 349 ALA B C 1
ATOM 6285 O O . ALA C 1 338 ? 123.881 162.931 139.985 1.00 49.50 349 ALA B O 1
ATOM 6287 N N . VAL C 1 339 ? 124.445 161.410 141.542 1.00 45.54 350 VAL B N 1
ATOM 6288 C CA . VAL C 1 339 ? 125.192 160.589 140.595 1.00 46.10 350 VAL B CA 1
ATOM 6289 C C . VAL C 1 339 ? 124.270 159.582 139.919 1.00 51.65 350 VAL B C 1
ATOM 6290 O O . VAL C 1 339 ? 124.115 159.593 138.692 1.00 54.27 350 VAL B O 1
ATOM 6294 N N . LEU C 1 340 ? 123.655 158.703 140.708 1.00 47.91 351 LEU B N 1
ATOM 6295 C CA . LEU C 1 340 ? 122.835 157.622 140.170 1.00 42.26 351 LEU B CA 1
ATOM 6296 C C . LEU C 1 340 ? 121.341 157.907 140.235 1.00 50.42 351 LEU B C 1
ATOM 6297 O O . LEU C 1 340 ? 120.578 157.352 139.438 1.00 56.60 351 LEU B O 1
ATOM 6302 N N . GLY C 1 341 ? 120.902 158.755 141.167 1.00 54.54 352 GLY B N 1
ATOM 6303 C CA . GLY C 1 341 ? 119.479 159.023 141.295 1.00 50.43 352 GLY B CA 1
ATOM 6304 C C . GLY C 1 341 ? 118.896 159.714 140.077 1.00 61.96 352 GLY B C 1
ATOM 6305 O O . GLY C 1 341 ? 117.779 159.408 139.653 1.00 68.53 352 GLY B O 1
ATOM 6306 N N . THR C 1 342 ? 119.641 160.652 139.500 1.00 64.07 353 THR B N 1
ATOM 6307 C CA . THR C 1 342 ? 119.158 161.380 138.336 1.00 70.44 353 THR B CA 1
ATOM 6308 C C . THR C 1 342 ? 119.140 160.482 137.103 1.00 70.32 353 THR B C 1
ATOM 6309 O O . THR C 1 342 ? 119.880 159.499 137.007 1.00 68.38 353 THR B O 1
ATOM 6313 N N . GLY C 1 343 ? 118.273 160.828 136.157 1.00 74.23 354 GLY B N 1
ATOM 6314 C CA . GLY C 1 343 ? 118.160 160.080 134.917 1.00 78.22 354 GLY B CA 1
ATOM 6315 C C . GLY C 1 343 ? 117.678 158.654 135.080 1.00 80.37 354 GLY B C 1
ATOM 6316 O O . GLY C 1 343 ? 118.176 157.754 134.391 1.00 81.94 354 GLY B O 1
ATOM 6317 N N . ARG C 1 344 ? 116.721 158.423 135.976 1.00 75.13 355 ARG B N 1
ATOM 6318 C CA . ARG C 1 344 ? 116.166 157.098 136.206 1.00 71.10 355 ARG B CA 1
ATOM 6319 C C . ARG C 1 344 ? 114.648 157.180 136.236 1.00 75.50 355 ARG B C 1
ATOM 6320 O O . ARG C 1 344 ? 114.077 158.040 136.914 1.00 78.33 355 ARG B O 1
ATOM 6328 N N . ASP C 1 345 ? 113.996 156.279 135.497 1.00 74.44 356 ASP B N 1
ATOM 6329 C CA . ASP C 1 345 ? 112.538 156.262 135.459 1.00 72.83 356 ASP B CA 1
ATOM 6330 C C . ASP C 1 345 ? 111.938 155.682 136.732 1.00 74.92 356 ASP B C 1
ATOM 6331 O O . ASP C 1 345 ? 110.788 155.989 137.065 1.00 74.11 356 ASP B O 1
ATOM 6336 N N . THR C 1 346 ? 112.688 154.852 137.450 1.00 76.65 357 THR B N 1
ATOM 6337 C CA . THR C 1 346 ? 112.215 154.214 138.666 1.00 72.65 357 THR B CA 1
ATOM 6338 C C . THR C 1 346 ? 113.177 154.501 139.808 1.00 65.00 357 THR B C 1
ATOM 6339 O O . THR C 1 346 ? 114.376 154.694 139.581 1.00 64.46 357 THR B O 1
ATOM 6343 N N . PRO C 1 347 ? 112.679 154.548 141.044 1.00 59.88 358 PRO B N 1
ATOM 6344 C CA . PRO C 1 347 ? 113.570 154.782 142.187 1.00 57.73 358 PRO B CA 1
ATOM 6345 C C . PRO C 1 347 ? 114.596 153.669 142.334 1.00 57.75 358 PRO B C 1
ATOM 6346 O O . PRO C 1 347 ? 114.321 152.496 142.071 1.00 59.73 358 PRO B O 1
ATOM 6350 N N . LEU C 1 348 ? 115.795 154.054 142.762 1.00 51.43 359 LEU B N 1
ATOM 6351 C CA . LEU C 1 348 ? 116.889 153.107 142.948 1.00 45.25 359 LEU B CA 1
ATOM 6352 C C . LEU C 1 348 ? 116.772 152.433 144.309 1.00 42.70 359 LEU B C 1
ATOM 6353 O O . LEU C 1 348 ? 116.669 153.127 145.329 1.00 45.10 359 LEU B O 1
ATOM 6358 N N . PRO C 1 349 ? 116.750 151.102 144.363 1.00 42.07 360 PRO B N 1
ATOM 6359 C CA . PRO C 1 349 ? 116.720 150.420 145.662 1.00 38.41 360 PRO B CA 1
ATOM 6360 C C . PRO C 1 349 ? 118.065 150.514 146.367 1.00 38.77 360 PRO B C 1
ATOM 6361 O O . PRO C 1 349 ? 119.123 150.346 145.757 1.00 39.80 360 PRO B O 1
ATOM 6365 N N . VAL C 1 350 ? 118.011 150.787 147.671 1.00 41.53 361 VAL B N 1
ATOM 6366 C CA . VAL C 1 350 ? 119.200 150.923 148.499 1.00 38.51 361 VAL B CA 1
ATOM 6367 C C . VAL C 1 350 ? 119.005 150.122 149.779 1.00 39.42 361 VAL B C 1
ATOM 6368 O O . VAL C 1 350 ? 117.884 149.785 150.167 1.00 47.74 361 VAL B O 1
ATOM 6372 N N . GLY C 1 351 ? 120.119 149.821 150.435 1.00 35.59 362 GLY B N 1
ATOM 6373 C CA . GLY C 1 351 ? 120.076 149.084 151.685 1.00 34.98 362 GLY B CA 1
ATOM 6374 C C . GLY C 1 351 ? 121.463 148.982 152.279 1.00 33.73 362 GLY B C 1
ATOM 6375 O O . GLY C 1 351 ? 122.471 149.271 151.625 1.00 37.24 362 GLY B O 1
ATOM 6376 N N . SER C 1 352 ? 121.499 148.561 153.542 1.00 29.08 363 SER B N 1
ATOM 6377 C CA . SER C 1 352 ? 122.746 148.411 154.278 1.00 34.41 363 SER B CA 1
ATOM 6378 C C . SER C 1 352 ? 122.687 147.151 155.127 1.00 36.16 363 SER B C 1
ATOM 6379 O O . SER C 1 352 ? 121.642 146.827 155.699 1.00 43.23 363 SER B O 1
ATOM 6382 N N . ILE C 1 353 ? 123.817 146.443 155.205 1.00 36.77 364 ILE B N 1
ATOM 6383 C CA . ILE C 1 353 ? 123.891 145.221 156.004 1.00 37.67 364 ILE B CA 1
ATOM 6384 C C . ILE C 1 353 ? 124.124 145.493 157.481 1.00 39.09 364 ILE B C 1
ATOM 6385 O O . ILE C 1 353 ? 123.974 144.578 158.300 1.00 38.00 364 ILE B O 1
ATOM 6390 N N . LYS C 1 354 ? 124.477 146.727 157.849 1.00 42.87 365 LYS B N 1
ATOM 6391 C CA . LYS C 1 354 ? 124.738 147.041 159.249 1.00 40.48 365 LYS B CA 1
ATOM 6392 C C . LYS C 1 354 ? 123.472 147.024 160.096 1.00 39.26 365 LYS B C 1
ATOM 6393 O O . LYS C 1 354 ? 123.567 146.974 161.327 1.00 42.16 365 LYS B O 1
ATOM 6399 N N . THR C 1 355 ? 122.294 147.067 159.470 1.00 38.92 366 THR B N 1
ATOM 6400 C CA . THR C 1 355 ? 121.048 146.994 160.223 1.00 40.85 366 THR B CA 1
ATOM 6401 C C . THR C 1 355 ? 120.792 145.602 160.787 1.00 42.76 366 THR B C 1
ATOM 6402 O O . THR C 1 355 ? 119.932 145.451 161.662 1.00 47.10 366 THR B O 1
ATOM 6406 N N . ASN C 1 356 ? 121.513 144.588 160.310 1.00 40.36 367 ASN B N 1
ATOM 6407 C CA . ASN C 1 356 ? 121.320 143.211 160.746 1.00 37.61 367 ASN B CA 1
ATOM 6408 C C . ASN C 1 356 ? 122.373 142.756 161.751 1.00 41.25 367 ASN B C 1
ATOM 6409 O O . ASN C 1 356 ? 122.028 142.228 162.812 1.00 44.40 367 ASN B O 1
ATOM 6414 N N . ILE C 1 357 ? 123.654 142.951 161.438 1.00 41.30 368 ILE B N 1
ATOM 6415 C CA . ILE C 1 357 ? 124.729 142.479 162.293 1.00 41.63 368 ILE B CA 1
ATOM 6416 C C . ILE C 1 357 ? 125.458 143.613 163.007 1.00 43.70 368 ILE B C 1
ATOM 6417 O O . ILE C 1 357 ? 126.042 143.380 164.072 1.00 48.91 368 ILE B O 1
ATOM 6422 N N . GLY C 1 358 ? 125.444 144.823 162.464 1.00 39.21 369 GLY B N 1
ATOM 6423 C CA . GLY C 1 358 ? 126.120 145.953 163.069 1.00 39.59 369 GLY B CA 1
ATOM 6424 C C . GLY C 1 358 ? 127.332 146.383 162.259 1.00 47.02 369 GLY B C 1
ATOM 6425 O O . GLY C 1 358 ? 127.627 145.856 161.185 1.00 53.62 369 GLY B O 1
ATOM 6426 N N . HIS C 1 359 ? 128.037 147.369 162.808 1.00 46.49 370 HIS B N 1
ATOM 6427 C CA . HIS C 1 359 ? 129.219 147.919 162.158 1.00 43.25 370 HIS B CA 1
ATOM 6428 C C . HIS C 1 359 ? 130.440 147.085 162.525 1.00 39.91 370 HIS B C 1
ATOM 6429 O O . HIS C 1 359 ? 130.851 147.053 163.691 1.00 43.22 370 HIS B O 1
ATOM 6436 N N . LEU C 1 360 ? 131.019 146.413 161.534 1.00 37.26 371 LEU B N 1
ATOM 6437 C CA . LEU C 1 360 ? 132.214 145.604 161.730 1.00 41.28 371 LEU B CA 1
ATOM 6438 C C . LEU C 1 360 ? 133.498 146.386 161.496 1.00 43.56 371 LEU B C 1
ATOM 6439 O O . LEU C 1 360 ? 134.583 145.797 161.556 1.00 42.57 371 LEU B O 1
ATOM 6444 N N . GLU C 1 361 ? 133.396 147.688 161.225 1.00 47.77 372 GLU B N 1
ATOM 6445 C CA . GLU C 1 361 ? 134.541 148.579 161.014 1.00 45.33 372 GLU B CA 1
ATOM 6446 C C . GLU C 1 361 ? 135.335 148.071 159.816 1.00 51.54 372 GLU B C 1
ATOM 6447 O O . GLU C 1 361 ? 134.744 147.917 158.732 1.00 57.52 372 GLU B O 1
ATOM 6453 N N . GLY C 1 362 ? 136.630 147.772 159.955 1.00 45.25 373 GLY B N 1
ATOM 6454 C CA . GLY C 1 362 ? 137.474 147.482 158.808 1.00 45.32 373 GLY B CA 1
ATOM 6455 C C . GLY C 1 362 ? 137.025 146.296 157.982 1.00 48.44 373 GLY B C 1
ATOM 6456 O O . GLY C 1 362 ? 137.336 146.231 156.788 1.00 45.82 373 GLY B O 1
ATOM 6457 N N . ALA C 1 363 ? 136.302 145.355 158.586 1.00 42.85 374 ALA B N 1
ATOM 6458 C CA . ALA C 1 363 ? 135.781 144.210 157.855 1.00 40.10 374 ALA B CA 1
ATOM 6459 C C . ALA C 1 363 ? 134.416 144.462 157.232 1.00 41.60 374 ALA B C 1
ATOM 6460 O O . ALA C 1 363 ? 134.107 143.856 156.199 1.00 50.58 374 ALA B O 1
ATOM 6462 N N . ALA C 1 364 ? 133.620 145.371 157.805 1.00 41.35 375 ALA B N 1
ATOM 6463 C CA . ALA C 1 364 ? 132.223 145.509 157.400 1.00 42.68 375 ALA B CA 1
ATOM 6464 C C . ALA C 1 364 ? 132.093 145.639 155.889 1.00 42.04 375 ALA B C 1
ATOM 6465 O O . ALA C 1 364 ? 131.221 145.012 155.272 1.00 45.66 375 ALA B O 1
ATOM 6467 N N . GLY C 1 365 ? 132.999 146.404 155.275 1.00 41.84 376 GLY B N 1
ATOM 6468 C CA . GLY C 1 365 ? 132.934 146.612 153.838 1.00 34.49 376 GLY B CA 1
ATOM 6469 C C . GLY C 1 365 ? 132.826 145.319 153.058 1.00 31.93 376 GLY B C 1
ATOM 6470 O O . GLY C 1 365 ? 131.877 145.122 152.292 1.00 43.68 376 GLY B O 1
ATOM 6471 N N . ILE C 1 366 ? 133.764 144.390 153.280 1.00 29.33 377 ILE B N 1
ATOM 6472 C CA . ILE C 1 366 ? 133.744 143.167 152.481 1.00 33.56 377 ILE B CA 1
ATOM 6473 C C . ILE C 1 366 ? 132.464 142.392 152.761 1.00 32.17 377 ILE B C 1
ATOM 6474 O O . ILE C 1 366 ? 131.865 141.804 151.850 1.00 31.80 377 ILE B O 1
ATOM 6479 N N . ALA C 1 367 ? 131.992 142.435 154.012 1.00 27.56 378 ALA B N 1
ATOM 6480 C CA . ALA C 1 367 ? 130.729 141.789 154.347 1.00 26.35 378 ALA B CA 1
ATOM 6481 C C . ALA C 1 367 ? 129.621 142.290 153.434 1.00 31.58 378 ALA B C 1
ATOM 6482 O O . ALA C 1 367 ? 128.887 141.495 152.833 1.00 39.84 378 ALA B O 1
ATOM 6484 N N . GLY C 1 368 ? 129.530 143.613 153.271 1.00 27.57 379 GLY B N 1
ATOM 6485 C CA . GLY C 1 368 ? 128.534 144.161 152.366 1.00 21.91 379 GLY B CA 1
ATOM 6486 C C . GLY C 1 368 ? 128.678 143.602 150.966 1.00 29.58 379 GLY B C 1
ATOM 6487 O O . GLY C 1 368 ? 127.699 143.166 150.354 1.00 36.32 379 GLY B O 1
ATOM 6488 N N . LEU C 1 369 ? 129.918 143.551 150.466 1.00 29.19 380 LEU B N 1
ATOM 6489 C CA . LEU C 1 369 ? 130.148 142.973 149.148 1.00 26.09 380 LEU B CA 1
ATOM 6490 C C . LEU C 1 369 ? 129.646 141.539 149.099 1.00 28.40 380 LEU B C 1
ATOM 6491 O O . LEU C 1 369 ? 128.974 141.141 148.138 1.00 32.55 380 LEU B O 1
ATOM 6496 N N . ILE C 1 370 ? 129.919 140.765 150.153 1.00 25.86 381 ILE B N 1
ATOM 6497 C CA . ILE C 1 370 ? 129.428 139.392 150.209 1.00 22.89 381 ILE B CA 1
ATOM 6498 C C . ILE C 1 370 ? 127.914 139.380 150.066 1.00 28.09 381 ILE B C 1
ATOM 6499 O O . ILE C 1 370 ? 127.352 138.613 149.272 1.00 34.55 381 ILE B O 1
ATOM 6504 N N . LYS C 1 371 ? 127.236 140.275 150.792 1.00 27.12 382 LYS B N 1
ATOM 6505 C CA . LYS C 1 371 ? 125.788 140.386 150.664 1.00 25.92 382 LYS B CA 1
ATOM 6506 C C . LYS C 1 371 ? 125.397 140.631 149.215 1.00 30.56 382 LYS B C 1
ATOM 6507 O O . LYS C 1 371 ? 124.524 139.944 148.669 1.00 34.59 382 LYS B O 1
ATOM 6513 N N . ALA C 1 372 ? 126.080 141.573 148.558 1.00 29.42 383 ALA B N 1
ATOM 6514 C CA . ALA C 1 372 ? 125.797 141.845 147.154 1.00 28.46 383 ALA B CA 1
ATOM 6515 C C . ALA C 1 372 ? 125.969 140.583 146.323 1.00 30.88 383 ALA B C 1
ATOM 6516 O O . ALA C 1 372 ? 125.126 140.263 145.475 1.00 34.41 383 ALA B O 1
ATOM 6518 N N . LEU C 1 373 ? 127.035 139.823 146.593 1.00 32.76 384 LEU B N 1
ATOM 6519 C CA . LEU C 1 373 ? 127.251 138.579 145.866 1.00 29.15 384 LEU B CA 1
ATOM 6520 C C . LEU C 1 373 ? 126.065 137.642 146.043 1.00 31.88 384 LEU B C 1
ATOM 6521 O O . LEU C 1 373 ? 125.591 137.039 145.071 1.00 37.47 384 LEU B O 1
ATOM 6526 N N . LEU C 1 374 ? 125.544 137.543 147.269 1.00 31.17 385 LEU B N 1
ATOM 6527 C CA . LEU C 1 374 ? 124.352 136.733 147.486 1.00 32.75 385 LEU B CA 1
ATOM 6528 C C . LEU C 1 374 ? 123.190 137.258 146.655 1.00 34.89 385 LEU B C 1
ATOM 6529 O O . LEU C 1 374 ? 122.493 136.483 145.987 1.00 38.68 385 LEU B O 1
ATOM 6534 N N . GLN C 1 375 ? 123.000 138.580 146.643 1.00 39.01 386 GLN B N 1
ATOM 6535 C CA . GLN C 1 375 ? 121.936 139.163 145.839 1.00 35.71 386 GLN B CA 1
ATOM 6536 C C . GLN C 1 375 ? 122.182 138.979 144.350 1.00 36.82 386 GLN B C 1
ATOM 6537 O O . GLN C 1 375 ? 121.243 139.109 143.558 1.00 42.20 386 GLN B O 1
ATOM 6543 N N . LEU C 1 376 ? 123.419 138.679 143.953 1.00 42.25 387 LEU B N 1
ATOM 6544 C CA . LEU C 1 376 ? 123.705 138.395 142.555 1.00 40.06 387 LEU B CA 1
ATOM 6545 C C . LEU C 1 376 ? 123.652 136.908 142.234 1.00 43.57 387 LEU B C 1
ATOM 6546 O O . LEU C 1 376 ? 123.850 136.537 141.072 1.00 58.14 387 LEU B O 1
ATOM 6551 N N . ARG C 1 377 ? 123.393 136.052 143.223 1.00 40.03 388 ARG B N 1
ATOM 6552 C CA . ARG C 1 377 ? 123.290 134.618 142.981 1.00 41.20 388 ARG B CA 1
ATOM 6553 C C . ARG C 1 377 ? 121.864 134.099 143.091 1.00 48.40 388 ARG B C 1
ATOM 6554 O O . ARG C 1 377 ? 121.446 133.276 142.271 1.00 51.65 388 ARG B O 1
ATOM 6562 N N . ARG C 1 378 ? 121.107 134.559 144.086 1.00 48.06 389 ARG B N 1
ATOM 6563 C CA . ARG C 1 378 ? 119.720 134.143 144.243 1.00 42.70 389 ARG B CA 1
ATOM 6564 C C . ARG C 1 378 ? 118.753 134.984 143.421 1.00 46.77 389 ARG B C 1
ATOM 6565 O O . ARG C 1 378 ? 117.568 134.636 143.350 1.00 55.66 389 ARG B O 1
ATOM 6573 N N . ARG C 1 379 ? 119.228 136.069 142.804 1.00 43.73 390 ARG B N 1
ATOM 6574 C CA . ARG C 1 379 ? 118.388 136.968 142.010 1.00 45.85 390 ARG B CA 1
ATOM 6575 C C . ARG C 1 379 ? 117.208 137.488 142.828 1.00 49.01 390 ARG B C 1
ATOM 6576 O O . ARG C 1 379 ? 116.083 137.604 142.336 1.00 52.99 390 ARG B O 1
ATOM 6584 N N . ARG C 1 380 ? 117.471 137.805 144.094 1.00 47.72 391 ARG B N 1
ATOM 6585 C CA . ARG C 1 380 ? 116.447 138.300 145.002 1.00 50.17 391 ARG B CA 1
ATOM 6586 C C . ARG C 1 380 ? 117.049 139.369 145.903 1.00 52.64 391 ARG B C 1
ATOM 6587 O O . ARG C 1 380 ? 118.263 139.425 146.112 1.00 52.92 391 ARG B O 1
ATOM 6595 N N . LEU C 1 381 ? 116.179 140.221 146.435 1.00 56.88 392 LEU B N 1
ATOM 6596 C CA . LEU C 1 381 ? 116.569 141.288 147.342 1.00 50.48 392 LEU B CA 1
ATOM 6597 C C . LEU C 1 381 ? 116.035 141.003 148.740 1.00 54.16 392 LEU B C 1
ATOM 6598 O O . LEU C 1 381 ? 114.942 140.454 148.906 1.00 63.18 392 LEU B O 1
ATOM 6603 N N . VAL C 1 382 ? 116.818 141.381 149.746 1.00 54.95 393 VAL B N 1
ATOM 6604 C CA . VAL C 1 382 ? 116.450 141.142 151.139 1.00 50.28 393 VAL B CA 1
ATOM 6605 C C . VAL C 1 382 ? 116.013 142.457 151.775 1.00 48.79 393 VAL B C 1
ATOM 6606 O O . VAL C 1 382 ? 116.478 143.531 151.365 1.00 48.40 393 VAL B O 1
ATOM 6610 N N . PRO C 1 383 ? 115.114 142.427 152.756 1.00 58.12 394 PRO B N 1
ATOM 6611 C CA . PRO C 1 383 ? 114.673 143.672 153.393 1.00 56.61 394 PRO B CA 1
ATOM 6612 C C . PRO C 1 383 ? 115.761 144.278 154.267 1.00 54.63 394 PRO B C 1
ATOM 6613 O O . PRO C 1 383 ? 116.682 143.602 154.732 1.00 58.25 394 PRO B O 1
ATOM 6617 N N . SER C 1 384 ? 115.637 145.584 154.486 1.00 58.32 395 SER B N 1
ATOM 6618 C CA . SER C 1 384 ? 116.523 146.329 155.370 1.00 57.99 395 SER B CA 1
ATOM 6619 C C . SER C 1 384 ? 115.743 146.760 156.604 1.00 60.05 395 SER B C 1
ATOM 6620 O O . SER C 1 384 ? 114.682 147.383 156.488 1.00 57.72 395 SER B O 1
ATOM 6623 N N . LEU C 1 385 ? 116.270 146.429 157.780 1.00 48.55 396 LEU B N 1
ATOM 6624 C CA . LEU C 1 385 ? 115.582 146.703 159.031 1.00 49.96 396 LEU B CA 1
ATOM 6625 C C . LEU C 1 385 ? 115.846 148.138 159.487 1.00 53.50 396 LEU B C 1
ATOM 6626 O O . LEU C 1 385 ? 116.584 148.898 158.852 1.00 52.45 396 LEU B O 1
ATOM 6631 N N . ASN C 1 386 ? 115.224 148.506 160.610 1.00 55.11 397 ASN B N 1
ATOM 6632 C CA . ASN C 1 386 ? 115.401 149.820 161.232 1.00 56.76 397 ASN B CA 1
ATOM 6633 C C . ASN C 1 386 ? 115.028 150.953 160.277 1.00 65.02 397 ASN B C 1
ATOM 6634 O O . ASN C 1 386 ? 115.751 151.943 160.147 1.00 71.74 397 ASN B O 1
ATOM 6639 N N . PHE C 1 387 ? 113.890 150.807 159.602 1.00 66.43 398 PHE B N 1
ATOM 6640 C CA . PHE C 1 387 ? 113.371 151.835 158.707 1.00 66.11 398 PHE B CA 1
ATOM 6641 C C . PHE C 1 387 ? 111.863 151.925 158.881 1.00 69.63 398 PHE B C 1
ATOM 6642 O O . PHE C 1 387 ? 111.135 151.007 158.490 1.00 71.55 398 PHE B O 1
ATOM 6650 N N . SER C 1 388 ? 111.399 153.028 159.466 1.00 65.14 399 SER B N 1
ATOM 6651 C CA . SER C 1 388 ? 109.976 153.278 159.655 1.00 66.04 399 SER B CA 1
ATOM 6652 C C . SER C 1 388 ? 109.498 154.505 158.897 1.00 66.07 399 SER B C 1
ATOM 6653 O O . SER C 1 388 ? 108.503 154.429 158.166 1.00 65.14 399 SER B O 1
ATOM 6656 N N . THR C 1 389 ? 110.179 155.639 159.051 1.00 67.15 400 THR B N 1
ATOM 6657 C CA . THR C 1 389 ? 109.826 156.869 158.363 1.00 68.76 400 THR B CA 1
ATOM 6658 C C . THR C 1 389 ? 111.064 157.464 157.708 1.00 71.99 400 THR B C 1
ATOM 6659 O O . THR C 1 389 ? 112.173 157.336 158.242 1.00 70.37 400 THR B O 1
ATOM 6663 N N . PRO C 1 390 ? 110.914 158.106 156.549 1.00 75.88 401 PRO B N 1
ATOM 6664 C CA . PRO C 1 390 ? 112.077 158.715 155.893 1.00 72.70 401 PRO B CA 1
ATOM 6665 C C . PRO C 1 390 ? 112.671 159.837 156.731 1.00 74.78 401 PRO B C 1
ATOM 6666 O O . PRO C 1 390 ? 111.967 160.552 157.448 1.00 78.29 401 PRO B O 1
ATOM 6670 N N . ASN C 1 391 ? 113.986 159.980 156.634 1.00 71.06 402 ASN B N 1
ATOM 6671 C CA . ASN C 1 391 ? 114.681 161.042 157.351 1.00 71.88 402 ASN B CA 1
ATOM 6672 C C . ASN C 1 391 ? 114.308 162.392 156.748 1.00 73.87 402 ASN B C 1
ATOM 6673 O O . ASN C 1 391 ? 114.404 162.566 155.528 1.00 76.47 402 ASN B O 1
ATOM 6678 N N . PRO C 1 392 ? 113.866 163.362 157.555 1.00 78.83 403 PRO B N 1
ATOM 6679 C CA . PRO C 1 392 ? 113.552 164.688 156.996 1.00 81.10 403 PRO B CA 1
ATOM 6680 C C . PRO C 1 392 ? 114.732 165.346 156.302 1.00 81.97 403 PRO B C 1
ATOM 6681 O O . PRO C 1 392 ? 114.532 166.100 155.342 1.00 84.06 403 PRO B O 1
ATOM 6685 N N . ASP C 1 393 ? 115.957 165.085 156.758 1.00 77.04 404 ASP B N 1
ATOM 6686 C CA . ASP C 1 393 ? 117.143 165.612 156.096 1.00 74.51 404 ASP B CA 1
ATOM 6687 C C . ASP C 1 393 ? 117.463 164.893 154.792 1.00 76.47 404 ASP B C 1
ATOM 6688 O O . ASP C 1 393 ? 118.336 165.354 154.049 1.00 78.28 404 ASP B O 1
ATOM 6693 N N . ILE C 1 394 ? 116.789 163.789 154.499 1.00 75.91 405 ILE B N 1
ATOM 6694 C CA . ILE C 1 394 ? 117.023 163.005 153.296 1.00 69.12 405 ILE B CA 1
ATOM 6695 C C . ILE C 1 394 ? 115.774 163.074 152.426 1.00 67.24 405 ILE B C 1
ATOM 6696 O O . ILE C 1 394 ? 114.787 162.384 152.681 1.00 67.69 405 ILE B O 1
ATOM 6701 N N . PRO C 1 395 ? 115.780 163.906 151.382 1.00 67.59 406 PRO B N 1
ATOM 6702 C CA . PRO C 1 395 ? 114.643 163.963 150.437 1.00 66.39 406 PRO B CA 1
ATOM 6703 C C . PRO C 1 395 ? 114.671 162.809 149.437 1.00 68.94 406 PRO B C 1
ATOM 6704 O O . PRO C 1 395 ? 115.150 162.912 148.307 1.00 67.97 406 PRO B O 1
ATOM 6708 N N . LEU C 1 396 ? 114.139 161.663 149.872 1.00 69.91 407 LEU B N 1
ATOM 6709 C CA . LEU C 1 396 ? 114.178 160.461 149.044 1.00 57.49 407 LEU B CA 1
ATOM 6710 C C . LEU C 1 396 ? 113.395 160.634 147.749 1.00 61.15 407 LEU B C 1
ATOM 6711 O O . LEU C 1 396 ? 113.774 160.069 146.717 1.00 61.03 407 LEU B O 1
ATOM 6716 N N . ASP C 1 397 ? 112.302 161.400 147.782 1.00 68.19 408 ASP B N 1
ATOM 6717 C CA . ASP C 1 397 ? 111.522 161.629 146.569 1.00 72.48 408 ASP B CA 1
ATOM 6718 C C . ASP C 1 397 ? 112.335 162.392 145.529 1.00 69.71 408 ASP B C 1
ATOM 6719 O O . ASP C 1 397 ? 112.312 162.057 144.339 1.00 62.42 408 ASP B O 1
ATOM 6724 N N . ALA C 1 398 ? 113.062 163.425 145.962 1.00 69.62 409 ALA B N 1
ATOM 6725 C CA . ALA C 1 398 ? 113.883 164.193 145.031 1.00 63.75 409 ALA B CA 1
ATOM 6726 C C . ALA C 1 398 ? 115.097 163.395 144.572 1.00 66.26 409 ALA B C 1
ATOM 6727 O O . ALA C 1 398 ? 115.495 163.476 143.404 1.00 66.92 409 ALA B O 1
ATOM 6729 N N . LEU C 1 399 ? 115.699 162.619 145.476 1.00 65.28 410 LEU B N 1
ATOM 6730 C CA . LEU C 1 399 ? 116.893 161.851 145.148 1.00 56.22 410 LEU B CA 1
ATOM 6731 C C . LEU C 1 399 ? 116.595 160.608 144.319 1.00 56.22 410 LEU B C 1
ATOM 6732 O O . LEU C 1 399 ? 117.539 159.955 143.862 1.00 59.07 410 LEU B O 1
ATOM 6737 N N . ASN C 1 400 ? 115.318 160.269 144.121 1.00 56.63 411 ASN B N 1
ATOM 6738 C CA . ASN C 1 400 ? 114.918 159.095 143.342 1.00 54.62 411 ASN B CA 1
ATOM 6739 C C . ASN C 1 400 ? 115.510 157.813 143.923 1.00 51.29 411 ASN B C 1
ATOM 6740 O O . ASN C 1 400 ? 115.977 156.935 143.195 1.00 47.43 411 ASN B O 1
ATOM 6745 N N . LEU C 1 401 ? 115.490 157.705 145.249 1.00 49.82 412 LEU B N 1
ATOM 6746 C CA . LEU C 1 401 ? 115.990 156.538 145.956 1.00 45.35 412 LEU B CA 1
ATOM 6747 C C . LEU C 1 401 ? 114.903 155.988 146.869 1.00 47.98 412 LEU B C 1
ATOM 6748 O O . LEU C 1 401 ? 114.039 156.723 147.354 1.00 56.66 412 LEU B O 1
ATOM 6753 N N . ARG C 1 402 ? 114.953 154.678 147.102 1.00 43.88 413 ARG B N 1
ATOM 6754 C CA . ARG C 1 402 ? 113.993 154.032 147.985 1.00 44.76 413 ARG B CA 1
ATOM 6755 C C . ARG C 1 402 ? 114.694 152.901 148.722 1.00 45.72 413 ARG B C 1
ATOM 6756 O O . ARG C 1 402 ? 115.566 152.235 148.161 1.00 43.72 413 ARG B O 1
ATOM 6764 N N . VAL C 1 403 ? 114.307 152.693 149.976 1.00 48.33 414 VAL B N 1
ATOM 6765 C CA . VAL C 1 403 ? 114.923 151.678 150.822 1.00 47.95 414 VAL B CA 1
ATOM 6766 C C . VAL C 1 403 ? 114.169 150.367 150.652 1.00 51.79 414 VAL B C 1
ATOM 6767 O O . VAL C 1 403 ? 112.938 150.326 150.763 1.00 57.19 414 VAL B O 1
ATOM 6771 N N . GLN C 1 404 ? 114.908 149.294 150.383 1.00 43.19 415 GLN B N 1
ATOM 6772 C CA . GLN C 1 404 ? 114.312 147.975 150.212 1.00 50.67 415 GLN B CA 1
ATOM 6773 C C . GLN C 1 404 ? 113.903 147.425 151.573 1.00 54.43 415 GLN B C 1
ATOM 6774 O O . GLN C 1 404 ? 114.755 147.198 152.439 1.00 54.26 415 GLN B O 1
ATOM 6780 N N . GLN C 1 405 ? 112.598 147.210 151.762 1.00 55.68 416 GLN B N 1
ATOM 6781 C CA . GLN C 1 405 ? 112.070 146.715 153.028 1.00 59.80 416 GLN B CA 1
ATOM 6782 C C . GLN C 1 405 ? 111.212 145.469 152.841 1.00 62.76 416 GLN B C 1
ATOM 6783 O O . GLN C 1 405 ? 110.392 145.153 153.710 1.00 69.28 416 GLN B O 1
ATOM 6789 N N . GLU C 1 406 ? 111.380 144.757 151.730 1.00 60.74 417 GLU B N 1
ATOM 6790 C CA . GLU C 1 406 ? 110.619 143.544 151.476 1.00 60.45 417 GLU B CA 1
ATOM 6791 C C . GLU C 1 406 ? 111.442 142.615 150.595 1.00 60.77 417 GLU B C 1
ATOM 6792 O O . GLU C 1 406 ? 112.375 143.041 149.910 1.00 61.48 417 GLU B O 1
ATOM 6798 N N . SER C 1 407 ? 111.085 141.334 150.627 1.00 65.42 418 SER B N 1
ATOM 6799 C CA . SER C 1 407 ? 111.754 140.317 149.821 1.00 61.41 418 SER B CA 1
ATOM 6800 C C . SER C 1 407 ? 111.017 140.187 148.493 1.00 64.03 418 SER B C 1
ATOM 6801 O O . SER C 1 407 ? 109.886 139.693 148.448 1.00 68.29 418 SER B O 1
ATOM 6804 N N . ALA C 1 408 ? 111.656 140.628 147.415 1.00 60.43 419 ALA B N 1
ATOM 6805 C CA . ALA C 1 408 ? 111.075 140.590 146.084 1.00 69.72 419 ALA B CA 1
ATOM 6806 C C . ALA C 1 408 ? 112.105 140.061 145.099 1.00 65.94 419 ALA B C 1
ATOM 6807 O O . ALA C 1 408 ? 113.311 140.262 145.290 1.00 59.13 419 ALA B O 1
ATOM 6809 N N . PRO C 1 409 ? 111.664 139.380 144.043 1.00 66.50 420 PRO B N 1
ATOM 6810 C CA . PRO C 1 409 ? 112.610 138.903 143.029 1.00 61.63 420 PRO B CA 1
ATOM 6811 C C . PRO C 1 409 ? 113.265 140.058 142.288 1.00 60.78 420 PRO B C 1
ATOM 6812 O O . PRO C 1 409 ? 112.691 141.139 142.137 1.00 64.16 420 PRO B O 1
ATOM 6816 N N . TRP C 1 410 ? 114.487 139.813 141.824 1.00 60.50 421 TRP B N 1
ATOM 6817 C CA . TRP C 1 410 ? 115.268 140.805 141.097 1.00 56.13 421 TRP B CA 1
ATOM 6818 C C . TRP C 1 410 ? 115.167 140.516 139.604 1.00 59.56 421 TRP B C 1
ATOM 6819 O O . TRP C 1 410 ? 115.458 139.399 139.163 1.00 60.33 421 TRP B O 1
ATOM 6830 N N . ALA C 1 411 ? 114.757 141.521 138.834 1.00 62.07 422 ALA B N 1
ATOM 6831 C CA . ALA C 1 411 ? 114.594 141.396 137.395 1.00 66.83 422 ALA B CA 1
ATOM 6832 C C . ALA C 1 411 ? 115.426 142.454 136.684 1.00 76.84 422 ALA B C 1
ATOM 6833 O O . ALA C 1 411 ? 115.698 143.526 137.231 1.00 77.66 422 ALA B O 1
ATOM 6835 N N . THR C 1 412 ? 115.828 142.139 135.456 1.00 77.68 423 THR B N 1
ATOM 6836 C CA . THR C 1 412 ? 116.634 143.052 134.654 1.00 77.53 423 THR B CA 1
ATOM 6837 C C . THR C 1 412 ? 115.826 144.276 134.234 1.00 78.27 423 THR B C 1
ATOM 6838 O O . THR C 1 412 ? 116.390 145.321 133.907 1.00 71.06 423 THR B O 1
ATOM 6842 N N . THR C 1 419 ? 122.054 142.537 132.344 1.00 50.80 430 THR B N 1
ATOM 6843 C CA . THR C 1 419 ? 122.334 141.759 133.545 1.00 56.47 430 THR B CA 1
ATOM 6844 C C . THR C 1 419 ? 122.217 142.623 134.797 1.00 55.24 430 THR B C 1
ATOM 6845 O O . THR C 1 419 ? 122.212 143.851 134.717 1.00 56.15 430 THR B O 1
ATOM 6849 N N . LEU C 1 420 ? 122.119 141.971 135.953 1.00 45.80 431 LEU B N 1
ATOM 6850 C CA . LEU C 1 420 ? 122.010 142.682 137.218 1.00 42.91 431 LEU B CA 1
ATOM 6851 C C . LEU C 1 420 ? 123.353 143.283 137.609 1.00 42.58 431 LEU B C 1
ATOM 6852 O O . LEU C 1 420 ? 124.389 142.614 137.552 1.00 45.80 431 LEU B O 1
ATOM 6857 N N . VAL C 1 421 ? 123.330 144.553 138.006 1.00 37.93 432 VAL B N 1
ATOM 6858 C CA . VAL C 1 421 ? 124.526 145.290 138.393 1.00 35.12 432 VAL B CA 1
ATOM 6859 C C . VAL C 1 421 ? 124.290 145.906 139.765 1.00 35.67 432 VAL B C 1
ATOM 6860 O O . VAL C 1 421 ? 123.230 146.488 140.018 1.00 40.85 432 VAL B O 1
ATOM 6864 N N . ALA C 1 422 ? 125.277 145.777 140.651 1.00 33.48 433 ALA B N 1
ATOM 6865 C CA . ALA C 1 422 ? 125.176 146.304 142.002 1.00 29.04 433 ALA B CA 1
ATOM 6866 C C . ALA C 1 422 ? 126.467 147.026 142.360 1.00 32.01 433 ALA B C 1
ATOM 6867 O O . ALA C 1 422 ? 127.523 146.792 141.766 1.00 38.15 433 ALA B O 1
ATOM 6869 N N . GLY C 1 423 ? 126.364 147.914 143.334 1.00 26.31 434 GLY B N 1
ATOM 6870 C CA . GLY C 1 423 ? 127.513 148.673 143.800 1.00 23.45 434 GLY B CA 1
ATOM 6871 C C . GLY C 1 423 ? 127.626 148.636 145.307 1.00 27.61 434 GLY B C 1
ATOM 6872 O O . GLY C 1 423 ? 126.630 148.756 146.019 1.00 35.45 434 GLY B O 1
ATOM 6873 N N . VAL C 1 424 ? 128.856 148.468 145.785 1.00 29.15 435 VAL B N 1
ATOM 6874 C CA . VAL C 1 424 ? 129.161 148.418 147.209 1.00 25.27 435 VAL B CA 1
ATOM 6875 C C . VAL C 1 424 ? 130.111 149.561 147.533 1.00 30.65 435 VAL B C 1
ATOM 6876 O O . VAL C 1 424 ? 131.161 149.701 146.896 1.00 33.22 435 VAL B O 1
ATOM 6880 N N . SER C 1 425 ? 129.746 150.371 148.522 1.00 36.09 436 SER B N 1
ATOM 6881 C CA . SER C 1 425 ? 130.524 151.535 148.916 1.00 34.62 436 SER B CA 1
ATOM 6882 C C . SER C 1 425 ? 131.016 151.377 150.348 1.00 35.67 436 SER B C 1
ATOM 6883 O O . SER C 1 425 ? 130.273 150.924 151.224 1.00 42.35 436 SER B O 1
ATOM 6886 N N . SER C 1 426 ? 132.272 151.753 150.578 1.00 33.58 437 SER B N 1
ATOM 6887 C CA . SER C 1 426 ? 132.844 151.748 151.920 1.00 34.37 437 SER B CA 1
ATOM 6888 C C . SER C 1 426 ? 133.638 153.030 152.101 1.00 33.82 437 SER B C 1
ATOM 6889 O O . SER C 1 426 ? 134.616 153.263 151.383 1.00 41.37 437 SER B O 1
ATOM 6892 N N . PHE C 1 427 ? 133.218 153.858 153.053 1.00 35.78 438 PHE B N 1
ATOM 6893 C CA . PHE C 1 427 ? 133.847 155.144 153.310 1.00 36.96 438 PHE B CA 1
ATOM 6894 C C . PHE C 1 427 ? 134.599 155.078 154.630 1.00 38.75 438 PHE B C 1
ATOM 6895 O O . PHE C 1 427 ? 134.011 154.757 155.668 1.00 39.60 438 PHE B O 1
ATOM 6903 N N . GLY C 1 428 ? 135.891 155.383 154.586 1.00 43.48 439 GLY B N 1
ATOM 6904 C CA . GLY C 1 428 ? 136.692 155.437 155.788 1.00 39.81 439 GLY B CA 1
ATOM 6905 C C . GLY C 1 428 ? 136.488 156.742 156.534 1.00 39.64 439 GLY B C 1
ATOM 6906 O O . GLY C 1 428 ? 136.336 157.804 155.937 1.00 40.48 439 GLY B O 1
ATOM 6907 N N . MET C 1 429 ? 136.476 156.646 157.864 1.00 40.23 440 MET B N 1
ATOM 6908 C CA . MET C 1 429 ? 136.257 157.834 158.680 1.00 47.47 440 MET B CA 1
ATOM 6909 C C . MET C 1 429 ? 137.410 158.822 158.543 1.00 44.89 440 MET B C 1
ATOM 6910 O O . MET C 1 429 ? 137.204 160.036 158.665 1.00 48.19 440 MET B O 1
ATOM 6915 N N . GLY C 1 430 ? 138.621 158.330 158.271 1.00 46.45 441 GLY B N 1
ATOM 6916 C CA . GLY C 1 430 ? 139.726 159.226 157.981 1.00 40.37 441 GLY B CA 1
ATOM 6917 C C . GLY C 1 430 ? 139.511 160.048 156.726 1.00 34.62 441 GLY B C 1
ATOM 6918 O O . GLY C 1 430 ? 139.909 161.215 156.668 1.00 41.11 441 GLY B O 1
ATOM 6919 N N . GLY C 1 431 ? 138.873 159.463 155.714 1.00 35.72 442 GLY B N 1
ATOM 6920 C CA . GLY C 1 431 ? 138.620 160.172 154.475 1.00 31.54 442 GLY B CA 1
ATOM 6921 C C . GLY C 1 431 ? 138.774 159.322 153.230 1.00 36.77 442 GLY B C 1
ATOM 6922 O O . GLY C 1 431 ? 138.551 159.806 152.116 1.00 41.18 442 GLY B O 1
ATOM 6923 N N . THR C 1 432 ? 139.151 158.057 153.398 1.00 36.16 443 THR B N 1
ATOM 6924 C CA . THR C 1 432 ? 139.334 157.148 152.274 1.00 36.29 443 THR B CA 1
ATOM 6925 C C . THR C 1 432 ? 137.997 156.531 151.882 1.00 39.87 443 THR B C 1
ATOM 6926 O O . THR C 1 432 ? 137.268 156.017 152.736 1.00 40.42 443 THR B O 1
ATOM 6930 N N . ASN C 1 433 ? 137.680 156.583 150.590 1.00 35.78 444 ASN B N 1
ATOM 6931 C CA . ASN C 1 433 ? 136.427 156.066 150.060 1.00 31.60 444 ASN B CA 1
ATOM 6932 C C . ASN C 1 433 ? 136.707 155.080 148.934 1.00 32.90 444 ASN B C 1
ATOM 6933 O O . ASN C 1 433 ? 137.595 155.306 148.106 1.00 34.08 444 ASN B O 1
ATOM 6938 N N . CYS C 1 434 ? 135.945 153.987 148.905 1.00 33.39 445 CYS B N 1
ATOM 6939 C CA . CYS C 1 434 ? 136.079 152.968 147.873 1.00 27.80 445 CYS B CA 1
ATOM 6940 C C . CYS C 1 434 ? 134.702 152.533 147.396 1.00 33.53 445 CYS B C 1
ATOM 6941 O O . CYS C 1 434 ? 133.749 152.481 148.180 1.00 36.61 445 CYS B O 1
ATOM 6944 N N . HIS C 1 435 ? 134.605 152.223 146.104 1.00 34.23 446 HIS B N 1
ATOM 6945 C CA . HIS C 1 435 ? 133.373 151.732 145.503 1.00 31.33 446 HIS B CA 1
ATOM 6946 C C . HIS C 1 435 ? 133.699 150.608 144.533 1.00 37.08 446 HIS B C 1
ATOM 6947 O O . HIS C 1 435 ? 134.645 150.711 143.747 1.00 41.48 446 HIS B O 1
ATOM 6954 N N . VAL C 1 436 ? 132.913 149.536 144.596 1.00 37.57 447 VAL B N 1
ATOM 6955 C CA . VAL C 1 436 ? 133.097 148.361 143.753 1.00 33.23 447 VAL B CA 1
ATOM 6956 C C . VAL C 1 436 ? 131.799 148.092 143.007 1.00 34.07 447 VAL B C 1
ATOM 6957 O O . VAL C 1 436 ? 130.729 148.013 143.621 1.00 33.81 447 VAL B O 1
ATOM 6961 N N . VAL C 1 437 ? 131.896 147.946 141.689 1.00 37.04 448 VAL B N 1
ATOM 6962 C CA . VAL C 1 437 ? 130.755 147.628 140.838 1.00 39.47 448 VAL B CA 1
ATOM 6963 C C . VAL C 1 437 ? 130.877 146.169 140.420 1.00 37.69 448 VAL B C 1
ATOM 6964 O O . VAL C 1 437 ? 131.893 145.765 139.839 1.00 38.58 448 VAL B O 1
ATOM 6968 N N . VAL C 1 438 ? 129.852 145.374 140.721 1.00 30.87 449 VAL B N 1
ATOM 6969 C CA . VAL C 1 438 ? 129.869 143.941 140.455 1.00 32.47 449 VAL B CA 1
ATOM 6970 C C . VAL C 1 438 ? 128.566 143.550 139.769 1.00 33.16 449 VAL B C 1
ATOM 6971 O O . VAL C 1 438 ? 127.482 143.966 140.192 1.00 31.39 449 VAL B O 1
ATOM 6975 N N . SER C 1 439 ? 128.675 142.762 138.706 1.00 34.79 450 SER B N 1
ATOM 6976 C CA . SER C 1 439 ? 127.532 142.266 137.957 1.00 38.84 450 SER B CA 1
ATOM 6977 C C . SER C 1 439 ? 127.444 140.748 138.074 1.00 40.06 450 SER B C 1
ATOM 6978 O O . SER C 1 439 ? 128.358 140.079 138.565 1.00 42.18 450 SER B O 1
ATOM 6981 N N . ALA C 1 440 ? 126.318 140.211 137.614 1.00 38.15 451 ALA B N 1
ATOM 6982 C CA . ALA C 1 440 ? 126.106 138.773 137.637 1.00 44.01 451 ALA B CA 1
ATOM 6983 C C . ALA C 1 440 ? 126.996 138.083 136.607 1.00 55.49 451 ALA B C 1
ATOM 6984 O O . ALA C 1 440 ? 127.479 138.693 135.649 1.00 55.72 451 ALA B O 1
ATOM 6986 N N . ALA C 1 441 ? 127.216 136.789 136.823 1.00 58.98 452 ALA B N 1
ATOM 6987 C CA . ALA C 1 441 ? 128.047 136.015 135.914 1.00 55.43 452 ALA B CA 1
ATOM 6988 C C . ALA C 1 441 ? 127.384 135.921 134.541 1.00 67.24 452 ALA B C 1
ATOM 6989 O O . ALA C 1 441 ? 126.163 135.765 134.449 1.00 63.96 452 ALA B O 1
ATOM 6991 N N . PRO C 1 442 ? 128.163 136.012 133.452 1.00 69.98 453 PRO B N 1
ATOM 6992 C CA . PRO C 1 442 ? 127.623 135.932 132.092 1.00 65.40 453 PRO B CA 1
ATOM 6993 C C . PRO C 1 442 ? 127.244 134.509 131.693 1.00 71.77 453 PRO B C 1
ATOM 6994 O O . PRO C 1 442 ? 126.187 134.319 131.092 1.00 73.59 453 PRO B O 1
ATOM 6998 N N . LEU C 1 465 ? 127.577 104.413 142.971 1.00 105.09 476 LEU B N 1
ATOM 6999 C CA . LEU C 1 465 ? 127.989 105.792 143.210 1.00 100.66 476 LEU B CA 1
ATOM 7000 C C . LEU C 1 465 ? 128.577 105.956 144.608 1.00 98.63 476 LEU B C 1
ATOM 7001 O O . LEU C 1 465 ? 127.904 106.446 145.514 1.00 98.97 476 LEU B O 1
ATOM 7006 N N . PRO C 1 466 ? 129.832 105.545 144.783 1.00 96.15 477 PRO B N 1
ATOM 7007 C CA . PRO C 1 466 ? 130.466 105.661 146.100 1.00 92.63 477 PRO B CA 1
ATOM 7008 C C . PRO C 1 466 ? 130.842 107.099 146.420 1.00 90.42 477 PRO B C 1
ATOM 7009 O O . PRO C 1 466 ? 131.291 107.856 145.555 1.00 87.13 477 PRO B O 1
ATOM 7013 N N . TRP C 1 467 ? 130.649 107.472 147.682 1.00 89.62 478 TRP B N 1
ATOM 7014 C CA . TRP C 1 467 ? 130.990 108.799 148.180 1.00 83.01 478 TRP B CA 1
ATOM 7015 C C . TRP C 1 467 ? 132.142 108.666 149.166 1.00 82.96 478 TRP B C 1
ATOM 7016 O O . TRP C 1 467 ? 132.070 107.865 150.105 1.00 82.79 478 TRP B O 1
ATOM 7027 N N . VAL C 1 468 ? 133.199 109.444 148.954 1.00 79.12 479 VAL B N 1
ATOM 7028 C CA . VAL C 1 468 ? 134.406 109.377 149.768 1.00 74.24 479 VAL B CA 1
ATOM 7029 C C . VAL C 1 468 ? 134.555 110.676 150.548 1.00 70.42 479 VAL B C 1
ATOM 7030 O O . VAL C 1 468 ? 134.332 111.769 150.013 1.00 73.16 479 VAL B O 1
ATOM 7034 N N . VAL C 1 469 ? 134.903 110.550 151.830 1.00 64.50 480 VAL B N 1
ATOM 7035 C CA . VAL C 1 469 ? 135.178 111.690 152.692 1.00 71.66 480 VAL B CA 1
ATOM 7036 C C . VAL C 1 469 ? 136.501 111.440 153.404 1.00 73.38 480 VAL B C 1
ATOM 7037 O O . VAL C 1 469 ? 136.939 110.300 153.573 1.00 75.44 480 VAL B O 1
ATOM 7041 N N . SER C 1 470 ? 137.141 112.531 153.819 1.00 71.67 481 SER B N 1
ATOM 7042 C CA . SER C 1 470 ? 138.449 112.439 154.448 1.00 69.43 481 SER B CA 1
ATOM 7043 C C . SER C 1 470 ? 138.544 113.453 155.577 1.00 69.81 481 SER B C 1
ATOM 7044 O O . SER C 1 470 ? 137.914 114.514 155.545 1.00 68.76 481 SER B O 1
ATOM 7047 N N . ALA C 1 471 ? 139.349 113.109 156.579 1.00 70.92 482 ALA B N 1
ATOM 7048 C CA . ALA C 1 471 ? 139.572 113.976 157.728 1.00 69.49 482 ALA B CA 1
ATOM 7049 C C . ALA C 1 471 ? 140.856 113.546 158.424 1.00 69.07 482 ALA B C 1
ATOM 7050 O O . ALA C 1 471 ? 141.411 112.480 158.148 1.00 73.23 482 ALA B O 1
ATOM 7052 N N . ARG C 1 472 ? 141.320 114.398 159.336 1.00 68.50 483 ARG B N 1
ATOM 7053 C CA . ARG C 1 472 ? 142.546 114.158 160.085 1.00 71.35 483 ARG B CA 1
ATOM 7054 C C . ARG C 1 472 ? 142.302 113.501 161.438 1.00 74.54 483 ARG B C 1
ATOM 7055 O O . ARG C 1 472 ? 143.264 113.259 162.174 1.00 79.99 483 ARG B O 1
ATOM 7063 N N . SER C 1 473 ? 141.050 113.208 161.784 1.00 73.34 484 SER B N 1
ATOM 7064 C CA . SER C 1 473 ? 140.724 112.617 163.075 1.00 75.30 484 SER B CA 1
ATOM 7065 C C . SER C 1 473 ? 139.418 111.852 162.937 1.00 81.35 484 SER B C 1
ATOM 7066 O O . SER C 1 473 ? 138.550 112.258 162.155 1.00 80.73 484 SER B O 1
ATOM 7069 N N . PRO C 1 474 ? 139.251 110.739 163.661 1.00 81.60 485 PRO B N 1
ATOM 7070 C CA . PRO C 1 474 ? 137.973 110.009 163.580 1.00 79.91 485 PRO B CA 1
ATOM 7071 C C . PRO C 1 474 ? 136.776 110.848 163.991 1.00 80.42 485 PRO B C 1
ATOM 7072 O O . PRO C 1 474 ? 135.710 110.747 163.369 1.00 81.46 485 PRO B O 1
ATOM 7076 N N . GLN C 1 475 ? 136.924 111.685 165.021 1.00 76.35 486 GLN B N 1
ATOM 7077 C CA . GLN C 1 475 ? 135.850 112.602 165.384 1.00 77.99 486 GLN B CA 1
ATOM 7078 C C . GLN C 1 475 ? 135.601 113.613 164.273 1.00 79.94 486 GLN B C 1
ATOM 7079 O O . GLN C 1 475 ? 134.449 113.941 163.964 1.00 83.73 486 GLN B O 1
ATOM 7085 N N . ALA C 1 476 ? 136.675 114.114 163.658 1.00 75.60 487 ALA B N 1
ATOM 7086 C CA . ALA C 1 476 ? 136.526 115.004 162.513 1.00 74.50 487 ALA B CA 1
ATOM 7087 C C . ALA C 1 476 ? 135.847 114.291 161.351 1.00 75.31 487 ALA B C 1
ATOM 7088 O O . ALA C 1 476 ? 135.029 114.887 160.642 1.00 77.31 487 ALA B O 1
ATOM 7090 N N . LEU C 1 477 ? 136.177 113.015 161.137 1.00 74.34 488 LEU B N 1
ATOM 7091 C CA . LEU C 1 477 ? 135.527 112.248 160.078 1.00 73.59 488 LEU B CA 1
ATOM 7092 C C . LEU C 1 477 ? 134.033 112.096 160.342 1.00 76.97 488 LEU B C 1
ATOM 7093 O O . LEU C 1 477 ? 133.214 112.246 159.427 1.00 79.42 488 LEU B O 1
ATOM 7098 N N . ARG C 1 478 ? 133.661 111.797 161.590 1.00 80.95 489 ARG B N 1
ATOM 7099 C CA . ARG C 1 478 ? 132.246 111.683 161.932 1.00 81.62 489 ARG B CA 1
ATOM 7100 C C . ARG C 1 478 ? 131.527 113.015 161.754 1.00 77.65 489 ARG B C 1
ATOM 7101 O O . ARG C 1 478 ? 130.398 113.057 161.250 1.00 81.89 489 ARG B O 1
ATOM 7109 N N . ASP C 1 479 ? 132.165 114.114 162.165 1.00 71.62 490 ASP B N 1
ATOM 7110 C CA . ASP C 1 479 ? 131.558 115.430 161.991 1.00 73.42 490 ASP B CA 1
ATOM 7111 C C . ASP C 1 479 ? 131.377 115.765 160.515 1.00 72.41 490 ASP B C 1
ATOM 7112 O O . ASP C 1 479 ? 130.342 116.314 160.118 1.00 76.22 490 ASP B O 1
ATOM 7117 N N . GLN C 1 480 ? 132.376 115.446 159.688 1.00 69.21 491 GLN B N 1
ATOM 7118 C CA . GLN C 1 480 ? 132.264 115.689 158.254 1.00 68.29 491 GLN B CA 1
ATOM 7119 C C . GLN C 1 480 ? 131.146 114.858 157.639 1.00 69.73 491 GLN B C 1
ATOM 7120 O O . GLN C 1 480 ? 130.388 115.354 156.797 1.00 68.66 491 GLN B O 1
ATOM 7126 N N . ALA C 1 481 ? 131.031 113.590 158.041 1.00 75.97 492 ALA B N 1
ATOM 7127 C CA . ALA C 1 481 ? 129.953 112.750 157.527 1.00 71.84 492 ALA B CA 1
ATOM 7128 C C . ALA C 1 481 ? 128.589 113.296 157.932 1.00 73.98 492 ALA B C 1
ATOM 7129 O O . ALA C 1 481 ? 127.659 113.334 157.116 1.00 75.48 492 ALA B O 1
ATOM 7131 N N . GLY C 1 482 ? 128.454 113.729 159.187 1.00 76.17 493 GLY B N 1
ATOM 7132 C CA . GLY C 1 482 ? 127.194 114.305 159.628 1.00 74.02 493 GLY B CA 1
ATOM 7133 C C . GLY C 1 482 ? 126.841 115.579 158.885 1.00 73.35 493 GLY B C 1
ATOM 7134 O O . GLY C 1 482 ? 125.688 115.785 158.499 1.00 78.56 493 GLY B O 1
ATOM 7135 N N . ARG C 1 483 ? 127.830 116.452 158.673 1.00 70.07 494 ARG B N 1
ATOM 7136 C CA . ARG C 1 483 ? 127.582 117.685 157.934 1.00 71.02 494 ARG B CA 1
ATOM 7137 C C . ARG C 1 483 ? 127.214 117.397 156.484 1.00 75.65 494 ARG B C 1
ATOM 7138 O O . ARG C 1 483 ? 126.337 118.060 155.919 1.00 78.72 494 ARG B O 1
ATOM 7146 N N . LEU C 1 484 ? 127.874 116.416 155.863 1.00 73.03 495 LEU B N 1
ATOM 7147 C CA . LEU C 1 484 ? 127.529 116.042 154.495 1.00 71.55 495 LEU B CA 1
ATOM 7148 C C . LEU C 1 484 ? 126.108 115.499 154.416 1.00 80.08 495 LEU B C 1
ATOM 7149 O O . LEU C 1 484 ? 125.359 115.833 153.491 1.00 86.88 495 LEU B O 1
ATOM 7154 N N . ALA C 1 485 ? 125.717 114.662 155.381 1.00 80.10 496 ALA B N 1
ATOM 7155 C CA . ALA C 1 485 ? 124.351 114.146 155.402 1.00 81.24 496 ALA B CA 1
ATOM 7156 C C . ALA C 1 485 ? 123.338 115.269 155.592 1.00 82.64 496 ALA B C 1
ATOM 7157 O O . ALA C 1 485 ? 122.288 115.288 154.937 1.00 85.28 496 ALA B O 1
ATOM 7159 N N . ALA C 1 486 ? 123.635 116.214 156.489 1.00 82.77 497 ALA B N 1
ATOM 7160 C CA . ALA C 1 486 ? 122.731 117.340 156.708 1.00 81.67 497 ALA B CA 1
ATOM 7161 C C . ALA C 1 486 ? 122.604 118.201 155.458 1.00 85.05 497 ALA B C 1
ATOM 7162 O O . ALA C 1 486 ? 121.505 118.655 155.117 1.00 87.69 497 ALA B O 1
ATOM 7164 N N . TRP C 1 487 ? 123.720 118.444 154.765 1.00 85.16 498 TRP B N 1
ATOM 7165 C CA . TRP C 1 487 ? 123.674 119.217 153.528 1.00 85.28 498 TRP B CA 1
ATOM 7166 C C . TRP C 1 487 ? 122.888 118.483 152.448 1.00 88.07 498 TRP B C 1
ATOM 7167 O O . TRP C 1 487 ? 122.158 119.109 151.671 1.00 91.29 498 TRP B O 1
ATOM 7178 N N . ALA C 1 488 ? 123.035 117.157 152.377 1.00 87.69 499 ALA B N 1
ATOM 7179 C CA . ALA C 1 488 ? 122.239 116.375 151.437 1.00 89.78 499 ALA B CA 1
ATOM 7180 C C . ALA C 1 488 ? 120.754 116.465 151.757 1.00 96.79 499 ALA B C 1
ATOM 7181 O O . ALA C 1 488 ? 119.926 116.551 150.843 1.00 101.88 499 ALA B O 1
ATOM 7183 N N . ASP C 1 489 ? 120.396 116.445 153.044 1.00 94.11 500 ASP B N 1
ATOM 7184 C CA . ASP C 1 489 ? 119.002 116.619 153.432 1.00 94.56 500 ASP B CA 1
ATOM 7185 C C . ASP C 1 489 ? 118.481 118.015 153.108 1.00 96.02 500 ASP B C 1
ATOM 7186 O O . ASP C 1 489 ? 117.267 118.192 152.968 1.00 97.23 500 ASP B O 1
ATOM 7191 N N . SER C 1 490 ? 119.367 119.001 152.987 1.00 97.69 501 SER B N 1
ATOM 7192 C CA . SER C 1 490 ? 118.949 120.349 152.646 1.00 99.93 501 SER B CA 1
ATOM 7193 C C . SER C 1 490 ? 118.472 120.406 151.194 1.00 101.37 501 SER B C 1
ATOM 7194 O O . SER C 1 490 ? 118.919 119.619 150.355 1.00 101.54 501 SER B O 1
ATOM 7197 N N . PRO C 1 491 ? 117.551 121.323 150.873 1.00 101.67 502 PRO B N 1
ATOM 7198 C CA . PRO C 1 491 ? 117.095 121.428 149.475 1.00 103.22 502 PRO B CA 1
ATOM 7199 C C . PRO C 1 491 ? 118.206 121.783 148.502 1.00 107.16 502 PRO B C 1
ATOM 7200 O O . PRO C 1 491 ? 118.164 121.359 147.340 1.00 108.85 502 PRO B O 1
ATOM 7204 N N . ALA C 1 492 ? 119.201 122.556 148.944 1.00 105.08 503 ALA B N 1
ATOM 7205 C CA . ALA C 1 492 ? 120.339 122.857 148.082 1.00 101.47 503 ALA B CA 1
ATOM 7206 C C . ALA C 1 492 ? 121.081 121.585 147.694 1.00 97.95 503 ALA B C 1
ATOM 7207 O O . ALA C 1 492 ? 121.475 121.415 146.534 1.00 97.67 503 ALA B O 1
ATOM 7209 N N . GLY C 1 493 ? 121.285 120.680 148.654 1.00 95.47 504 GLY B N 1
ATOM 7210 C CA . GLY C 1 493 ? 121.846 119.382 148.328 1.00 96.74 504 GLY B CA 1
ATOM 7211 C C . GLY C 1 493 ? 120.921 118.539 147.474 1.00 104.39 504 GLY B C 1
ATOM 7212 O O . GLY C 1 493 ? 121.380 117.780 146.616 1.00 110.79 504 GLY B O 1
ATOM 7213 N N . ARG C 1 494 ? 119.609 118.655 147.696 1.00 104.45 505 ARG B N 1
ATOM 7214 C CA . ARG C 1 494 ? 118.638 117.918 146.896 1.00 107.44 505 ARG B CA 1
ATOM 7215 C C . ARG C 1 494 ? 118.655 118.339 145.433 1.00 105.57 505 ARG B C 1
ATOM 7216 O O . ARG C 1 494 ? 118.392 117.506 144.559 1.00 104.75 505 ARG B O 1
ATOM 7224 N N . GLU C 1 495 ? 118.954 119.606 145.148 1.00 105.11 506 GLU B N 1
ATOM 7225 C CA . GLU C 1 495 ? 119.036 120.077 143.771 1.00 107.77 506 GLU B CA 1
ATOM 7226 C C . GLU C 1 495 ? 120.251 119.538 143.026 1.00 107.55 506 GLU B C 1
ATOM 7227 O O . GLU C 1 495 ? 120.336 119.715 141.806 1.00 108.16 506 GLU B O 1
ATOM 7233 N N . ALA C 1 496 ? 121.185 118.891 143.719 1.00 105.48 507 ALA B N 1
ATOM 7234 C CA . ALA C 1 496 ? 122.395 118.361 143.106 1.00 96.65 507 ALA B CA 1
ATOM 7235 C C . ALA C 1 496 ? 122.265 116.855 142.924 1.00 97.70 507 ALA B C 1
ATOM 7236 O O . ALA C 1 496 ? 121.875 116.143 143.856 1.00 99.27 507 ALA B O 1
ATOM 7238 N N . SER C 1 497 ? 122.590 116.377 141.725 1.00 95.37 508 SER B N 1
ATOM 7239 C CA . SER C 1 497 ? 122.510 114.955 141.440 1.00 91.90 508 SER B CA 1
ATOM 7240 C C . SER C 1 497 ? 123.603 114.197 142.194 1.00 92.86 508 SER B C 1
ATOM 7241 O O . SER C 1 497 ? 124.669 114.749 142.479 1.00 91.97 508 SER B O 1
ATOM 7244 N N . PRO C 1 498 ? 123.354 112.930 142.542 1.00 93.95 509 PRO B N 1
ATOM 7245 C CA . PRO C 1 498 ? 124.381 112.153 143.256 1.00 90.77 509 PRO B CA 1
ATOM 7246 C C . PRO C 1 498 ? 125.685 112.013 142.490 1.00 88.63 509 PRO B C 1
ATOM 7247 O O . PRO C 1 498 ? 126.756 112.001 143.111 1.00 88.38 509 PRO B O 1
ATOM 7251 N N . VAL C 1 499 ? 125.629 111.900 141.161 1.00 88.87 510 VAL B N 1
ATOM 7252 C CA . VAL C 1 499 ? 126.850 111.745 140.373 1.00 92.27 510 VAL B CA 1
ATOM 7253 C C . VAL C 1 499 ? 127.717 112.993 140.486 1.00 92.88 510 VAL B C 1
ATOM 7254 O O . VAL C 1 499 ? 128.937 112.910 140.677 1.00 94.08 510 VAL B O 1
ATOM 7258 N N . ASP C 1 500 ? 127.098 114.170 140.366 1.00 88.13 511 ASP B N 1
ATOM 7259 C CA . ASP C 1 500 ? 127.843 115.417 140.495 1.00 86.59 511 ASP B CA 1
ATOM 7260 C C . ASP C 1 500 ? 128.422 115.571 141.896 1.00 88.24 511 ASP B C 1
ATOM 7261 O O . ASP C 1 500 ? 129.560 116.025 142.059 1.00 91.51 511 ASP B O 1
ATOM 7266 N N . ILE C 1 501 ? 127.650 115.197 142.919 1.00 87.58 512 ILE B N 1
ATOM 7267 C CA . ILE C 1 501 ? 128.130 115.295 144.296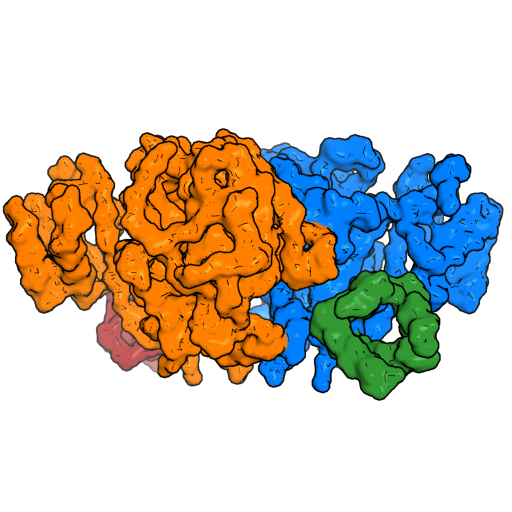 1.00 85.12 512 ILE B CA 1
ATOM 7268 C C . ILE C 1 501 ? 129.343 114.396 144.498 1.00 83.12 512 ILE B C 1
ATOM 7269 O O . ILE C 1 501 ? 130.352 114.803 145.088 1.00 89.30 512 ILE B O 1
ATOM 7274 N N . GLY C 1 502 ? 129.265 113.159 144.001 1.00 77.95 513 GLY B N 1
ATOM 7275 C CA . GLY C 1 502 ? 130.389 112.247 144.131 1.00 79.34 513 GLY B CA 1
ATOM 7276 C C . GLY C 1 502 ? 131.617 112.721 143.378 1.00 81.67 513 GLY B C 1
ATOM 7277 O O . GLY C 1 502 ? 132.740 112.630 143.882 1.00 82.84 513 GLY B O 1
ATOM 7278 N N . TRP C 1 503 ? 131.423 113.234 142.159 1.00 84.28 514 TRP B N 1
ATOM 7279 C CA . TRP C 1 503 ? 132.551 113.744 141.386 1.00 85.24 514 TRP B CA 1
ATOM 7280 C C . TRP C 1 503 ? 133.202 114.934 142.078 1.00 81.05 514 TRP B C 1
ATOM 7281 O O . TRP C 1 503 ? 134.433 115.041 142.118 1.00 77.95 514 TRP B O 1
ATOM 7292 N N . SER C 1 504 ? 132.391 115.842 142.628 1.00 83.15 515 SER B N 1
ATOM 7293 C CA . SER C 1 504 ? 132.938 116.991 143.341 1.00 78.73 515 SER B CA 1
ATOM 7294 C C . SER C 1 504 ? 133.690 116.559 144.593 1.00 75.34 515 SER B C 1
ATOM 7295 O O . SER C 1 504 ? 134.754 117.107 144.905 1.00 75.40 515 SER B O 1
ATOM 7298 N N . LEU C 1 505 ? 133.152 115.582 145.329 1.00 74.72 516 LEU B N 1
ATOM 7299 C CA . LEU C 1 505 ? 133.846 115.084 146.512 1.00 71.13 516 LEU B CA 1
ATOM 7300 C C . LEU C 1 505 ? 135.172 114.432 146.141 1.00 71.68 516 LEU B C 1
ATOM 7301 O O . LEU C 1 505 ? 136.177 114.607 146.840 1.00 71.59 516 LEU B O 1
ATOM 7306 N N . ALA C 1 506 ? 135.193 113.670 145.046 1.00 80.05 517 ALA B N 1
ATOM 7307 C CA . ALA C 1 506 ? 136.411 112.970 144.652 1.00 79.42 517 ALA B CA 1
ATOM 7308 C C . ALA C 1 506 ? 137.468 113.937 144.131 1.00 78.47 517 ALA B C 1
ATOM 7309 O O . ALA C 1 506 ? 138.661 113.782 144.420 1.00 77.62 517 ALA B O 1
ATOM 7311 N N . THR C 1 507 ? 137.053 114.943 143.360 1.00 77.73 518 THR B N 1
ATOM 7312 C CA . THR C 1 507 ? 137.986 115.821 142.658 1.00 69.55 518 THR B CA 1
ATOM 7313 C C . THR C 1 507 ? 138.284 117.102 143.431 1.00 68.13 518 THR B C 1
ATOM 7314 O O . THR C 1 507 ? 139.450 117.420 143.683 1.00 72.63 518 THR B O 1
ATOM 7318 N N . SER C 1 508 ? 137.249 117.848 143.814 1.00 68.84 519 SER B N 1
ATOM 7319 C CA . SER C 1 508 ? 137.437 119.178 144.382 1.00 66.06 519 SER B CA 1
ATOM 7320 C C . SER C 1 508 ? 137.768 119.162 145.869 1.00 64.23 519 SER B C 1
ATOM 7321 O O . SER C 1 508 ? 138.010 120.231 146.440 1.00 56.38 519 SER B O 1
ATOM 7324 N N . ARG C 1 509 ? 137.787 117.997 146.510 1.00 64.70 520 ARG B N 1
ATOM 7325 C CA . ARG C 1 509 ? 138.096 117.890 147.929 1.00 56.49 520 ARG B CA 1
ATOM 7326 C C . ARG C 1 509 ? 139.421 117.166 148.118 1.00 60.49 520 ARG B C 1
ATOM 7327 O O . ARG C 1 509 ? 139.667 116.125 147.501 1.00 68.19 520 ARG B O 1
ATOM 7335 N N . THR C 1 510 ? 140.272 117.726 148.975 1.00 64.81 521 THR B N 1
ATOM 7336 C CA . THR C 1 510 ? 141.579 117.144 149.244 1.00 65.97 521 THR B CA 1
ATOM 7337 C C . THR C 1 510 ? 141.438 115.865 150.058 1.00 68.31 521 THR B C 1
ATOM 7338 O O . THR C 1 510 ? 140.532 115.732 150.885 1.00 65.02 521 THR B O 1
ATOM 7342 N N . HIS C 1 511 ? 142.344 114.920 149.816 1.00 75.16 522 HIS B N 1
ATOM 7343 C CA . HIS C 1 511 ? 142.335 113.633 150.504 1.00 73.29 522 HIS B CA 1
ATOM 7344 C C . HIS C 1 511 ? 143.229 113.726 151.735 1.00 72.41 522 HIS B C 1
ATOM 7345 O O . HIS C 1 511 ? 144.443 113.926 151.618 1.00 77.49 522 HIS B O 1
ATOM 7352 N N . PHE C 1 512 ? 142.629 113.582 152.913 1.00 66.52 523 PHE B N 1
ATOM 7353 C CA . PHE C 1 512 ? 143.359 113.651 154.171 1.00 74.41 523 PHE B CA 1
ATOM 7354 C C . PHE C 1 512 ? 143.844 112.255 154.561 1.00 78.61 523 PHE B C 1
ATOM 7355 O O . PHE C 1 512 ? 143.803 111.310 153.768 1.00 82.11 523 PHE B O 1
ATOM 7363 N N . GLU C 1 513 ? 144.317 112.114 155.801 1.00 71.87 524 GLU B N 1
ATOM 7364 C CA . GLU C 1 513 ? 144.849 110.834 156.259 1.00 73.48 524 GLU B CA 1
ATOM 7365 C C . GLU C 1 513 ? 143.740 109.798 156.412 1.00 76.40 524 GLU B C 1
ATOM 7366 O O . GLU C 1 513 ? 143.749 108.754 155.749 1.00 79.09 524 GLU B O 1
ATOM 7372 N N . TYR C 1 514 ? 142.773 110.071 157.285 1.00 75.43 525 TYR B N 1
ATOM 7373 C CA . TYR C 1 514 ? 141.694 109.127 157.543 1.00 74.76 525 TYR B CA 1
ATOM 7374 C C . TYR C 1 514 ? 140.618 109.255 156.472 1.00 74.25 525 TYR B C 1
ATOM 7375 O O . TYR C 1 514 ? 140.186 110.364 156.142 1.00 75.98 525 TYR B O 1
ATOM 7384 N N . ARG C 1 515 ? 140.183 108.115 155.939 1.00 73.70 526 ARG B N 1
ATOM 7385 C CA . ARG C 1 515 ? 139.295 108.065 154.789 1.00 75.61 526 ARG B CA 1
ATOM 7386 C C . ARG C 1 515 ? 138.095 107.180 155.094 1.00 77.21 526 ARG B C 1
ATOM 7387 O O . ARG C 1 515 ? 138.212 106.165 155.788 1.00 78.98 526 ARG B O 1
ATOM 7395 N N . ALA C 1 516 ? 136.935 107.573 154.569 1.00 71.62 527 ALA B N 1
ATOM 7396 C CA . ALA C 1 516 ? 135.714 106.787 154.715 1.00 68.65 527 ALA B CA 1
ATOM 7397 C C . ALA C 1 516 ? 134.975 106.786 153.386 1.00 79.44 527 ALA B C 1
ATOM 7398 O O . ALA C 1 516 ? 134.647 107.853 152.858 1.00 83.50 527 ALA B O 1
ATOM 7400 N N . VAL C 1 517 ? 134.706 105.596 152.854 1.00 82.34 528 VAL B N 1
ATOM 7401 C CA . VAL C 1 517 ? 134.055 105.431 151.559 1.00 83.42 528 VAL B CA 1
ATOM 7402 C C . VAL C 1 517 ? 132.743 104.687 151.767 1.00 86.24 528 VAL B C 1
ATOM 7403 O O . VAL C 1 517 ? 132.707 103.655 152.448 1.00 88.01 528 VAL B O 1
ATOM 7407 N N . VAL C 1 518 ? 131.665 105.218 151.191 1.00 86.25 529 VAL B N 1
ATOM 7408 C CA . VAL C 1 518 ? 130.339 104.630 151.305 1.00 94.15 529 VAL B CA 1
ATOM 7409 C C . VAL C 1 518 ? 129.823 104.304 149.909 1.00 95.93 529 VAL B C 1
ATOM 7410 O O . VAL C 1 518 ? 130.274 104.859 148.903 1.00 94.74 529 VAL B O 1
ATOM 7414 N N . SER C 1 519 ? 128.862 103.384 149.861 1.00 99.49 530 SER B N 1
ATOM 7415 C CA . SER C 1 519 ? 128.253 102.957 148.611 1.00 101.25 530 SER B CA 1
ATOM 7416 C C . SER C 1 519 ? 126.746 102.854 148.797 1.00 107.12 530 SER B C 1
ATOM 7417 O O . SER C 1 519 ? 126.255 102.639 149.908 1.00 108.26 530 SER B O 1
ATOM 7420 N N . GLY C 1 520 ? 126.020 103.009 147.698 1.00 109.44 531 GLY B N 1
ATOM 7421 C CA . GLY C 1 520 ? 124.576 102.932 147.757 1.00 112.23 531 GLY B CA 1
ATOM 7422 C C . GLY C 1 520 ? 123.966 103.026 146.378 1.00 117.93 531 GLY B C 1
ATOM 7423 O O . GLY C 1 520 ? 124.669 103.114 145.369 1.00 115.55 531 GLY B O 1
ATOM 7424 N N . SER C 1 521 ? 122.636 103.007 146.350 1.00 121.94 532 SER B N 1
ATOM 7425 C CA . SER C 1 521 ? 121.870 103.082 145.111 1.00 125.67 532 SER B CA 1
ATOM 7426 C C . SER C 1 521 ? 121.206 104.432 144.893 1.00 124.79 532 SER B C 1
ATOM 7427 O O . SER C 1 521 ? 121.222 104.946 143.773 1.00 123.72 532 SER B O 1
ATOM 7430 N N . ASP C 1 522 ? 120.622 105.020 145.936 1.00 124.33 533 ASP B N 1
ATOM 7431 C CA . ASP C 1 522 ? 119.967 106.317 145.813 1.00 124.91 533 ASP B CA 1
ATOM 7432 C C . ASP C 1 522 ? 120.433 107.265 146.910 1.00 120.79 533 ASP B C 1
ATOM 7433 O O . ASP C 1 522 ? 121.329 106.928 147.691 1.00 121.02 533 ASP B O 1
ATOM 7438 N N . ARG C 1 523 ? 119.831 108.455 146.971 1.00 115.56 534 ARG B N 1
ATOM 7439 C CA . ARG C 1 523 ? 120.205 109.425 147.996 1.00 111.98 534 ARG B CA 1
ATOM 7440 C C . ARG C 1 523 ? 119.882 108.912 149.393 1.00 111.47 534 ARG B C 1
ATOM 7441 O O . ARG C 1 523 ? 120.663 109.113 150.332 1.00 110.56 534 ARG B O 1
ATOM 7449 N N . ASP C 1 524 ? 118.730 108.254 149.552 1.00 110.04 535 ASP B N 1
ATOM 7450 C CA . ASP C 1 524 ? 118.296 107.825 150.878 1.00 108.94 535 ASP B CA 1
ATOM 7451 C C . ASP C 1 524 ? 119.268 106.823 151.489 1.00 108.48 535 ASP B C 1
ATOM 7452 O O . ASP C 1 524 ? 119.611 106.927 152.672 1.00 104.41 535 ASP B O 1
ATOM 7457 N N . GLU C 1 525 ? 119.726 105.847 150.700 1.00 111.09 536 GLU B N 1
ATOM 7458 C CA . GLU C 1 525 ? 120.636 104.835 151.230 1.00 109.75 536 GLU B CA 1
ATOM 7459 C C . GLU C 1 525 ? 121.970 105.448 151.643 1.00 106.59 536 GLU B C 1
ATOM 7460 O O . GLU C 1 525 ? 122.492 105.144 152.723 1.00 105.39 536 GLU B O 1
ATOM 7466 N N . LEU C 1 526 ? 122.532 106.316 150.798 1.00 106.42 537 LEU B N 1
ATOM 7467 C CA . LEU C 1 526 ? 123.802 106.955 151.128 1.00 104.13 537 LEU B CA 1
ATOM 7468 C C . LEU C 1 526 ? 123.671 107.834 152.366 1.00 99.87 537 LEU B C 1
ATOM 7469 O O . LEU C 1 526 ? 124.548 107.827 153.236 1.00 98.23 537 LEU B O 1
ATOM 7474 N N . VAL C 1 527 ? 122.577 108.594 152.463 1.00 98.87 538 VAL B N 1
ATOM 7475 C CA . VAL C 1 527 ? 122.372 109.465 153.618 1.00 96.35 538 VAL B CA 1
ATOM 7476 C C . VAL C 1 527 ? 122.206 108.640 154.890 1.00 96.40 538 VAL B C 1
ATOM 7477 O O . VAL C 1 527 ? 122.754 108.982 155.948 1.00 94.81 538 VAL B O 1
ATOM 7481 N N . ALA C 1 528 ? 121.444 107.545 154.812 1.00 98.99 539 ALA B N 1
ATOM 7482 C CA . ALA C 1 528 ? 121.263 106.682 155.973 1.00 96.81 539 ALA B CA 1
ATOM 7483 C C . ALA C 1 528 ? 122.585 106.070 156.417 1.00 97.64 539 ALA B C 1
ATOM 7484 O O . ALA C 1 528 ? 122.875 106.010 157.617 1.00 95.68 539 ALA B O 1
ATOM 7486 N N . SER C 1 529 ? 123.403 105.615 155.464 1.00 101.06 540 SER B N 1
ATOM 7487 C CA . SER C 1 529 ? 124.710 105.068 155.820 1.00 100.77 540 SER B CA 1
ATOM 7488 C C . SER C 1 529 ? 125.602 106.133 156.447 1.00 97.39 540 SER B C 1
ATOM 7489 O O . SER C 1 529 ? 126.320 105.861 157.417 1.00 94.65 540 SER B O 1
ATOM 7492 N N . LEU C 1 530 ? 125.572 107.353 155.902 1.00 93.88 541 LEU B N 1
ATOM 7493 C CA . LEU C 1 530 ? 126.389 108.431 156.449 1.00 89.47 541 LEU B CA 1
ATOM 7494 C C . LEU C 1 530 ? 125.985 108.760 157.881 1.00 90.44 541 LEU B C 1
ATOM 7495 O O . LEU C 1 530 ? 126.847 108.968 158.742 1.00 86.47 541 LEU B O 1
ATOM 7500 N N . ARG C 1 531 ? 124.678 108.816 158.156 1.00 95.63 542 ARG B N 1
ATOM 7501 C CA . ARG C 1 531 ? 124.243 108.991 159.540 1.00 95.34 542 ARG B CA 1
ATOM 7502 C C . ARG C 1 531 ? 124.640 107.809 160.415 1.00 97.60 542 ARG B C 1
ATOM 7503 O O . ARG C 1 531 ? 125.020 108.003 161.576 1.00 95.35 542 ARG B O 1
ATOM 7511 N N . ALA C 1 532 ? 124.554 106.586 159.887 1.00 97.61 543 ALA B N 1
ATOM 7512 C CA . ALA C 1 532 ? 124.898 105.409 160.679 1.00 99.59 543 ALA B CA 1
ATOM 7513 C C . ALA C 1 532 ? 126.363 105.426 161.096 1.00 100.28 543 ALA B C 1
ATOM 7514 O O . ALA C 1 532 ? 126.690 105.106 162.245 1.00 95.96 543 ALA B O 1
ATOM 7516 N N . LEU C 1 533 ? 127.260 105.798 160.184 1.00 98.13 544 LEU B N 1
ATOM 7517 C CA . LEU C 1 533 ? 128.678 105.855 160.515 1.00 95.38 544 LEU B CA 1
ATOM 7518 C C . LEU C 1 533 ? 129.085 107.170 161.169 1.00 97.54 544 LEU B C 1
ATOM 7519 O O . LEU C 1 533 ? 130.250 107.314 161.556 1.00 97.71 544 LEU B O 1
ATOM 7524 N N . ALA C 1 534 ? 128.165 108.125 161.302 1.00 96.78 545 ALA B N 1
ATOM 7525 C CA . ALA C 1 534 ? 128.474 109.399 161.939 1.00 93.14 545 ALA B CA 1
ATOM 7526 C C . ALA C 1 534 ? 128.569 109.300 163.455 1.00 97.94 545 ALA B C 1
ATOM 7527 O O . ALA C 1 534 ? 129.021 110.257 164.093 1.00 96.84 545 ALA B O 1
ATOM 7529 N N . SER C 1 535 ? 128.156 108.182 164.044 1.00 102.96 546 SER B N 1
ATOM 7530 C CA . SER C 1 535 ? 128.215 108.011 165.490 1.00 103.18 546 SER B CA 1
ATOM 7531 C C . SER C 1 535 ? 128.903 106.701 165.859 1.00 103.14 546 SER B C 1
ATOM 7532 O O . SER C 1 535 ? 129.225 105.891 164.989 1.00 100.52 546 SER B O 1
ATOM 7535 N N . VAL C 1 568 ? 143.911 106.286 145.349 1.00 118.60 897 VAL B N 1
ATOM 7536 C CA . VAL C 1 568 ? 142.889 105.805 144.428 1.00 123.08 897 VAL B CA 1
ATOM 7537 C C . VAL C 1 568 ? 142.464 106.927 143.487 1.00 125.81 897 VAL B C 1
ATOM 7538 O O . VAL C 1 568 ? 142.140 108.030 143.927 1.00 122.50 897 VAL B O 1
ATOM 7542 N N . ASP C 1 569 ? 142.469 106.638 142.187 1.00 125.07 898 ASP B N 1
ATOM 7543 C CA . ASP C 1 569 ? 142.110 107.613 141.157 1.00 125.89 898 ASP B CA 1
ATOM 7544 C C . ASP C 1 569 ? 140.623 107.455 140.856 1.00 127.38 898 ASP B C 1
ATOM 7545 O O . ASP C 1 569 ? 140.216 106.607 140.061 1.00 128.67 898 ASP B O 1
ATOM 7550 N N . TRP C 1 570 ? 139.805 108.285 141.503 1.00 123.65 899 TRP B N 1
ATOM 7551 C CA . TRP C 1 570 ? 138.365 108.267 141.280 1.00 120.83 899 TRP B CA 1
ATOM 7552 C C . TRP C 1 570 ? 137.937 109.091 140.074 1.00 123.75 899 TRP B C 1
ATOM 7553 O O . TRP C 1 570 ? 136.759 109.044 139.702 1.00 122.49 899 TRP B O 1
ATOM 7564 N N . THR C 1 571 ? 138.853 109.848 139.464 1.00 127.67 900 THR B N 1
ATOM 7565 C CA . THR C 1 571 ? 138.493 110.655 138.302 1.00 129.62 900 THR B CA 1
ATOM 7566 C C . THR C 1 571 ? 138.055 109.779 137.135 1.00 131.49 900 THR B C 1
ATOM 7567 O O . THR C 1 571 ? 137.089 110.104 136.433 1.00 127.07 900 THR B O 1
ATOM 7571 N N . ALA C 1 572 ? 138.753 108.663 136.910 1.00 131.43 901 ALA B N 1
ATOM 7572 C CA . ALA C 1 572 ? 138.382 107.766 135.822 1.00 129.81 901 ALA B CA 1
ATOM 7573 C C . ALA C 1 572 ? 137.059 107.062 136.094 1.00 127.33 901 ALA B C 1
ATOM 7574 O O . ALA C 1 572 ? 136.352 106.691 135.150 1.00 123.34 901 ALA B O 1
ATOM 7576 N N . TYR C 1 573 ? 136.713 106.861 137.369 1.00 125.92 902 TYR B N 1
ATOM 7577 C CA . TYR C 1 573 ? 135.454 106.200 137.698 1.00 124.79 902 TYR B CA 1
ATOM 7578 C C . TYR C 1 573 ? 134.259 107.032 137.249 1.00 123.93 902 TYR B C 1
ATOM 7579 O O . TYR C 1 573 ? 133.285 106.494 136.709 1.00 123.78 902 TYR B O 1
ATOM 7588 N N . PHE C 1 574 ? 134.313 108.343 137.463 1.00 123.81 903 PHE B N 1
ATOM 7589 C CA . PHE C 1 574 ? 133.221 109.227 137.072 1.00 124.90 903 PHE B CA 1
ATOM 7590 C C . PHE C 1 574 ? 133.466 109.817 135.687 1.00 126.97 903 PHE B C 1
ATOM 7591 O O . PHE C 1 574 ? 132.807 109.443 134.717 1.00 125.97 903 PHE B O 1
ATOM 7599 N N . ALA C 1 579 ? 131.170 115.388 134.423 1.00 88.83 908 ALA B N 1
ATOM 7600 C CA . ALA C 1 579 ? 130.141 115.979 135.271 1.00 95.60 908 ALA B CA 1
ATOM 7601 C C . ALA C 1 579 ? 130.449 117.444 135.563 1.00 94.88 908 ALA B C 1
ATOM 7602 O O . ALA C 1 579 ? 131.504 117.954 135.184 1.00 94.84 908 ALA B O 1
ATOM 7604 N N . ALA C 1 580 ? 129.522 118.115 136.238 1.00 91.65 909 ALA B N 1
ATOM 7605 C CA . ALA C 1 580 ? 129.672 119.517 136.595 1.00 89.51 909 ALA B CA 1
ATOM 7606 C C . ALA C 1 580 ? 130.015 119.657 138.072 1.00 92.90 909 ALA B C 1
ATOM 7607 O O . ALA C 1 580 ? 129.468 118.954 138.927 1.00 91.45 909 ALA B O 1
ATOM 7609 N N . ARG C 1 581 ? 130.932 120.576 138.364 1.00 91.49 910 ARG B N 1
ATOM 7610 C CA . ARG C 1 581 ? 131.355 120.821 139.736 1.00 87.48 910 ARG B CA 1
ATOM 7611 C C . ARG C 1 581 ? 130.247 121.523 140.511 1.00 85.52 910 ARG B C 1
ATOM 7612 O O . ARG C 1 581 ? 129.626 122.465 140.009 1.00 86.45 910 ARG B O 1
ATOM 7620 N N . VAL C 1 582 ? 130.001 121.061 141.735 1.00 83.16 911 VAL B N 1
ATOM 7621 C CA . VAL C 1 582 ? 128.983 121.636 142.604 1.00 80.39 911 VAL B CA 1
ATOM 7622 C C . VAL C 1 582 ? 129.603 121.927 143.962 1.00 77.87 911 VAL B C 1
ATOM 7623 O O . VAL C 1 582 ? 130.601 121.315 144.356 1.00 78.55 911 VAL B O 1
ATOM 7627 N N . GLU C 1 583 ? 129.004 122.874 144.679 1.00 75.28 912 GLU B N 1
ATOM 7628 C CA . GLU C 1 583 ? 129.505 123.254 145.991 1.00 74.02 912 GLU B CA 1
ATOM 7629 C C . GLU C 1 583 ? 129.239 122.154 147.014 1.00 74.45 912 GLU B C 1
ATOM 7630 O O . GLU C 1 583 ? 128.246 121.426 146.938 1.00 73.51 912 GLU B O 1
ATOM 7636 N N . LEU C 1 584 ? 130.144 122.040 147.976 1.00 68.71 913 LEU B N 1
ATOM 7637 C CA . LEU C 1 584 ? 130.066 121.072 149.057 1.00 60.75 913 LEU B CA 1
ATOM 7638 C C . LEU C 1 584 ? 130.336 121.772 150.378 1.00 64.44 913 LEU B C 1
ATOM 7639 O O . LEU C 1 584 ? 130.990 122.820 150.411 1.00 70.48 913 LEU B O 1
ATOM 7644 N N . PRO C 1 585 ? 129.834 121.226 151.487 1.00 62.91 914 PRO B N 1
ATOM 7645 C CA . PRO C 1 585 ? 130.132 121.821 152.795 1.00 64.55 914 PRO B CA 1
ATOM 7646 C C . PRO C 1 585 ? 131.623 121.781 153.096 1.00 62.13 914 PRO B C 1
ATOM 7647 O O . PRO C 1 585 ? 132.342 120.871 152.678 1.00 60.05 914 PRO B O 1
ATOM 7651 N N . THR C 1 586 ? 132.082 122.789 153.833 1.00 60.71 915 THR B N 1
ATOM 7652 C CA . THR C 1 586 ? 133.498 122.942 154.126 1.00 59.67 915 THR B CA 1
ATOM 7653 C C . THR C 1 586 ? 133.933 121.958 155.212 1.00 57.61 915 THR B C 1
ATOM 7654 O O . THR C 1 586 ? 133.161 121.116 155.679 1.00 60.52 915 THR B O 1
ATOM 7658 N N . TYR C 1 587 ? 135.195 122.071 155.618 1.00 54.73 916 TYR B N 1
ATOM 7659 C CA . TYR C 1 587 ? 135.753 121.180 156.623 1.00 50.38 916 TYR B CA 1
ATOM 7660 C C . TYR C 1 587 ? 135.138 121.449 157.993 1.00 59.87 916 TYR B C 1
ATOM 7661 O O . TYR C 1 587 ? 134.731 122.569 158.310 1.00 61.89 916 TYR B O 1
ATOM 7670 N N . ALA C 1 588 ? 135.074 120.398 158.808 1.00 60.00 917 ALA B N 1
ATOM 7671 C CA . ALA C 1 588 ? 134.549 120.479 160.167 1.00 53.04 917 ALA B CA 1
ATOM 7672 C C . ALA C 1 588 ? 135.723 120.612 161.129 1.00 54.29 917 ALA B C 1
ATOM 7673 O O . ALA C 1 588 ? 136.444 119.640 161.378 1.00 59.79 917 ALA B O 1
ATOM 7675 N N . PHE C 1 589 ? 135.910 121.811 161.672 1.00 55.73 918 PHE B N 1
ATOM 7676 C CA . PHE C 1 589 ? 137.035 122.077 162.555 1.00 52.17 918 PHE B CA 1
ATOM 7677 C C . PHE C 1 589 ? 136.743 121.590 163.968 1.00 54.16 918 PHE B C 1
ATOM 7678 O O . PHE C 1 589 ? 135.650 121.802 164.502 1.00 59.52 918 PHE B O 1
ATOM 7686 N N . GLN C 1 590 ? 137.730 120.932 164.572 1.00 49.99 919 GLN B N 1
ATOM 7687 C CA . GLN C 1 590 ? 137.665 120.512 165.970 1.00 48.54 919 GLN B CA 1
ATOM 7688 C C . GLN C 1 590 ? 138.383 121.577 166.792 1.00 54.70 919 GLN B C 1
ATOM 7689 O O . GLN C 1 590 ? 139.612 121.570 166.903 1.00 59.12 919 GLN B O 1
ATOM 7695 N N . ARG C 1 591 ? 137.610 122.489 167.372 1.00 51.32 920 ARG B N 1
ATOM 7696 C CA . ARG C 1 591 ? 138.146 123.670 168.033 1.00 46.74 920 ARG B CA 1
ATOM 7697 C C . ARG C 1 591 ? 138.353 123.399 169.517 1.00 48.01 920 ARG B C 1
ATOM 7698 O O . ARG C 1 591 ? 137.474 122.838 170.181 1.00 51.27 920 ARG B O 1
ATOM 7706 N N . SER C 1 592 ? 139.514 123.798 170.030 1.00 51.99 921 SER B N 1
ATOM 7707 C CA . SER C 1 592 ? 139.844 123.682 171.441 1.00 52.37 921 SER B CA 1
ATOM 7708 C C . SER C 1 592 ? 140.159 125.061 172.005 1.00 53.35 921 SER B C 1
ATOM 7709 O O . SER C 1 592 ? 140.641 125.945 171.291 1.00 57.89 921 SER B O 1
ATOM 7712 N N . ARG C 1 593 ? 139.878 125.237 173.294 1.00 51.48 922 ARG B N 1
ATOM 7713 C CA . ARG C 1 593 ? 140.071 126.531 173.935 1.00 48.42 922 ARG B CA 1
ATOM 7714 C C . ARG C 1 593 ? 141.549 126.902 173.968 1.00 54.06 922 ARG B C 1
ATOM 7715 O O . ARG C 1 593 ? 142.399 126.085 174.336 1.00 55.59 922 ARG B O 1
ATOM 7723 N N . HIS C 1 594 ? 141.852 128.140 173.581 1.00 54.92 923 HIS B N 1
ATOM 7724 C CA . HIS C 1 594 ? 143.213 128.662 173.600 1.00 50.04 923 HIS B CA 1
ATOM 7725 C C . HIS C 1 594 ? 143.159 130.125 174.007 1.00 49.27 923 HIS B C 1
ATOM 7726 O O . HIS C 1 594 ? 142.635 130.958 173.261 1.00 55.13 923 HIS B O 1
ATOM 7733 N N . TRP C 1 595 ? 143.698 130.437 175.183 1.00 49.96 924 TRP B N 1
ATOM 7734 C CA . TRP C 1 595 ? 143.676 131.800 175.693 1.00 56.32 924 TRP B CA 1
ATOM 7735 C C . TRP C 1 595 ? 144.895 132.026 176.574 1.00 60.54 924 TRP B C 1
ATOM 7736 O O . TRP C 1 595 ? 145.499 131.081 177.090 1.00 61.39 924 TRP B O 1
ATOM 7747 N N . LEU C 1 596 ? 145.250 133.296 176.738 1.00 59.44 925 LEU B N 1
ATOM 7748 C CA . LEU C 1 596 ? 146.377 133.670 177.577 1.00 61.87 925 LEU B CA 1
ATOM 7749 C C . LEU C 1 596 ? 146.001 133.598 179.052 1.00 70.34 925 LEU B C 1
ATOM 7750 O O . LEU C 1 596 ? 144.837 133.762 179.429 1.00 72.02 925 LEU B O 1
ATOM 7755 N N . GLU C 1 597 ? 147.003 133.344 179.888 1.00 71.12 926 GLU B N 1
ATOM 7756 C CA . GLU C 1 597 ? 146.796 133.261 181.329 1.00 72.21 926 GLU B CA 1
ATOM 7757 C C . GLU C 1 597 ? 148.102 133.480 182.084 1.00 71.05 926 GLU B C 1
ATOM 7758 O O . GLU C 1 597 ? 148.801 132.525 182.425 1.00 71.43 926 GLU B O 1
ATOM 7764 N N . GLU D 2 18 ? 158.142 104.770 175.334 1.00 150.20 949 GLU D N 1
ATOM 7765 C CA . GLU D 2 18 ? 157.365 105.655 176.195 1.00 154.67 949 GLU D CA 1
ATOM 7766 C C . GLU D 2 18 ? 158.071 106.996 176.370 1.00 152.77 949 GLU D C 1
ATOM 7767 O O . GLU D 2 18 ? 157.538 107.913 176.995 1.00 150.14 949 GLU D O 1
ATOM 7773 N N . THR D 2 19 ? 159.274 107.104 175.809 1.00 153.95 950 THR D N 1
ATOM 7774 C CA . THR D 2 19 ? 160.058 108.329 175.898 1.00 152.78 950 THR D CA 1
ATOM 7775 C C . THR D 2 19 ? 159.660 109.368 174.857 1.00 149.42 950 THR D C 1
ATOM 7776 O O . THR D 2 19 ? 160.178 110.489 174.897 1.00 144.63 950 THR D O 1
ATOM 7780 N N . VAL D 2 20 ? 158.762 109.029 173.935 1.00 150.54 951 VAL D N 1
ATOM 7781 C CA . VAL D 2 20 ? 158.297 109.954 172.915 1.00 149.68 951 VAL D CA 1
ATOM 7782 C C . VAL D 2 20 ? 156.880 110.439 173.199 1.00 149.20 951 VAL D C 1
ATOM 7783 O O . VAL D 2 20 ? 156.574 111.616 172.999 1.00 147.93 951 VAL D O 1
ATOM 7787 N N . ARG D 2 21 ? 156.000 109.546 173.657 1.00 149.12 952 ARG D N 1
ATOM 7788 C CA . ARG D 2 21 ? 154.673 109.973 174.088 1.00 147.04 952 ARG D CA 1
ATOM 7789 C C . ARG D 2 21 ? 154.775 110.930 175.268 1.00 146.25 952 ARG D C 1
ATOM 7790 O O . ARG D 2 21 ? 154.074 111.947 175.325 1.00 145.22 952 ARG D O 1
ATOM 7798 N N . GLN D 2 22 ? 155.648 110.619 176.220 1.00 146.24 953 GLN D N 1
ATOM 7799 C CA . GLN D 2 22 ? 155.984 111.527 177.302 1.00 146.62 953 GLN D CA 1
ATOM 7800 C C . GLN D 2 22 ? 157.250 112.304 176.947 1.00 146.72 953 GLN D C 1
ATOM 7801 O O . GLN D 2 22 ? 157.948 111.993 175.979 1.00 146.37 953 GLN D O 1
ATOM 7807 N N . LEU D 2 23 ? 157.513 113.360 177.723 1.00 144.34 954 LEU D N 1
ATOM 7808 C CA . LEU D 2 23 ? 158.719 114.178 177.611 1.00 139.81 954 LEU D CA 1
ATOM 7809 C C . LEU D 2 23 ? 158.694 115.032 176.346 1.00 138.77 954 LEU D C 1
ATOM 7810 O O . LEU D 2 23 ? 159.570 115.879 176.141 1.00 138.06 954 LEU D O 1
ATOM 7815 N N . THR D 2 24 ? 157.683 114.833 175.501 1.00 140.90 955 THR D N 1
ATOM 7816 C CA . THR D 2 24 ? 157.498 115.626 174.292 1.00 138.80 955 THR D CA 1
ATOM 7817 C C . THR D 2 24 ? 156.138 116.300 174.211 1.00 132.18 955 THR D C 1
ATOM 7818 O O . THR D 2 24 ? 156.052 117.415 173.691 1.00 127.91 955 THR D O 1
ATOM 7822 N N . ALA D 2 25 ? 155.077 115.655 174.701 1.00 134.11 956 ALA D N 1
ATOM 7823 C CA . ALA D 2 25 ? 153.768 116.298 174.731 1.00 129.06 956 ALA D CA 1
ATOM 7824 C C . ALA D 2 25 ? 153.770 117.501 175.665 1.00 120.05 956 ALA D C 1
ATOM 7825 O O . ALA D 2 25 ? 153.136 118.523 175.375 1.00 118.15 956 ALA D O 1
ATOM 7827 N N . HIS D 2 26 ? 154.471 117.394 176.796 1.00 119.35 957 HIS D N 1
ATOM 7828 C CA . HIS D 2 26 ? 154.578 118.522 177.715 1.00 118.88 957 HIS D CA 1
ATOM 7829 C C . HIS D 2 26 ? 155.299 119.696 177.063 1.00 118.25 957 HIS D C 1
ATOM 7830 O O . HIS D 2 26 ? 154.956 120.859 177.307 1.00 118.00 957 HIS D O 1
ATOM 7837 N N . VAL D 2 27 ? 156.308 119.410 176.235 1.00 118.84 958 VAL D N 1
ATOM 7838 C CA . VAL D 2 27 ? 157.011 120.473 175.522 1.00 115.24 958 VAL D CA 1
ATOM 7839 C C . VAL D 2 27 ? 156.057 121.203 174.584 1.00 113.40 958 VAL D C 1
ATOM 7840 O O . VAL D 2 27 ? 156.040 122.439 174.527 1.00 115.74 958 VAL D O 1
ATOM 7844 N N . LEU D 2 28 ? 155.239 120.451 173.842 1.00 111.41 959 LEU D N 1
ATOM 7845 C CA . LEU D 2 28 ? 154.240 121.067 172.977 1.00 100.83 959 LEU D CA 1
ATOM 7846 C C . LEU D 2 28 ? 153.114 121.720 173.768 1.00 93.30 959 LEU D C 1
ATOM 7847 O O . LEU D 2 28 ? 152.406 122.573 173.223 1.00 83.02 959 LEU D O 1
ATOM 7852 N N . GLY D 2 29 ? 152.937 121.346 175.031 1.00 104.25 960 GLY D N 1
ATOM 7853 C CA . GLY D 2 29 ? 151.895 121.910 175.861 1.00 104.86 960 GLY D CA 1
ATOM 7854 C C . GLY D 2 29 ? 150.610 121.118 175.931 1.00 106.61 960 GLY D C 1
ATOM 7855 O O . GLY D 2 29 ? 149.627 121.620 176.487 1.00 105.77 960 GLY D O 1
ATOM 7856 N N . LEU D 2 30 ? 150.581 119.904 175.387 1.00 111.94 961 LEU D N 1
ATOM 7857 C CA . LEU D 2 30 ? 149.377 119.092 175.435 1.00 116.75 961 LEU D CA 1
ATOM 7858 C C . LEU D 2 30 ? 149.147 118.562 176.850 1.00 119.01 961 LEU D C 1
ATOM 7859 O O . LEU D 2 30 ? 150.073 118.417 177.654 1.00 118.02 961 LEU D O 1
ATOM 7864 N N . THR D 2 31 ? 147.882 118.269 177.151 1.00 120.58 962 THR D N 1
ATOM 7865 C CA . THR D 2 31 ? 147.498 117.786 178.472 1.00 125.50 962 THR D CA 1
ATOM 7866 C C . THR D 2 31 ? 147.732 116.289 178.634 1.00 130.98 962 THR D C 1
ATOM 7867 O O . THR D 2 31 ? 148.239 115.851 179.673 1.00 126.92 962 THR D O 1
ATOM 7871 N N . ALA D 2 32 ? 147.385 115.495 177.625 1.00 135.97 963 ALA D N 1
ATOM 7872 C CA . ALA D 2 32 ? 147.504 114.046 177.684 1.00 138.97 963 ALA D CA 1
ATOM 7873 C C . ALA D 2 32 ? 148.572 113.573 176.709 1.00 139.79 963 ALA D C 1
ATOM 7874 O O . ALA D 2 32 ? 148.664 114.071 175.582 1.00 139.29 963 ALA D O 1
ATOM 7876 N N . ALA D 2 33 ? 149.380 112.606 177.151 1.00 139.92 964 ALA D N 1
ATOM 7877 C CA . ALA D 2 33 ? 150.437 112.053 176.314 1.00 142.39 964 ALA D CA 1
ATOM 7878 C C . ALA D 2 33 ? 149.904 111.217 175.158 1.00 145.28 964 ALA D C 1
ATOM 7879 O O . ALA D 2 33 ? 150.666 110.916 174.234 1.00 146.22 964 ALA D O 1
ATOM 7881 N N . ALA D 2 34 ? 148.626 110.834 175.186 1.00 147.21 965 ALA D N 1
ATOM 7882 C CA . ALA D 2 34 ? 148.055 110.025 174.117 1.00 148.16 965 ALA D CA 1
ATOM 7883 C C . ALA D 2 34 ? 147.592 110.855 172.927 1.00 147.71 965 ALA D C 1
ATOM 7884 O O . ALA D 2 34 ? 147.131 110.280 171.936 1.00 144.87 965 ALA D O 1
ATOM 7886 N N . ASP D 2 35 ? 147.701 112.180 172.998 1.00 147.90 966 ASP D N 1
ATOM 7887 C CA . ASP D 2 35 ? 147.262 113.057 171.921 1.00 148.22 966 ASP D CA 1
ATOM 7888 C C . ASP D 2 35 ? 148.314 113.246 170.836 1.00 146.36 966 ASP D C 1
ATOM 7889 O O . ASP D 2 35 ? 148.048 113.945 169.853 1.00 142.95 966 ASP D O 1
ATOM 7894 N N . VAL D 2 36 ? 149.494 112.650 170.986 1.00 145.63 967 VAL D N 1
ATOM 7895 C CA . VAL D 2 36 ? 150.555 112.756 169.993 1.00 143.52 967 VAL D CA 1
ATOM 7896 C C . VAL D 2 36 ? 150.518 111.526 169.098 1.00 145.65 967 VAL D C 1
ATOM 7897 O O . VAL D 2 36 ? 150.193 110.415 169.537 1.00 145.80 967 VAL D O 1
ATOM 7901 N N . GLU D 2 37 ? 150.838 111.728 167.823 1.00 144.91 968 GLU D N 1
ATOM 7902 C CA . GLU D 2 37 ? 150.851 110.662 166.831 1.00 144.73 968 GLU D CA 1
ATOM 7903 C C . GLU D 2 37 ? 152.228 110.588 166.190 1.00 148.74 968 GLU D C 1
ATOM 7904 O O . GLU D 2 37 ? 152.769 111.608 165.752 1.00 145.23 968 GLU D O 1
ATOM 7910 N N . MET D 2 38 ? 152.792 109.384 166.142 1.00 149.23 969 MET D N 1
ATOM 7911 C CA . MET D 2 38 ? 154.102 109.163 165.529 1.00 147.86 969 MET D CA 1
ATOM 7912 C C . MET D 2 38 ? 153.981 108.937 164.024 1.00 149.61 969 MET D C 1
ATOM 7913 O O . MET D 2 38 ? 154.505 107.969 163.474 1.00 151.36 969 MET D O 1
ATOM 7918 N N . THR D 2 39 ? 153.281 109.846 163.344 1.00 149.64 970 THR D N 1
ATOM 7919 C CA . THR D 2 39 ? 153.091 109.757 161.904 1.00 148.28 970 THR D CA 1
ATOM 7920 C C . THR D 2 39 ? 153.375 111.058 161.168 1.00 141.52 970 THR D C 1
ATOM 7921 O O . THR D 2 39 ? 153.678 111.012 159.971 1.00 140.00 970 THR D O 1
ATOM 7925 N N . ARG D 2 40 ? 153.300 112.204 161.836 1.00 137.30 971 ARG D N 1
ATOM 7926 C CA . ARG D 2 40 ? 153.572 113.493 161.221 1.00 133.12 971 ARG D CA 1
ATOM 7927 C C . ARG D 2 40 ? 154.988 113.947 161.555 1.00 131.23 971 ARG D C 1
ATOM 7928 O O . ARG D 2 40 ? 155.568 113.542 162.565 1.00 133.73 971 ARG D O 1
ATOM 7936 N N . SER D 2 41 ? 155.539 114.795 160.691 1.00 127.61 972 SER D N 1
ATOM 7937 C CA . SER D 2 41 ? 156.884 115.305 160.898 1.00 126.59 972 SER D CA 1
ATOM 7938 C C . SER D 2 41 ? 156.911 116.273 162.081 1.00 123.38 972 SER D C 1
ATOM 7939 O O . SER D 2 41 ? 155.877 116.753 162.556 1.00 119.56 972 SER D O 1
ATOM 7942 N N . PHE D 2 42 ? 158.125 116.551 162.563 1.00 121.53 973 PHE D N 1
ATOM 7943 C CA . PHE D 2 42 ? 158.283 117.479 163.678 1.00 114.93 973 PHE D CA 1
ATOM 7944 C C . PHE D 2 42 ? 157.804 118.876 163.304 1.00 107.89 973 PHE D C 1
ATOM 7945 O O . PHE D 2 42 ? 157.155 119.554 164.109 1.00 106.66 973 PHE D O 1
ATOM 7953 N N . LYS D 2 43 ? 158.115 119.322 162.085 1.00 108.73 974 LYS D N 1
ATOM 7954 C CA . LYS D 2 43 ? 157.635 120.622 161.627 1.00 104.96 974 LYS D CA 1
ATOM 7955 C C . LYS D 2 43 ? 156.114 120.648 161.545 1.00 106.39 974 LYS D C 1
ATOM 7956 O O . LYS D 2 43 ? 155.483 121.659 161.875 1.00 106.57 974 LYS D O 1
ATOM 7962 N N . ASP D 2 44 ? 155.507 119.544 161.103 1.00 107.98 975 ASP D N 1
ATOM 7963 C CA . ASP D 2 44 ? 154.053 119.448 161.039 1.00 107.91 975 ASP D CA 1
ATOM 7964 C C . ASP D 2 44 ? 153.397 119.492 162.412 1.00 103.60 975 ASP D C 1
ATOM 7965 O O . ASP D 2 44 ? 152.194 119.759 162.494 1.00 99.58 975 ASP D O 1
ATOM 7970 N N . LEU D 2 45 ? 154.145 119.229 163.481 1.00 103.75 976 LEU D N 1
ATOM 7971 C CA . LEU D 2 45 ? 153.624 119.315 164.838 1.00 99.40 976 LEU D CA 1
ATOM 7972 C C . LEU D 2 45 ? 153.826 120.689 165.463 1.00 95.23 976 LEU D C 1
ATOM 7973 O O . LEU D 2 45 ? 153.383 120.909 166.595 1.00 90.46 976 LEU D O 1
ATOM 7978 N N . GLY D 2 46 ? 154.479 121.612 164.761 1.00 90.61 977 GLY D N 1
ATOM 7979 C CA . GLY D 2 46 ? 154.712 122.942 165.289 1.00 87.13 977 GLY D CA 1
ATOM 7980 C C . GLY D 2 46 ? 156.019 123.063 166.044 1.00 96.46 977 GLY D C 1
ATOM 7981 O O . GLY D 2 46 ? 156.044 123.538 167.183 1.00 99.15 977 GLY D O 1
ATOM 7982 N N . PHE D 2 47 ? 157.113 122.636 165.420 1.00 101.82 978 PHE D N 1
ATOM 7983 C CA . PHE D 2 47 ? 158.435 122.661 166.030 1.00 104.13 978 PHE D CA 1
ATOM 7984 C C . PHE D 2 47 ? 159.337 123.614 165.258 1.00 105.69 978 PHE D C 1
ATOM 7985 O O . PHE D 2 47 ? 159.467 123.497 164.034 1.00 104.86 978 PHE D O 1
ATOM 7993 N N . ASP D 2 48 ? 159.955 124.551 165.971 1.00 109.49 979 ASP D N 1
ATOM 7994 C CA . ASP D 2 48 ? 160.935 125.464 165.406 1.00 113.63 979 ASP D CA 1
ATOM 7995 C C . ASP D 2 48 ? 162.306 125.175 166.015 1.00 119.64 979 ASP D C 1
ATOM 7996 O O . ASP D 2 48 ? 162.490 124.198 166.752 1.00 121.25 979 ASP D O 1
ATOM 8001 N N . SER D 2 49 ? 163.281 126.029 165.694 1.00 116.62 980 SER D N 1
ATOM 8002 C CA . SER D 2 49 ? 164.648 125.805 166.157 1.00 121.24 980 SER D CA 1
ATOM 8003 C C . SER D 2 49 ? 164.739 125.837 167.678 1.00 123.05 980 SER D C 1
ATOM 8004 O O . SER D 2 49 ? 165.420 125.000 168.284 1.00 128.72 980 SER D O 1
ATOM 8007 N N . LEU D 2 50 ? 164.062 126.797 168.315 1.00 120.13 981 LEU D N 1
ATOM 8008 C CA . LEU D 2 50 ? 164.111 126.892 169.771 1.00 122.62 981 LEU D CA 1
ATOM 8009 C C . LEU D 2 50 ? 163.484 125.669 170.428 1.00 126.53 981 LEU D C 1
ATOM 8010 O O . LEU D 2 50 ? 164.047 125.104 171.375 1.00 129.38 981 LEU D O 1
ATOM 8015 N N . MET D 2 51 ? 162.318 125.240 169.938 1.00 123.44 982 MET D N 1
ATOM 8016 C CA . MET D 2 51 ? 161.689 124.040 170.476 1.00 121.66 982 MET D CA 1
ATOM 8017 C C . MET D 2 51 ? 162.512 122.792 170.191 1.00 125.41 982 MET D C 1
ATOM 8018 O O . MET D 2 51 ? 162.554 121.886 171.028 1.00 129.36 982 MET D O 1
ATOM 8023 N N . SER D 2 52 ? 163.167 122.722 169.030 1.00 124.04 983 SER D N 1
ATOM 8024 C CA . SER D 2 52 ? 164.045 121.591 168.747 1.00 128.30 983 SER D CA 1
ATOM 8025 C C . SER D 2 52 ? 165.211 121.540 169.727 1.00 132.60 983 SER D C 1
ATOM 8026 O O . SER D 2 52 ? 165.564 120.467 170.231 1.00 136.99 983 SER D O 1
ATOM 8029 N N . VAL D 2 53 ? 165.817 122.695 170.013 1.00 129.69 984 VAL D N 1
ATOM 8030 C CA . VAL D 2 53 ? 166.923 122.746 170.966 1.00 130.32 984 VAL D CA 1
ATOM 8031 C C . VAL D 2 53 ? 166.444 122.340 172.355 1.00 132.57 984 VAL D C 1
ATOM 8032 O O . VAL D 2 53 ? 167.114 121.580 173.067 1.00 132.87 984 VAL D O 1
ATOM 8036 N N . GLU D 2 54 ? 165.274 122.842 172.760 1.00 133.43 985 GLU D N 1
ATOM 8037 C CA . GLU D 2 54 ? 164.730 122.488 174.067 1.00 135.82 985 GLU D CA 1
ATOM 8038 C C . GLU D 2 54 ? 164.435 120.995 174.160 1.00 136.29 985 GLU D C 1
ATOM 8039 O O . GLU D 2 54 ? 164.713 120.362 175.185 1.00 139.58 985 GLU D O 1
ATOM 8045 N N . LEU D 2 55 ? 163.872 120.416 173.096 1.00 132.90 986 LEU D N 1
ATOM 8046 C CA . LEU D 2 55 ? 163.581 118.987 173.089 1.00 136.85 986 LEU D CA 1
ATOM 8047 C C . LEU D 2 55 ? 164.859 118.164 173.165 1.00 140.63 986 LEU D C 1
ATOM 8048 O O . LEU D 2 55 ? 164.917 117.163 173.887 1.00 141.14 986 LEU D O 1
ATOM 8053 N N . ARG D 2 56 ? 165.895 118.5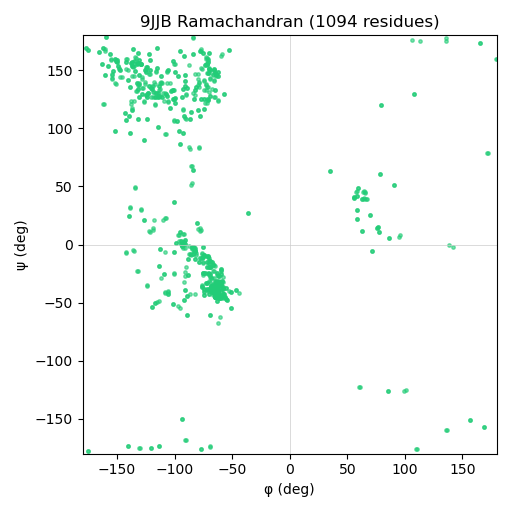67 172.422 1.00 141.40 987 ARG D N 1
ATOM 8054 C CA . ARG D 2 56 ? 167.167 117.855 172.493 1.00 142.45 987 ARG D CA 1
ATOM 8055 C C . ARG D 2 56 ? 167.766 117.936 173.891 1.00 141.74 987 ARG D C 1
ATOM 8056 O O . ARG D 2 56 ? 168.260 116.933 174.423 1.00 139.52 987 ARG D O 1
ATOM 8064 N N . ASP D 2 57 ? 167.725 119.121 174.506 1.00 142.47 988 ASP D N 1
ATOM 8065 C CA . ASP D 2 57 ? 168.269 119.277 175.851 1.00 142.83 988 ASP D CA 1
ATOM 8066 C C . ASP D 2 57 ? 167.501 118.432 176.860 1.00 143.29 988 ASP D C 1
ATOM 8067 O O . ASP D 2 57 ? 168.101 117.815 177.749 1.00 142.91 988 ASP D O 1
ATOM 8072 N N . ARG D 2 58 ? 166.172 118.395 176.742 1.00 142.41 989 ARG D N 1
ATOM 8073 C CA . ARG D 2 58 ? 165.369 117.610 177.674 1.00 143.41 989 ARG D CA 1
ATOM 8074 C C . ARG D 2 58 ? 165.591 116.114 177.477 1.00 144.02 989 ARG D C 1
ATOM 8075 O O . ARG D 2 58 ? 165.656 115.357 178.453 1.00 143.47 989 ARG D O 1
ATOM 8083 N N . LEU D 2 59 ? 165.716 115.669 176.223 1.00 144.03 990 LEU D N 1
ATOM 8084 C CA . LEU D 2 59 ? 165.920 114.249 175.957 1.00 142.51 990 LEU D CA 1
ATOM 8085 C C . LEU D 2 59 ? 167.331 113.804 176.321 1.00 142.48 990 LEU D C 1
ATOM 8086 O O . LEU D 2 59 ? 167.553 112.619 176.594 1.00 142.76 990 LEU D O 1
ATOM 8091 N N . CYS D 2 60 ? 168.293 114.731 176.327 1.00 141.44 991 CYS D N 1
ATOM 8092 C CA . CYS D 2 60 ? 169.658 114.373 176.700 1.00 143.26 991 CYS D CA 1
ATOM 8093 C C . CYS D 2 60 ? 169.740 113.903 178.146 1.00 144.43 991 CYS D C 1
ATOM 8094 O O . CYS D 2 60 ? 170.577 113.054 178.476 1.00 145.03 991 CYS D O 1
ATOM 8097 N N . ALA D 2 61 ? 168.886 114.438 179.022 1.00 143.87 992 ALA D N 1
ATOM 8098 C CA . ALA D 2 61 ? 168.886 114.018 180.417 1.00 142.91 992 ALA D CA 1
ATOM 8099 C C . ALA D 2 61 ? 168.326 112.614 180.603 1.00 140.87 992 ALA D C 1
ATOM 8100 O O . ALA D 2 61 ? 168.586 111.989 181.636 1.00 142.37 992 ALA D O 1
ATOM 8102 N N . ALA D 2 62 ? 167.569 112.107 179.635 1.00 138.38 993 ALA D N 1
ATOM 8103 C CA . ALA D 2 62 ? 166.991 110.772 179.733 1.00 139.68 993 ALA D CA 1
ATOM 8104 C C . ALA D 2 62 ? 167.009 110.068 178.380 1.00 137.74 993 ALA D C 1
ATOM 8105 O O . ALA D 2 62 ? 167.000 108.840 178.308 1.00 132.68 993 ALA D O 1
ATOM 8107 N N . THR D 2 70 ? 171.511 118.465 165.918 1.00 151.81 1001 THR D N 1
ATOM 8108 C CA . THR D 2 70 ? 170.699 118.393 164.710 1.00 152.57 1001 THR D CA 1
ATOM 8109 C C . THR D 2 70 ? 170.147 116.987 164.506 1.00 149.63 1001 THR D C 1
ATOM 8110 O O . THR D 2 70 ? 169.879 116.573 163.378 1.00 148.87 1001 THR D O 1
ATOM 8114 N N . LEU D 2 71 ? 169.981 116.252 165.609 1.00 149.32 1002 LEU D N 1
ATOM 8115 C CA . LEU D 2 71 ? 169.454 114.894 165.518 1.00 150.67 1002 LEU D CA 1
ATOM 8116 C C . LEU D 2 71 ? 167.994 114.883 165.082 1.00 147.10 1002 LEU D C 1
ATOM 8117 O O . LEU D 2 71 ? 167.545 113.916 164.457 1.00 144.71 1002 LEU D O 1
ATOM 8122 N N . LEU D 2 72 ? 167.241 115.939 165.402 1.00 145.16 1003 LEU D N 1
ATOM 8123 C CA . LEU D 2 72 ? 165.846 116.005 164.976 1.00 143.24 1003 LEU D CA 1
ATOM 8124 C C . LEU D 2 72 ? 165.736 116.153 163.463 1.00 145.61 1003 LEU D C 1
ATOM 8125 O O . LEU D 2 72 ? 164.842 115.567 162.842 1.00 147.29 1003 LEU D O 1
ATOM 8130 N N . TYR D 2 73 ? 166.629 116.937 162.854 1.00 145.40 1004 TYR D N 1
ATOM 8131 C CA . TYR D 2 73 ? 166.603 117.092 161.404 1.00 148.76 1004 TYR D CA 1
ATOM 8132 C C . TYR D 2 73 ? 167.020 115.811 160.692 1.00 150.75 1004 TYR D C 1
ATOM 8133 O O . TYR D 2 73 ? 166.537 115.534 159.588 1.00 148.83 1004 TYR D O 1
ATOM 8142 N N . ASP D 2 74 ? 167.914 115.026 161.298 1.00 152.63 1005 ASP D N 1
ATOM 8143 C CA . ASP D 2 74 ? 168.312 113.757 160.697 1.00 151.51 1005 ASP D CA 1
ATOM 8144 C C . ASP D 2 74 ? 167.136 112.791 160.621 1.00 150.73 1005 ASP D C 1
ATOM 8145 O O . ASP D 2 74 ? 166.951 112.102 159.611 1.00 151.30 1005 ASP D O 1
ATOM 8150 N N . HIS D 2 75 ? 166.332 112.725 161.681 1.00 147.92 1006 HIS D N 1
ATOM 8151 C CA . HIS D 2 75 ? 165.146 111.872 161.734 1.00 146.47 1006 HIS D CA 1
ATOM 8152 C C . HIS D 2 75 ? 163.959 112.746 162.112 1.00 143.65 1006 HIS D C 1
ATOM 8153 O O . HIS D 2 75 ? 163.648 112.916 163.299 1.00 140.68 1006 HIS D O 1
ATOM 8160 N N . PRO D 2 76 ? 163.268 113.320 161.126 1.00 145.55 1007 PRO D N 1
ATOM 8161 C CA . PRO D 2 76 ? 162.182 114.264 161.413 1.00 141.74 1007 PRO D CA 1
ATOM 8162 C C . PRO D 2 76 ? 160.876 113.623 161.854 1.00 139.05 1007 PRO D C 1
ATOM 8163 O O . PRO D 2 76 ? 159.855 114.315 161.888 1.00 135.39 1007 PRO D O 1
ATOM 8167 N N . SER D 2 77 ? 160.870 112.335 162.195 1.00 143.26 1008 SER D N 1
ATOM 8168 C CA . SER D 2 77 ? 159.651 111.677 162.625 1.00 142.50 1008 SER D CA 1
ATOM 8169 C C . SER D 2 77 ? 159.808 111.133 164.040 1.00 143.86 1008 SER D C 1
ATOM 8170 O O . SER D 2 77 ? 160.848 110.552 164.368 1.00 146.44 1008 SER D O 1
ATOM 8173 N N . PRO D 2 78 ? 158.803 111.317 164.900 1.00 143.34 1009 PRO D N 1
ATOM 8174 C CA . PRO D 2 78 ? 158.894 110.762 166.261 1.00 145.75 1009 PRO D CA 1
ATOM 8175 C C . PRO D 2 78 ? 159.035 109.251 166.289 1.00 149.68 1009 PRO D C 1
ATOM 8176 O O . PRO D 2 78 ? 159.687 108.715 167.195 1.00 149.57 1009 PRO D O 1
ATOM 8180 N N . ALA D 2 79 ? 158.436 108.545 165.326 1.00 151.70 1010 ALA D N 1
ATOM 8181 C CA . ALA D 2 79 ? 158.550 107.090 165.293 1.00 151.93 1010 ALA D CA 1
ATOM 8182 C C . ALA D 2 79 ? 159.994 106.652 165.082 1.00 152.24 1010 ALA D C 1
ATOM 8183 O O . ALA D 2 79 ? 160.454 105.687 165.703 1.00 154.62 1010 ALA D O 1
ATOM 8185 N N . GLU D 2 80 ? 160.721 107.345 164.202 1.00 149.89 1011 GLU D N 1
ATOM 8186 C CA . GLU D 2 80 ? 162.122 107.007 163.969 1.00 152.03 1011 GLU D CA 1
ATOM 8187 C C . GLU D 2 80 ? 162.962 107.233 165.220 1.00 153.74 1011 GLU D C 1
ATOM 8188 O O . GLU D 2 80 ? 163.835 106.419 165.543 1.00 156.49 1011 GLU D O 1
ATOM 8194 N N . THR D 2 81 ? 162.716 108.334 165.934 1.00 152.68 1012 THR D N 1
ATOM 8195 C CA . THR D 2 81 ? 163.440 108.601 167.171 1.00 153.40 1012 THR D CA 1
ATOM 8196 C C . THR D 2 81 ? 163.051 107.638 168.286 1.00 154.74 1012 THR D C 1
ATOM 8197 O O . THR D 2 81 ? 163.854 107.406 169.196 1.00 154.65 1012 THR D O 1
ATOM 8201 N N . ALA D 2 82 ? 161.841 107.073 168.232 1.00 155.47 1013 ALA D N 1
ATOM 8202 C CA . ALA D 2 82 ? 161.403 106.151 169.276 1.00 157.63 1013 ALA D CA 1
ATOM 8203 C C . ALA D 2 82 ? 162.274 104.901 169.318 1.00 159.84 1013 ALA D C 1
ATOM 8204 O O . ALA D 2 82 ? 162.617 104.411 170.401 1.00 160.66 1013 ALA D O 1
ATOM 8206 N N . GLU D 2 83 ? 162.641 104.370 168.151 1.00 158.08 1014 GLU D N 1
ATOM 8207 C CA . GLU D 2 83 ? 163.443 103.154 168.091 1.00 160.84 1014 GLU D CA 1
ATOM 8208 C C . GLU D 2 83 ? 164.871 103.358 168.579 1.00 161.11 1014 GLU D C 1
ATOM 8209 O O . GLU D 2 83 ? 165.568 102.367 168.823 1.00 160.17 1014 GLU D O 1
ATOM 8215 N N . PHE D 2 84 ? 165.322 104.603 168.727 1.00 159.44 1015 PHE D N 1
ATOM 8216 C CA . PHE D 2 84 ? 166.680 104.872 169.184 1.00 157.56 1015 PHE D CA 1
ATOM 8217 C C . PHE D 2 84 ? 166.843 104.725 170.691 1.00 157.80 1015 PHE D C 1
ATOM 8218 O O . PHE D 2 84 ? 167.981 104.650 171.168 1.00 157.18 1015 PHE D O 1
ATOM 8226 N N . VAL D 2 85 ? 165.750 104.683 171.446 1.00 159.44 1016 VAL D N 1
ATOM 8227 C CA . VAL D 2 85 ? 165.825 104.542 172.895 1.00 160.97 1016 VAL D CA 1
ATOM 8228 C C . VAL D 2 85 ? 164.945 103.387 173.358 1.00 160.68 1016 VAL D C 1
ATOM 8229 O O . VAL D 2 85 ? 163.975 103.027 172.692 1.00 158.69 1016 VAL D O 1
#

Sequence (1102 aa):
EPIAVIGLSCRLPKASGPQELWQLLDDGASAVTRVPWGGFLDRVDTFDAGFFGISPREAAAMDPQQRLVLELSWEALEGAGLVPATLRDTGLGVFVGAARDDYATLYRRDHHAMTGLHRSLIANRISYALGAHGPSMVVDTGCSSSLVAVHLACESLRRGESDIALAGGVNLNIAAESARETAAFGGLSPDGQCFTFDARANGFVRGEGGGLVVLKTLRRALADGDLVHGVILASAVNNDGPSDTLTTPSRRAQESLLTRVYRRAGVTPTEVGYVELHGTGTKVGDPIEAAALGAVLGTGRDTPLPVGSIKTNIGHLEGAAGIAGLIKALLQLRRRRLVPSLNFSTPNPDIPLDALNLRVQQESAPWATTLVAGVSSFGMGGTNCHVVVSAAPLPWVVSARSPQALRDQAGRLAAWADSPAGREASPVDIGWSLATSRTHFEYRAVVSGSDRDELVASLRALASVDWTAYFAARVELPTYAFQRSRHWLEETVRQLTAHVLGLTAAADVEMTRSFKDLGFDSLMSVELRDRLCAATLLYDHPSPAETAEFVEPIAVIGLSCRLPKASGPQELWQLLDDGASAVTRVPWGGFLDRVDTFDAGFFGISPREAAAMDPQQRLVLELSWEALEGAGLVPATLRDTGLGVFVGAARDDYATLYRRDHHAMTGLHRSLIANRISYALGAHGPSMVVDTGCSSSLVAVHLACESLRRGESDIALAGGVNLNIAAESARETAAFGGLSPDGQCFTFDARANGFVRGEGGGLVVLKTLRRALADGDLVHGVILASAVNNDGPSDTLTTPSRRAQESLLTRVYRRAGVTPTEVGYVELHGTGTKVGDPIEAAALGAVLGTGRDTPLPVGSIKTNIGHLEGAAGIAGLIKALLQLRRRRLVPSLNFSTPNPDIPLDALNLRVQQESAPWATTLVAGVSSFGMGGTNCHVVVSAAPLPWVVSARSPQALRDQAGRLAAWADSPAGREASPVDIGWSLATSRTHFEYRAVVSGSDRDELVASLRALASVDWTAYFAARVELPTYAFQRSRHWLEETVRQLTAHVLGLTAAADVEMTRSFKDLGFDSLMSVELRDRLCAATLLYDHPSPAETAEFV